Protein 3GP3 (pdb70)

InterPro domains:
  IPR001345 Phosphoglycerate/bisphosphoglycerate mutase, active site [PS00175] (6-15)
  IPR005952 Phosphoglycerate mutase 1 [MF_01039] (1-228)
  IPR005952 Phosphoglycerate mutase 1 [PTHR11931] (3-246)
  IPR005952 Phosphoglycerate mutase 1 [TIGR01258] (3-246)
  IPR013078 Histidine phosphatase superfamily, clade-1 [PF00300] (4-126)
  IPR013078 Histidine phosphatase superfamily, clade-1 [PF00300] (142-217)
  IPR013078 Histidine phosphatase superfamily, clade-1 [SM00855] (3-189)
  IPR013078 Histidine phosphatase superfamily, clade-1 [cd07067] (3-228)
  IPR029033 Histidine phosphatase superfamily [G3DSA:3.40.50.1240] (2-248)
  IPR029033 Histidine phosphatase superfamily [SSF53254] (1-244)

Structure (mmCIF, N/CA/C/O backbone):
data_3GP3
#
_entry.id   3GP3
#
_cell.length_a   49.263
_cell.length_b   72.045
_cell.length_c   78.036
_cell.angle_alpha   107.960
_cell.angle_beta   93.000
_cell.angle_gamma   104.200
#
_symmetry.space_group_name_H-M   'P 1'
#
loop_
_entity.id
_entity.type
_entity.pdbx_description
1 polymer '2,3-bisphosphoglycerate-dependent phosphoglycerate mutase'
2 non-polymer 'TETRAETHYLENE GLYCOL'
3 non-polymer 'PHOSPHITE ION'
4 non-polymer PHOSPHOSERINE
5 water water
#
loop_
_atom_site.group_PDB
_atom_site.id
_atom_site.type_symbol
_atom_site.label_atom_id
_atom_site.label_alt_id
_atom_site.label_comp_id
_atom_site.label_asym_id
_atom_site.label_entity_id
_atom_site.label_seq_id
_atom_site.pdbx_PDB_ins_code
_atom_site.Cartn_x
_atom_site.Cartn_y
_atom_site.Cartn_z
_atom_site.occupancy
_atom_site.B_iso_or_equiv
_atom_site.auth_seq_id
_atom_site.auth_comp_id
_atom_site.auth_asym_id
_atom_site.auth_atom_id
_atom_site.pdbx_PDB_model_num
ATOM 1 N N . MET A 1 9 ? 21.523 -4.177 -12.605 1.00 30.62 1 MET A N 1
ATOM 2 C CA . MET A 1 9 ? 20.686 -4.491 -11.420 1.00 29.70 1 MET A CA 1
ATOM 3 C C . MET A 1 9 ? 20.086 -3.255 -10.689 1.00 26.59 1 MET A C 1
ATOM 4 O O . MET A 1 9 ? 20.720 -2.244 -10.485 1.00 26.00 1 MET A O 1
ATOM 9 N N . TYR A 1 10 ? 18.844 -3.386 -10.277 1.00 22.54 2 TYR A N 1
ATOM 10 C CA . TYR A 1 10 ? 18.140 -2.266 -9.621 1.00 19.94 2 TYR A CA 1
ATOM 11 C C . TYR A 1 10 ? 17.708 -2.643 -8.222 1.00 19.67 2 TYR A C 1
ATOM 12 O O . TYR A 1 10 ? 17.618 -3.844 -7.903 1.00 22.07 2 TYR A O 1
ATOM 21 N N . LYS A 1 11 ? 17.485 -1.640 -7.334 1.00 18.04 3 LYS A N 1
ATOM 22 C CA . LYS A 1 11 ? 16.845 -1.890 -6.024 1.00 16.17 3 LYS A CA 1
ATOM 23 C C . LYS A 1 11 ? 15.578 -1.063 -5.914 1.00 15.69 3 LYS A C 1
ATOM 24 O O . LYS A 1 11 ? 15.599 0.082 -6.314 1.00 17.62 3 LYS A O 1
ATOM 30 N N . LEU A 1 12 ? 14.540 -1.637 -5.343 1.00 12.09 4 LEU A N 1
ATOM 31 C CA . LEU A 1 12 ? 13.236 -0.977 -5.161 1.00 10.98 4 LEU A CA 1
ATOM 32 C C . LEU A 1 12 ? 12.908 -1.191 -3.714 1.00 11.95 4 LEU A C 1
ATOM 33 O O . LEU A 1 12 ? 13.047 -2.337 -3.220 1.00 13.11 4 LEU A O 1
ATOM 38 N N . VAL A 1 13 ? 12.493 -0.167 -2.953 1.00 10.63 5 VAL A N 1
ATOM 39 C CA . VAL A 1 13 ? 12.145 -0.324 -1.536 1.00 10.19 5 VAL A CA 1
ATOM 40 C C . VAL A 1 13 ? 10.616 -0.084 -1.362 1.00 10.62 5 VAL A C 1
ATOM 41 O O . VAL A 1 13 ? 10.097 0.839 -1.968 1.00 10.23 5 VAL A O 1
ATOM 45 N N . LEU A 1 14 ? 9.987 -0.977 -0.652 1.00 8.87 6 LEU A N 1
ATOM 46 C CA . LEU A 1 14 ? 8.556 -0.920 -0.369 1.00 9.77 6 LEU A CA 1
ATOM 47 C C . LEU A 1 14 ? 8.426 -0.756 1.110 1.00 9.84 6 LEU A C 1
ATOM 48 O O . LEU A 1 14 ? 9.169 -1.322 1.967 1.00 11.28 6 LEU A O 1
ATOM 53 N N . ILE A 1 15 ? 7.393 -0.050 1.531 1.00 7.81 7 ILE A N 1
ATOM 54 C CA . ILE A 1 15 ? 7.108 0.102 2.970 1.00 8.39 7 ILE A CA 1
ATOM 55 C C . ILE A 1 15 ? 5.572 0.275 3.218 1.00 8.28 7 ILE A C 1
ATOM 56 O O . ILE A 1 15 ? 4.919 1.084 2.533 1.00 10.05 7 ILE A O 1
ATOM 61 N N . ARG A 1 16 ? 4.996 -0.507 4.106 1.00 9.48 8 ARG A N 1
ATOM 62 C CA . ARG A 1 16 ? 3.618 -0.303 4.589 1.00 9.98 8 ARG A CA 1
ATOM 63 C C . ARG A 1 16 ? 3.563 0.785 5.646 1.00 9.99 8 ARG A C 1
ATOM 64 O O . ARG A 1 16 ? 4.470 0.950 6.489 1.00 10.98 8 ARG A O 1
ATOM 72 N N . HIS A 1 17 ? 2.500 1.560 5.592 1.00 10.63 9 HIS A N 1
ATOM 73 C CA . HIS A 1 17 ? 2.287 2.641 6.595 1.00 10.05 9 HIS A CA 1
ATOM 74 C C . HIS A 1 17 ? 2.437 2.129 8.040 1.00 9.62 9 HIS A C 1
ATOM 75 O O . HIS A 1 17 ? 2.193 0.950 8.321 1.00 10.39 9 HIS A O 1
ATOM 82 N N . GLY A 1 18 ? 2.878 3.026 8.898 1.00 10.87 10 GLY A N 1
ATOM 83 C CA . GLY A 1 18 ? 2.869 2.699 10.344 1.00 9.86 10 GLY A CA 1
ATOM 84 C C . GLY A 1 18 ? 1.487 2.474 10.888 1.00 11.60 10 GLY A C 1
ATOM 85 O O . GLY A 1 18 ? 0.484 2.782 10.247 1.00 10.45 10 GLY A O 1
ATOM 86 N N . GLU A 1 19 ? 1.434 1.915 12.103 1.00 11.74 11 GLU A N 1
ATOM 87 C CA . GLU A 1 19 ? 0.168 1.645 12.767 1.00 12.51 11 GLU A CA 1
ATOM 88 C C . GLU A 1 19 ? -0.794 2.826 12.662 1.00 11.13 11 GLU A C 1
ATOM 89 O O . GLU A 1 19 ? -0.473 3.928 13.089 1.00 10.29 11 GLU A O 1
ATOM 95 N N . SER A 1 20 ? -1.997 2.569 12.115 1.00 10.57 12 SER A N 1
ATOM 96 C CA . SER A 1 20 ? -3.051 3.547 12.074 1.00 11.70 12 SER A CA 1
ATOM 97 C C . SER A 1 20 ? -4.015 3.438 13.278 1.00 12.26 12 SER A C 1
ATOM 98 O O . SER A 1 20 ? -4.007 2.441 14.011 1.00 11.65 12 SER A O 1
ATOM 101 N N . THR A 1 21 ? -4.839 4.424 13.463 1.00 11.74 13 THR A N 1
ATOM 102 C CA . THR A 1 21 ? -5.860 4.389 14.573 1.00 14.68 13 THR A CA 1
ATOM 103 C C . THR A 1 21 ? -6.725 3.158 14.421 1.00 15.03 13 THR A C 1
ATOM 104 O O . THR A 1 21 ? -7.025 2.493 15.420 1.00 16.67 13 THR A O 1
ATOM 108 N N . TRP A 1 22 ? -7.180 2.858 13.198 1.00 12.15 14 TRP A N 1
ATOM 109 C CA . TRP A 1 22 ? -8.034 1.690 13.027 1.00 13.48 14 TRP A CA 1
ATOM 110 C C . TRP A 1 22 ? -7.305 0.351 13.069 1.00 13.15 14 TRP A C 1
ATOM 111 O O . TRP A 1 22 ? -7.925 -0.699 13.361 1.00 14.66 14 TRP A O 1
ATOM 122 N N . ASN A 1 23 ? -5.978 0.302 12.801 1.00 14.11 15 ASN A N 1
ATOM 123 C CA . ASN A 1 23 ? -5.210 -0.876 13.016 1.00 13.67 15 ASN A CA 1
ATOM 124 C C . ASN A 1 23 ? -5.268 -1.187 14.539 1.00 15.35 15 ASN A C 1
ATOM 125 O O . ASN A 1 23 ? -5.573 -2.321 14.937 1.00 16.20 15 ASN A O 1
ATOM 130 N N . LYS A 1 24 ? -5.014 -0.174 15.327 1.00 16.05 16 LYS A N 1
ATOM 131 C CA . LYS A 1 24 ? -5.056 -0.265 16.806 1.00 17.49 16 LYS A CA 1
ATOM 132 C C . LYS A 1 24 ? -6.435 -0.716 17.299 1.00 17.80 16 LYS A C 1
ATOM 133 O O . LYS A 1 24 ? -6.535 -1.563 18.215 1.00 18.14 16 LYS A O 1
ATOM 139 N N . GLU A 1 25 ? -7.481 -0.119 16.752 1.00 16.95 17 GLU A N 1
ATOM 140 C CA . GLU A 1 25 ? -8.873 -0.469 17.097 1.00 17.67 17 GLU A CA 1
ATOM 141 C C . GLU A 1 25 ? -9.421 -1.737 16.421 1.00 17.93 17 GLU A C 1
ATOM 142 O O . GLU A 1 25 ? -10.608 -2.046 16.638 1.00 18.56 17 GLU A O 1
ATOM 148 N N . ASN A 1 26 ? -8.612 -2.451 15.626 1.00 16.33 18 ASN A N 1
ATOM 149 C CA . ASN A 1 26 ? -9.021 -3.656 14.926 1.00 16.38 18 ASN A CA 1
ATOM 150 C C . ASN A 1 26 ? -10.235 -3.519 13.999 1.00 17.00 18 ASN A C 1
ATOM 151 O O . ASN A 1 26 ? -11.142 -4.346 13.997 1.00 16.80 18 ASN A O 1
ATOM 156 N N . ARG A 1 27 ? -10.227 -2.434 13.204 1.00 14.68 19 ARG A N 1
ATOM 157 C CA . ARG A 1 27 ? -11.321 -2.144 12.269 1.00 15.20 19 ARG A CA 1
ATOM 158 C C . ARG A 1 27 ? -10.872 -2.242 10.826 1.00 14.05 19 ARG A C 1
ATOM 159 O O . ARG A 1 27 ? -9.751 -1.837 10.495 1.00 16.95 19 ARG A O 1
ATOM 167 N N . PHE A 1 28 ? -11.723 -2.741 9.974 1.00 12.30 20 PHE A N 1
ATOM 168 C CA . PHE A 1 28 ? -11.458 -2.735 8.565 1.00 12.32 20 PHE A CA 1
ATOM 169 C C . PHE A 1 28 ? -11.411 -1.282 8.092 1.00 11.91 20 PHE A C 1
ATOM 170 O O . PHE A 1 28 ? -12.305 -0.472 8.405 1.00 14.77 20 PHE A O 1
ATOM 178 N N . THR A 1 29 ? -10.380 -0.936 7.323 1.00 10.40 21 THR A N 1
ATOM 179 C CA . THR A 1 29 ? -10.160 0.436 6.925 1.00 9.64 21 THR A CA 1
ATOM 180 C C . THR A 1 29 ? -10.473 0.759 5.472 1.00 9.85 21 THR A C 1
ATOM 181 O O . THR A 1 29 ? -11.292 1.680 5.174 1.00 11.12 21 THR A O 1
ATOM 185 N N . GLY A 1 30 ? -9.800 0.099 4.554 1.00 10.69 22 GLY A N 1
ATOM 186 C CA . GLY A 1 30 ? -10.006 0.360 3.148 1.00 10.90 22 GLY A CA 1
ATOM 187 C C . GLY A 1 30 ? -9.656 1.834 2.871 1.00 11.30 22 GLY A C 1
ATOM 188 O O . GLY A 1 30 ? -8.592 2.326 3.231 1.00 10.80 22 GLY A O 1
ATOM 189 N N . TRP A 1 31 ? -10.507 2.494 2.147 1.00 9.74 23 TRP A N 1
ATOM 190 C CA . TRP A 1 31 ? -10.277 3.874 1.708 1.00 8.98 23 TRP A CA 1
ATOM 191 C C . TRP A 1 31 ? -10.622 4.933 2.701 1.00 11.13 23 TRP A C 1
ATOM 192 O O . TRP A 1 31 ? -10.440 6.141 2.438 1.00 12.01 23 TRP A O 1
ATOM 203 N N . VAL A 1 32 ? -11.061 4.572 3.908 1.00 8.63 24 VAL A N 1
ATOM 204 C CA . VAL A 1 32 ? -11.296 5.551 4.934 1.00 8.67 24 VAL A CA 1
ATOM 205 C C . VAL A 1 32 ? -9.966 6.200 5.329 1.00 8.84 24 VAL A C 1
ATOM 206 O O . VAL A 1 32 ? -8.980 5.498 5.575 1.00 10.24 24 VAL A O 1
ATOM 210 N N . ASP A 1 33 ? -9.938 7.541 5.340 1.00 9.13 25 ASP A N 1
ATOM 211 C CA . ASP A 1 33 ? -8.670 8.272 5.469 1.00 9.60 25 ASP A CA 1
ATOM 212 C C . ASP A 1 33 ? -8.220 8.504 6.941 1.00 11.40 25 ASP A C 1
ATOM 213 O O . ASP A 1 33 ? -8.035 9.637 7.342 1.00 12.81 25 ASP A O 1
ATOM 218 N N . VAL A 1 34 ? -7.965 7.431 7.674 1.00 9.89 26 VAL A N 1
ATOM 219 C CA . VAL A 1 34 ? -7.570 7.501 9.065 1.00 10.22 26 VAL A CA 1
ATOM 220 C C . VAL A 1 34 ? -6.078 7.834 9.199 1.00 10.68 26 VAL A C 1
ATOM 221 O O . VAL A 1 34 ? -5.291 7.509 8.311 1.00 12.44 26 VAL A O 1
ATOM 225 N N . ASP A 1 35 ? -5.666 8.332 10.357 1.00 10.91 27 ASP A N 1
ATOM 226 C CA . ASP A 1 35 ? -4.299 8.753 10.512 1.00 10.95 27 ASP A CA 1
ATOM 227 C C . ASP A 1 35 ? -3.473 7.734 11.399 1.00 12.02 27 ASP A C 1
ATOM 228 O O . ASP A 1 35 ? -3.956 6.705 11.908 1.00 10.60 27 ASP A O 1
ATOM 233 N N . LEU A 1 36 ? -2.179 8.027 11.495 1.00 11.29 28 LEU A N 1
ATOM 234 C CA . LEU A 1 36 ? -1.244 7.215 12.308 1.00 11.58 28 LEU A CA 1
ATOM 235 C C . LEU A 1 36 ? -1.499 7.462 13.816 1.00 12.20 28 LEU A C 1
ATOM 236 O O . LEU A 1 36 ? -1.915 8.561 14.214 1.00 14.04 28 LEU A O 1
ATOM 241 N N . THR A 1 37 ? -1.261 6.404 14.590 1.00 10.53 29 THR A N 1
ATOM 242 C CA . THR A 1 37 ? -1.146 6.523 16.029 1.00 13.39 29 THR A CA 1
ATOM 243 C C . THR A 1 37 ? 0.223 7.080 16.405 1.00 15.38 29 THR A C 1
ATOM 244 O O . THR A 1 37 ? 1.140 7.145 15.558 1.00 14.09 29 THR A O 1
ATOM 248 N N . GLU A 1 38 ? 0.415 7.401 17.693 1.00 15.64 30 GLU A N 1
ATOM 249 C CA . GLU A 1 38 ? 1.796 7.687 18.163 1.00 16.88 30 GLU A CA 1
ATOM 250 C C . GLU A 1 38 ? 2.769 6.592 17.817 1.00 15.48 30 GLU A C 1
ATOM 251 O O . GLU A 1 38 ? 3.871 6.888 17.338 1.00 15.88 30 GLU A O 1
ATOM 257 N N A GLN A 1 39 ? 2.411 5.328 18.069 0.50 14.05 31 GLN A N 1
ATOM 258 N N B GLN A 1 39 ? 2.427 5.325 18.033 0.50 14.17 31 GLN A N 1
ATOM 259 C CA A GLN A 1 39 ? 3.206 4.176 17.683 0.50 14.75 31 GLN A CA 1
ATOM 260 C CA B GLN A 1 39 ? 3.276 4.206 17.662 0.50 15.17 31 GLN A CA 1
ATOM 261 C C A GLN A 1 39 ? 3.539 4.236 16.194 0.50 14.02 31 GLN A C 1
ATOM 262 C C B GLN A 1 39 ? 3.531 4.074 16.150 0.50 14.36 31 GLN A C 1
ATOM 263 O O A GLN A 1 39 ? 4.673 4.177 15.844 0.50 12.22 31 GLN A O 1
ATOM 264 O O B GLN A 1 39 ? 4.587 3.648 15.724 0.50 13.40 31 GLN A O 1
ATOM 275 N N . GLY A 1 40 ? 2.532 4.408 15.329 1.00 14.39 32 GLY A N 1
ATOM 276 C CA . GLY A 1 40 ? 2.789 4.483 13.908 1.00 13.47 32 GLY A CA 1
ATOM 277 C C . GLY A 1 40 ? 3.747 5.569 13.457 1.00 12.76 32 GLY A C 1
ATOM 278 O O . GLY A 1 40 ? 4.523 5.333 12.520 1.00 11.47 32 GLY A O 1
ATOM 279 N N . ASN A 1 41 ? 3.683 6.715 14.089 1.00 12.34 33 ASN A N 1
ATOM 280 C CA . ASN A 1 41 ? 4.636 7.787 13.820 1.00 13.59 33 ASN A CA 1
ATOM 281 C C . ASN A 1 41 ? 6.043 7.296 14.214 1.00 12.84 33 ASN A C 1
ATOM 282 O O . ASN A 1 41 ? 7.005 7.509 13.509 1.00 11.86 33 ASN A O 1
ATOM 287 N N . ARG A 1 42 ? 6.152 6.699 15.392 1.00 13.22 34 ARG A N 1
ATOM 288 C CA . ARG A 1 42 ? 7.437 6.085 15.823 1.00 15.27 34 ARG A CA 1
ATOM 289 C C . ARG A 1 42 ? 7.982 5.054 14.887 1.00 14.19 34 ARG A C 1
ATOM 290 O O . ARG A 1 42 ? 9.196 5.077 14.544 1.00 15.15 34 ARG A O 1
ATOM 298 N N . GLU A 1 43 ? 7.152 4.133 14.404 1.00 12.59 35 GLU A N 1
ATOM 299 C CA . GLU A 1 43 ? 7.544 3.150 13.477 1.00 14.03 35 GLU A CA 1
ATOM 300 C C . GLU A 1 43 ? 8.099 3.798 12.193 1.00 11.61 35 GLU A C 1
ATOM 301 O O . GLU A 1 43 ? 9.081 3.327 11.580 1.00 13.03 35 GLU A O 1
ATOM 307 N N . ALA A 1 44 ? 7.368 4.767 11.683 1.00 12.68 36 ALA A N 1
ATOM 308 C CA . ALA A 1 44 ? 7.816 5.463 10.458 1.00 11.08 36 ALA A CA 1
ATOM 309 C C . ALA A 1 44 ? 9.171 6.154 10.610 1.00 11.33 36 ALA A C 1
ATOM 310 O O . ALA A 1 44 ? 10.012 6.063 9.747 1.00 11.40 36 ALA A O 1
ATOM 312 N N . ARG A 1 45 ? 9.373 6.869 11.735 1.00 12.07 37 ARG A N 1
ATOM 313 C CA . ARG A 1 45 ? 10.682 7.475 12.019 1.00 14.29 37 ARG A CA 1
ATOM 314 C C . ARG A 1 45 ? 11.777 6.415 12.143 1.00 13.69 37 ARG A C 1
ATOM 315 O O . ARG A 1 45 ? 12.846 6.569 11.532 1.00 13.42 37 ARG A O 1
ATOM 323 N N . GLN A 1 46 ? 11.478 5.301 12.801 1.00 13.54 38 GLN A N 1
ATOM 324 C CA . GLN A 1 46 ? 12.492 4.233 12.949 1.00 16.25 38 GLN A CA 1
ATOM 325 C C . GLN A 1 46 ? 12.874 3.641 11.586 1.00 15.02 38 GLN A C 1
ATOM 326 O O . GLN A 1 46 ? 14.057 3.397 11.233 1.00 15.16 38 GLN A O 1
ATOM 332 N N . ALA A 1 47 ? 11.887 3.508 10.708 1.00 12.85 39 ALA A N 1
ATOM 333 C CA . ALA A 1 47 ? 12.130 2.982 9.347 1.00 12.29 39 ALA A CA 1
ATOM 334 C C . ALA A 1 47 ? 13.023 3.933 8.578 1.00 11.78 39 ALA A C 1
ATOM 335 O O . ALA A 1 47 ? 13.959 3.527 7.859 1.00 11.78 39 ALA A O 1
ATOM 337 N N . GLY A 1 48 ? 12.706 5.221 8.648 1.00 11.90 40 GLY A N 1
ATOM 338 C CA . GLY A 1 48 ? 13.593 6.234 8.010 1.00 13.08 40 GLY A CA 1
ATOM 339 C C . GLY A 1 48 ? 15.045 6.213 8.551 1.00 12.97 40 GLY A C 1
ATOM 340 O O . GLY A 1 48 ? 16.017 6.280 7.760 1.00 12.80 40 GLY A O 1
ATOM 341 N N . GLN A 1 49 ? 15.149 6.050 9.868 1.00 13.27 41 GLN A N 1
ATOM 342 C CA . GLN A 1 49 ? 16.494 5.939 10.497 1.00 16.34 41 GLN A CA 1
ATOM 343 C C . GLN A 1 49 ? 17.209 4.687 10.064 1.00 13.85 41 GLN A C 1
ATOM 344 O O . GLN A 1 49 ? 18.473 4.716 9.775 1.00 16.34 41 GLN A O 1
ATOM 350 N N A LEU A 1 50 ? 16.495 3.605 9.950 0.50 14.53 42 LEU A N 1
ATOM 351 N N B LEU A 1 50 ? 16.511 3.553 9.958 0.50 14.21 42 LEU A N 1
ATOM 352 C CA A LEU A 1 50 ? 17.064 2.346 9.470 0.50 14.00 42 LEU A CA 1
ATOM 353 C CA B LEU A 1 50 ? 17.149 2.303 9.399 0.50 13.47 42 LEU A CA 1
ATOM 354 C C A LEU A 1 50 ? 17.583 2.379 7.979 0.50 15.23 42 LEU A C 1
ATOM 355 C C B LEU A 1 50 ? 17.717 2.572 8.020 0.50 14.65 42 LEU A C 1
ATOM 356 O O A LEU A 1 50 ? 18.641 1.773 7.601 0.50 15.60 42 LEU A O 1
ATOM 357 O O B LEU A 1 50 ? 18.900 2.262 7.747 0.50 13.99 42 LEU A O 1
ATOM 366 N N . LEU A 1 51 ? 16.886 3.138 7.118 1.00 12.95 43 LEU A N 1
ATOM 367 C CA . LEU A 1 51 ? 17.277 3.304 5.732 1.00 12.37 43 LEU A CA 1
ATOM 368 C C . LEU A 1 51 ? 18.487 4.255 5.681 1.00 12.55 43 LEU A C 1
ATOM 369 O O . LEU A 1 51 ? 19.416 3.998 4.899 1.00 13.76 43 LEU A O 1
ATOM 374 N N . LYS A 1 52 ? 18.445 5.330 6.443 1.00 14.86 44 LYS A N 1
ATOM 375 C CA . LYS A 1 52 ? 19.544 6.316 6.541 1.00 16.74 44 LYS A CA 1
ATOM 376 C C . LYS A 1 52 ? 20.846 5.608 6.988 1.00 16.88 44 LYS A C 1
ATOM 377 O O . LYS A 1 52 ? 21.856 5.774 6.306 1.00 16.74 44 LYS A O 1
ATOM 383 N N . GLU A 1 53 ? 20.769 4.832 8.051 1.00 17.46 45 GLU A N 1
ATOM 384 C CA . GLU A 1 53 ? 21.982 4.186 8.591 1.00 20.00 45 GLU A CA 1
ATOM 385 C C . GLU A 1 53 ? 22.509 3.109 7.653 1.00 19.74 45 GLU A C 1
ATOM 386 O O . GLU A 1 53 ? 23.724 2.866 7.643 1.00 20.76 45 GLU A O 1
ATOM 392 N N . ALA A 1 54 ? 21.672 2.481 6.843 1.00 18.42 46 ALA A N 1
ATOM 393 C CA . ALA A 1 54 ? 22.094 1.432 5.903 1.00 18.92 46 ALA A CA 1
ATOM 394 C C . ALA A 1 54 ? 22.645 2.031 4.576 1.00 17.04 46 ALA A C 1
ATOM 395 O O . ALA A 1 54 ? 23.015 1.341 3.616 1.00 19.77 46 ALA A O 1
ATOM 397 N N . GLY A 1 55 ? 22.549 3.340 4.477 1.00 15.61 47 GLY A N 1
ATOM 398 C CA . GLY A 1 55 ? 23.020 4.114 3.305 1.00 14.70 47 GLY A CA 1
ATOM 399 C C . GLY A 1 55 ? 22.170 4.241 2.057 1.00 13.98 47 GLY A C 1
ATOM 400 O O . GLY A 1 55 ? 22.613 4.715 1.023 1.00 14.06 47 GLY A O 1
ATOM 401 N N . TYR A 1 56 ? 20.894 3.895 2.194 1.00 12.87 48 TYR A N 1
ATOM 402 C CA . TYR A 1 56 ? 19.968 4.028 1.096 1.00 12.69 48 TYR A CA 1
ATOM 403 C C . TYR A 1 56 ? 19.655 5.484 0.832 1.00 12.21 48 TYR A C 1
ATOM 404 O O . TYR A 1 56 ? 19.722 6.266 1.713 1.00 13.93 48 TYR A O 1
ATOM 413 N N . THR A 1 57 ? 19.444 5.779 -0.433 1.00 12.29 49 THR A N 1
ATOM 414 C CA . THR A 1 57 ? 18.899 7.065 -0.769 1.00 12.28 49 THR A CA 1
ATOM 415 C C . THR A 1 57 ? 17.802 6.872 -1.788 1.00 11.30 49 THR A C 1
ATOM 416 O O . THR A 1 57 ? 17.713 5.857 -2.439 1.00 11.72 49 THR A O 1
ATOM 420 N N . PHE A 1 58 ? 17.000 7.925 -2.012 1.00 10.16 50 PHE A N 1
ATOM 421 C CA . PHE A 1 58 ? 16.003 7.901 -3.072 1.00 10.78 50 PHE A CA 1
ATOM 422 C C . PHE A 1 58 ? 15.965 9.214 -3.852 1.00 11.41 50 PHE A C 1
ATOM 423 O O . PHE A 1 58 ? 16.237 10.327 -3.317 1.00 11.32 50 PHE A O 1
ATOM 431 N N . ASP A 1 59 ? 15.524 9.019 -5.093 1.00 12.34 51 ASP A N 1
ATOM 432 C CA . ASP A 1 59 ? 15.393 10.067 -6.068 1.00 11.23 51 ASP A CA 1
ATOM 433 C C . ASP A 1 59 ? 13.881 10.448 -6.279 1.00 10.73 51 ASP A C 1
ATOM 434 O O . ASP A 1 59 ? 13.617 11.553 -6.714 1.00 12.08 51 ASP A O 1
ATOM 439 N N . ILE A 1 60 ? 12.951 9.534 -5.990 1.00 9.69 52 ILE A N 1
ATOM 440 C CA . ILE A 1 60 ? 11.557 9.721 -6.129 1.00 8.95 52 ILE A CA 1
ATOM 441 C C . ILE A 1 60 ? 10.845 8.758 -5.229 1.00 11.62 52 ILE A C 1
ATOM 442 O O . ILE A 1 60 ? 11.293 7.668 -4.940 1.00 12.00 52 ILE A O 1
ATOM 447 N N . ALA A 1 61 ? 9.622 9.109 -4.849 1.00 8.79 53 ALA A N 1
ATOM 448 C CA . ALA A 1 61 ? 8.803 8.175 -4.110 1.00 9.45 53 ALA A CA 1
ATOM 449 C C . ALA A 1 61 ? 7.369 8.189 -4.654 1.00 8.99 53 ALA A C 1
ATOM 450 O O . ALA A 1 61 ? 6.938 9.213 -5.166 1.00 8.81 53 ALA A O 1
ATOM 452 N N . TYR A 1 62 ? 6.693 7.065 -4.479 1.00 7.61 54 TYR A N 1
ATOM 453 C CA . TYR A 1 62 ? 5.296 6.847 -4.761 1.00 5.78 54 TYR A CA 1
ATOM 454 C C . TYR A 1 62 ? 4.521 6.590 -3.508 1.00 8.64 54 TYR A C 1
ATOM 455 O O . TYR A 1 62 ? 4.939 5.760 -2.701 1.00 9.71 54 TYR A O 1
ATOM 464 N N . THR A 1 63 ? 3.320 7.155 -3.396 1.00 5.97 55 THR A N 1
ATOM 465 C CA . THR A 1 63 ? 2.438 6.840 -2.251 1.00 6.89 55 THR A CA 1
ATOM 466 C C . THR A 1 63 ? 0.981 6.921 -2.750 1.00 9.08 55 THR A C 1
ATOM 467 O O . THR A 1 63 ? 0.738 7.164 -3.969 1.00 8.73 55 THR A O 1
ATOM 471 N N . SER A 1 64 ? 0.084 6.651 -1.817 1.00 7.64 56 SER A N 1
ATOM 472 C CA . SER A 1 64 ? -1.339 6.761 -2.065 1.00 7.96 56 SER A CA 1
ATOM 473 C C . SER A 1 64 ? -1.838 8.169 -1.840 1.00 8.41 56 SER A C 1
ATOM 474 O O . SER A 1 64 ? -1.054 9.137 -1.638 1.00 8.15 56 SER A O 1
ATOM 477 N N . VAL A 1 65 ? -3.164 8.310 -1.843 1.00 7.16 57 VAL A N 1
ATOM 478 C CA . VAL A 1 65 ? -3.773 9.626 -1.484 1.00 7.70 57 VAL A CA 1
ATOM 479 C C . VAL A 1 65 ? -4.274 9.590 -0.036 1.00 7.58 57 VAL A C 1
ATOM 480 O O . VAL A 1 65 ? -4.958 10.501 0.451 1.00 7.96 57 VAL A O 1
ATOM 484 N N . LEU A 1 66 ? -3.907 8.562 0.673 1.00 7.66 58 LEU A N 1
ATOM 485 C CA . LEU A 1 66 ? -4.395 8.307 2.056 1.00 7.96 58 LEU A CA 1
ATOM 486 C C . LEU A 1 66 ? -3.317 8.741 3.075 1.00 11.10 58 LEU A C 1
ATOM 487 O O . LEU A 1 66 ? -2.127 8.336 2.954 1.00 9.20 58 LEU A O 1
ATOM 492 N N . LYS A 1 67 ? -3.694 9.595 3.997 1.00 8.49 59 LYS A N 1
ATOM 493 C CA . LYS A 1 67 ? -2.774 10.261 4.912 1.00 9.89 59 LYS A CA 1
ATOM 494 C C . LYS A 1 67 ? -1.902 9.302 5.755 1.00 9.51 59 LYS A C 1
ATOM 495 O O . LYS A 1 67 ? -0.760 9.641 6.106 1.00 8.20 59 LYS A O 1
ATOM 501 N N . ARG A 1 68 ? -2.388 8.119 6.096 1.00 8.95 60 ARG A N 1
ATOM 502 C CA . ARG A 1 68 ? -1.567 7.234 6.892 1.00 9.88 60 ARG A CA 1
ATOM 503 C C . ARG A 1 68 ? -0.291 6.845 6.117 1.00 9.21 60 ARG A C 1
ATOM 504 O O . ARG A 1 68 ? 0.774 6.690 6.726 1.00 8.82 60 ARG A O 1
ATOM 512 N N . ALA A 1 69 ? -0.416 6.644 4.804 1.00 7.14 61 ALA A N 1
ATOM 513 C CA . ALA A 1 69 ? 0.765 6.323 4.035 1.00 6.90 61 ALA A CA 1
ATOM 514 C C . ALA A 1 69 ? 1.614 7.533 3.744 1.00 8.14 61 ALA A C 1
ATOM 515 O O . ALA A 1 69 ? 2.868 7.483 3.767 1.00 8.04 61 ALA A O 1
ATOM 517 N N . ILE A 1 70 ? 0.982 8.625 3.374 1.00 7.06 62 ILE A N 1
ATOM 518 C CA . ILE A 1 70 ? 1.709 9.879 3.137 1.00 8.40 62 ILE A CA 1
ATOM 519 C C . ILE A 1 70 ? 2.478 10.310 4.384 1.00 8.72 62 ILE A C 1
ATOM 520 O O . ILE A 1 70 ? 3.643 10.708 4.242 1.00 9.73 62 ILE A O 1
ATOM 525 N N . ARG A 1 71 ? 1.893 10.326 5.574 1.00 8.28 63 ARG A N 1
ATOM 526 C CA . ARG A 1 71 ? 2.621 10.718 6.767 1.00 7.77 63 ARG A CA 1
ATOM 527 C C . ARG A 1 71 ? 3.785 9.758 7.042 1.00 9.03 63 ARG A C 1
ATOM 528 O O . ARG A 1 71 ? 4.795 10.192 7.592 1.00 9.06 63 ARG A O 1
ATOM 536 N N . THR A 1 72 ? 3.596 8.466 6.809 1.00 8.25 64 THR A N 1
ATOM 537 C CA . THR A 1 72 ? 4.685 7.506 6.886 1.00 7.91 64 THR A CA 1
ATOM 538 C C . THR A 1 72 ? 5.833 7.953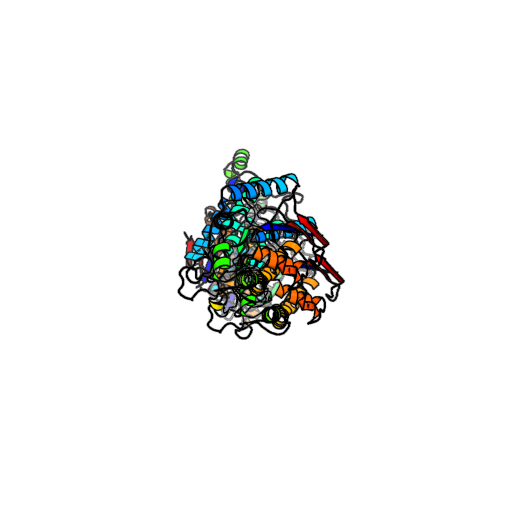 5.997 1.00 7.44 64 THR A C 1
ATOM 539 O O . THR A 1 72 ? 7.021 8.041 6.473 1.00 8.31 64 THR A O 1
ATOM 543 N N . LEU A 1 73 ? 5.517 8.325 4.778 1.00 7.77 65 LEU A N 1
ATOM 544 C CA . LEU A 1 73 ? 6.527 8.804 3.796 1.00 8.57 65 LEU A CA 1
ATOM 545 C C . LEU A 1 73 ? 7.171 10.065 4.347 1.00 9.30 65 LEU A C 1
ATOM 546 O O . LEU A 1 73 ? 8.409 10.165 4.345 1.00 8.80 65 LEU A O 1
ATOM 551 N N . TRP A 1 74 ? 6.406 11.011 4.861 1.00 8.20 66 TRP A N 1
ATOM 552 C CA . TRP A 1 74 ? 6.967 12.227 5.405 1.00 8.36 66 TRP A CA 1
ATOM 553 C C . TRP A 1 74 ? 8.017 11.891 6.462 1.00 7.80 66 TRP A C 1
ATOM 554 O O . TRP A 1 74 ? 9.099 12.479 6.478 1.00 9.42 66 TRP A O 1
ATOM 565 N N . HIS A 1 75 ? 7.709 11.019 7.387 1.00 9.86 67 HIS A N 1
ATOM 566 C CA . HIS A 1 75 ? 8.686 10.708 8.463 1.00 9.70 67 HIS A CA 1
ATOM 567 C C . HIS A 1 75 ? 9.932 10.097 7.897 1.00 9.48 67 HIS A C 1
ATOM 568 O O . HIS A 1 75 ? 11.090 10.429 8.300 1.00 10.59 67 HIS A O 1
ATOM 575 N N . VAL A 1 76 ? 9.815 9.230 6.941 1.00 9.14 68 VAL A N 1
ATOM 576 C CA . VAL A 1 76 ? 10.971 8.663 6.277 1.00 8.86 68 VAL A CA 1
ATOM 577 C C . VAL A 1 76 ? 11.767 9.756 5.643 1.00 9.01 68 VAL A C 1
ATOM 578 O O . VAL A 1 76 ? 13.018 9.789 5.789 1.00 11.48 68 VAL A O 1
ATOM 582 N N . GLN A 1 77 ? 11.155 10.610 4.855 1.00 8.21 69 GLN A N 1
ATOM 583 C CA . GLN A 1 77 ? 11.841 11.744 4.199 1.00 9.99 69 GLN A CA 1
ATOM 584 C C . GLN A 1 77 ? 12.561 12.591 5.214 1.00 9.84 69 GLN A C 1
ATOM 585 O O . GLN A 1 77 ? 13.737 13.000 4.986 1.00 11.20 69 GLN A O 1
ATOM 591 N N . ASP A 1 78 ? 11.876 12.953 6.279 1.00 10.46 70 ASP A N 1
ATOM 592 C CA . ASP A 1 78 ? 12.483 13.834 7.299 1.00 9.57 70 ASP A CA 1
ATOM 593 C C . ASP A 1 78 ? 13.729 13.142 7.889 1.00 12.00 70 ASP A C 1
ATOM 594 O O . ASP A 1 78 ? 14.763 13.754 7.966 1.00 13.85 70 ASP A O 1
ATOM 599 N N . GLN A 1 79 ? 13.621 11.901 8.309 1.00 11.87 71 GLN A N 1
ATOM 600 C CA . GLN A 1 79 ? 14.793 11.194 8.895 1.00 12.13 71 GLN A CA 1
ATOM 601 C C . GLN A 1 79 ? 15.963 11.030 7.945 1.00 13.10 71 GLN A C 1
ATOM 602 O O . GLN A 1 79 ? 17.181 11.123 8.359 1.00 14.38 71 GLN A O 1
ATOM 608 N N . MET A 1 80 ? 15.693 10.858 6.660 1.00 10.84 72 MET A N 1
ATOM 609 C CA . MET A 1 80 ? 16.702 10.708 5.599 1.00 10.56 72 MET A CA 1
ATOM 610 C C . MET A 1 80 ? 17.249 12.005 4.979 1.00 10.31 72 MET A C 1
ATOM 611 O O . MET A 1 80 ? 18.134 11.940 4.121 1.00 13.71 72 MET A O 1
ATOM 616 N N . ASP A 1 81 ? 16.649 13.141 5.371 1.00 10.64 73 ASP A N 1
ATOM 617 C CA . ASP A 1 81 ? 16.932 14.419 4.784 1.00 10.53 73 ASP A CA 1
ATOM 618 C C . ASP A 1 81 ? 16.700 14.388 3.301 1.00 10.14 73 ASP A C 1
ATOM 619 O O . ASP A 1 81 ? 17.488 14.795 2.417 1.00 11.54 73 ASP A O 1
ATOM 624 N N . LEU A 1 82 ? 15.483 13.920 2.942 1.00 10.26 74 LEU A N 1
ATOM 625 C CA . LEU A 1 82 ? 15.019 13.745 1.543 1.00 10.00 74 LEU A CA 1
ATOM 626 C C . LEU A 1 82 ? 13.669 14.436 1.334 1.00 9.71 74 LEU A C 1
ATOM 627 O O . LEU A 1 82 ? 12.857 13.981 0.516 1.00 10.32 74 LEU A O 1
ATOM 632 N N . MET A 1 83 ? 13.484 15.540 2.001 1.00 7.13 75 MET A N 1
ATOM 633 C CA . MET A 1 83 ? 12.167 16.279 1.993 1.00 7.38 75 MET A CA 1
ATOM 634 C C . MET A 1 83 ? 11.843 16.918 0.633 1.00 9.11 75 MET A C 1
ATOM 635 O O . MET A 1 83 ? 10.681 17.260 0.346 1.00 8.98 75 MET A O 1
ATOM 640 N N . TYR A 1 84 ? 12.867 17.069 -0.177 1.00 7.94 76 TYR A N 1
ATOM 641 C CA . TYR A 1 84 ? 12.791 17.725 -1.495 1.00 8.37 76 TYR A CA 1
ATOM 642 C C . TYR A 1 84 ? 12.524 16.844 -2.727 1.00 10.54 76 TYR A C 1
ATOM 643 O O . TYR A 1 84 ? 12.447 17.403 -3.780 1.00 10.25 76 TYR A O 1
ATOM 652 N N . VAL A 1 85 ? 12.544 15.498 -2.611 1.00 9.71 77 VAL A N 1
ATOM 653 C CA . VAL A 1 85 ? 12.397 14.669 -3.787 1.00 11.69 77 VAL A CA 1
ATOM 654 C C . VAL A 1 85 ? 10.966 14.697 -4.273 1.00 9.78 77 VAL A C 1
ATOM 655 O O . VAL A 1 85 ? 10.002 14.939 -3.526 1.00 10.73 77 VAL A O 1
ATOM 659 N N . PRO A 1 86 ? 10.810 14.512 -5.554 1.00 9.39 78 PRO A N 1
ATOM 660 C CA . PRO A 1 86 ? 9.459 14.381 -6.071 1.00 9.41 78 PRO A CA 1
ATOM 661 C C . PRO A 1 86 ? 8.680 13.215 -5.501 1.00 9.11 78 PRO A C 1
ATOM 662 O O . PRO A 1 86 ? 9.242 12.164 -5.282 1.00 8.87 78 PRO A O 1
ATOM 666 N N . VAL A 1 87 ? 7.401 13.450 -5.251 1.00 8.84 79 VAL A N 1
ATOM 667 C CA . VAL A 1 87 ? 6.519 12.404 -4.762 1.00 9.26 79 VAL A CA 1
ATOM 668 C C . VAL A 1 87 ? 5.268 12.364 -5.658 1.00 10.17 79 VAL A C 1
ATOM 669 O O . VAL A 1 87 ? 4.615 13.403 -5.851 1.00 12.00 79 VAL A O 1
ATOM 673 N N . VAL A 1 88 ? 4.950 11.177 -6.120 1.00 8.83 80 VAL A N 1
ATOM 674 C CA . VAL A 1 88 ? 3.756 10.938 -6.938 1.00 9.73 80 VAL A CA 1
ATOM 675 C C . VAL A 1 88 ? 2.711 10.289 -5.989 1.00 10.29 80 VAL A C 1
ATOM 676 O O . VAL A 1 88 ? 2.956 9.232 -5.457 1.00 10.35 80 VAL A O 1
ATOM 680 N N . HIS A 1 89 ? 1.594 10.976 -5.740 1.00 9.74 81 HIS A N 1
ATOM 681 C CA . HIS A 1 89 ? 0.476 10.509 -4.936 1.00 10.72 81 HIS A CA 1
ATOM 682 C C . HIS A 1 89 ? -0.556 9.958 -5.892 1.00 11.94 81 HIS A C 1
ATOM 683 O O . HIS A 1 89 ? -0.983 10.642 -6.839 1.00 15.49 81 HIS A O 1
ATOM 690 N N . SER A 1 90 ? -0.856 8.692 -5.789 1.00 8.19 82 SER A N 1
ATOM 691 C CA . SER A 1 90 ? -1.745 8.039 -6.745 1.00 8.65 82 SER A CA 1
ATOM 692 C C . SER A 1 90 ? -2.819 7.208 -6.041 1.00 9.47 82 SER A C 1
ATOM 693 O O . SER A 1 90 ? -2.520 6.411 -5.131 1.00 9.59 82 SER A O 1
ATOM 696 N N . TRP A 1 91 ? -4.073 7.466 -6.393 1.00 9.21 83 TRP A N 1
ATOM 697 C CA . TRP A 1 91 ? -5.135 6.613 -5.975 1.00 10.75 83 TRP A CA 1
ATOM 698 C C . TRP A 1 91 ? -4.962 5.168 -6.267 1.00 8.33 83 TRP A C 1
ATOM 699 O O . TRP A 1 91 ? -5.520 4.302 -5.571 1.00 10.07 83 TRP A O 1
ATOM 710 N N . ARG A 1 92 ? -4.166 4.848 -7.274 1.00 8.17 84 ARG A N 1
ATOM 711 C CA . ARG A 1 92 ? -3.886 3.478 -7.619 1.00 9.31 84 ARG A CA 1
ATOM 712 C C . ARG A 1 92 ? -3.158 2.660 -6.530 1.00 9.78 84 ARG A C 1
ATOM 713 O O . ARG A 1 92 ? -3.178 1.474 -6.555 1.00 10.90 84 ARG A O 1
ATOM 721 N N . LEU A 1 93 ? -2.467 3.373 -5.625 1.00 7.99 85 LEU A N 1
ATOM 722 C CA . LEU A 1 93 ? -1.814 2.728 -4.550 1.00 9.21 85 LEU A CA 1
ATOM 723 C C . LEU A 1 93 ? -2.654 2.632 -3.286 1.00 9.76 85 LEU A C 1
ATOM 724 O O . LEU A 1 93 ? -2.197 2.165 -2.234 1.00 8.79 85 LEU A O 1
ATOM 729 N N . ASN A 1 94 ? -3.881 3.183 -3.279 1.00 9.32 86 ASN A N 1
ATOM 730 C CA . ASN A 1 94 ? -4.729 3.076 -2.099 1.00 6.73 86 ASN A CA 1
ATOM 731 C C . ASN A 1 94 ? -4.874 1.585 -1.626 1.00 8.83 86 ASN A C 1
ATOM 732 O O . ASN A 1 94 ? -4.834 0.643 -2.479 1.00 9.13 86 ASN A O 1
ATOM 737 N N . GLU A 1 95 ? -5.150 1.463 -0.302 1.00 7.15 87 GLU A N 1
ATOM 738 C CA . GLU A 1 95 ? -5.537 0.173 0.248 1.00 9.22 87 GLU A CA 1
ATOM 739 C C . GLU A 1 95 ? -6.721 -0.447 -0.502 1.00 10.18 87 GLU A C 1
ATOM 740 O O . GLU A 1 95 ? -7.533 0.238 -1.130 1.00 9.57 87 GLU A O 1
ATOM 746 N N . ARG A 1 96 ? -6.775 -1.761 -0.550 1.00 10.31 88 ARG A N 1
ATOM 747 C CA . ARG A 1 96 ? -7.969 -2.449 -1.103 1.00 10.52 88 ARG A CA 1
ATOM 748 C C . ARG A 1 96 ? -9.247 -1.878 -0.465 1.00 10.72 88 ARG A C 1
ATOM 749 O O . ARG A 1 96 ? -9.326 -1.699 0.751 1.00 11.79 88 ARG A O 1
ATOM 757 N N . HIS A 1 97 ? -10.250 -1.566 -1.284 1.00 11.46 89 HIS A N 1
ATOM 758 C CA . HIS A 1 97 ? -11.534 -1.045 -0.818 1.00 12.36 89 HIS A CA 1
ATOM 759 C C . HIS A 1 97 ? -12.346 -2.094 -0.057 1.00 11.77 89 HIS A C 1
ATOM 760 O O . HIS A 1 97 ? -12.592 -3.124 -0.627 1.00 12.76 89 HIS A O 1
ATOM 767 N N . TYR A 1 98 ? -12.741 -1.854 1.184 1.00 11.67 90 TYR A N 1
ATOM 768 C CA . TYR A 1 98 ? -13.421 -2.827 2.050 1.00 11.23 90 TYR A CA 1
ATOM 769 C C . TYR A 1 98 ? -14.959 -2.721 1.987 1.00 11.80 90 TYR A C 1
ATOM 770 O O . TYR A 1 98 ? -15.609 -3.394 2.721 1.00 10.57 90 TYR A O 1
ATOM 779 N N . GLY A 1 99 ? -15.517 -1.886 1.120 1.00 11.97 91 GLY A N 1
ATOM 780 C CA . GLY A 1 99 ? -16.972 -1.837 0.918 1.00 12.59 91 GLY A CA 1
ATOM 781 C C . GLY A 1 99 ? -17.648 -1.535 2.227 1.00 13.13 91 GLY A C 1
ATOM 782 O O . GLY A 1 99 ? -17.222 -0.709 2.977 1.00 11.27 91 GLY A O 1
ATOM 783 N N . ALA A 1 100 ? -18.805 -2.207 2.450 1.00 13.93 92 ALA A N 1
ATOM 784 C CA . ALA A 1 100 ? -19.601 -1.930 3.599 1.00 13.70 92 ALA A CA 1
ATOM 785 C C . ALA A 1 100 ? -19.010 -2.488 4.890 1.00 13.74 92 ALA A C 1
ATOM 786 O O . ALA A 1 100 ? -19.488 -2.178 5.998 1.00 14.42 92 ALA A O 1
ATOM 788 N N . LEU A 1 101 ? -17.876 -3.163 4.765 1.00 12.18 93 LEU A N 1
ATOM 789 C CA . LEU A 1 101 ? -17.142 -3.513 5.983 1.00 12.89 93 LEU A CA 1
ATOM 790 C C . LEU A 1 101 ? -16.318 -2.361 6.564 1.00 11.78 93 LEU A C 1
ATOM 791 O O . LEU A 1 101 ? -15.874 -2.411 7.737 1.00 12.98 93 LEU A O 1
ATOM 796 N N . SER A 1 102 ? -16.073 -1.337 5.775 1.00 11.88 94 SER A N 1
ATOM 797 C CA . SER A 1 102 ? -15.203 -0.272 6.225 1.00 11.75 94 SER A CA 1
ATOM 798 C C . SER A 1 102 ? -15.710 0.361 7.469 1.00 12.81 94 SER A C 1
ATOM 799 O O . SER A 1 102 ? -16.905 0.791 7.529 1.00 14.14 94 SER A O 1
ATOM 802 N N . GLY A 1 103 ? -14.834 0.373 8.489 1.00 12.88 95 GLY A N 1
ATOM 803 C CA . GLY A 1 103 ? -15.193 0.888 9.771 1.00 13.87 95 GLY A CA 1
ATOM 804 C C . GLY A 1 103 ? -15.662 -0.102 10.829 1.00 14.75 95 GLY A C 1
ATOM 805 O O . GLY A 1 103 ? -15.738 0.239 12.012 1.00 16.52 95 GLY A O 1
ATOM 806 N N . LEU A 1 104 ? -16.003 -1.290 10.396 1.00 12.93 96 LEU A N 1
ATOM 807 C CA . LEU A 1 104 ? -16.505 -2.298 11.369 1.00 13.39 96 LEU A CA 1
ATOM 808 C C . LEU A 1 104 ? -15.325 -2.919 12.096 1.00 13.85 96 LEU A C 1
ATOM 809 O O . LEU A 1 104 ? -14.250 -3.096 11.540 1.00 13.51 96 LEU A O 1
ATOM 814 N N . ASN A 1 105 ? -15.532 -3.288 13.381 1.00 16.56 97 ASN A N 1
ATOM 815 C CA . ASN A 1 105 ? -14.531 -4.052 14.114 1.00 16.52 97 ASN A CA 1
ATOM 816 C C . ASN A 1 105 ? -14.480 -5.492 13.620 1.00 15.90 97 ASN A C 1
ATOM 817 O O . ASN A 1 105 ? -15.523 -6.117 13.397 1.00 14.51 97 ASN A O 1
ATOM 822 N N . LYS A 1 106 ? -13.276 -6.010 13.389 1.00 15.25 98 LYS A N 1
ATOM 823 C CA . LYS A 1 106 ? -13.097 -7.310 12.752 1.00 15.88 98 LYS A CA 1
ATOM 824 C C . LYS A 1 106 ? -13.554 -8.468 13.657 1.00 15.56 98 LYS A C 1
ATOM 825 O O . LYS A 1 106 ? -14.173 -9.427 13.191 1.00 16.83 98 LYS A O 1
ATOM 831 N N . ALA A 1 107 ? -13.294 -8.329 14.938 1.00 17.07 99 ALA A N 1
ATOM 832 C CA . ALA A 1 107 ? -13.770 -9.349 15.915 1.00 18.28 99 ALA A CA 1
ATOM 833 C C . ALA A 1 107 ? -15.322 -9.333 16.046 1.00 17.35 99 ALA A C 1
ATOM 834 O O . ALA A 1 107 ? -15.954 -10.438 16.090 1.00 18.41 99 ALA A O 1
ATOM 836 N N . GLU A 1 108 ? -15.948 -8.158 16.157 1.00 16.09 100 GLU A N 1
ATOM 837 C CA . GLU A 1 108 ? -17.407 -8.072 16.115 1.00 16.82 100 GLU A CA 1
ATOM 838 C C . GLU A 1 108 ? -18.019 -8.719 14.838 1.00 15.92 100 GLU A C 1
ATOM 839 O O . GLU A 1 108 ? -19.060 -9.405 14.857 1.00 16.89 100 GLU A O 1
ATOM 845 N N . THR A 1 109 ? -17.358 -8.522 13.693 1.00 13.26 101 THR A N 1
ATOM 846 C CA . THR A 1 109 ? -17.837 -9.020 12.454 1.00 12.58 101 THR A CA 1
ATOM 847 C C . THR A 1 109 ? -17.775 -10.524 12.432 1.00 14.79 101 THR A C 1
ATOM 848 O O . THR A 1 109 ? -18.696 -11.196 11.944 1.00 15.34 101 THR A O 1
ATOM 852 N N . ALA A 1 110 ? -16.648 -11.061 12.877 1.00 17.03 102 ALA A N 1
ATOM 853 C CA . ALA A 1 110 ? -16.491 -12.494 12.915 1.00 18.00 102 ALA A CA 1
ATOM 854 C C . ALA A 1 110 ? -17.502 -13.126 13.905 1.00 18.52 102 ALA A C 1
ATOM 855 O O . ALA A 1 110 ? -18.035 -14.166 13.621 1.00 19.77 102 ALA A O 1
ATOM 857 N N . ALA A 1 111 ? -17.785 -12.509 15.021 1.00 20.37 103 ALA A N 1
ATOM 858 C CA . ALA A 1 111 ? -18.772 -13.038 15.944 1.00 21.74 103 ALA A CA 1
ATOM 859 C C . ALA A 1 111 ? -20.126 -13.097 15.252 1.00 22.72 103 ALA A C 1
ATOM 860 O O . ALA A 1 111 ? -20.868 -14.084 15.319 1.00 24.43 103 ALA A O 1
ATOM 862 N N . LYS A 1 112 ? -20.467 -12.060 14.505 1.00 22.09 104 LYS A N 1
ATOM 863 C CA . LYS A 1 112 ? -21.820 -11.987 13.927 1.00 23.51 104 LYS A CA 1
ATOM 864 C C . LYS A 1 112 ? -21.973 -12.882 12.740 1.00 23.85 104 LYS A C 1
ATOM 865 O O . LYS A 1 112 ? -22.973 -13.620 12.654 1.00 25.88 104 LYS A O 1
ATOM 871 N N . TYR A 1 113 ? -20.956 -12.924 11.863 1.00 23.38 105 TYR A N 1
ATOM 872 C CA . TYR A 1 113 ? -21.070 -13.656 10.581 1.00 24.02 105 TYR A CA 1
ATOM 873 C C . TYR A 1 113 ? -20.292 -14.928 10.459 1.00 24.84 105 TYR A C 1
ATOM 874 O O . TYR A 1 113 ? -20.432 -15.643 9.447 1.00 26.75 105 TYR A O 1
ATOM 883 N N . GLY A 1 114 ? -19.447 -15.176 11.442 1.00 24.13 106 GLY A N 1
ATOM 884 C CA . GLY A 1 114 ? -18.603 -16.355 11.516 1.00 24.91 106 GLY A CA 1
ATOM 885 C C . GLY A 1 114 ? -17.212 -16.078 11.035 1.00 23.95 106 GLY A C 1
ATOM 886 O O . GLY A 1 114 ? -16.990 -15.214 10.164 1.00 21.67 106 GLY A O 1
ATOM 887 N N . ASP A 1 115 ? -16.267 -16.783 11.640 1.00 24.18 107 ASP A N 1
ATOM 888 C CA . ASP A 1 115 ? -14.874 -16.708 11.289 1.00 24.13 107 ASP A CA 1
ATOM 889 C C . ASP A 1 115 ? -14.591 -17.012 9.819 1.00 22.68 107 ASP A C 1
ATOM 890 O O . ASP A 1 115 ? -13.816 -16.298 9.204 1.00 19.97 107 ASP A O 1
ATOM 895 N N . GLU A 1 116 ? -15.222 -18.050 9.246 1.00 22.42 108 GLU A N 1
ATOM 896 C CA . GLU A 1 116 ? -14.923 -18.425 7.878 1.00 22.40 108 GLU A CA 1
ATOM 897 C C . GLU A 1 116 ? -15.380 -17.306 6.923 1.00 20.60 108 GLU A C 1
ATOM 898 O O . GLU A 1 116 ? -14.672 -16.954 5.966 1.00 19.24 108 GLU A O 1
ATOM 904 N N . GLN A 1 117 ? -16.594 -16.803 7.163 1.00 20.27 109 GLN A N 1
ATOM 905 C CA . GLN A 1 117 ? -17.123 -15.737 6.274 1.00 18.75 109 GLN A CA 1
ATOM 906 C C . GLN A 1 117 ? -16.178 -14.543 6.245 1.00 18.88 109 GLN A C 1
ATOM 907 O O . GLN A 1 117 ? -15.808 -14.014 5.180 1.00 17.30 109 GLN A O 1
ATOM 913 N N . VAL A 1 118 ? -15.695 -14.170 7.416 1.00 19.36 110 VAL A N 1
ATOM 914 C CA . VAL A 1 118 ? -14.722 -13.041 7.495 1.00 18.53 110 VAL A CA 1
ATOM 915 C C . VAL A 1 118 ? -13.422 -13.337 6.800 1.00 19.38 110 VAL A C 1
ATOM 916 O O . VAL A 1 118 ? -12.914 -12.512 6.083 1.00 18.39 110 VAL A O 1
ATOM 920 N N . LEU A 1 119 ? -12.924 -14.569 6.936 1.00 19.08 111 LEU A N 1
ATOM 921 C CA . LEU A 1 119 ? -11.650 -14.952 6.271 1.00 21.97 111 LEU A CA 1
ATOM 922 C C . LEU A 1 119 ? -11.812 -14.935 4.744 1.00 19.15 111 LEU A C 1
ATOM 923 O O . LEU A 1 119 ? -10.878 -14.568 4.046 1.00 19.35 111 LEU A O 1
ATOM 928 N N . VAL A 1 120 ? -13.008 -15.251 4.227 1.00 20.70 112 VAL A N 1
ATOM 929 C CA . VAL A 1 120 ? -13.367 -15.197 2.768 1.00 20.48 112 VAL A CA 1
ATOM 930 C C . VAL A 1 120 ? -13.378 -13.733 2.364 1.00 20.53 112 VAL A C 1
ATOM 931 O O . VAL A 1 120 ? -12.740 -13.352 1.387 1.00 22.02 112 VAL A O 1
ATOM 935 N N . TRP A 1 121 ? -14.047 -12.901 3.153 1.00 19.30 113 TRP A N 1
ATOM 936 C CA . TRP A 1 121 ? -14.025 -11.459 2.792 1.00 19.15 113 TRP A CA 1
ATOM 937 C C . TRP A 1 121 ? -12.649 -10.806 2.827 1.00 19.73 113 TRP A C 1
ATOM 938 O O . TRP A 1 121 ? -12.331 -9.919 1.974 1.00 21.80 113 TRP A O 1
ATOM 949 N N . ARG A 1 122 ? -11.815 -11.204 3.785 1.00 18.68 114 ARG A N 1
ATOM 950 C CA . ARG A 1 122 ? -10.500 -10.666 3.952 1.00 18.35 114 ARG A CA 1
ATOM 951 C C . ARG A 1 122 ? -9.502 -11.193 2.907 1.00 21.15 114 ARG A C 1
ATOM 952 O O . ARG A 1 122 ? -8.703 -10.428 2.443 1.00 20.92 114 ARG A O 1
ATOM 960 N N . ARG A 1 123 ? -9.593 -12.481 2.505 1.00 21.93 115 ARG A N 1
ATOM 961 C CA . ARG A 1 123 ? -8.440 -13.150 1.791 1.00 23.33 115 ARG A CA 1
ATOM 962 C C . ARG A 1 123 ? -8.791 -14.049 0.588 1.00 26.34 115 ARG A C 1
ATOM 963 O O . ARG A 1 123 ? -7.877 -14.644 -0.063 1.00 28.15 115 ARG A O 1
ATOM 971 N N . SER A 1 124 ? -10.084 -14.231 0.297 1.00 28.65 116 SER A N 1
ATOM 972 C CA . SER A 1 124 ? -10.489 -14.813 -0.977 1.00 29.48 116 SER A CA 1
ATOM 973 C C . SER A 1 124 ? -9.915 -13.951 -2.134 1.00 29.49 116 SER A C 1
ATOM 974 O O . SER A 1 124 ? -10.348 -12.798 -2.335 1.00 30.37 116 SER A O 1
ATOM 977 N N . TYR A 1 125 ? -8.966 -14.481 -2.909 1.00 28.47 117 TYR A N 1
ATOM 978 C CA . TYR A 1 125 ? -8.415 -13.672 -4.018 1.00 29.12 117 TYR A CA 1
ATOM 979 C C . TYR A 1 125 ? -9.506 -12.995 -4.858 1.00 27.89 117 TYR A C 1
ATOM 980 O O . TYR A 1 125 ? -9.317 -11.815 -5.303 1.00 25.89 117 TYR A O 1
ATOM 989 N N . ASP A 1 126 ? -10.649 -13.707 -4.974 1.00 28.42 118 ASP A N 1
ATOM 990 C CA . ASP A 1 126 ? -11.679 -13.510 -5.977 1.00 27.57 118 ASP A CA 1
ATOM 991 C C . ASP A 1 126 ? -13.050 -13.081 -5.443 1.00 28.80 118 ASP A C 1
ATOM 992 O O . ASP A 1 126 ? -13.952 -12.759 -6.236 1.00 30.45 118 ASP A O 1
ATOM 994 N N . THR A 1 127 ? -13.286 -13.117 -4.136 1.00 28.82 119 THR A N 1
ATOM 995 C CA . THR A 1 127 ? -14.645 -12.771 -3.690 1.00 28.55 119 THR A CA 1
ATOM 996 C C . THR A 1 127 ? -14.629 -11.482 -2.836 1.00 26.20 119 THR A C 1
ATOM 997 O O . THR A 1 127 ? -13.795 -11.353 -1.922 1.00 27.15 119 THR A O 1
ATOM 1001 N N . PRO A 1 128 ? -15.460 -10.493 -3.228 1.00 23.83 120 PRO A N 1
ATOM 1002 C CA . PRO A 1 128 ? -15.266 -9.208 -2.527 1.00 22.73 120 PRO A CA 1
ATOM 1003 C C . PRO A 1 128 ? -16.184 -9.047 -1.286 1.00 21.06 120 PRO A C 1
ATOM 1004 O O . PRO A 1 128 ? -17.162 -9.769 -1.096 1.00 20.17 120 PRO A O 1
ATOM 1008 N N . PRO A 1 129 ? -15.838 -8.070 -0.412 1.00 17.14 121 PRO A N 1
ATOM 1009 C CA . PRO A 1 129 ? -16.732 -7.766 0.686 1.00 17.62 121 PRO A CA 1
ATOM 1010 C C . PRO A 1 129 ? -18.033 -7.189 0.148 1.00 15.63 121 PRO A C 1
ATOM 1011 O O . PRO A 1 129 ? -18.091 -6.785 -1.019 1.00 16.47 121 PRO A O 1
ATOM 1015 N N . PRO A 1 130 ? -19.073 -7.188 0.985 1.00 15.59 122 PRO A N 1
ATOM 1016 C CA . PRO A 1 130 ? -20.320 -6.582 0.542 1.00 15.87 122 PRO A CA 1
ATOM 1017 C C . PRO A 1 130 ? -20.096 -5.126 0.216 1.00 16.33 122 PRO A C 1
ATOM 1018 O O . PRO A 1 130 ? -19.267 -4.495 0.858 1.00 13.74 122 PRO A O 1
ATOM 1022 N N . ALA A 1 131 ? -20.722 -4.661 -0.857 1.00 15.31 123 ALA A N 1
ATOM 1023 C CA . ALA A 1 131 ? -20.492 -3.308 -1.407 1.00 13.94 123 ALA A CA 1
ATOM 1024 C C . ALA A 1 131 ? -21.200 -2.232 -0.627 1.00 14.22 123 ALA A C 1
ATOM 1025 O O . ALA A 1 131 ? -22.268 -2.436 -0.079 1.00 16.60 123 ALA A O 1
ATOM 1027 N N . LEU A 1 132 ? -20.604 -1.056 -0.616 1.00 12.65 124 LEU A N 1
ATOM 1028 C CA . LEU A 1 132 ? -21.305 0.203 -0.253 1.00 13.11 124 LEU A CA 1
ATOM 1029 C C . LEU A 1 132 ? -22.470 0.435 -1.225 1.00 13.38 124 LEU A C 1
ATOM 1030 O O . LEU A 1 132 ? -22.327 0.192 -2.455 1.00 14.73 124 LEU A O 1
ATOM 1035 N N . GLU A 1 133 ? -23.561 0.954 -0.678 1.00 15.63 125 GLU A N 1
ATOM 1036 C CA . GLU A 1 133 ? -24.577 1.595 -1.540 1.00 15.62 125 GLU A CA 1
ATOM 1037 C C . GLU A 1 133 ? -23.977 2.815 -2.159 1.00 15.93 125 GLU A C 1
ATOM 1038 O O . GLU A 1 133 ? -23.160 3.482 -1.555 1.00 15.05 125 GLU A O 1
ATOM 1044 N N . PRO A 1 134 ? -24.448 3.239 -3.336 1.00 16.54 126 PRO A N 1
ATOM 1045 C CA . PRO A 1 134 ? -23.805 4.348 -3.988 1.00 18.46 126 PRO A CA 1
ATOM 1046 C C . PRO A 1 134 ? -24.064 5.639 -3.241 1.00 20.22 126 PRO A C 1
ATOM 1047 O O . PRO A 1 134 ? -23.288 6.560 -3.406 1.00 23.52 126 PRO A O 1
ATOM 1051 N N . GLY A 1 135 ? -25.103 5.673 -2.405 1.00 21.48 127 GLY A N 1
ATOM 1052 C CA . GLY A 1 135 ? -25.450 6.861 -1.576 1.00 21.08 127 GLY A CA 1
ATOM 1053 C C . GLY A 1 135 ? -24.717 6.995 -0.244 1.00 21.25 127 GLY A C 1
ATOM 1054 O O . GLY A 1 135 ? -24.984 7.901 0.577 1.00 20.09 127 GLY A O 1
ATOM 1055 N N . ASP A 1 136 ? -23.838 6.039 0.078 1.00 15.87 128 ASP A N 1
ATOM 1056 C CA . ASP A 1 136 ? -23.281 5.998 1.408 1.00 16.49 128 ASP A CA 1
ATOM 1057 C C . ASP A 1 136 ? -22.266 7.183 1.590 1.00 17.18 128 ASP A C 1
ATOM 1058 O O . ASP A 1 136 ? -21.585 7.511 0.591 1.00 17.69 128 ASP A O 1
ATOM 1063 N N . GLU A 1 137 ? -22.171 7.736 2.818 1.00 18.66 129 GLU A N 1
ATOM 1064 C CA . GLU A 1 137 ? -21.167 8.770 3.185 1.00 20.38 129 GLU A CA 1
ATOM 1065 C C . GLU A 1 137 ? -19.731 8.278 2.898 1.00 20.16 129 GLU A C 1
ATOM 1066 O O . GLU A 1 137 ? -18.812 9.101 2.717 1.00 21.54 129 GLU A O 1
ATOM 1068 N N . ARG A 1 138 ? -19.524 6.960 2.972 1.00 18.62 130 ARG A N 1
ATOM 1069 C CA . ARG A 1 138 ? -18.207 6.362 2.732 1.00 16.25 130 ARG A CA 1
ATOM 1070 C C . ARG A 1 138 ? -17.866 6.338 1.216 1.00 17.69 130 ARG A C 1
ATOM 1071 O O . ARG A 1 138 ? -16.736 6.002 0.878 1.00 16.51 130 ARG A O 1
ATOM 1079 N N . ALA A 1 139 ? -18.818 6.510 0.273 1.00 15.67 131 ALA A N 1
ATOM 1080 C CA . ALA A 1 139 ? -18.546 6.372 -1.146 1.00 16.26 131 ALA A CA 1
ATOM 1081 C C . ALA A 1 139 ? -17.618 7.473 -1.667 1.00 16.63 131 ALA A C 1
ATOM 1082 O O . ALA A 1 139 ? -17.509 8.484 -0.994 1.00 18.21 131 ALA A O 1
ATOM 1084 N N . PRO A 1 140 ? -16.868 7.201 -2.745 1.00 17.72 132 PRO A N 1
ATOM 1085 C CA . PRO A 1 140 ? -15.736 8.086 -3.101 1.00 17.55 132 PRO A CA 1
ATOM 1086 C C . PRO A 1 140 ? -16.127 9.206 -4.030 1.00 18.17 132 PRO A C 1
ATOM 1087 O O . PRO A 1 140 ? -15.293 9.975 -4.474 1.00 17.41 132 PRO A O 1
ATOM 1091 N N . TYR A 1 141 ? -17.406 9.326 -4.393 1.00 19.59 133 TYR A N 1
ATOM 1092 C CA . TYR A 1 141 ? -17.716 10.093 -5.598 1.00 20.35 133 TYR A CA 1
ATOM 1093 C C . TYR A 1 141 ? -17.541 11.611 -5.479 1.00 21.14 133 TYR A C 1
ATOM 1094 O O . TYR A 1 141 ? -17.230 12.217 -6.488 1.00 22.37 133 TYR A O 1
ATOM 1103 N N . ALA A 1 142 ? -17.741 12.148 -4.289 1.00 20.31 134 ALA A N 1
ATOM 1104 C CA . ALA A 1 142 ? -17.687 13.584 -3.993 1.00 23.57 134 ALA A CA 1
ATOM 1105 C C . ALA A 1 142 ? -16.360 14.022 -3.386 1.00 22.87 134 ALA A C 1
ATOM 1106 O O . ALA A 1 142 ? -16.226 15.176 -2.990 1.00 24.72 134 ALA A O 1
ATOM 1108 N N . ASP A 1 143 ? -15.437 13.082 -3.246 1.00 20.65 135 ASP A N 1
ATOM 1109 C CA . ASP A 1 143 ? -14.116 13.366 -2.636 1.00 19.64 135 ASP A CA 1
ATOM 1110 C C . ASP A 1 143 ? -13.175 13.957 -3.704 1.00 17.88 135 ASP A C 1
ATOM 1111 O O . ASP A 1 143 ? -12.928 13.350 -4.744 1.00 18.60 135 ASP A O 1
ATOM 1116 N N . PRO A 1 144 ? -12.602 15.174 -3.411 1.00 19.28 136 PRO A N 1
ATOM 1117 C CA . PRO A 1 144 ? -11.656 15.821 -4.260 1.00 19.17 136 PRO A CA 1
ATOM 1118 C C . PRO A 1 144 ? -10.443 14.998 -4.657 1.00 17.13 136 PRO A C 1
ATOM 1119 O O . PRO A 1 144 ? -9.906 15.176 -5.743 1.00 17.25 136 PRO A O 1
ATOM 1123 N N . ARG A 1 145 ? -10.065 14.003 -3.822 1.00 15.59 137 ARG A N 1
ATOM 1124 C CA . ARG A 1 145 ? -9.010 13.115 -4.290 1.00 14.50 137 ARG A CA 1
ATOM 1125 C C . ARG A 1 145 ? -9.210 12.381 -5.643 1.00 13.75 137 ARG A C 1
ATOM 1126 O O . ARG A 1 145 ? -8.308 11.968 -6.367 1.00 15.49 137 ARG A O 1
ATOM 1134 N N . TYR A 1 146 ? -10.492 12.139 -5.934 1.00 14.12 138 TYR A N 1
ATOM 1135 C CA . TYR A 1 146 ? -10.932 11.317 -6.986 1.00 14.63 138 TYR A CA 1
ATOM 1136 C C . TYR A 1 146 ? -11.681 12.079 -8.013 1.00 17.28 138 TYR A C 1
ATOM 1137 O O . TYR A 1 146 ? -12.196 11.451 -8.935 1.00 16.79 138 TYR A O 1
ATOM 1146 N N . ALA A 1 147 ? -11.609 13.388 -7.959 1.00 20.08 139 ALA A N 1
ATOM 1147 C CA . ALA A 1 147 ? -12.335 14.193 -8.936 1.00 22.46 139 ALA A CA 1
ATOM 1148 C C . ALA A 1 147 ? -11.925 13.993 -10.426 1.00 22.80 139 ALA A C 1
ATOM 1149 O O . ALA A 1 147 ? -12.771 14.154 -11.330 1.00 24.33 139 ALA A O 1
ATOM 1151 N N . LYS A 1 148 ? -10.731 13.522 -10.748 1.00 24.16 140 LYS A N 1
ATOM 1152 C CA . LYS A 1 148 ? -10.363 13.263 -12.145 1.00 26.46 140 LYS A CA 1
ATOM 1153 C C . LYS A 1 148 ? -10.405 11.808 -12.506 1.00 25.82 140 LYS A C 1
ATOM 1154 O O . LYS A 1 148 ? -9.968 11.411 -13.604 1.00 27.71 140 LYS A O 1
ATOM 1156 N N . VAL A 1 149 ? -10.938 10.977 -11.597 1.00 22.79 141 VAL A N 1
ATOM 1157 C CA . VAL A 1 149 ? -11.026 9.562 -11.879 1.00 23.60 141 VAL A CA 1
ATOM 1158 C C . VAL A 1 149 ? -12.366 9.261 -12.534 1.00 24.30 141 VAL A C 1
ATOM 1159 O O . VAL A 1 149 ? -13.371 9.682 -11.932 1.00 22.11 141 VAL A O 1
ATOM 1163 N N . PRO A 1 150 ? -12.376 8.551 -13.715 1.00 27.51 142 PRO A N 1
ATOM 1164 C CA . PRO A 1 150 ? -13.633 8.072 -14.326 1.00 27.89 142 PRO A CA 1
ATOM 1165 C C . PRO A 1 150 ? -14.568 7.502 -13.238 1.00 29.43 142 PRO A C 1
ATOM 1166 O O . PRO A 1 150 ? -14.115 6.704 -12.425 1.00 27.57 142 PRO A O 1
ATOM 1170 N N . ARG A 1 151 ? -15.825 7.939 -13.180 1.00 29.55 143 ARG A N 1
ATOM 1171 C CA . ARG A 1 151 ? -16.771 7.406 -12.178 1.00 30.65 143 ARG A CA 1
ATOM 1172 C C . ARG A 1 151 ? -16.813 5.887 -12.157 1.00 28.79 143 ARG A C 1
ATOM 1173 O O . ARG A 1 151 ? -16.857 5.286 -11.092 1.00 26.48 143 ARG A O 1
ATOM 1181 N N . GLU A 1 152 ? -16.788 5.285 -13.334 1.00 28.09 144 GLU A N 1
ATOM 1182 C CA . GLU A 1 152 ? -16.823 3.839 -13.479 1.00 28.40 144 GLU A CA 1
ATOM 1183 C C . GLU A 1 152 ? -15.595 3.092 -12.988 1.00 28.39 144 GLU A C 1
ATOM 1184 O O . GLU A 1 152 ? -15.649 1.837 -12.859 1.00 29.23 144 GLU A O 1
ATOM 1190 N N . GLN A 1 153 ? -14.494 3.818 -12.734 1.00 25.72 145 GLN A N 1
ATOM 1191 C CA . GLN A 1 153 ? -13.276 3.165 -12.239 1.00 25.69 145 GLN A CA 1
ATOM 1192 C C . GLN A 1 153 ? -13.240 3.215 -10.725 1.00 22.47 145 GLN A C 1
ATOM 1193 O O . GLN A 1 153 ? -12.383 2.597 -10.057 1.00 23.22 145 GLN A O 1
ATOM 1199 N N . LEU A 1 154 ? -14.167 3.938 -10.136 1.00 21.14 146 LEU A N 1
ATOM 1200 C CA . LEU A 1 154 ? -14.109 4.074 -8.690 1.00 17.40 146 LEU A CA 1
ATOM 1201 C C . LEU A 1 154 ? -14.818 2.915 -8.006 1.00 17.23 146 LEU A C 1
ATOM 1202 O O . LEU A 1 154 ? -16.012 2.658 -8.312 1.00 18.55 146 LEU A O 1
ATOM 1207 N N . PRO A 1 155 ? -14.106 2.298 -7.038 1.00 13.55 147 PRO A N 1
ATOM 1208 C CA . PRO A 1 155 ? -14.806 1.086 -6.451 1.00 14.35 147 PRO A CA 1
ATOM 1209 C C . PRO A 1 155 ? -15.795 1.384 -5.296 1.00 13.76 147 PRO A C 1
ATOM 1210 O O . PRO A 1 155 ? -15.667 2.381 -4.539 1.00 15.76 147 PRO A O 1
ATOM 1214 N N A LEU A 1 156 ? -16.766 0.492 -5.161 0.50 12.79 148 LEU A N 1
ATOM 1215 N N B LEU A 1 156 ? -16.839 0.549 -5.116 0.50 13.57 148 LEU A N 1
ATOM 1216 C CA A LEU A 1 156 ? -17.673 0.470 -4.042 0.50 10.98 148 LEU A CA 1
ATOM 1217 C CA B LEU A 1 156 ? -17.634 0.511 -3.850 0.50 12.63 148 LEU A CA 1
ATOM 1218 C C A LEU A 1 156 ? -17.337 -0.733 -3.125 0.50 11.93 148 LEU A C 1
ATOM 1219 C C B LEU A 1 156 ? -17.341 -0.791 -3.079 0.50 12.76 148 LEU A C 1
ATOM 1220 O O A LEU A 1 156 ? -17.832 -0.818 -1.995 0.50 11.29 148 LEU A O 1
ATOM 1221 O O B LEU A 1 156 ? -17.882 -1.024 -2.007 0.50 11.78 148 LEU A O 1
ATOM 1230 N N . THR A 1 157 ? -16.474 -1.631 -3.640 1.00 12.32 149 THR A N 1
ATOM 1231 C CA . THR A 1 157 ? -15.890 -2.773 -2.937 1.00 12.76 149 THR A CA 1
ATOM 1232 C C . THR A 1 157 ? -14.769 -3.281 -3.853 1.00 11.63 149 THR A C 1
ATOM 1233 O O . THR A 1 157 ? -14.780 -3.009 -5.061 1.00 12.54 149 THR A O 1
ATOM 1237 N N . GLU A 1 158 ? -13.821 -3.992 -3.259 1.00 11.98 150 GLU A N 1
ATOM 1238 C CA . GLU A 1 158 ? -12.753 -4.685 -4.023 1.00 11.70 150 GLU A CA 1
ATOM 1239 C C . GLU A 1 158 ? -12.328 -6.001 -3.380 1.00 13.39 150 GLU A C 1
ATOM 1240 O O . GLU A 1 158 ? -12.254 -6.129 -2.138 1.00 14.73 150 GLU A O 1
ATOM 1246 N N . CYS A 1 159 ? -12.033 -6.950 -4.236 1.00 17.03 151 CYS A N 1
ATOM 1247 C CA . CYS A 1 159 ? -11.186 -8.097 -3.841 1.00 19.13 151 CYS A CA 1
ATOM 1248 C C . CYS A 1 159 ? -9.756 -7.820 -4.308 1.00 18.22 151 CYS A C 1
ATOM 1249 O O . CYS A 1 159 ? -9.538 -6.816 -4.972 1.00 18.91 151 CYS A O 1
ATOM 1252 N N . LEU A 1 160 ? -8.801 -8.656 -3.901 1.00 17.11 152 LEU A N 1
ATOM 1253 C CA . LEU A 1 160 ? -7.397 -8.426 -4.201 1.00 17.23 152 LEU A CA 1
ATOM 1254 C C . LEU A 1 160 ? -7.251 -8.380 -5.760 1.00 13.74 152 LEU A C 1
ATOM 1255 O O . LEU A 1 160 ? -6.726 -7.413 -6.334 1.00 15.39 152 LEU A O 1
ATOM 1260 N N . LYS A 1 161 ? -7.937 -9.290 -6.476 1.00 16.65 153 LYS A N 1
ATOM 1261 C CA . LYS A 1 161 ? -7.915 -9.254 -7.946 1.00 17.32 153 LYS A CA 1
ATOM 1262 C C . LYS A 1 161 ? -8.142 -7.859 -8.544 1.00 16.49 153 LYS A C 1
ATOM 1263 O O . LYS A 1 161 ? -7.432 -7.404 -9.446 1.00 15.87 153 LYS A O 1
ATOM 1269 N N . ASP A 1 162 ? -9.206 -7.184 -8.098 1.00 15.10 154 ASP A N 1
ATOM 1270 C CA . ASP A 1 162 ? -9.486 -5.817 -8.496 1.00 15.56 154 ASP A CA 1
ATOM 1271 C C . ASP A 1 162 ? -8.312 -4.934 -8.048 1.00 14.90 154 ASP A C 1
ATOM 1272 O O . ASP A 1 162 ? -7.927 -4.065 -8.776 1.00 15.74 154 ASP A O 1
ATOM 1277 N N . THR A 1 163 ? -7.716 -5.165 -6.868 1.00 15.65 155 THR A N 1
ATOM 1278 C CA . THR A 1 163 ? -6.662 -4.215 -6.391 1.00 13.35 155 THR A CA 1
ATOM 1279 C C . THR A 1 163 ? -5.415 -4.312 -7.333 1.00 15.01 155 THR A C 1
ATOM 1280 O O . THR A 1 163 ? -4.883 -3.297 -7.809 1.00 12.36 155 THR A O 1
ATOM 1284 N N . VAL A 1 164 ? -5.084 -5.562 -7.687 1.00 12.59 156 VAL A N 1
ATOM 1285 C CA . VAL A 1 164 ? -3.982 -5.892 -8.588 1.00 13.60 156 VAL A CA 1
ATOM 1286 C C . VAL A 1 164 ? -4.257 -5.151 -9.930 1.00 13.76 156 VAL A C 1
ATOM 1287 O O . VAL A 1 164 ? -3.382 -4.408 -10.499 1.00 14.22 156 VAL A O 1
ATOM 1291 N N . ALA A 1 165 ? -5.472 -5.296 -10.493 1.00 13.23 157 ALA A N 1
ATOM 1292 C CA . ALA A 1 165 ? -5.818 -4.607 -11.729 1.00 14.05 157 ALA A CA 1
ATOM 1293 C C . ALA A 1 165 ? -5.653 -3.047 -11.667 1.00 13.20 157 ALA A C 1
ATOM 1294 O O . ALA A 1 165 ? -5.344 -2.359 -12.667 1.00 15.63 157 ALA A O 1
ATOM 1296 N N . ARG A 1 166 ? -5.962 -2.434 -10.515 1.00 12.98 158 ARG A N 1
ATOM 1297 C CA . ARG A 1 166 ? -5.881 -1.003 -10.281 1.00 12.18 158 ARG A CA 1
ATOM 1298 C C . ARG A 1 166 ? -4.438 -0.526 -10.062 1.00 9.80 158 ARG A C 1
ATOM 1299 O O . ARG A 1 166 ? -4.136 0.619 -10.457 1.00 10.82 158 ARG A O 1
ATOM 1307 N N . VAL A 1 167 ? -3.602 -1.370 -9.440 1.00 11.53 159 VAL A N 1
ATOM 1308 C CA . VAL A 1 167 ? -2.174 -1.017 -9.116 1.00 14.24 159 VAL A CA 1
ATOM 1309 C C . VAL A 1 167 ? -1.341 -1.075 -10.400 1.00 15.49 159 VAL A C 1
ATOM 1310 O O . VAL A 1 167 ? -0.513 -0.237 -10.656 1.00 14.62 159 VAL A O 1
ATOM 1314 N N . LEU A 1 168 ? -1.606 -2.059 -11.257 1.00 15.07 160 LEU A N 1
ATOM 1315 C CA . LEU A 1 168 ? -0.693 -2.337 -12.422 1.00 16.15 160 LEU A CA 1
ATOM 1316 C C . LEU A 1 168 ? -0.441 -1.181 -13.377 1.00 16.13 160 LEU A C 1
ATOM 1317 O O . LEU A 1 168 ? 0.717 -0.995 -13.780 1.00 15.76 160 LEU A O 1
ATOM 1322 N N . PRO A 1 169 ? -1.438 -0.383 -13.754 1.00 15.32 161 PRO A N 1
ATOM 1323 C CA . PRO A 1 169 ? -1.168 0.697 -14.652 1.00 16.08 161 PRO A CA 1
ATOM 1324 C C . PRO A 1 169 ? -0.105 1.675 -14.114 1.00 15.48 161 PRO A C 1
ATOM 1325 O O . PRO A 1 169 ? 0.626 2.318 -14.858 1.00 14.96 161 PRO A O 1
ATOM 1329 N N . LEU A 1 170 ? -0.110 1.883 -12.793 1.00 13.04 162 LEU A N 1
ATOM 1330 C CA . LEU A 1 170 ? 0.855 2.813 -12.225 1.00 12.38 162 LEU A CA 1
ATOM 1331 C C . LEU A 1 170 ? 2.262 2.183 -12.308 1.00 11.97 162 LEU A C 1
ATOM 1332 O O . LEU A 1 170 ? 3.232 2.887 -12.625 1.00 12.10 162 LEU A O 1
ATOM 1337 N N . TRP A 1 171 ? 2.377 0.884 -12.059 1.00 12.24 163 TRP A N 1
ATOM 1338 C CA . TRP A 1 171 ? 3.630 0.205 -12.268 1.00 11.34 163 TRP A CA 1
ATOM 1339 C C . TRP A 1 171 ? 4.106 0.341 -13.735 1.00 12.63 163 TRP A C 1
ATOM 1340 O O . TRP A 1 171 ? 5.223 0.746 -13.987 1.00 13.40 163 TRP A O 1
ATOM 1351 N N . ASN A 1 172 ? 3.264 -0.080 -14.649 1.00 13.03 164 ASN A N 1
ATOM 1352 C CA . ASN A 1 172 ? 3.696 -0.082 -16.063 1.00 14.60 164 ASN A CA 1
ATOM 1353 C C . ASN A 1 172 ? 3.930 1.297 -16.621 1.00 14.19 164 ASN A C 1
ATOM 1354 O O . ASN A 1 172 ? 4.868 1.483 -17.416 1.00 15.51 164 ASN A O 1
ATOM 1359 N N . GLU A 1 173 ? 3.136 2.309 -16.255 1.00 14.10 165 GLU A N 1
ATOM 1360 C CA . GLU A 1 173 ? 3.222 3.652 -16.831 1.00 12.89 165 GLU A CA 1
ATOM 1361 C C . GLU A 1 173 ? 4.193 4.590 -16.181 1.00 15.05 165 GLU A C 1
ATOM 1362 O O . GLU A 1 173 ? 4.647 5.541 -16.788 1.00 15.36 165 GLU A O 1
ATOM 1368 N N A SER A 1 174 ? 4.553 4.325 -14.929 0.50 12.77 166 SER A N 1
ATOM 1369 N N B SER A 1 174 ? 4.419 4.402 -14.880 0.50 13.57 166 SER A N 1
ATOM 1370 C CA A SER A 1 174 ? 5.325 5.335 -14.165 0.50 12.74 166 SER A CA 1
ATOM 1371 C CA B SER A 1 174 ? 5.176 5.394 -14.080 0.50 13.90 166 SER A CA 1
ATOM 1372 C C A SER A 1 174 ? 6.425 4.717 -13.347 0.50 12.87 166 SER A C 1
ATOM 1373 C C B SER A 1 174 ? 6.359 4.745 -13.344 0.50 13.46 166 SER A C 1
ATOM 1374 O O A SER A 1 174 ? 7.579 5.144 -13.452 0.50 12.99 166 SER A O 1
ATOM 1375 O O B SER A 1 174 ? 7.511 5.159 -13.541 0.50 14.09 166 SER A O 1
ATOM 1380 N N . ILE A 1 175 ? 6.126 3.703 -12.539 1.00 12.50 167 ILE A N 1
ATOM 1381 C CA . ILE A 1 175 ? 7.165 3.241 -11.602 1.00 11.65 167 ILE A CA 1
ATOM 1382 C C . ILE A 1 175 ? 8.235 2.424 -12.333 1.00 12.94 167 ILE A C 1
ATOM 1383 O O . ILE A 1 175 ? 9.434 2.721 -12.191 1.00 12.40 167 ILE A O 1
ATOM 1388 N N . ALA A 1 176 ? 7.847 1.500 -13.176 1.00 12.97 168 ALA A N 1
ATOM 1389 C CA . ALA A 1 176 ? 8.829 0.764 -13.920 1.00 15.61 168 ALA A CA 1
ATOM 1390 C C . ALA A 1 176 ? 9.672 1.608 -14.872 1.00 15.81 168 ALA A C 1
ATOM 1391 O O . ALA A 1 176 ? 10.896 1.437 -14.871 1.00 15.10 168 ALA A O 1
ATOM 1393 N N . PRO A 1 177 ? 9.090 2.557 -15.599 1.00 15.10 169 PRO A N 1
ATOM 1394 C CA . PRO A 1 177 ? 9.986 3.458 -16.350 1.00 15.46 169 PRO A CA 1
ATOM 1395 C C . PRO A 1 177 ? 10.958 4.245 -15.456 1.00 17.44 169 PRO A C 1
ATOM 1396 O O . PRO A 1 177 ? 12.148 4.471 -15.902 1.00 15.99 169 PRO A O 1
ATOM 1400 N N . ALA A 1 178 ? 10.550 4.659 -14.239 1.00 14.35 170 ALA A N 1
ATOM 1401 C CA . ALA A 1 178 ? 11.494 5.331 -13.354 1.00 14.75 170 ALA A CA 1
ATOM 1402 C C . ALA A 1 178 ? 12.648 4.420 -12.983 1.00 15.64 170 ALA A C 1
ATOM 1403 O O . ALA A 1 178 ? 13.821 4.860 -12.959 1.00 15.58 170 ALA A O 1
ATOM 1405 N N . VAL A 1 179 ? 12.345 3.173 -12.689 1.00 13.70 171 VAL A N 1
ATOM 1406 C CA . VAL A 1 179 ? 13.344 2.240 -12.211 1.00 14.59 171 VAL A CA 1
ATOM 1407 C C . VAL A 1 179 ? 14.323 2.039 -13.382 1.00 15.53 171 VAL A C 1
ATOM 1408 O O . VAL A 1 179 ? 15.568 2.137 -13.173 1.00 17.17 171 VAL A O 1
ATOM 1412 N N . LYS A 1 180 ? 13.811 1.864 -14.567 1.00 18.36 172 LYS A N 1
ATOM 1413 C CA . LYS A 1 180 ? 14.694 1.758 -15.765 1.00 20.89 172 LYS A CA 1
ATOM 1414 C C . LYS A 1 180 ? 15.474 3.017 -16.128 1.00 22.13 172 LYS A C 1
ATOM 1415 O O . LYS A 1 180 ? 16.534 2.899 -16.760 1.00 23.68 172 LYS A O 1
ATOM 1421 N N . ALA A 1 181 ? 15.011 4.188 -15.737 1.00 21.91 173 ALA A N 1
ATOM 1422 C CA . ALA A 1 181 ? 15.704 5.463 -16.000 1.00 21.76 173 ALA A CA 1
ATOM 1423 C C . ALA A 1 181 ? 16.875 5.641 -14.992 1.00 22.58 173 ALA A C 1
ATOM 1424 O O . ALA A 1 181 ? 17.575 6.638 -15.070 1.00 25.16 173 ALA A O 1
ATOM 1426 N N . GLY A 1 182 ? 16.983 4.726 -14.023 1.00 21.43 174 GLY A N 1
ATOM 1427 C CA . GLY A 1 182 ? 18.052 4.711 -13.008 1.00 21.68 174 GLY A CA 1
ATOM 1428 C C . GLY A 1 182 ? 17.692 5.436 -11.731 1.00 20.04 174 GLY A C 1
ATOM 1429 O O . GLY A 1 182 ? 18.587 5.681 -10.900 1.00 20.31 174 GLY A O 1
ATOM 1430 N N . LYS A 1 183 ? 16.397 5.764 -11.554 1.00 16.38 175 LYS A N 1
ATOM 1431 C CA . LYS A 1 183 ? 15.929 6.424 -10.358 1.00 15.28 175 LYS A CA 1
ATOM 1432 C C . LYS A 1 183 ? 15.815 5.443 -9.216 1.00 14.46 175 LYS A C 1
ATOM 1433 O O . LYS A 1 183 ? 15.387 4.278 -9.428 1.00 14.35 175 LYS A O 1
ATOM 1439 N N . GLN A 1 184 ? 16.215 5.857 -8.026 1.00 12.15 176 GLN A N 1
ATOM 1440 C CA . GLN A 1 184 ? 16.135 5.016 -6.790 1.00 12.17 176 GLN A CA 1
ATOM 1441 C C . GLN A 1 184 ? 14.768 5.342 -6.189 1.00 10.41 176 GLN A C 1
ATOM 1442 O O . GLN A 1 184 ? 14.529 6.475 -5.733 1.00 11.41 176 GLN A O 1
ATOM 1448 N N . VAL A 1 185 ? 13.880 4.367 -6.243 1.00 10.32 177 VAL A N 1
ATOM 1449 C CA . VAL A 1 185 ? 12.425 4.509 -5.952 1.00 9.76 177 VAL A CA 1
ATOM 1450 C C . VAL A 1 185 ? 12.093 3.944 -4.555 1.00 9.44 177 VAL A C 1
ATOM 1451 O O . VAL A 1 185 ? 12.506 2.822 -4.150 1.00 9.72 177 VAL A O 1
ATOM 1455 N N . LEU A 1 186 ? 11.264 4.664 -3.850 1.00 10.51 178 LEU A N 1
ATOM 1456 C CA . LEU A 1 186 ? 10.618 4.176 -2.614 1.00 9.17 178 LEU A CA 1
ATOM 1457 C C . LEU A 1 186 ? 9.078 4.187 -2.863 1.00 9.61 178 LEU A C 1
ATOM 1458 O O . LEU A 1 186 ? 8.573 5.168 -3.449 1.00 9.65 178 LEU A O 1
ATOM 1463 N N . ILE A 1 187 ? 8.376 3.131 -2.503 1.00 8.35 179 ILE A N 1
ATOM 1464 C CA . ILE A 1 187 ? 6.895 3.035 -2.566 1.00 7.63 179 ILE A CA 1
ATOM 1465 C C . ILE A 1 187 ? 6.383 2.910 -1.101 1.00 7.17 179 ILE A C 1
ATOM 1466 O O . ILE A 1 187 ? 6.767 1.960 -0.384 1.00 9.96 179 ILE A O 1
ATOM 1471 N N . ALA A 1 188 ? 5.597 3.896 -0.639 1.00 8.66 180 ALA A N 1
ATOM 1472 C CA . ALA A 1 188 ? 5.073 3.866 0.685 1.00 9.34 180 ALA A CA 1
ATOM 1473 C C . ALA A 1 188 ? 3.560 3.699 0.544 1.00 10.52 180 ALA A C 1
ATOM 1474 O O . ALA A 1 188 ? 2.890 4.544 -0.016 1.00 10.82 180 ALA A O 1
ATOM 1476 N N . ALA A 1 189 ? 3.035 2.554 0.958 1.00 9.49 181 ALA A N 1
ATOM 1477 C CA . ALA A 1 189 ? 1.630 2.230 0.634 1.00 9.20 181 ALA A CA 1
ATOM 1478 C C . ALA A 1 189 ? 1.001 1.405 1.778 1.00 9.28 181 ALA A C 1
ATOM 1479 O O . ALA A 1 189 ? 1.121 1.770 2.960 1.00 11.46 181 ALA A O 1
ATOM 1481 N N . HIS A 1 190 ? 0.192 0.416 1.413 1.00 7.41 182 HIS A N 1
ATOM 1482 C CA . HIS A 1 190 ? -0.753 -0.260 2.253 1.00 8.21 182 HIS A CA 1
ATOM 1483 C C . HIS A 1 190 ? -0.612 -1.755 2.171 1.00 9.01 182 HIS A C 1
ATOM 1484 O O . HIS A 1 190 ? 0.047 -2.280 1.207 1.00 10.27 182 HIS A O 1
ATOM 1491 N N . GLY A 1 191 ? -1.136 -2.452 3.208 1.00 11.06 183 GLY A N 1
ATOM 1492 C CA . GLY A 1 191 ? -1.000 -3.890 3.257 1.00 12.25 183 GLY A CA 1
ATOM 1493 C C . GLY A 1 191 ? -1.426 -4.613 1.985 1.00 12.35 183 GLY A C 1
ATOM 1494 O O . GLY A 1 191 ? -0.639 -5.387 1.390 1.00 13.90 183 GLY A O 1
ATOM 1495 N N . ASN A 1 192 ? -2.646 -4.345 1.512 1.00 13.57 184 ASN A N 1
ATOM 1496 C CA . ASN A 1 192 ? -3.167 -5.106 0.415 1.00 15.14 184 ASN A CA 1
ATOM 1497 C C . ASN A 1 192 ? -2.693 -4.551 -0.948 1.00 14.79 184 ASN A C 1
ATOM 1498 O O . ASN A 1 192 ? -2.517 -5.284 -1.919 1.00 14.34 184 ASN A O 1
ATOM 1503 N N . SER A 1 193 ? -2.421 -3.245 -1.075 1.00 13.84 185 SER A N 1
ATOM 1504 C CA . SER A 1 193 ? -1.920 -2.761 -2.323 1.00 14.69 185 SER A CA 1
ATOM 1505 C C . SER A 1 193 ? -0.467 -3.250 -2.519 1.00 12.99 185 SER A C 1
ATOM 1506 O O . SER A 1 193 ? -0.078 -3.544 -3.596 1.00 11.75 185 SER A O 1
ATOM 1509 N N . LEU A 1 194 ? 0.316 -3.350 -1.449 1.00 12.14 186 LEU A N 1
ATOM 1510 C CA . LEU A 1 194 ? 1.686 -3.962 -1.555 1.00 11.02 186 LEU A CA 1
ATOM 1511 C C . LEU A 1 194 ? 1.583 -5.500 -1.772 1.00 11.65 186 LEU A C 1
ATOM 1512 O O . LEU A 1 194 ? 2.373 -6.035 -2.567 1.00 12.87 186 LEU A O 1
ATOM 1517 N N . ARG A 1 195 ? 0.592 -6.165 -1.199 1.00 10.78 187 ARG A N 1
ATOM 1518 C CA . ARG A 1 195 ? 0.407 -7.617 -1.509 1.00 11.67 187 ARG A CA 1
ATOM 1519 C C . ARG A 1 195 ? 0.175 -7.768 -3.020 1.00 13.83 187 ARG A C 1
ATOM 1520 O O . ARG A 1 195 ? 0.678 -8.703 -3.650 1.00 14.32 187 ARG A O 1
ATOM 1528 N N . ALA A 1 196 ? -0.593 -6.860 -3.611 1.00 14.27 188 ALA A N 1
ATOM 1529 C CA . ALA A 1 196 ? -0.995 -6.966 -4.961 1.00 14.39 188 ALA A CA 1
ATOM 1530 C C . ALA A 1 196 ? 0.166 -6.707 -5.798 1.00 16.00 188 ALA A C 1
ATOM 1531 O O . ALA A 1 196 ? 0.420 -7.382 -6.784 1.00 15.42 188 ALA A O 1
ATOM 1533 N N . LEU A 1 197 ? 0.917 -5.648 -5.503 1.00 15.32 189 LEU A N 1
ATOM 1534 C CA . LEU A 1 197 ? 2.112 -5.415 -6.267 1.00 15.33 189 LEU A CA 1
ATOM 1535 C C . LEU A 1 197 ? 3.143 -6.509 -6.219 1.00 15.34 189 LEU A C 1
ATOM 1536 O O . LEU A 1 197 ? 3.638 -6.915 -7.259 1.00 18.65 189 LEU A O 1
ATOM 1541 N N . ILE A 1 198 ? 3.429 -7.056 -5.032 1.00 15.46 190 ILE A N 1
ATOM 1542 C CA . ILE A 1 198 ? 4.303 -8.253 -4.792 1.00 15.31 190 ILE A CA 1
ATOM 1543 C C . ILE A 1 198 ? 3.818 -9.511 -5.610 1.00 15.70 190 ILE A C 1
ATOM 1544 O O . ILE A 1 198 ? 4.684 -10.252 -6.182 1.00 16.89 190 ILE A O 1
ATOM 1549 N N . LYS A 1 199 ? 2.518 -9.656 -5.687 1.00 15.85 191 LYS A N 1
ATOM 1550 C CA . LYS A 1 199 ? 1.906 -10.816 -6.322 1.00 17.47 191 LYS A CA 1
ATOM 1551 C C . LYS A 1 199 ? 2.338 -10.758 -7.790 1.00 19.52 191 LYS A C 1
ATOM 1552 O O . LYS A 1 199 ? 2.715 -11.774 -8.423 1.00 19.23 191 LYS A O 1
ATOM 1558 N N . TYR A 1 200 ? 2.324 -9.542 -8.322 1.00 19.53 192 TYR A N 1
ATOM 1559 C CA . TYR A 1 200 ? 2.660 -9.323 -9.721 1.00 22.11 192 TYR A CA 1
ATOM 1560 C C . TYR A 1 200 ? 4.161 -9.470 -9.901 1.00 23.54 192 TYR A C 1
ATOM 1561 O O . TYR A 1 200 ? 4.600 -10.205 -10.806 1.00 24.41 192 TYR A O 1
ATOM 1570 N N . LEU A 1 201 ? 4.962 -8.801 -9.054 1.00 24.68 193 LEU A N 1
ATOM 1571 C CA . LEU A 1 201 ? 6.427 -8.794 -9.209 1.00 25.62 193 LEU A CA 1
ATOM 1572 C C . LEU A 1 201 ? 7.065 -10.168 -9.109 1.00 26.21 193 LEU A C 1
ATOM 1573 O O . LEU A 1 201 ? 7.970 -10.510 -9.896 1.00 25.82 193 LEU A O 1
ATOM 1578 N N . ASP A 1 202 ? 6.674 -10.901 -8.067 1.00 25.63 194 ASP A N 1
ATOM 1579 C CA . ASP A 1 202 ? 7.171 -12.223 -7.789 1.00 26.04 194 ASP A CA 1
ATOM 1580 C C . ASP A 1 202 ? 6.396 -13.322 -8.572 1.00 25.86 194 ASP A C 1
ATOM 1581 O O . ASP A 1 202 ? 6.699 -14.483 -8.453 1.00 27.47 194 ASP A O 1
ATOM 1586 N N . GLY A 1 203 ? 5.408 -12.976 -9.371 1.00 25.08 195 GLY A N 1
ATOM 1587 C CA . GLY A 1 203 ? 4.588 -14.000 -10.088 1.00 25.94 195 GLY A CA 1
ATOM 1588 C C . GLY A 1 203 ? 3.969 -15.056 -9.183 1.00 25.92 195 GLY A C 1
ATOM 1589 O O . GLY A 1 203 ? 3.939 -16.272 -9.544 1.00 27.03 195 GLY A O 1
ATOM 1590 N N . ILE A 1 204 ? 3.376 -14.602 -8.080 1.00 23.52 196 ILE A N 1
ATOM 1591 C CA . ILE A 1 204 ? 2.751 -15.459 -7.075 1.00 22.52 196 ILE A CA 1
ATOM 1592 C C . ILE A 1 204 ? 1.325 -15.886 -7.523 1.00 23.05 196 ILE A C 1
ATOM 1593 O O . ILE A 1 204 ? 0.559 -15.069 -8.053 1.00 21.12 196 ILE A O 1
ATOM 1598 N N . SER A 1 205 ? 1.007 -17.167 -7.351 1.00 21.89 197 SER A N 1
ATOM 1599 C CA . SER A 1 205 ? -0.283 -17.752 -7.666 1.00 21.91 197 SER A CA 1
ATOM 1600 C C . SER A 1 205 ? -1.404 -17.103 -6.833 1.00 22.21 197 SER A C 1
ATOM 1601 O O . SER A 1 205 ? -1.185 -16.636 -5.661 1.00 20.66 197 SER A O 1
ATOM 1604 N N . ASP A 1 206 ? -2.593 -17.257 -7.353 1.00 23.24 198 ASP A N 1
ATOM 1605 C CA . ASP A 1 206 ? -3.781 -16.827 -6.630 1.00 25.07 198 ASP A CA 1
ATOM 1606 C C . ASP A 1 206 ? -3.892 -17.509 -5.269 1.00 25.58 198 ASP A C 1
ATOM 1607 O O . ASP A 1 206 ? -4.304 -16.897 -4.271 1.00 26.70 198 ASP A O 1
ATOM 1612 N N . ALA A 1 207 ? -3.552 -18.801 -5.188 1.00 25.41 199 ALA A N 1
ATOM 1613 C CA . ALA A 1 207 ? -3.584 -19.525 -3.934 1.00 25.51 199 ALA A CA 1
ATOM 1614 C C . ALA A 1 207 ? -2.541 -19.109 -2.929 1.00 24.89 199 ALA A C 1
ATOM 1615 O O . ALA A 1 207 ? -2.799 -18.954 -1.726 1.00 25.83 199 ALA A O 1
ATOM 1617 N N . ASP A 1 208 ? -1.326 -19.018 -3.422 1.00 25.57 200 ASP A N 1
ATOM 1618 C CA . ASP A 1 208 ? -0.172 -18.736 -2.589 1.00 26.88 200 ASP A CA 1
ATOM 1619 C C . ASP A 1 208 ? -0.145 -17.313 -1.996 1.00 25.43 200 ASP A C 1
ATOM 1620 O O . ASP A 1 208 ? 0.465 -17.083 -0.959 1.00 27.16 200 ASP A O 1
ATOM 1625 N N . ILE A 1 209 ? -0.841 -16.382 -2.624 1.00 23.79 201 ILE A N 1
ATOM 1626 C CA . ILE A 1 209 ? -0.789 -15.003 -2.102 1.00 21.53 201 ILE A CA 1
ATOM 1627 C C . ILE A 1 209 ? -1.625 -14.880 -0.790 1.00 21.91 201 ILE A C 1
ATOM 1628 O O . ILE A 1 209 ? -1.458 -13.937 -0.023 1.00 19.75 201 ILE A O 1
ATOM 1633 N N . VAL A 1 210 ? -2.527 -15.833 -0.534 1.00 22.62 202 VAL A N 1
ATOM 1634 C CA . VAL A 1 210 ? -3.491 -15.708 0.590 1.00 22.14 202 VAL A CA 1
ATOM 1635 C C . VAL A 1 210 ? -2.826 -15.610 1.958 1.00 22.01 202 VAL A C 1
ATOM 1636 O O . VAL A 1 210 ? -3.346 -14.957 2.819 1.00 21.73 202 VAL A O 1
ATOM 1640 N N . GLY A 1 211 ? -1.636 -16.181 2.126 1.00 19.54 203 GLY A N 1
ATOM 1641 C CA . GLY A 1 211 ? -0.989 -16.200 3.422 1.00 20.96 203 GLY A CA 1
ATOM 1642 C C . GLY A 1 211 ? 0.115 -15.171 3.602 1.00 19.91 203 GLY A C 1
ATOM 1643 O O . GLY A 1 211 ? 0.779 -15.162 4.647 1.00 23.93 203 GLY A O 1
ATOM 1644 N N . LEU A 1 212 ? 0.296 -14.258 2.619 1.00 20.10 204 LEU A N 1
ATOM 1645 C CA . LEU A 1 212 ? 1.319 -13.214 2.726 1.00 18.67 204 LEU A CA 1
ATOM 1646 C C . LEU A 1 212 ? 0.810 -12.030 3.540 1.00 18.96 204 LEU A C 1
ATOM 1647 O O . LEU A 1 212 ? -0.277 -11.512 3.225 1.00 19.21 204 LEU A O 1
ATOM 1652 N N . ASN A 1 213 ? 1.485 -11.697 4.646 1.00 18.91 205 ASN A N 1
ATOM 1653 C CA . ASN A 1 213 ? 1.128 -10.539 5.486 1.00 20.05 205 ASN A CA 1
ATOM 1654 C C . ASN A 1 213 ? 2.362 -9.628 5.502 1.00 19.33 205 ASN A C 1
ATOM 1655 O O . ASN A 1 213 ? 3.535 -10.113 5.574 1.00 20.03 205 ASN A O 1
ATOM 1660 N N A ILE A 1 214 ? 2.085 -8.328 5.563 0.50 18.20 206 ILE A N 1
ATOM 1661 N N B ILE A 1 214 ? 2.164 -8.325 5.288 0.50 18.40 206 ILE A N 1
ATOM 1662 C CA A ILE A 1 214 ? 3.093 -7.289 5.480 0.50 16.96 206 ILE A CA 1
ATOM 1663 C CA B ILE A 1 214 ? 3.253 -7.342 5.411 0.50 17.50 206 ILE A CA 1
ATOM 1664 C C A ILE A 1 214 ? 3.047 -6.484 6.772 0.50 16.27 206 ILE A C 1
ATOM 1665 C C B ILE A 1 214 ? 3.100 -6.530 6.695 0.50 16.60 206 ILE A C 1
ATOM 1666 O O A ILE A 1 214 ? 2.026 -5.889 7.112 0.50 17.30 206 ILE A O 1
ATOM 1667 O O B ILE A 1 214 ? 2.063 -5.925 6.919 0.50 17.72 206 ILE A O 1
ATOM 1676 N N . PRO A 1 215 ? 4.137 -6.487 7.530 1.00 17.01 207 PRO A N 1
ATOM 1677 C CA . PRO A 1 215 ? 4.029 -5.710 8.756 1.00 17.00 207 PRO A CA 1
ATOM 1678 C C . PRO A 1 215 ? 4.062 -4.173 8.557 1.00 16.23 207 PRO A C 1
ATOM 1679 O O . PRO A 1 215 ? 4.599 -3.707 7.547 1.00 16.84 207 PRO A O 1
ATOM 1683 N N . ASN A 1 216 ? 3.499 -3.442 9.501 1.00 15.44 208 ASN A N 1
ATOM 1684 C CA . ASN A 1 216 ? 3.562 -1.966 9.486 1.00 15.67 208 ASN A CA 1
ATOM 1685 C C . ASN A 1 216 ? 4.996 -1.485 9.621 1.00 16.93 208 ASN A C 1
ATOM 1686 O O . ASN A 1 216 ? 5.795 -1.994 10.445 1.00 16.91 208 ASN A O 1
ATOM 1691 N N . GLY A 1 217 ? 5.358 -0.533 8.770 1.00 14.10 209 GLY A N 1
ATOM 1692 C CA . GLY A 1 217 ? 6.605 0.225 8.927 1.00 15.97 209 GLY A CA 1
ATOM 1693 C C . GLY A 1 217 ? 7.973 -0.459 8.835 1.00 16.53 209 GLY A C 1
ATOM 1694 O O . GLY A 1 217 ? 8.915 0.007 9.434 1.00 18.46 209 GLY A O 1
ATOM 1695 N N . VAL A 1 218 ? 8.077 -1.553 8.112 1.00 14.31 210 VAL A N 1
ATOM 1696 C CA . VAL A 1 218 ? 9.296 -2.254 7.928 1.00 13.33 210 VAL A CA 1
ATOM 1697 C C . VAL A 1 218 ? 9.712 -2.193 6.422 1.00 14.87 210 VAL A C 1
ATOM 1698 O O . VAL A 1 218 ? 9.006 -2.675 5.565 1.00 15.00 210 VAL A O 1
ATOM 1702 N N . PRO A 1 219 ? 10.916 -1.638 6.093 1.00 11.93 211 PRO A N 1
ATOM 1703 C CA . PRO A 1 219 ? 11.336 -1.564 4.679 1.00 13.34 211 PRO A CA 1
ATOM 1704 C C . PRO A 1 219 ? 11.532 -2.942 4.112 1.00 13.51 211 PRO A C 1
ATOM 1705 O O . PRO A 1 219 ? 12.121 -3.814 4.809 1.00 15.06 211 PRO A O 1
ATOM 1709 N N . LEU A 1 220 ? 11.024 -3.173 2.921 1.00 11.71 212 LEU A N 1
ATOM 1710 C CA . LEU A 1 220 ? 11.129 -4.419 2.185 1.00 12.88 212 LEU A CA 1
ATOM 1711 C C . LEU A 1 220 ? 11.870 -4.114 0.889 1.00 14.08 212 LEU A C 1
ATOM 1712 O O . LEU A 1 220 ? 11.388 -3.356 0.013 1.00 14.13 212 LEU A O 1
ATOM 1717 N N . VAL A 1 221 ? 13.088 -4.686 0.744 1.00 11.66 213 VAL A N 1
ATOM 1718 C CA . VAL A 1 221 ? 13.953 -4.356 -0.329 1.00 12.96 213 VAL A CA 1
ATOM 1719 C C . VAL A 1 221 ? 13.859 -5.456 -1.420 1.00 12.13 213 VAL A C 1
ATOM 1720 O O . VAL A 1 221 ? 13.921 -6.650 -1.086 1.00 15.07 213 VAL A O 1
ATOM 1724 N N . TYR A 1 222 ? 13.615 -5.092 -2.639 1.00 13.12 214 TYR A N 1
ATOM 1725 C CA . TYR A 1 222 ? 13.670 -5.937 -3.836 1.00 15.14 214 TYR A CA 1
ATOM 1726 C C . TYR A 1 222 ? 14.874 -5.595 -4.635 1.00 17.40 214 TYR A C 1
ATOM 1727 O O . TYR A 1 222 ? 15.118 -4.432 -4.976 1.00 18.73 214 TYR A O 1
ATOM 1736 N N . GLU A 1 223 ? 15.652 -6.624 -5.003 1.00 18.00 215 GLU A N 1
ATOM 1737 C CA . GLU A 1 223 ? 16.725 -6.505 -6.039 1.00 16.87 215 GLU A CA 1
ATOM 1738 C C . GLU A 1 223 ? 16.177 -7.111 -7.291 1.00 19.32 215 GLU A C 1
ATOM 1739 O O . GLU A 1 223 ? 15.632 -8.252 -7.224 1.00 17.86 215 GLU A O 1
ATOM 1745 N N . LEU A 1 224 ? 16.249 -6.358 -8.404 1.00 19.57 216 LEU A N 1
ATOM 1746 C CA . LEU A 1 224 ? 15.597 -6.615 -9.665 1.00 21.36 216 LEU A CA 1
ATOM 1747 C C . LEU A 1 224 ? 16.667 -6.650 -10.764 1.00 24.29 216 LEU A C 1
ATOM 1748 O O . LEU A 1 224 ? 17.634 -5.868 -10.731 1.00 23.94 216 LEU A O 1
ATOM 1753 N N . ASP A 1 225 ? 16.487 -7.578 -11.707 1.00 25.70 217 ASP A N 1
ATOM 1754 C CA . ASP A 1 225 ? 17.448 -7.738 -12.753 1.00 27.18 217 ASP A CA 1
ATOM 1755 C C . ASP A 1 225 ? 17.095 -6.788 -13.887 1.00 28.60 217 ASP A C 1
ATOM 1756 O O . ASP A 1 225 ? 16.126 -6.013 -13.772 1.00 26.99 217 ASP A O 1
ATOM 1761 N N . GLU A 1 226 ? 17.872 -6.832 -14.983 1.00 29.37 218 GLU A N 1
ATOM 1762 C CA . GLU A 1 226 ? 17.651 -5.969 -16.136 1.00 29.88 218 GLU A CA 1
ATOM 1763 C C . GLU A 1 226 ? 16.225 -5.923 -16.701 1.00 30.15 218 GLU A C 1
ATOM 1764 O O . GLU A 1 226 ? 15.823 -4.921 -17.236 1.00 31.50 218 GLU A O 1
ATOM 1766 N N . SER A 1 227 ? 15.459 -7.003 -16.605 1.00 30.46 219 SER A N 1
ATOM 1767 C CA . SER A 1 227 ? 14.076 -7.001 -17.124 1.00 30.79 219 SER A CA 1
ATOM 1768 C C . SER A 1 227 ? 13.071 -6.729 -15.989 1.00 29.44 219 SER A C 1
ATOM 1769 O O . SER A 1 227 ? 11.871 -6.933 -16.168 1.00 29.26 219 SER A O 1
ATOM 1772 N N . LEU A 1 228 ? 13.593 -6.284 -14.835 1.00 28.02 220 LEU A N 1
ATOM 1773 C CA . LEU A 1 228 ? 12.795 -5.976 -13.631 1.00 27.11 220 LEU A CA 1
ATOM 1774 C C . LEU A 1 228 ? 12.217 -7.195 -12.956 1.00 27.28 220 LEU A C 1
ATOM 1775 O O . LEU A 1 228 ? 11.255 -7.037 -12.191 1.00 28.47 220 LEU A O 1
ATOM 1780 N N . THR A 1 229 ? 12.831 -8.374 -13.164 1.00 25.44 221 THR A N 1
ATOM 1781 C CA . THR A 1 229 ? 12.429 -9.612 -12.478 1.00 25.55 221 THR A CA 1
ATOM 1782 C C . THR A 1 229 ? 13.175 -9.750 -11.177 1.00 24.46 221 THR A C 1
ATOM 1783 O O . THR A 1 229 ? 14.393 -9.575 -11.160 1.00 23.87 221 THR A O 1
ATOM 1787 N N . PRO A 1 230 ? 12.483 -10.050 -10.070 1.00 23.73 222 PRO A N 1
ATOM 1788 C CA . PRO A 1 230 ? 13.148 -10.179 -8.772 1.00 24.55 222 PRO A CA 1
ATOM 1789 C C . PRO A 1 230 ? 14.271 -11.267 -8.706 1.00 25.36 222 PRO A C 1
ATOM 1790 O O . PRO A 1 230 ? 14.077 -12.350 -9.260 1.00 26.60 222 PRO A O 1
ATOM 1794 N N . ILE A 1 231 ? 15.412 -10.893 -8.131 1.00 23.70 223 ILE A N 1
ATOM 1795 C CA . ILE A 1 231 ? 16.578 -11.754 -7.868 1.00 23.96 223 ILE A CA 1
ATOM 1796 C C . ILE A 1 231 ? 16.449 -12.230 -6.426 1.00 25.06 223 ILE A C 1
ATOM 1797 O O . ILE A 1 231 ? 16.586 -13.421 -6.148 1.00 24.10 223 ILE A O 1
ATOM 1802 N N . ARG A 1 232 ? 16.118 -11.324 -5.481 1.00 22.13 224 ARG A N 1
ATOM 1803 C CA . ARG A 1 232 ? 15.925 -11.666 -4.092 1.00 22.31 224 ARG A CA 1
ATOM 1804 C C . ARG A 1 232 ? 15.216 -10.510 -3.393 1.00 20.34 224 ARG A C 1
ATOM 1805 O O . ARG A 1 232 ? 15.177 -9.386 -3.938 1.00 19.44 224 ARG A O 1
ATOM 1813 N N . HIS A 1 233 ? 14.772 -10.742 -2.191 1.00 20.12 225 HIS A N 1
ATOM 1814 C CA . HIS A 1 233 ? 14.129 -9.656 -1.405 1.00 18.65 225 HIS A CA 1
ATOM 1815 C C . HIS A 1 233 ? 14.378 -9.921 0.036 1.00 17.93 225 HIS A C 1
ATOM 1816 O O . HIS A 1 233 ? 14.622 -11.088 0.422 1.00 20.26 225 HIS A O 1
ATOM 1823 N N . TYR A 1 234 ? 14.302 -8.896 0.868 1.00 16.37 226 TYR A N 1
ATOM 1824 C CA . TYR A 1 234 ? 14.559 -8.989 2.290 1.00 17.06 226 TYR A CA 1
ATOM 1825 C C . TYR A 1 234 ? 14.027 -7.781 3.072 1.00 17.89 226 TYR A C 1
ATOM 1826 O O . TYR A 1 234 ? 14.023 -6.649 2.511 1.00 17.85 226 TYR A O 1
ATOM 1835 N N . TYR A 1 235 ? 13.532 -7.987 4.292 1.00 18.30 227 TYR A N 1
ATOM 1836 C CA . TYR A 1 235 ? 13.241 -6.885 5.197 1.00 17.93 227 TYR A CA 1
ATOM 1837 C C . TYR A 1 235 ? 14.534 -6.305 5.720 1.00 19.83 227 TYR A C 1
ATOM 1838 O O . TYR A 1 235 ? 15.482 -7.039 5.966 1.00 21.41 227 TYR A O 1
ATOM 1847 N N . LEU A 1 236 ? 14.555 -5.003 5.991 1.00 19.92 228 LEU A N 1
ATOM 1848 C CA . LEU A 1 236 ? 15.647 -4.399 6.766 1.00 22.53 228 LEU A CA 1
ATOM 1849 C C . LEU A 1 236 ? 15.287 -4.375 8.239 1.00 25.00 228 LEU A C 1
ATOM 1850 O O . LEU A 1 236 ? 14.145 -4.104 8.614 1.00 26.19 228 LEU A O 1
ATOM 1855 N N . GLY A 1 237 ? 16.283 -4.536 9.105 1.00 28.38 229 GLY A N 1
ATOM 1856 C CA . GLY A 1 237 ? 16.048 -4.378 10.537 1.00 29.67 229 GLY A CA 1
ATOM 1857 C C . GLY A 1 237 ? 16.530 -5.617 11.263 1.00 30.60 229 GLY A C 1
ATOM 1858 O O . GLY A 1 237 ? 17.308 -6.375 10.674 1.00 32.75 229 GLY A O 1
ATOM 1859 N N . MET B 1 9 ? 35.182 17.812 24.227 1.00 30.51 1 MET B N 1
ATOM 1860 C CA . MET B 1 9 ? 34.454 17.462 25.461 1.00 29.73 1 MET B CA 1
ATOM 1861 C C . MET B 1 9 ? 33.851 18.733 26.092 1.00 26.58 1 MET B C 1
ATOM 1862 O O . MET B 1 9 ? 34.487 19.795 26.203 1.00 25.86 1 MET B O 1
ATOM 1867 N N . TYR B 1 10 ? 32.607 18.580 26.506 1.00 21.82 2 TYR B N 1
ATOM 1868 C CA . TYR B 1 10 ? 31.883 19.674 27.155 1.00 19.94 2 TYR B CA 1
ATOM 1869 C C . TYR B 1 10 ? 31.446 19.299 28.579 1.00 19.69 2 TYR B C 1
ATOM 1870 O O . TYR B 1 10 ? 31.333 18.114 28.933 1.00 21.19 2 TYR B O 1
ATOM 1879 N N . LYS B 1 11 ? 31.225 20.311 29.450 1.00 18.42 3 LYS B N 1
ATOM 1880 C CA . LYS B 1 11 ? 30.647 20.061 30.798 1.00 17.49 3 LYS B CA 1
ATOM 1881 C C . LYS B 1 11 ? 29.365 20.857 30.852 1.00 16.54 3 LYS B C 1
ATOM 1882 O O . LYS B 1 11 ? 29.343 21.883 30.213 1.00 17.92 3 LYS B O 1
ATOM 1888 N N . LEU B 1 12 ? 28.332 20.282 31.442 1.00 13.55 4 LEU B N 1
ATOM 1889 C CA . LEU B 1 12 ? 27.012 20.981 31.662 1.00 13.40 4 LEU B CA 1
ATOM 1890 C C . LEU B 1 12 ? 26.682 20.760 33.106 1.00 13.94 4 LEU B C 1
ATOM 1891 O O . LEU B 1 12 ? 26.854 19.651 33.614 1.00 14.55 4 LEU B O 1
ATOM 1896 N N . VAL B 1 13 ? 26.269 21.783 33.844 1.00 9.99 5 VAL B N 1
ATOM 1897 C CA . VAL B 1 13 ? 25.931 21.668 35.262 1.00 9.85 5 VAL B CA 1
ATOM 1898 C C . VAL B 1 13 ? 24.389 21.862 35.374 1.00 10.24 5 VAL B C 1
ATOM 1899 O O . VAL B 1 13 ? 23.850 22.872 34.829 1.00 10.64 5 VAL B O 1
ATOM 1903 N N . LEU B 1 14 ? 23.757 20.981 36.091 1.00 9.24 6 LEU B N 1
ATOM 1904 C CA . LEU B 1 14 ? 22.308 21.109 36.445 1.00 10.91 6 LEU B CA 1
ATOM 1905 C C . LEU B 1 14 ? 22.139 21.229 37.916 1.00 10.35 6 LEU B C 1
ATOM 1906 O O . LEU B 1 14 ? 22.904 20.677 38.692 1.00 10.82 6 LEU B O 1
ATOM 1911 N N A ILE B 1 15 ? 21.119 21.976 38.376 0.50 8.32 7 ILE B N 1
ATOM 1912 N N B ILE B 1 15 ? 21.153 21.997 38.367 0.50 9.39 7 ILE B N 1
ATOM 1913 C CA A ILE B 1 15 ? 20.816 22.119 39.819 0.50 7.55 7 ILE B CA 1
ATOM 1914 C CA B ILE B 1 15 ? 20.845 22.006 39.777 0.50 9.41 7 ILE B CA 1
ATOM 1915 C C A ILE B 1 15 ? 19.313 22.324 40.074 0.50 9.12 7 ILE B C 1
ATOM 1916 C C B ILE B 1 15 ? 19.343 22.172 39.928 0.50 9.96 7 ILE B C 1
ATOM 1917 O O A ILE B 1 15 ? 18.645 23.210 39.491 0.50 7.66 7 ILE B O 1
ATOM 1918 O O B ILE B 1 15 ? 18.738 22.911 39.097 0.50 9.29 7 ILE B O 1
ATOM 1927 N N . ARG B 1 16 ? 18.753 21.511 40.959 1.00 9.60 8 ARG B N 1
ATOM 1928 C CA . ARG B 1 16 ? 17.352 21.684 41.346 1.00 9.60 8 ARG B CA 1
ATOM 1929 C C . ARG B 1 16 ? 17.306 22.796 42.386 1.00 10.14 8 ARG B C 1
ATOM 1930 O O . ARG B 1 16 ? 18.224 22.951 43.209 1.00 10.25 8 ARG B O 1
ATOM 1938 N N . HIS B 1 17 ? 16.220 23.565 42.399 1.00 10.55 9 HIS B N 1
ATOM 1939 C CA . HIS B 1 17 ? 16.067 24.616 43.329 1.00 9.91 9 HIS B CA 1
ATOM 1940 C C . HIS B 1 17 ? 16.233 24.105 44.786 1.00 8.84 9 HIS B C 1
ATOM 1941 O O . HIS B 1 17 ? 15.955 22.934 45.048 1.00 9.66 9 HIS B O 1
ATOM 1948 N N . GLY B 1 18 ? 16.615 25.016 45.672 1.00 11.69 10 GLY B N 1
ATOM 1949 C CA . GLY B 1 18 ? 16.605 24.749 47.123 1.00 10.76 10 GLY B CA 1
ATOM 1950 C C . GLY B 1 18 ? 15.228 24.495 47.660 1.00 11.39 10 GLY B C 1
ATOM 1951 O O . GLY B 1 18 ? 14.237 24.757 47.008 1.00 12.06 10 GLY B O 1
ATOM 1952 N N . GLU B 1 19 ? 15.173 23.947 48.880 1.00 11.94 11 GLU B N 1
ATOM 1953 C CA . GLU B 1 19 ? 13.916 23.660 49.540 1.00 11.76 11 GLU B CA 1
ATOM 1954 C C . GLU B 1 19 ? 12.960 24.809 49.450 1.00 11.92 11 GLU B C 1
ATOM 1955 O O . GLU B 1 19 ? 13.287 25.943 49.777 1.00 11.05 11 GLU B O 1
ATOM 1961 N N . SER B 1 20 ? 11.753 24.538 48.925 1.00 11.38 12 SER B N 1
ATOM 1962 C CA . SER B 1 20 ? 10.715 25.543 48.881 1.00 12.31 12 SER B CA 1
ATOM 1963 C C . SER B 1 20 ? 9.720 25.417 50.045 1.00 12.09 12 SER B C 1
ATOM 1964 O O . SER B 1 20 ? 9.745 24.399 50.765 1.00 11.62 12 SER B O 1
ATOM 1967 N N . THR B 1 21 ? 8.897 26.415 50.260 1.00 11.77 13 THR B N 1
ATOM 1968 C CA . THR B 1 21 ? 7.905 26.388 51.377 1.00 13.48 13 THR B CA 1
ATOM 1969 C C . THR B 1 21 ? 7.031 25.159 51.198 1.00 14.49 13 THR B C 1
ATOM 1970 O O . THR B 1 21 ? 6.764 24.456 52.181 1.00 16.79 13 THR B O 1
ATOM 1974 N N . TRP B 1 22 ? 6.594 24.838 49.956 1.00 12.49 14 TRP B N 1
ATOM 1975 C CA . TRP B 1 22 ? 5.735 23.686 49.753 1.00 12.93 14 TRP B CA 1
ATOM 1976 C C . TRP B 1 22 ? 6.455 22.348 49.767 1.00 12.02 14 TRP B C 1
ATOM 1977 O O . TRP B 1 22 ? 5.856 21.302 50.064 1.00 14.19 14 TRP B O 1
ATOM 1988 N N . ASN B 1 23 ? 7.776 22.321 49.539 1.00 13.63 15 ASN B N 1
ATOM 1989 C CA . ASN B 1 23 ? 8.531 21.142 49.734 1.00 13.41 15 ASN B CA 1
ATOM 1990 C C . ASN B 1 23 ? 8.476 20.853 51.280 1.00 15.03 15 ASN B C 1
ATOM 1991 O O . ASN B 1 23 ? 8.181 19.707 51.675 1.00 16.65 15 ASN B O 1
ATOM 1996 N N . LYS B 1 24 ? 8.698 21.870 52.105 1.00 16.50 16 LYS B N 1
ATOM 1997 C CA . LYS B 1 24 ? 8.706 21.698 53.560 1.00 17.68 16 LYS B CA 1
ATOM 1998 C C . LYS B 1 24 ? 7.315 21.280 54.079 1.00 18.19 16 LYS B C 1
ATOM 1999 O O . LYS B 1 24 ? 7.216 20.437 54.998 1.00 18.00 16 LYS B O 1
ATOM 2005 N N . GLU B 1 25 ? 6.267 21.774 53.436 1.00 17.42 17 GLU B N 1
ATOM 2006 C CA . GLU B 1 25 ? 4.869 21.467 53.824 1.00 18.53 17 GLU B CA 1
ATOM 2007 C C . GLU B 1 25 ? 4.318 20.225 53.163 1.00 18.68 17 GLU B C 1
ATOM 2008 O O . GLU B 1 25 ? 3.142 19.927 53.348 1.00 19.71 17 GLU B O 1
ATOM 2014 N N . ASN B 1 26 ? 5.135 19.527 52.390 1.00 16.67 18 ASN B N 1
ATOM 2015 C CA . ASN B 1 26 ? 4.754 18.311 51.701 1.00 16.71 18 ASN B CA 1
ATOM 2016 C C . ASN B 1 26 ? 3.521 18.474 50.759 1.00 17.99 18 ASN B C 1
ATOM 2017 O O . ASN B 1 26 ? 2.627 17.596 50.701 1.00 18.12 18 ASN B O 1
ATOM 2022 N N . ARG B 1 27 ? 3.533 19.572 49.975 1.00 15.50 19 ARG B N 1
ATOM 2023 C CA . ARG B 1 27 ? 2.436 19.897 49.031 1.00 15.60 19 ARG B CA 1
ATOM 2024 C C . ARG B 1 27 ? 2.899 19.740 47.595 1.00 15.13 19 ARG B C 1
ATOM 2025 O O . ARG B 1 27 ? 4.022 20.109 47.259 1.00 16.83 19 ARG B O 1
ATOM 2033 N N . PHE B 1 28 ? 2.053 19.189 46.752 1.00 12.01 20 PHE B N 1
ATOM 2034 C CA . PHE B 1 28 ? 2.286 19.255 45.292 1.00 13.58 20 PHE B CA 1
ATOM 2035 C C . PHE B 1 28 ? 2.313 20.728 44.835 1.00 12.34 20 PHE B C 1
ATOM 2036 O O . PHE B 1 28 ? 1.430 21.509 45.141 1.00 14.41 20 PHE B O 1
ATOM 2044 N N . THR B 1 29 ? 3.346 21.101 44.082 1.00 11.03 21 THR B N 1
ATOM 2045 C CA . THR B 1 29 ? 3.534 22.520 43.707 1.00 9.81 21 THR B CA 1
ATOM 2046 C C . THR B 1 29 ? 3.222 22.780 42.235 1.00 9.48 21 THR B C 1
ATOM 2047 O O . THR B 1 29 ? 2.416 23.711 41.933 1.00 11.70 21 THR B O 1
ATOM 2051 N N . GLY B 1 30 ? 3.940 22.105 41.343 1.00 9.62 22 GLY B N 1
ATOM 2052 C CA . GLY B 1 30 ? 3.804 22.360 39.890 1.00 9.80 22 GLY B CA 1
ATOM 2053 C C . GLY B 1 30 ? 4.141 23.799 39.564 1.00 11.01 22 GLY B C 1
ATOM 2054 O O . GLY B 1 30 ? 5.191 24.305 39.932 1.00 11.10 22 GLY B O 1
ATOM 2055 N N . TRP B 1 31 ? 3.260 24.476 38.869 1.00 9.37 23 TRP B N 1
ATOM 2056 C CA . TRP B 1 31 ? 3.501 25.874 38.441 1.00 8.54 23 TRP B CA 1
ATOM 2057 C C . TRP B 1 31 ? 3.156 26.920 39.440 1.00 9.39 23 TRP B C 1
ATOM 2058 O O . TRP B 1 31 ? 3.358 28.102 39.206 1.00 11.38 23 TRP B O 1
ATOM 2069 N N . VAL B 1 32 ? 2.732 26.552 40.665 1.00 8.34 24 VAL B N 1
ATOM 2070 C CA . VAL B 1 32 ? 2.432 27.538 41.682 1.00 9.76 24 VAL B CA 1
ATOM 2071 C C . VAL B 1 32 ? 3.768 28.166 42.147 1.00 10.13 24 VAL B C 1
ATOM 2072 O O . VAL B 1 32 ? 4.758 27.500 42.354 1.00 10.12 24 VAL B O 1
ATOM 2076 N N . ASP B 1 33 ? 3.827 29.482 42.142 1.00 10.34 25 ASP B N 1
ATOM 2077 C CA . ASP B 1 33 ? 5.106 30.228 42.262 1.00 10.58 25 ASP B CA 1
ATOM 2078 C C . ASP B 1 33 ? 5.541 30.474 43.706 1.00 10.91 25 ASP B C 1
ATOM 2079 O O . ASP B 1 33 ? 5.679 31.618 44.155 1.00 12.63 25 ASP B O 1
ATOM 2084 N N . VAL B 1 34 ? 5.821 29.399 44.400 1.00 10.43 26 VAL B N 1
ATOM 2085 C CA . VAL B 1 34 ? 6.222 29.453 45.799 1.00 11.05 26 VAL B CA 1
ATOM 2086 C C . VAL B 1 34 ? 7.700 29.783 45.952 1.00 11.32 26 VAL B C 1
ATOM 2087 O O . VAL B 1 34 ? 8.488 29.549 45.043 1.00 11.51 26 VAL B O 1
ATOM 2091 N N . ASP B 1 35 ? 8.097 30.284 47.089 1.00 11.97 27 ASP B N 1
ATOM 2092 C CA . ASP B 1 35 ? 9.458 30.715 47.261 1.00 12.57 27 ASP B CA 1
ATOM 2093 C C . ASP B 1 35 ? 10.264 29.718 48.089 1.00 12.48 27 ASP B C 1
ATOM 2094 O O . ASP B 1 35 ? 9.766 28.689 48.583 1.00 12.65 27 ASP B O 1
ATOM 2099 N N . LEU B 1 36 ? 11.541 30.042 48.249 1.00 12.14 28 LEU B N 1
ATOM 2100 C CA . LEU B 1 36 ? 12.446 29.253 49.045 1.00 10.92 28 LEU B CA 1
ATOM 2101 C C . LEU B 1 36 ? 12.207 29.440 50.558 1.00 11.02 28 LEU B C 1
ATOM 2102 O O . LEU B 1 36 ? 11.862 30.567 50.969 1.00 12.47 28 LEU B O 1
ATOM 2107 N N . THR B 1 37 ? 12.473 28.387 51.317 1.00 11.51 29 THR B N 1
ATOM 2108 C CA . THR B 1 37 ? 12.610 28.499 52.757 1.00 12.95 29 THR B CA 1
ATOM 2109 C C . THR B 1 37 ? 13.992 29.050 53.122 1.00 14.98 29 THR B C 1
ATOM 2110 O O . THR B 1 37 ? 14.889 29.152 52.296 1.00 13.95 29 THR B O 1
ATOM 2114 N N . GLU B 1 38 ? 14.205 29.332 54.413 1.00 16.02 30 GLU B N 1
ATOM 2115 C CA . GLU B 1 38 ? 15.561 29.663 54.887 1.00 18.34 30 GLU B CA 1
ATOM 2116 C C . GLU B 1 38 ? 16.545 28.569 54.571 1.00 16.51 30 GLU B C 1
ATOM 2117 O O . GLU B 1 38 ? 17.655 28.847 54.089 1.00 15.04 30 GLU B O 1
ATOM 2123 N N . GLN B 1 39 ? 16.194 27.311 54.808 1.00 15.99 31 GLN B N 1
ATOM 2124 C CA . GLN B 1 39 ? 16.999 26.192 54.434 1.00 16.28 31 GLN B CA 1
ATOM 2125 C C . GLN B 1 39 ? 17.286 26.182 52.915 1.00 14.97 31 GLN B C 1
ATOM 2126 O O . GLN B 1 39 ? 18.378 25.938 52.491 1.00 14.10 31 GLN B O 1
ATOM 2132 N N . GLY B 1 40 ? 16.276 26.407 52.096 1.00 13.16 32 GLY B N 1
ATOM 2133 C CA . GLY B 1 40 ? 16.555 26.457 50.641 1.00 11.94 32 GLY B CA 1
ATOM 2134 C C . GLY B 1 40 ? 17.507 27.569 50.201 1.00 12.68 32 GLY B C 1
ATOM 2135 O O . GLY B 1 40 ? 18.296 27.339 49.275 1.00 11.74 32 GLY B O 1
ATOM 2136 N N . ASN B 1 41 ? 17.421 28.717 50.831 1.00 11.94 33 ASN B N 1
ATOM 2137 C CA . ASN B 1 41 ? 18.387 29.796 50.575 1.00 13.39 33 ASN B CA 1
ATOM 2138 C C . ASN B 1 41 ? 19.804 29.315 50.959 1.00 12.90 33 ASN B C 1
ATOM 2139 O O . ASN B 1 41 ? 20.760 29.516 50.239 1.00 12.19 33 ASN B O 1
ATOM 2144 N N . ARG B 1 42 ? 19.897 28.642 52.103 1.00 13.83 34 ARG B N 1
ATOM 2145 C CA . ARG B 1 42 ? 21.158 28.094 52.596 1.00 14.86 34 ARG B CA 1
ATOM 2146 C C . ARG B 1 42 ? 21.717 27.059 51.661 1.00 12.85 34 ARG B C 1
ATOM 2147 O O . ARG B 1 42 ? 22.931 27.098 51.348 1.00 14.87 34 ARG B O 1
ATOM 2155 N N . GLU B 1 43 ? 20.892 26.144 51.183 1.00 12.95 35 GLU B N 1
ATOM 2156 C CA . GLU B 1 43 ? 21.268 25.148 50.236 1.00 14.26 35 GLU B CA 1
ATOM 2157 C C . GLU B 1 43 ? 21.811 25.768 48.934 1.00 12.39 35 GLU B C 1
ATOM 2158 O O . GLU B 1 43 ? 22.826 25.316 48.384 1.00 12.99 35 GLU B O 1
ATOM 2164 N N . ALA B 1 44 ? 21.095 26.784 48.406 1.00 12.36 36 ALA B N 1
ATOM 2165 C CA . ALA B 1 44 ? 21.533 27.471 47.191 1.00 12.16 36 ALA B CA 1
ATOM 2166 C C . ALA B 1 44 ? 22.912 28.144 47.354 1.00 11.93 36 ALA B C 1
ATOM 2167 O O . ALA B 1 44 ? 23.788 27.987 46.514 1.00 11.57 36 ALA B O 1
ATOM 2169 N N . ARG B 1 45 ? 23.117 28.834 48.487 1.00 11.74 37 ARG B N 1
ATOM 2170 C CA . ARG B 1 45 ? 24.410 29.471 48.745 1.00 13.26 37 ARG B CA 1
ATOM 2171 C C . ARG B 1 45 ? 25.523 28.439 48.919 1.00 12.67 37 ARG B C 1
ATOM 2172 O O . ARG B 1 45 ? 26.611 28.618 48.334 1.00 13.34 37 ARG B O 1
ATOM 2180 N N . GLN B 1 46 ? 25.228 27.347 49.618 1.00 14.16 38 GLN B N 1
ATOM 2181 C CA . GLN B 1 46 ? 26.188 26.236 49.673 1.00 16.17 38 GLN B CA 1
ATOM 2182 C C . GLN B 1 46 ? 26.566 25.615 48.337 1.00 16.11 38 GLN B C 1
ATOM 2183 O O . GLN B 1 46 ? 27.747 25.400 48.050 1.00 13.70 38 GLN B O 1
ATOM 2189 N N . ALA B 1 47 ? 25.611 25.456 47.414 1.00 11.80 39 ALA B N 1
ATOM 2190 C CA . ALA B 1 47 ? 25.882 24.945 46.051 1.00 12.17 39 ALA B CA 1
ATOM 2191 C C . ALA B 1 47 ? 26.805 25.893 45.301 1.00 10.29 39 ALA B C 1
ATOM 2192 O O . ALA B 1 47 ? 27.741 25.492 44.604 1.00 10.74 39 ALA B O 1
ATOM 2194 N N . GLY B 1 48 ? 26.524 27.173 45.397 1.00 11.13 40 GLY B N 1
ATOM 2195 C CA . GLY B 1 48 ? 27.385 28.187 44.742 1.00 11.25 40 GLY B CA 1
ATOM 2196 C C . GLY B 1 48 ? 28.814 28.184 45.319 1.00 11.66 40 GLY B C 1
ATOM 2197 O O . GLY B 1 48 ? 29.766 28.313 44.592 1.00 12.35 40 GLY B O 1
ATOM 2198 N N . GLN B 1 49 ? 28.914 28.059 46.625 1.00 13.13 41 GLN B N 1
ATOM 2199 C CA . GLN B 1 49 ? 30.285 27.927 47.210 1.00 16.36 41 GLN B CA 1
ATOM 2200 C C . GLN B 1 49 ? 31.050 26.678 46.811 1.00 16.25 41 GLN B C 1
ATOM 2201 O O . GLN B 1 49 ? 32.277 26.758 46.523 1.00 17.74 41 GLN B O 1
ATOM 2207 N N . LEU B 1 50 ? 30.385 25.541 46.744 1.00 13.94 42 LEU B N 1
ATOM 2208 C CA . LEU B 1 50 ? 30.893 24.303 46.203 1.00 15.72 42 LEU B CA 1
ATOM 2209 C C . LEU B 1 50 ? 31.436 24.486 44.761 1.00 15.97 42 LEU B C 1
ATOM 2210 O O . LEU B 1 50 ? 32.569 24.039 44.385 1.00 17.19 42 LEU B O 1
ATOM 2215 N N . LEU B 1 51 ? 30.673 25.114 43.873 1.00 12.95 43 LEU B N 1
ATOM 2216 C CA . LEU B 1 51 ? 31.048 25.278 42.494 1.00 12.37 43 LEU B CA 1
ATOM 2217 C C . LEU B 1 51 ? 32.259 26.224 42.438 1.00 13.79 43 LEU B C 1
ATOM 2218 O O . LEU B 1 51 ? 33.171 25.957 41.685 1.00 13.97 43 LEU B O 1
ATOM 2223 N N . LYS B 1 52 ? 32.216 27.297 43.186 1.00 14.11 44 LYS B N 1
ATOM 2224 C CA . LYS B 1 52 ? 33.323 28.270 43.238 1.00 15.93 44 LYS B CA 1
ATOM 2225 C C . LYS B 1 52 ? 34.622 27.576 43.680 1.00 17.41 44 LYS B C 1
ATOM 2226 O O . LYS B 1 52 ? 35.648 27.690 42.979 1.00 17.53 44 LYS B O 1
ATOM 2232 N N . GLU B 1 53 ? 34.537 26.844 44.770 1.00 18.03 45 GLU B N 1
ATOM 2233 C CA . GLU B 1 53 ? 35.764 26.209 45.325 1.00 20.45 45 GLU B CA 1
ATOM 2234 C C . GLU B 1 53 ? 36.296 25.125 44.406 1.00 21.28 45 GLU B C 1
ATOM 2235 O O . GLU B 1 53 ? 37.513 24.837 44.436 1.00 21.72 45 GLU B O 1
ATOM 2241 N N . ALA B 1 54 ? 35.441 24.488 43.607 1.00 18.30 46 ALA B N 1
ATOM 2242 C CA . ALA B 1 54 ? 35.814 23.444 42.647 1.00 19.06 46 ALA B CA 1
ATOM 2243 C C . ALA B 1 54 ? 36.394 24.055 41.336 1.00 16.73 46 ALA B C 1
ATOM 2244 O O . ALA B 1 54 ? 36.841 23.370 40.384 1.00 17.83 46 ALA B O 1
ATOM 2246 N N . GLY B 1 55 ? 36.297 25.362 41.265 1.00 14.81 47 GLY B N 1
ATOM 2247 C CA . GLY B 1 55 ? 36.783 26.151 40.120 1.00 13.78 47 GLY B CA 1
ATOM 2248 C C . GLY B 1 55 ? 35.939 26.303 38.891 1.00 13.46 47 GLY B C 1
ATOM 2249 O O . GLY B 1 55 ? 36.368 26.714 37.807 1.00 15.22 47 GLY B O 1
ATOM 2250 N N . TYR B 1 56 ? 34.654 25.984 39.051 1.00 13.26 48 TYR B N 1
ATOM 2251 C CA . TYR B 1 56 ? 33.745 26.055 37.928 1.00 13.20 48 TYR B CA 1
ATOM 2252 C C . TYR B 1 56 ? 33.456 27.526 37.625 1.00 11.61 48 TYR B C 1
ATOM 2253 O O . TYR B 1 56 ? 33.468 28.362 38.516 1.00 15.60 48 TYR B O 1
ATOM 2262 N N . THR B 1 57 ? 33.183 27.810 36.357 1.00 13.21 49 THR B N 1
ATOM 2263 C CA . THR B 1 57 ? 32.627 29.091 35.990 1.00 13.49 49 THR B CA 1
ATOM 2264 C C . THR B 1 57 ? 31.529 28.842 34.936 1.00 10.94 49 THR B C 1
ATOM 2265 O O . THR B 1 57 ? 31.467 27.803 34.348 1.00 12.33 49 THR B O 1
ATOM 2269 N N . PHE B 1 58 ? 30.714 29.881 34.682 1.00 10.49 50 PHE B N 1
ATOM 2270 C CA . PHE B 1 58 ? 29.737 29.822 33.640 1.00 9.80 50 PHE B CA 1
ATOM 2271 C C . PHE B 1 58 ? 29.673 31.099 32.817 1.00 9.84 50 PHE B C 1
ATOM 2272 O O . PHE B 1 58 ? 30.019 32.151 33.292 1.00 11.19 50 PHE B O 1
ATOM 2280 N N . ASP B 1 59 ? 29.269 30.943 31.566 1.00 9.01 51 ASP B N 1
ATOM 2281 C CA . ASP B 1 59 ? 29.053 32.069 30.655 1.00 9.63 51 ASP B CA 1
ATOM 2282 C C . ASP B 1 59 ? 27.599 32.467 30.477 1.00 11.74 51 ASP B C 1
ATOM 2283 O O . ASP B 1 59 ? 27.345 33.538 30.045 1.00 11.86 51 ASP B O 1
ATOM 2288 N N . ILE B 1 60 ? 26.707 31.522 30.701 1.00 10.12 52 ILE B N 1
ATOM 2289 C CA . ILE B 1 60 ? 25.230 31.642 30.464 1.00 8.55 52 ILE B CA 1
ATOM 2290 C C . ILE B 1 60 ? 24.540 30.764 31.481 1.00 9.48 52 ILE B C 1
ATOM 2291 O O . ILE B 1 60 ? 25.050 29.692 31.817 1.00 11.03 52 ILE B O 1
ATOM 2296 N N . ALA B 1 61 ? 23.350 31.174 31.956 1.00 7.43 53 ALA B N 1
ATOM 2297 C CA . ALA B 1 61 ? 22.509 30.265 32.739 1.00 9.13 53 ALA B CA 1
ATOM 2298 C C . ALA B 1 61 ? 21.095 30.234 32.157 1.00 9.39 53 ALA B C 1
ATOM 2299 O O . ALA B 1 61 ? 20.648 31.217 31.534 1.00 8.86 53 ALA B O 1
ATOM 2301 N N . TYR B 1 62 ? 20.464 29.109 32.321 1.00 6.85 54 TYR B N 1
ATOM 2302 C CA . TYR B 1 62 ? 19.060 28.922 31.937 1.00 8.76 54 TYR B CA 1
ATOM 2303 C C . TYR B 1 62 ? 18.307 28.604 33.243 1.00 8.06 54 TYR B C 1
ATOM 2304 O O . TYR B 1 62 ? 18.738 27.787 34.065 1.00 9.69 54 TYR B O 1
ATOM 2313 N N . THR B 1 63 ? 17.086 29.092 33.358 1.00 8.41 55 THR B N 1
ATOM 2314 C CA . THR B 1 63 ? 16.202 28.804 34.451 1.00 8.31 55 THR B CA 1
ATOM 2315 C C . THR B 1 63 ? 14.751 28.913 33.994 1.00 8.16 55 THR B C 1
ATOM 2316 O O . THR B 1 63 ? 14.479 29.194 32.834 1.00 8.89 55 THR B O 1
ATOM 2320 N N . SER B 1 64 ? 13.870 28.597 34.896 1.00 8.14 56 SER B N 1
ATOM 2321 C CA . SER B 1 64 ? 12.425 28.687 34.626 1.00 6.54 56 SER B CA 1
ATOM 2322 C C . SER B 1 64 ? 11.947 30.083 34.796 1.00 7.43 56 SER B C 1
ATOM 2323 O O . SER B 1 64 ? 12.744 31.010 34.978 1.00 8.88 56 SER B O 1
ATOM 2326 N N . VAL B 1 65 ? 10.607 30.287 34.818 1.00 7.73 57 VAL B N 1
ATOM 2327 C CA . VAL B 1 65 ? 10.073 31.551 35.280 1.00 9.23 57 VAL B CA 1
ATOM 2328 C C . VAL B 1 65 ? 9.513 31.547 36.742 1.00 8.67 57 VAL B C 1
ATOM 2329 O O . VAL B 1 65 ? 8.784 32.493 37.152 1.00 8.23 57 VAL B O 1
ATOM 2333 N N . LEU B 1 66 ? 9.879 30.507 37.498 1.00 7.57 58 LEU B N 1
ATOM 2334 C CA . LEU B 1 66 ? 9.373 30.261 38.842 1.00 8.62 58 LEU B CA 1
ATOM 2335 C C . LEU B 1 66 ? 10.426 30.739 39.863 1.00 8.35 58 LEU B C 1
ATOM 2336 O O . LEU B 1 66 ? 11.621 30.384 39.685 1.00 8.69 58 LEU B O 1
ATOM 2341 N N . LYS B 1 67 ? 10.049 31.581 40.812 1.00 8.27 59 LYS B N 1
ATOM 2342 C CA . LYS B 1 67 ? 10.993 32.203 41.641 1.00 10.41 59 LYS B CA 1
ATOM 2343 C C . LYS B 1 67 ? 11.834 31.309 42.488 1.00 8.43 59 LYS B C 1
ATOM 2344 O O . LYS B 1 67 ? 12.938 31.732 42.885 1.00 8.56 59 LYS B O 1
ATOM 2350 N N . ARG B 1 68 ? 11.363 30.128 42.870 1.00 8.34 60 ARG B N 1
ATOM 2351 C CA . ARG B 1 68 ? 12.211 29.257 43.657 1.00 8.96 60 ARG B CA 1
ATOM 2352 C C . ARG B 1 68 ? 13.462 28.855 42.872 1.00 9.44 60 ARG B C 1
ATOM 2353 O O . ARG B 1 68 ? 14.534 28.673 43.499 1.00 9.97 60 ARG B O 1
ATOM 2361 N N . ALA B 1 69 ? 13.338 28.643 41.557 1.00 8.18 61 ALA B N 1
ATOM 2362 C CA . ALA B 1 69 ? 14.491 28.273 40.717 1.00 6.42 61 ALA B CA 1
ATOM 2363 C C . ALA B 1 69 ? 15.318 29.529 40.496 1.00 7.57 61 ALA B C 1
ATOM 2364 O O . ALA B 1 69 ? 16.581 29.511 40.582 1.00 7.36 61 ALA B O 1
ATOM 2366 N N . ILE B 1 70 ? 14.676 30.703 40.247 1.00 6.84 62 ILE B N 1
ATOM 2367 C CA . ILE B 1 70 ? 15.458 31.886 39.893 1.00 6.94 62 ILE B CA 1
ATOM 2368 C C . ILE B 1 70 ? 16.250 32.321 41.106 1.00 7.50 62 ILE B C 1
ATOM 2369 O O . ILE B 1 70 ? 17.406 32.682 40.968 1.00 7.85 62 ILE B O 1
ATOM 2374 N N . ARG B 1 71 ? 15.681 32.252 42.295 1.00 8.23 63 ARG B N 1
ATOM 2375 C CA . ARG B 1 71 ? 16.371 32.696 43.525 1.00 8.66 63 ARG B CA 1
ATOM 2376 C C . ARG B 1 71 ? 17.513 31.737 43.793 1.00 7.83 63 ARG B C 1
ATOM 2377 O O . ARG B 1 71 ? 18.538 32.179 44.267 1.00 7.53 63 ARG B O 1
ATOM 2385 N N . THR B 1 72 ? 17.354 30.441 43.545 1.00 7.82 64 THR B N 1
ATOM 2386 C CA . THR B 1 72 ? 18.449 29.517 43.619 1.00 7.27 64 THR B CA 1
ATOM 2387 C C . THR B 1 72 ? 19.583 29.972 42.770 1.00 7.96 64 THR B C 1
ATOM 2388 O O . THR B 1 72 ? 20.773 30.049 43.221 1.00 8.77 64 THR B O 1
ATOM 2392 N N . LEU B 1 73 ? 19.296 30.209 41.500 1.00 5.74 65 LEU B N 1
ATOM 2393 C CA . LEU B 1 73 ? 20.304 30.787 40.648 1.00 6.80 65 LEU B CA 1
ATOM 2394 C C . LEU B 1 73 ? 20.950 32.073 41.146 1.00 7.55 65 LEU B C 1
ATOM 2395 O O . LEU B 1 73 ? 22.153 32.214 41.070 1.00 6.87 65 LEU B O 1
ATOM 2400 N N . TRP B 1 74 ? 20.187 33.023 41.639 1.00 6.94 66 TRP B N 1
ATOM 2401 C CA . TRP B 1 74 ? 20.770 34.260 42.179 1.00 7.65 66 TRP B CA 1
ATOM 2402 C C . TRP B 1 74 ? 21.749 33.970 43.268 1.00 9.57 66 TRP B C 1
ATOM 2403 O O . TRP B 1 74 ? 22.836 34.542 43.261 1.00 10.16 66 TRP B O 1
ATOM 2414 N N . HIS B 1 75 ? 21.457 33.050 44.192 1.00 9.68 67 HIS B N 1
ATOM 2415 C CA . HIS B 1 75 ? 22.475 32.701 45.236 1.00 9.34 67 HIS B CA 1
ATOM 2416 C C . HIS B 1 75 ? 23.696 32.086 44.651 1.00 9.75 67 HIS B C 1
ATOM 2417 O O . HIS B 1 75 ? 24.843 32.423 45.099 1.00 11.08 67 HIS B O 1
ATOM 2424 N N . VAL B 1 76 ? 23.578 31.215 43.673 1.00 8.25 68 VAL B N 1
ATOM 2425 C CA . VAL B 1 76 ? 24.725 30.601 43.017 1.00 8.68 68 VAL B CA 1
ATOM 2426 C C . VAL B 1 76 ? 25.537 31.714 42.387 1.00 9.93 68 VAL B C 1
ATOM 2427 O O . VAL B 1 76 ? 26.791 31.791 42.504 1.00 11.29 68 VAL B O 1
ATOM 2431 N N . GLN B 1 77 ? 24.893 32.603 41.638 1.00 6.94 69 GLN B N 1
ATOM 2432 C CA . GLN B 1 77 ? 25.603 33.725 41.000 1.00 7.86 69 GLN B CA 1
ATOM 2433 C C . GLN B 1 77 ? 26.326 34.624 41.947 1.00 9.12 69 GLN B C 1
ATOM 2434 O O . GLN B 1 77 ? 27.422 35.099 41.645 1.00 9.33 69 GLN B O 1
ATOM 2440 N N . ASP B 1 78 ? 25.687 34.915 43.054 1.00 9.78 70 ASP B N 1
ATOM 2441 C CA . ASP B 1 78 ? 26.233 35.829 44.119 1.00 9.94 70 ASP B CA 1
ATOM 2442 C C . ASP B 1 78 ? 27.471 35.160 44.697 1.00 11.19 70 ASP B C 1
ATOM 2443 O O . ASP B 1 78 ? 28.531 35.775 44.724 1.00 12.87 70 ASP B O 1
ATOM 2448 N N . GLN B 1 79 ? 27.381 33.887 45.029 1.00 11.10 71 GLN B N 1
ATOM 2449 C CA . GLN B 1 79 ? 28.558 33.212 45.629 1.00 12.12 71 GLN B CA 1
ATOM 2450 C C . GLN B 1 79 ? 29.703 33.092 44.674 1.00 12.91 71 GLN B C 1
ATOM 2451 O O . GLN B 1 79 ? 30.923 33.129 45.095 1.00 15.08 71 GLN B O 1
ATOM 2457 N N . MET B 1 80 ? 29.417 32.925 43.400 1.00 11.50 72 MET B N 1
ATOM 2458 C CA . MET B 1 80 ? 30.417 32.718 42.352 1.00 10.71 72 MET B CA 1
ATOM 2459 C C . MET B 1 80 ? 30.985 33.988 41.757 1.00 10.52 72 MET B C 1
ATOM 2460 O O . MET B 1 80 ? 31.913 33.912 40.932 1.00 11.33 72 MET B O 1
ATOM 2465 N N . ASP B 1 81 ? 30.406 35.138 42.112 1.00 11.36 73 ASP B N 1
ATOM 2466 C CA . ASP B 1 81 ? 30.700 36.402 41.449 1.00 11.62 73 ASP B CA 1
ATOM 2467 C C . ASP B 1 81 ? 30.474 36.339 39.974 1.00 11.59 73 ASP B C 1
ATOM 2468 O O . ASP B 1 81 ? 31.233 36.805 39.170 1.00 10.45 73 ASP B O 1
ATOM 2473 N N . LEU B 1 82 ? 29.240 35.903 39.598 1.00 9.34 74 LEU B N 1
ATOM 2474 C CA . LEU B 1 82 ? 28.795 35.754 38.255 1.00 9.37 74 LEU B CA 1
ATOM 2475 C C . LEU B 1 82 ? 27.420 36.444 38.096 1.00 9.34 74 LEU B C 1
ATOM 2476 O O . LEU B 1 82 ? 26.577 36.028 37.288 1.00 8.67 74 LEU B O 1
ATOM 2481 N N . MET B 1 83 ? 27.221 37.562 38.740 1.00 8.89 75 MET B N 1
ATOM 2482 C CA . MET B 1 83 ? 25.910 38.189 38.684 1.00 9.78 75 MET B CA 1
ATOM 2483 C C . MET B 1 83 ? 25.608 38.880 37.397 1.00 10.90 75 MET B C 1
ATOM 2484 O O . MET B 1 83 ? 24.434 39.211 37.092 1.00 10.41 75 MET B O 1
ATOM 2489 N N . TYR B 1 84 ? 26.598 39.000 36.558 1.00 9.87 76 TYR B N 1
ATOM 2490 C CA . TYR B 1 84 ? 26.564 39.730 35.304 1.00 9.54 76 TYR B CA 1
ATOM 2491 C C . TYR B 1 84 ? 26.297 38.844 34.049 1.00 9.15 76 TYR B C 1
ATOM 2492 O O . TYR B 1 84 ? 26.229 39.365 32.972 1.00 10.46 76 TYR B O 1
ATOM 2501 N N . VAL B 1 85 ? 26.280 37.538 34.211 1.00 9.55 77 VAL B N 1
ATOM 2502 C CA . VAL B 1 85 ? 26.113 36.671 33.081 1.00 10.04 77 VAL B CA 1
ATOM 2503 C C . VAL B 1 85 ? 24.684 36.683 32.483 1.00 9.45 77 VAL B C 1
ATOM 2504 O O . VAL B 1 85 ? 23.749 36.940 33.230 1.00 11.75 77 VAL B O 1
ATOM 2508 N N . PRO B 1 86 ? 24.590 36.427 31.174 1.00 8.86 78 PRO B N 1
ATOM 2509 C CA . PRO B 1 86 ? 23.218 36.343 30.668 1.00 8.37 78 PRO B CA 1
ATOM 2510 C C . PRO B 1 86 ? 22.449 35.181 31.247 1.00 9.73 78 PRO B C 1
ATOM 2511 O O . PRO B 1 86 ? 23.011 34.120 31.483 1.00 10.00 78 PRO B O 1
ATOM 2515 N N . VAL B 1 87 ? 21.166 35.391 31.478 1.00 9.52 79 VAL B N 1
ATOM 2516 C CA . VAL B 1 87 ? 20.283 34.375 31.994 1.00 10.50 79 VAL B CA 1
ATOM 2517 C C . VAL B 1 87 ? 19.048 34.335 31.111 1.00 10.77 79 VAL B C 1
ATOM 2518 O O . VAL B 1 87 ? 18.441 35.378 30.849 1.00 14.59 79 VAL B O 1
ATOM 2522 N N . VAL B 1 88 ? 18.698 33.168 30.704 1.00 8.53 80 VAL B N 1
ATOM 2523 C CA . VAL B 1 88 ? 17.515 32.907 29.878 1.00 8.53 80 VAL B CA 1
ATOM 2524 C C . VAL B 1 88 ? 16.492 32.286 30.796 1.00 9.37 80 VAL B C 1
ATOM 2525 O O . VAL B 1 88 ? 16.686 31.212 31.360 1.00 8.89 80 VAL B O 1
ATOM 2529 N N . HIS B 1 89 ? 15.363 32.987 31.022 1.00 8.86 81 HIS B N 1
ATOM 2530 C CA . HIS B 1 89 ? 14.278 32.510 31.846 1.00 10.76 81 HIS B CA 1
ATOM 2531 C C . HIS B 1 89 ? 13.204 31.943 30.917 1.00 11.95 81 HIS B C 1
ATOM 2532 O O . HIS B 1 89 ? 12.663 32.702 30.060 1.00 16.51 81 HIS B O 1
ATOM 2539 N N . SER B 1 90 ? 12.876 30.689 31.011 1.00 8.70 82 SER B N 1
ATOM 2540 C CA . SER B 1 90 ? 11.984 30.031 30.031 1.00 8.33 82 SER B CA 1
ATOM 2541 C C . SER B 1 90 ? 10.905 29.249 30.805 1.00 9.52 82 SER B C 1
ATOM 2542 O O . SER B 1 90 ? 11.215 28.359 31.576 1.00 10.20 82 SER B O 1
ATOM 2545 N N . TRP B 1 91 ? 9.653 29.494 30.479 1.00 9.82 83 TRP B N 1
ATOM 2546 C CA . TRP B 1 91 ? 8.585 28.601 30.894 1.00 9.99 83 TRP B CA 1
ATOM 2547 C C . TRP B 1 91 ? 8.751 27.151 30.548 1.00 8.99 83 TRP B C 1
ATOM 2548 O O . TRP B 1 91 ? 8.189 26.277 31.229 1.00 10.31 83 TRP B O 1
ATOM 2559 N N . ARG B 1 92 ? 9.560 26.868 29.523 1.00 8.63 84 ARG B N 1
ATOM 2560 C CA . ARG B 1 92 ? 9.897 25.478 29.129 1.00 8.13 84 ARG B CA 1
ATOM 2561 C C . ARG B 1 92 ? 10.640 24.677 30.224 1.00 7.97 84 ARG B C 1
ATOM 2562 O O . ARG B 1 92 ? 10.583 23.430 30.251 1.00 8.69 84 ARG B O 1
ATOM 2570 N N . LEU B 1 93 ? 11.269 25.426 31.154 1.00 8.25 85 LEU B N 1
ATOM 2571 C CA . LEU B 1 93 ? 11.972 24.736 32.258 1.00 7.17 85 LEU B CA 1
ATOM 2572 C C . LEU B 1 93 ? 11.163 24.656 33.505 1.00 8.23 85 LEU B C 1
ATOM 2573 O O . LEU B 1 93 ? 11.577 24.177 34.547 1.00 8.43 85 LEU B O 1
ATOM 2578 N N . ASN B 1 94 ? 9.899 25.165 33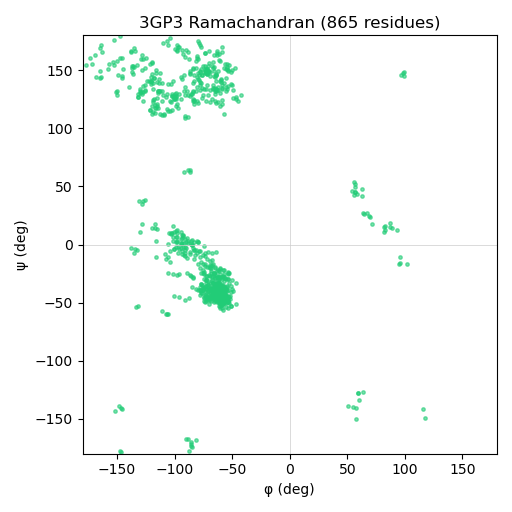.486 1.00 7.39 86 ASN B N 1
ATOM 2579 C CA . ASN B 1 94 ? 9.014 25.028 34.657 1.00 6.75 86 ASN B CA 1
ATOM 2580 C C . ASN B 1 94 ? 8.837 23.569 35.036 1.00 7.48 86 ASN B C 1
ATOM 2581 O O . ASN B 1 94 ? 8.845 22.638 34.207 1.00 9.11 86 ASN B O 1
ATOM 2586 N N . GLU B 1 95 ? 8.585 23.394 36.317 1.00 8.77 87 GLU B N 1
ATOM 2587 C CA . GLU B 1 95 ? 8.258 22.132 36.884 1.00 9.90 87 GLU B CA 1
ATOM 2588 C C . GLU B 1 95 ? 7.056 21.550 36.171 1.00 10.37 87 GLU B C 1
ATOM 2589 O O . GLU B 1 95 ? 6.247 22.271 35.619 1.00 10.16 87 GLU B O 1
ATOM 2595 N N . ARG B 1 96 ? 6.933 20.241 36.200 1.00 9.52 88 ARG B N 1
ATOM 2596 C CA . ARG B 1 96 ? 5.772 19.565 35.648 1.00 10.61 88 ARG B CA 1
ATOM 2597 C C . ARG B 1 96 ? 4.494 20.149 36.311 1.00 9.98 88 ARG B C 1
ATOM 2598 O O . ARG B 1 96 ? 4.439 20.369 37.556 1.00 10.76 88 ARG B O 1
ATOM 2606 N N . HIS B 1 97 ? 3.495 20.415 35.488 1.00 10.97 89 HIS B N 1
ATOM 2607 C CA . HIS B 1 97 ? 2.220 20.964 35.948 1.00 11.55 89 HIS B CA 1
ATOM 2608 C C . HIS B 1 97 ? 1.403 19.892 36.710 1.00 11.75 89 HIS B C 1
ATOM 2609 O O . HIS B 1 97 ? 1.193 18.837 36.187 1.00 14.20 89 HIS B O 1
ATOM 2616 N N . TYR B 1 98 ? 1.013 20.163 37.946 1.00 10.71 90 TYR B N 1
ATOM 2617 C CA . TYR B 1 98 ? 0.351 19.159 38.790 1.00 11.42 90 TYR B CA 1
ATOM 2618 C C . TYR B 1 98 ? -1.207 19.255 38.711 1.00 11.99 90 TYR B C 1
ATOM 2619 O O . TYR B 1 98 ? -1.887 18.616 39.507 1.00 13.00 90 TYR B O 1
ATOM 2628 N N . GLY B 1 99 ? -1.747 20.014 37.790 1.00 12.92 91 GLY B N 1
ATOM 2629 C CA . GLY B 1 99 ? -3.212 20.153 37.713 1.00 12.34 91 GLY B CA 1
ATOM 2630 C C . GLY B 1 99 ? -3.886 20.502 39.013 1.00 11.83 91 GLY B C 1
ATOM 2631 O O . GLY B 1 99 ? -3.456 21.334 39.803 1.00 11.13 91 GLY B O 1
ATOM 2632 N N . ALA B 1 100 ? -5.043 19.825 39.212 1.00 12.79 92 ALA B N 1
ATOM 2633 C CA . ALA B 1 100 ? -5.866 20.079 40.386 1.00 12.72 92 ALA B CA 1
ATOM 2634 C C . ALA B 1 100 ? -5.262 19.558 41.698 1.00 11.41 92 ALA B C 1
ATOM 2635 O O . ALA B 1 100 ? -5.763 19.867 42.787 1.00 14.05 92 ALA B O 1
ATOM 2637 N N . LEU B 1 101 ? -4.128 18.822 41.624 1.00 13.43 93 LEU B N 1
ATOM 2638 C CA . LEU B 1 101 ? -3.393 18.431 42.826 1.00 12.37 93 LEU B CA 1
ATOM 2639 C C . LEU B 1 101 ? -2.552 19.590 43.408 1.00 13.38 93 LEU B C 1
ATOM 2640 O O . LEU B 1 101 ? -2.061 19.519 44.540 1.00 14.08 93 LEU B O 1
ATOM 2645 N N . SER B 1 102 ? -2.363 20.645 42.613 1.00 13.88 94 SER B N 1
ATOM 2646 C CA . SER B 1 102 ? -1.453 21.724 42.956 1.00 13.18 94 SER B CA 1
ATOM 2647 C C . SER B 1 102 ? -1.952 22.388 44.248 1.00 12.87 94 SER B C 1
ATOM 2648 O O . SER B 1 102 ? -3.147 22.805 44.361 1.00 13.79 94 SER B O 1
ATOM 2651 N N . GLY B 1 103 ? -1.084 22.420 45.276 1.00 13.01 95 GLY B N 1
ATOM 2652 C CA . GLY B 1 103 ? -1.462 22.917 46.572 1.00 13.37 95 GLY B CA 1
ATOM 2653 C C . GLY B 1 103 ? -1.920 21.895 47.605 1.00 13.48 95 GLY B C 1
ATOM 2654 O O . GLY B 1 103 ? -2.031 22.259 48.773 1.00 15.07 95 GLY B O 1
ATOM 2655 N N . LEU B 1 104 ? -2.262 20.702 47.164 1.00 12.53 96 LEU B N 1
ATOM 2656 C CA . LEU B 1 104 ? -2.785 19.685 48.119 1.00 13.48 96 LEU B CA 1
ATOM 2657 C C . LEU B 1 104 ? -1.616 19.074 48.866 1.00 14.61 96 LEU B C 1
ATOM 2658 O O . LEU B 1 104 ? -0.529 18.917 48.331 1.00 13.12 96 LEU B O 1
ATOM 2663 N N . ASN B 1 105 ? -1.827 18.719 50.137 1.00 16.12 97 ASN B N 1
ATOM 2664 C CA . ASN B 1 105 ? -0.793 17.956 50.860 1.00 16.10 97 ASN B CA 1
ATOM 2665 C C . ASN B 1 105 ? -0.741 16.517 50.406 1.00 15.59 97 ASN B C 1
ATOM 2666 O O . ASN B 1 105 ? -1.783 15.914 50.193 1.00 15.20 97 ASN B O 1
ATOM 2671 N N . LYS B 1 106 ? 0.456 15.981 50.147 1.00 15.23 98 LYS B N 1
ATOM 2672 C CA . LYS B 1 106 ? 0.598 14.705 49.514 1.00 15.71 98 LYS B CA 1
ATOM 2673 C C . LYS B 1 106 ? 0.195 13.518 50.421 1.00 15.00 98 LYS B C 1
ATOM 2674 O O . LYS B 1 106 ? -0.387 12.562 49.936 1.00 17.51 98 LYS B O 1
ATOM 2680 N N . ALA B 1 107 ? 0.555 13.590 51.678 1.00 17.44 99 ALA B N 1
ATOM 2681 C CA . ALA B 1 107 ? 0.060 12.587 52.638 1.00 17.82 99 ALA B CA 1
ATOM 2682 C C . ALA B 1 107 ? -1.518 12.620 52.746 1.00 17.27 99 ALA B C 1
ATOM 2683 O O . ALA B 1 107 ? -2.143 11.521 52.812 1.00 17.61 99 ALA B O 1
ATOM 2685 N N . GLU B 1 108 ? -2.160 13.791 52.901 1.00 15.70 100 GLU B N 1
ATOM 2686 C CA . GLU B 1 108 ? -3.622 13.895 52.874 1.00 17.40 100 GLU B CA 1
ATOM 2687 C C . GLU B 1 108 ? -4.254 13.292 51.606 1.00 17.30 100 GLU B C 1
ATOM 2688 O O . GLU B 1 108 ? -5.293 12.619 51.625 1.00 19.05 100 GLU B O 1
ATOM 2694 N N . THR B 1 109 ? -3.624 13.503 50.450 1.00 14.81 101 THR B N 1
ATOM 2695 C CA . THR B 1 109 ? -4.119 12.985 49.208 1.00 13.05 101 THR B CA 1
ATOM 2696 C C . THR B 1 109 ? -4.037 11.487 49.163 1.00 14.44 101 THR B C 1
ATOM 2697 O O . THR B 1 109 ? -4.955 10.818 48.693 1.00 15.52 101 THR B O 1
ATOM 2701 N N . ALA B 1 110 ? -2.922 10.958 49.613 1.00 15.73 102 ALA B N 1
ATOM 2702 C CA . ALA B 1 110 ? -2.760 9.482 49.653 1.00 16.98 102 ALA B CA 1
ATOM 2703 C C . ALA B 1 110 ? -3.749 8.804 50.600 1.00 19.14 102 ALA B C 1
ATOM 2704 O O . ALA B 1 110 ? -4.242 7.748 50.311 1.00 20.36 102 ALA B O 1
ATOM 2706 N N . ALA B 1 111 ? -4.000 9.398 51.734 1.00 20.40 103 ALA B N 1
ATOM 2707 C CA . ALA B 1 111 ? -5.062 8.927 52.701 1.00 21.91 103 ALA B CA 1
ATOM 2708 C C . ALA B 1 111 ? -6.431 8.920 52.025 1.00 23.14 103 ALA B C 1
ATOM 2709 O O . ALA B 1 111 ? -7.176 7.932 52.068 1.00 24.02 103 ALA B O 1
ATOM 2711 N N . LYS B 1 112 ? -6.760 9.984 51.302 1.00 21.97 104 LYS B N 1
ATOM 2712 C CA . LYS B 1 112 ? -8.105 10.057 50.684 1.00 23.77 104 LYS B CA 1
ATOM 2713 C C . LYS B 1 112 ? -8.253 9.144 49.496 1.00 24.69 104 LYS B C 1
ATOM 2714 O O . LYS B 1 112 ? -9.296 8.430 49.353 1.00 26.76 104 LYS B O 1
ATOM 2720 N N . TYR B 1 113 ? -7.231 9.109 48.624 1.00 23.19 105 TYR B N 1
ATOM 2721 C CA . TYR B 1 113 ? -7.348 8.440 47.332 1.00 24.25 105 TYR B CA 1
ATOM 2722 C C . TYR B 1 113 ? -6.601 7.143 47.226 1.00 24.32 105 TYR B C 1
ATOM 2723 O O . TYR B 1 113 ? -6.768 6.412 46.229 1.00 26.38 105 TYR B O 1
ATOM 2732 N N . GLY B 1 114 ? -5.741 6.907 48.204 1.00 24.27 106 GLY B N 1
ATOM 2733 C CA . GLY B 1 114 ? -4.922 5.711 48.276 1.00 24.98 106 GLY B CA 1
ATOM 2734 C C . GLY B 1 114 ? -3.516 5.949 47.774 1.00 24.00 106 GLY B C 1
ATOM 2735 O O . GLY B 1 114 ? -3.261 6.816 46.877 1.00 21.16 106 GLY B O 1
ATOM 2736 N N . ASP B 1 115 ? -2.584 5.263 48.424 1.00 24.40 107 ASP B N 1
ATOM 2737 C CA . ASP B 1 115 ? -1.174 5.302 48.048 1.00 25.76 107 ASP B CA 1
ATOM 2738 C C . ASP B 1 115 ? -0.875 4.971 46.597 1.00 24.59 107 ASP B C 1
ATOM 2739 O O . ASP B 1 115 ? -0.097 5.679 45.974 1.00 22.67 107 ASP B O 1
ATOM 2744 N N . GLU B 1 116 ? -1.502 3.919 46.054 1.00 24.14 108 GLU B N 1
ATOM 2745 C CA . GLU B 1 116 ? -1.263 3.548 44.683 1.00 24.60 108 GLU B CA 1
ATOM 2746 C C . GLU B 1 116 ? -1.690 4.624 43.691 1.00 22.43 108 GLU B C 1
ATOM 2747 O O . GLU B 1 116 ? -0.997 4.827 42.683 1.00 24.58 108 GLU B O 1
ATOM 2753 N N . GLN B 1 117 ? -2.853 5.213 43.930 1.00 21.20 109 GLN B N 1
ATOM 2754 C CA . GLN B 1 117 ? -3.392 6.268 43.045 1.00 18.74 109 GLN B CA 1
ATOM 2755 C C . GLN B 1 117 ? -2.458 7.480 43.043 1.00 19.22 109 GLN B C 1
ATOM 2756 O O . GLN B 1 117 ? -2.143 8.048 42.003 1.00 18.16 109 GLN B O 1
ATOM 2762 N N . VAL B 1 118 ? -1.977 7.825 44.222 1.00 18.19 110 VAL B N 1
ATOM 2763 C CA . VAL B 1 118 ? -1.006 8.944 44.314 1.00 18.41 110 VAL B CA 1
ATOM 2764 C C . VAL B 1 118 ? 0.267 8.680 43.579 1.00 19.21 110 VAL B C 1
ATOM 2765 O O . VAL B 1 118 ? 0.751 9.563 42.873 1.00 18.50 110 VAL B O 1
ATOM 2769 N N . LEU B 1 119 ? 0.762 7.432 43.652 1.00 19.70 111 LEU B N 1
ATOM 2770 C CA . LEU B 1 119 ? 2.046 7.088 43.085 1.00 20.29 111 LEU B CA 1
ATOM 2771 C C . LEU B 1 119 ? 1.835 7.126 41.582 1.00 16.49 111 LEU B C 1
ATOM 2772 O O . LEU B 1 119 ? 2.689 7.600 40.887 1.00 16.19 111 LEU B O 1
ATOM 2777 N N . VAL B 1 120 ? 0.680 6.707 41.051 1.00 18.19 112 VAL B N 1
ATOM 2778 C CA . VAL B 1 120 ? 0.406 6.804 39.583 1.00 18.88 112 VAL B CA 1
ATOM 2779 C C . VAL B 1 120 ? 0.388 8.283 39.140 1.00 19.87 112 VAL B C 1
ATOM 2780 O O . VAL B 1 120 ? 1.032 8.679 38.134 1.00 21.89 112 VAL B O 1
ATOM 2784 N N . TRP B 1 121 ? -0.277 9.139 39.939 1.00 19.75 113 TRP B N 1
ATOM 2785 C CA . TRP B 1 121 ? -0.314 10.562 39.571 1.00 19.41 113 TRP B CA 1
ATOM 2786 C C . TRP B 1 121 ? 1.062 11.195 39.625 1.00 20.07 113 TRP B C 1
ATOM 2787 O O . TRP B 1 121 ? 1.349 12.089 38.812 1.00 20.11 113 TRP B O 1
ATOM 2798 N N . ARG B 1 122 ? 1.926 10.769 40.560 1.00 18.76 114 ARG B N 1
ATOM 2799 C CA . ARG B 1 122 ? 3.208 11.344 40.706 1.00 19.26 114 ARG B CA 1
ATOM 2800 C C . ARG B 1 122 ? 4.183 10.845 39.638 1.00 23.21 114 ARG B C 1
ATOM 2801 O O . ARG B 1 122 ? 5.033 11.592 39.161 1.00 23.30 114 ARG B O 1
ATOM 2809 N N . ARG B 1 123 ? 4.097 9.559 39.309 1.00 23.94 115 ARG B N 1
ATOM 2810 C CA . ARG B 1 123 ? 5.211 8.878 38.608 1.00 25.62 115 ARG B CA 1
ATOM 2811 C C . ARG B 1 123 ? 4.869 8.032 37.404 1.00 27.36 115 ARG B C 1
ATOM 2812 O O . ARG B 1 123 ? 5.799 7.513 36.770 1.00 30.04 115 ARG B O 1
ATOM 2820 N N . SER B 1 124 ? 3.594 7.847 37.062 1.00 30.41 116 SER B N 1
ATOM 2821 C CA . SER B 1 124 ? 3.289 7.157 35.813 1.00 31.20 116 SER B CA 1
ATOM 2822 C C . SER B 1 124 ? 3.805 8.048 34.661 1.00 31.53 116 SER B C 1
ATOM 2823 O O . SER B 1 124 ? 3.440 9.256 34.541 1.00 31.28 116 SER B O 1
ATOM 2826 N N . TYR B 1 125 ? 4.667 7.482 33.824 1.00 29.95 117 TYR B N 1
ATOM 2827 C CA . TYR B 1 125 ? 5.297 8.284 32.776 1.00 29.65 117 TYR B CA 1
ATOM 2828 C C . TYR B 1 125 ? 4.220 8.992 31.961 1.00 28.60 117 TYR B C 1
ATOM 2829 O O . TYR B 1 125 ? 4.385 10.184 31.608 1.00 28.06 117 TYR B O 1
ATOM 2838 N N . ASP B 1 126 ? 3.118 8.261 31.728 1.00 28.53 118 ASP B N 1
ATOM 2839 C CA . ASP B 1 126 ? 2.104 8.574 30.736 1.00 29.38 118 ASP B CA 1
ATOM 2840 C C . ASP B 1 126 ? 0.709 8.885 31.261 1.00 29.92 118 ASP B C 1
ATOM 2841 O O . ASP B 1 126 ? -0.191 9.020 30.439 1.00 30.87 118 ASP B O 1
ATOM 2843 N N . THR B 1 127 ? 0.480 8.922 32.577 1.00 29.01 119 THR B N 1
ATOM 2844 C CA . THR B 1 127 ? -0.894 9.240 33.077 1.00 27.98 119 THR B CA 1
ATOM 2845 C C . THR B 1 127 ? -0.855 10.533 33.926 1.00 24.80 119 THR B C 1
ATOM 2846 O O . THR B 1 127 ? -0.040 10.653 34.853 1.00 25.24 119 THR B O 1
ATOM 2850 N N . PRO B 1 128 ? -1.676 11.521 33.545 1.00 21.58 120 PRO B N 1
ATOM 2851 C CA . PRO B 1 128 ? -1.506 12.832 34.228 1.00 19.29 120 PRO B CA 1
ATOM 2852 C C . PRO B 1 128 ? -2.394 12.955 35.469 1.00 18.71 120 PRO B C 1
ATOM 2853 O O . PRO B 1 128 ? -3.380 12.239 35.666 1.00 18.82 120 PRO B O 1
ATOM 2857 N N . PRO B 1 129 ? -2.050 13.885 36.338 1.00 15.39 121 PRO B N 1
ATOM 2858 C CA . PRO B 1 129 ? -2.981 14.227 37.435 1.00 15.53 121 PRO B CA 1
ATOM 2859 C C . PRO B 1 129 ? -4.286 14.751 36.880 1.00 15.57 121 PRO B C 1
ATOM 2860 O O . PRO B 1 129 ? -4.331 15.243 35.739 1.00 14.98 121 PRO B O 1
ATOM 2864 N N . PRO B 1 130 ? -5.346 14.795 37.713 1.00 16.52 122 PRO B N 1
ATOM 2865 C CA . PRO B 1 130 ? -6.595 15.449 37.305 1.00 16.49 122 PRO B CA 1
ATOM 2866 C C . PRO B 1 130 ? -6.327 16.896 36.915 1.00 16.36 122 PRO B C 1
ATOM 2867 O O . PRO B 1 130 ? -5.551 17.545 37.549 1.00 15.47 122 PRO B O 1
ATOM 2871 N N . ALA B 1 131 ? -6.952 17.348 35.854 1.00 16.81 123 ALA B N 1
ATOM 2872 C CA . ALA B 1 131 ? -6.721 18.693 35.291 1.00 15.51 123 ALA B CA 1
ATOM 2873 C C . ALA B 1 131 ? -7.412 19.762 36.119 1.00 15.72 123 ALA B C 1
ATOM 2874 O O . ALA B 1 131 ? -8.512 19.526 36.671 1.00 15.68 123 ALA B O 1
ATOM 2876 N N . LEU B 1 132 ? -6.790 20.949 36.203 1.00 14.12 124 LEU B N 1
ATOM 2877 C CA . LEU B 1 132 ? -7.528 22.182 36.545 1.00 14.07 124 LEU B CA 1
ATOM 2878 C C . LEU B 1 132 ? -8.722 22.428 35.600 1.00 14.71 124 LEU B C 1
ATOM 2879 O O . LEU B 1 132 ? -8.580 22.227 34.399 1.00 14.75 124 LEU B O 1
ATOM 2884 N N . GLU B 1 133 ? -9.822 22.963 36.171 1.00 14.25 125 GLU B N 1
ATOM 2885 C CA . GLU B 1 133 ? -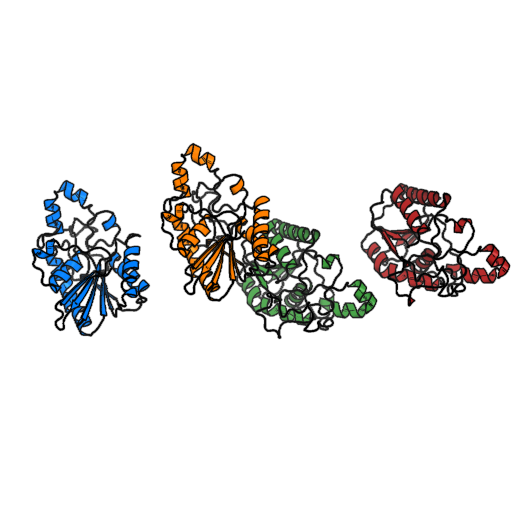10.827 23.614 35.292 1.00 17.31 125 GLU B CA 1
ATOM 2886 C C . GLU B 1 133 ? -10.254 24.876 34.659 1.00 18.56 125 GLU B C 1
ATOM 2887 O O . GLU B 1 133 ? -9.422 25.575 35.268 1.00 18.72 125 GLU B O 1
ATOM 2893 N N . PRO B 1 134 ? -10.735 25.258 33.480 1.00 19.15 126 PRO B N 1
ATOM 2894 C CA . PRO B 1 134 ? -10.097 26.365 32.783 1.00 21.02 126 PRO B CA 1
ATOM 2895 C C . PRO B 1 134 ? -10.327 27.700 33.489 1.00 22.72 126 PRO B C 1
ATOM 2896 O O . PRO B 1 134 ? -9.488 28.574 33.354 1.00 24.95 126 PRO B O 1
ATOM 2900 N N . GLY B 1 135 ? -11.336 27.800 34.339 1.00 21.90 127 GLY B N 1
ATOM 2901 C CA . GLY B 1 135 ? -11.588 29.002 35.117 1.00 22.38 127 GLY B CA 1
ATOM 2902 C C . GLY B 1 135 ? -10.948 29.023 36.495 1.00 22.24 127 GLY B C 1
ATOM 2903 O O . GLY B 1 135 ? -11.251 29.899 37.333 1.00 23.68 127 GLY B O 1
ATOM 2904 N N . ASP B 1 136 ? -10.080 28.040 36.804 1.00 16.52 128 ASP B N 1
ATOM 2905 C CA . ASP B 1 136 ? -9.532 27.976 38.164 1.00 16.61 128 ASP B CA 1
ATOM 2906 C C . ASP B 1 136 ? -8.493 29.170 38.302 1.00 17.86 128 ASP B C 1
ATOM 2907 O O . ASP B 1 136 ? -7.812 29.465 37.305 1.00 16.94 128 ASP B O 1
ATOM 2912 N N . GLU B 1 137 ? -8.389 29.726 39.513 1.00 16.91 129 GLU B N 1
ATOM 2913 C CA . GLU B 1 137 ? -7.388 30.738 39.907 1.00 19.61 129 GLU B CA 1
ATOM 2914 C C . GLU B 1 137 ? -5.964 30.271 39.597 1.00 20.42 129 GLU B C 1
ATOM 2915 O O . GLU B 1 137 ? -5.061 31.124 39.384 1.00 22.68 129 GLU B O 1
ATOM 2917 N N . ARG B 1 138 ? -5.769 28.948 39.646 1.00 19.91 130 ARG B N 1
ATOM 2918 C CA . ARG B 1 138 ? -4.441 28.334 39.536 1.00 18.13 130 ARG B CA 1
ATOM 2919 C C . ARG B 1 138 ? -4.115 28.220 38.016 1.00 19.95 130 ARG B C 1
ATOM 2920 O O . ARG B 1 138 ? -2.960 27.962 37.661 1.00 17.24 130 ARG B O 1
ATOM 2928 N N . ALA B 1 139 ? -5.085 28.415 37.104 1.00 17.29 131 ALA B N 1
ATOM 2929 C CA . ALA B 1 139 ? -4.812 28.318 35.646 1.00 17.74 131 ALA B CA 1
ATOM 2930 C C . ALA B 1 139 ? -3.851 29.458 35.107 1.00 17.53 131 ALA B C 1
ATOM 2931 O O . ALA B 1 139 ? -3.778 30.518 35.725 1.00 18.65 131 ALA B O 1
ATOM 2933 N N . PRO B 1 140 ? -3.171 29.211 33.977 1.00 17.17 132 PRO B N 1
ATOM 2934 C CA . PRO B 1 140 ? -2.091 30.125 33.691 1.00 18.25 132 PRO B CA 1
ATOM 2935 C C . PRO B 1 140 ? -2.419 31.221 32.702 1.00 18.23 132 PRO B C 1
ATOM 2936 O O . PRO B 1 140 ? -1.542 31.956 32.257 1.00 16.44 132 PRO B O 1
ATOM 2940 N N . TYR B 1 141 ? -3.700 31.334 32.292 1.00 18.97 133 TYR B N 1
ATOM 2941 C CA . TYR B 1 141 ? -3.964 32.115 31.106 1.00 20.77 133 TYR B CA 1
ATOM 2942 C C . TYR B 1 141 ? -3.832 33.616 31.259 1.00 21.52 133 TYR B C 1
ATOM 2943 O O . TYR B 1 141 ? -3.593 34.290 30.294 1.00 24.54 133 TYR B O 1
ATOM 2952 N N . ALA B 1 142 ? -4.029 34.109 32.450 1.00 21.06 134 ALA B N 1
ATOM 2953 C CA . ALA B 1 142 ? -3.947 35.542 32.749 1.00 22.99 134 ALA B CA 1
ATOM 2954 C C . ALA B 1 142 ? -2.584 35.988 33.337 1.00 22.98 134 ALA B C 1
ATOM 2955 O O . ALA B 1 142 ? -2.373 37.154 33.570 1.00 21.67 134 ALA B O 1
ATOM 2957 N N . ASP B 1 143 ? -1.652 35.052 33.548 1.00 20.88 135 ASP B N 1
ATOM 2958 C CA . ASP B 1 143 ? -0.366 35.400 34.188 1.00 20.60 135 ASP B CA 1
ATOM 2959 C C . ASP B 1 143 ? 0.562 35.996 33.132 1.00 18.28 135 ASP B C 1
ATOM 2960 O O . ASP B 1 143 ? 0.769 35.458 32.058 1.00 16.67 135 ASP B O 1
ATOM 2965 N N . PRO B 1 144 ? 1.194 37.134 33.464 1.00 19.97 136 PRO B N 1
ATOM 2966 C CA . PRO B 1 144 ? 2.042 37.816 32.527 1.00 18.84 136 PRO B CA 1
ATOM 2967 C C . PRO B 1 144 ? 3.264 37.027 32.136 1.00 17.41 136 PRO B C 1
ATOM 2968 O O . PRO B 1 144 ? 3.800 37.262 31.063 1.00 17.59 136 PRO B O 1
ATOM 2972 N N . ARG B 1 145 ? 3.643 36.028 32.986 1.00 15.94 137 ARG B N 1
ATOM 2973 C CA . ARG B 1 145 ? 4.684 35.102 32.568 1.00 14.93 137 ARG B CA 1
ATOM 2974 C C . ARG B 1 145 ? 4.481 34.427 31.249 1.00 14.00 137 ARG B C 1
ATOM 2975 O O . ARG B 1 145 ? 5.426 34.067 30.552 1.00 14.84 137 ARG B O 1
ATOM 2983 N N . TYR B 1 146 ? 3.198 34.168 30.923 1.00 14.23 138 TYR B N 1
ATOM 2984 C CA . TYR B 1 146 ? 2.837 33.323 29.803 1.00 15.13 138 TYR B CA 1
ATOM 2985 C C . TYR B 1 146 ? 2.055 34.120 28.752 1.00 17.79 138 TYR B C 1
ATOM 2986 O O . TYR B 1 146 ? 1.478 33.522 27.868 1.00 18.09 138 TYR B O 1
ATOM 2995 N N . ALA B 1 147 ? 2.080 35.450 28.866 1.00 19.70 139 ALA B N 1
ATOM 2996 C CA . ALA B 1 147 ? 1.331 36.325 27.908 1.00 22.66 139 ALA B CA 1
ATOM 2997 C C . ALA B 1 147 ? 1.703 36.119 26.425 1.00 25.27 139 ALA B C 1
ATOM 2998 O O . ALA B 1 147 ? 0.834 36.309 25.528 1.00 27.64 139 ALA B O 1
ATOM 3000 N N . LYS B 1 148 ? 2.903 35.639 26.106 1.00 25.47 140 LYS B N 1
ATOM 3001 C CA . LYS B 1 148 ? 3.290 35.355 24.726 1.00 27.17 140 LYS B CA 1
ATOM 3002 C C . LYS B 1 148 ? 3.321 33.870 24.323 1.00 26.99 140 LYS B C 1
ATOM 3003 O O . LYS B 1 148 ? 3.842 33.485 23.225 1.00 28.39 140 LYS B O 1
ATOM 3005 N N . VAL B 1 149 ? 2.801 32.995 25.207 1.00 24.95 141 VAL B N 1
ATOM 3006 C CA . VAL B 1 149 ? 2.716 31.574 24.900 1.00 24.62 141 VAL B CA 1
ATOM 3007 C C . VAL B 1 149 ? 1.366 31.303 24.284 1.00 24.85 141 VAL B C 1
ATOM 3008 O O . VAL B 1 149 ? 0.363 31.817 24.825 1.00 23.95 141 VAL B O 1
ATOM 3012 N N . PRO B 1 150 ? 1.338 30.559 23.141 1.00 27.68 142 PRO B N 1
ATOM 3013 C CA . PRO B 1 150 ? 0.078 30.164 22.541 1.00 28.03 142 PRO B CA 1
ATOM 3014 C C . PRO B 1 150 ? -0.793 29.460 23.537 1.00 29.15 142 PRO B C 1
ATOM 3015 O O . PRO B 1 150 ? -0.319 28.452 24.150 1.00 26.88 142 PRO B O 1
ATOM 3019 N N A ARG B 1 151 ? -2.035 29.937 23.693 0.50 28.50 143 ARG B N 1
ATOM 3020 N N B ARG B 1 151 ? -2.043 29.942 23.682 0.50 28.99 143 ARG B N 1
ATOM 3021 C CA A ARG B 1 151 ? -2.942 29.436 24.726 0.50 28.76 143 ARG B CA 1
ATOM 3022 C CA B ARG B 1 151 ? -3.017 29.426 24.664 0.50 29.63 143 ARG B CA 1
ATOM 3023 C C A ARG B 1 151 ? -3.038 27.898 24.699 0.50 28.83 143 ARG B C 1
ATOM 3024 C C B ARG B 1 151 ? -3.024 27.898 24.693 0.50 29.32 143 ARG B C 1
ATOM 3025 O O A ARG B 1 151 ? -3.207 27.285 25.761 0.50 27.82 143 ARG B O 1
ATOM 3026 O O B ARG B 1 151 ? -3.134 27.298 25.770 0.50 28.24 143 ARG B O 1
ATOM 3041 N N . GLU B 1 152 ? -2.912 27.292 23.508 1.00 28.52 144 GLU B N 1
ATOM 3042 C CA . GLU B 1 152 ? -3.047 25.860 23.351 1.00 28.39 144 GLU B CA 1
ATOM 3043 C C . GLU B 1 152 ? -1.847 25.063 23.782 1.00 27.95 144 GLU B C 1
ATOM 3044 O O . GLU B 1 152 ? -1.977 23.837 23.913 1.00 29.94 144 GLU B O 1
ATOM 3050 N N . GLN B 1 153 ? -0.709 25.732 24.002 1.00 25.43 145 GLN B N 1
ATOM 3051 C CA . GLN B 1 153 ? 0.475 25.060 24.506 1.00 24.72 145 GLN B CA 1
ATOM 3052 C C . GLN B 1 153 ? 0.509 25.175 26.037 1.00 22.41 145 GLN B C 1
ATOM 3053 O O . GLN B 1 153 ? 1.413 24.651 26.651 1.00 24.02 145 GLN B O 1
ATOM 3059 N N . LEU B 1 154 ? -0.409 25.909 26.654 1.00 20.50 146 LEU B N 1
ATOM 3060 C CA . LEU B 1 154 ? -0.403 26.040 28.104 1.00 17.41 146 LEU B CA 1
ATOM 3061 C C . LEU B 1 154 ? -1.180 24.887 28.760 1.00 18.57 146 LEU B C 1
ATOM 3062 O O . LEU B 1 154 ? -2.368 24.673 28.483 1.00 17.27 146 LEU B O 1
ATOM 3067 N N . PRO B 1 155 ? -0.536 24.212 29.717 1.00 16.42 147 PRO B N 1
ATOM 3068 C CA . PRO B 1 155 ? -1.198 23.047 30.337 1.00 16.78 147 PRO B CA 1
ATOM 3069 C C . PRO B 1 155 ? -2.092 23.369 31.498 1.00 14.93 147 PRO B C 1
ATOM 3070 O O . PRO B 1 155 ? -1.888 24.326 32.193 1.00 15.48 147 PRO B O 1
ATOM 3074 N N . LEU B 1 156 ? -3.175 22.581 31.655 1.00 14.15 148 LEU B N 1
ATOM 3075 C CA . LEU B 1 156 ? -3.993 22.491 32.847 1.00 12.82 148 LEU B CA 1
ATOM 3076 C C . LEU B 1 156 ? -3.654 21.235 33.694 1.00 12.19 148 LEU B C 1
ATOM 3077 O O . LEU B 1 156 ? -4.151 21.061 34.779 1.00 10.72 148 LEU B O 1
ATOM 3082 N N . THR B 1 157 ? -2.743 20.385 33.195 1.00 11.98 149 THR B N 1
ATOM 3083 C CA . THR B 1 157 ? -2.102 19.248 33.886 1.00 12.45 149 THR B CA 1
ATOM 3084 C C . THR B 1 157 ? -1.033 18.692 32.960 1.00 12.69 149 THR B C 1
ATOM 3085 O O . THR B 1 157 ? -1.057 18.990 31.781 1.00 13.39 149 THR B O 1
ATOM 3089 N N . GLU B 1 158 ? -0.063 17.940 33.504 1.00 13.26 150 GLU B N 1
ATOM 3090 C CA . GLU B 1 158 ? 0.997 17.275 32.721 1.00 14.11 150 GLU B CA 1
ATOM 3091 C C . GLU B 1 158 ? 1.388 15.951 33.331 1.00 16.17 150 GLU B C 1
ATOM 3092 O O . GLU B 1 158 ? 1.493 15.845 34.530 1.00 13.88 150 GLU B O 1
ATOM 3098 N N . CYS B 1 159 ? 1.715 14.986 32.470 1.00 17.43 151 CYS B N 1
ATOM 3099 C CA . CYS B 1 159 ? 2.542 13.848 32.871 1.00 17.82 151 CYS B CA 1
ATOM 3100 C C . CYS B 1 159 ? 3.996 14.139 32.466 1.00 16.95 151 CYS B C 1
ATOM 3101 O O . CYS B 1 159 ? 4.268 15.144 31.787 1.00 17.07 151 CYS B O 1
ATOM 3104 N N . LEU B 1 160 ? 4.959 13.326 32.905 1.00 16.51 152 LEU B N 1
ATOM 3105 C CA . LEU B 1 160 ? 6.395 13.566 32.558 1.00 14.40 152 LEU B CA 1
ATOM 3106 C C . LEU B 1 160 ? 6.710 13.608 30.987 1.00 13.42 152 LEU B C 1
ATOM 3107 O O . LEU B 1 160 ? 7.849 14.010 30.480 1.00 4.64 152 LEU B O 1
ATOM 3112 N N . LYS B 1 161 ? 5.790 12.843 30.308 1.00 15.87 153 LYS B N 1
ATOM 3113 C CA . LYS B 1 161 ? 5.854 12.736 28.864 1.00 16.09 153 LYS B CA 1
ATOM 3114 C C . LYS B 1 161 ? 5.592 14.059 28.213 1.00 16.94 153 LYS B C 1
ATOM 3115 O O . LYS B 1 161 ? 6.347 14.508 27.313 1.00 17.05 153 LYS B O 1
ATOM 3121 N N . ASP B 1 162 ? 4.589 14.793 28.717 1.00 14.69 154 ASP B N 1
ATOM 3122 C CA . ASP B 1 162 ? 4.301 16.152 28.304 1.00 15.03 154 ASP B CA 1
ATOM 3123 C C . ASP B 1 162 ? 5.440 17.066 28.733 1.00 12.65 154 ASP B C 1
ATOM 3124 O O . ASP B 1 162 ? 5.750 17.983 27.979 1.00 12.84 154 ASP B O 1
ATOM 3129 N N . THR B 1 163 ? 5.990 16.880 29.944 1.00 11.45 155 THR B N 1
ATOM 3130 C CA . THR B 1 163 ? 7.133 17.707 30.400 1.00 11.45 155 THR B CA 1
ATOM 3131 C C . THR B 1 163 ? 8.366 17.536 29.473 1.00 12.71 155 THR B C 1
ATOM 3132 O O . THR B 1 163 ? 9.018 18.498 29.042 1.00 12.75 155 THR B O 1
ATOM 3136 N N . VAL B 1 164 ? 8.635 16.302 29.087 1.00 11.66 156 VAL B N 1
ATOM 3137 C CA . VAL B 1 164 ? 9.736 16.087 28.195 1.00 11.97 156 VAL B CA 1
ATOM 3138 C C . VAL B 1 164 ? 9.501 16.850 26.851 1.00 13.21 156 VAL B C 1
ATOM 3139 O O . VAL B 1 164 ? 10.404 17.564 26.282 1.00 12.69 156 VAL B O 1
ATOM 3143 N N . ALA B 1 165 ? 8.271 16.757 26.284 1.00 13.59 157 ALA B N 1
ATOM 3144 C CA . ALA B 1 165 ? 7.955 17.400 25.009 1.00 14.43 157 ALA B CA 1
ATOM 3145 C C . ALA B 1 165 ? 8.087 18.953 25.049 1.00 14.32 157 ALA B C 1
ATOM 3146 O O . ALA B 1 165 ? 8.398 19.649 24.060 1.00 16.56 157 ALA B O 1
ATOM 3148 N N . ARG B 1 166 ? 7.823 19.520 26.245 1.00 12.38 158 ARG B N 1
ATOM 3149 C CA . ARG B 1 166 ? 7.845 20.925 26.525 1.00 13.38 158 ARG B CA 1
ATOM 3150 C C . ARG B 1 166 ? 9.304 21.451 26.699 1.00 11.70 158 ARG B C 1
ATOM 3151 O O . ARG B 1 166 ? 9.616 22.573 26.275 1.00 11.66 158 ARG B O 1
ATOM 3159 N N . VAL B 1 167 ? 10.152 20.643 27.303 1.00 11.68 159 VAL B N 1
ATOM 3160 C CA . VAL B 1 167 ? 11.576 21.026 27.608 1.00 13.26 159 VAL B CA 1
ATOM 3161 C C . VAL B 1 167 ? 12.399 20.937 26.327 1.00 15.16 159 VAL B C 1
ATOM 3162 O O . VAL B 1 167 ? 13.270 21.763 26.037 1.00 14.02 159 VAL B O 1
ATOM 3166 N N . LEU B 1 168 ? 12.137 19.915 25.529 1.00 15.05 160 LEU B N 1
ATOM 3167 C CA . LEU B 1 168 ? 13.005 19.619 24.369 1.00 17.17 160 LEU B CA 1
ATOM 3168 C C . LEU B 1 168 ? 13.304 20.771 23.393 1.00 15.99 160 LEU B C 1
ATOM 3169 O O . LEU B 1 168 ? 14.484 20.947 23.020 1.00 15.03 160 LEU B O 1
ATOM 3174 N N . PRO B 1 169 ? 12.330 21.579 22.991 1.00 15.16 161 PRO B N 1
ATOM 3175 C CA . PRO B 1 169 ? 12.555 22.729 22.124 1.00 16.59 161 PRO B CA 1
ATOM 3176 C C . PRO B 1 169 ? 13.618 23.699 22.662 1.00 16.82 161 PRO B C 1
ATOM 3177 O O . PRO B 1 169 ? 14.379 24.258 21.873 1.00 16.48 161 PRO B O 1
ATOM 3181 N N . LEU B 1 170 ? 13.664 23.879 23.984 1.00 13.52 162 LEU B N 1
ATOM 3182 C CA . LEU B 1 170 ? 14.585 24.853 24.557 1.00 11.38 162 LEU B CA 1
ATOM 3183 C C . LEU B 1 170 ? 15.987 24.217 24.448 1.00 12.29 162 LEU B C 1
ATOM 3184 O O . LEU B 1 170 ? 16.962 24.895 24.147 1.00 11.60 162 LEU B O 1
ATOM 3189 N N . TRP B 1 171 ? 16.092 22.929 24.692 1.00 11.93 163 TRP B N 1
ATOM 3190 C CA . TRP B 1 171 ? 17.373 22.215 24.506 1.00 12.13 163 TRP B CA 1
ATOM 3191 C C . TRP B 1 171 ? 17.839 22.313 23.042 1.00 12.96 163 TRP B C 1
ATOM 3192 O O . TRP B 1 171 ? 18.954 22.765 22.770 1.00 12.93 163 TRP B O 1
ATOM 3203 N N . ASN B 1 172 ? 16.985 21.916 22.117 1.00 13.36 164 ASN B N 1
ATOM 3204 C CA . ASN B 1 172 ? 17.416 21.916 20.716 1.00 14.99 164 ASN B CA 1
ATOM 3205 C C . ASN B 1 172 ? 17.678 23.284 20.135 1.00 14.76 164 ASN B C 1
ATOM 3206 O O . ASN B 1 172 ? 18.645 23.441 19.332 1.00 15.19 164 ASN B O 1
ATOM 3211 N N . GLU B 1 173 ? 16.888 24.300 20.481 1.00 13.90 165 GLU B N 1
ATOM 3212 C CA . GLU B 1 173 ? 16.958 25.655 19.915 1.00 13.97 165 GLU B CA 1
ATOM 3213 C C . GLU B 1 173 ? 17.908 26.615 20.572 1.00 15.02 165 GLU B C 1
ATOM 3214 O O . GLU B 1 173 ? 18.370 27.508 19.944 1.00 16.61 165 GLU B O 1
ATOM 3220 N N A SER B 1 174 ? 18.078 26.494 21.892 0.50 13.33 166 SER B N 1
ATOM 3221 N N B SER B 1 174 ? 18.317 26.328 21.797 0.50 13.48 166 SER B N 1
ATOM 3222 C CA A SER B 1 174 ? 18.872 27.415 22.688 0.50 12.40 166 SER B CA 1
ATOM 3223 C CA B SER B 1 174 ? 19.130 27.261 22.525 0.50 12.68 166 SER B CA 1
ATOM 3224 C C A SER B 1 174 ? 20.088 26.827 23.435 0.50 12.27 166 SER B C 1
ATOM 3225 C C B SER B 1 174 ? 20.256 26.583 23.278 0.50 11.98 166 SER B C 1
ATOM 3226 O O A SER B 1 174 ? 21.182 27.452 23.382 0.50 11.59 166 SER B O 1
ATOM 3227 O O B SER B 1 174 ? 21.431 26.802 23.060 0.50 9.80 166 SER B O 1
ATOM 3232 N N . ILE B 1 175 ? 19.919 25.707 24.179 1.00 12.32 167 ILE B N 1
ATOM 3233 C CA . ILE B 1 175 ? 20.957 25.241 25.134 1.00 11.15 167 ILE B CA 1
ATOM 3234 C C . ILE B 1 175 ? 22.018 24.430 24.413 1.00 12.71 167 ILE B C 1
ATOM 3235 O O . ILE B 1 175 ? 23.234 24.692 24.571 1.00 12.23 167 ILE B O 1
ATOM 3240 N N . ALA B 1 176 ? 21.604 23.528 23.555 1.00 12.11 168 ALA B N 1
ATOM 3241 C CA . ALA B 1 176 ? 22.550 22.716 22.805 1.00 14.43 168 ALA B CA 1
ATOM 3242 C C . ALA B 1 176 ? 23.414 23.604 21.879 1.00 15.10 168 ALA B C 1
ATOM 3243 O O . ALA B 1 176 ? 24.653 23.449 21.881 1.00 13.86 168 ALA B O 1
ATOM 3245 N N . PRO B 1 177 ? 22.844 24.568 21.177 1.00 16.07 169 PRO B N 1
ATOM 3246 C CA . PRO B 1 177 ? 23.679 25.489 20.388 1.00 16.84 169 PRO B CA 1
ATOM 3247 C C . PRO B 1 177 ? 24.679 26.263 21.262 1.00 17.60 169 PRO B C 1
ATOM 3248 O O . PRO B 1 177 ? 25.849 26.432 20.814 1.00 17.25 169 PRO B O 1
ATOM 3252 N N . ALA B 1 178 ? 24.316 26.668 22.492 1.00 14.09 170 ALA B N 1
ATOM 3253 C CA . ALA B 1 178 ? 25.250 27.352 23.383 1.00 15.38 170 ALA B CA 1
ATOM 3254 C C . ALA B 1 178 ? 26.373 26.440 23.785 1.00 14.84 170 ALA B C 1
ATOM 3255 O O . ALA B 1 178 ? 27.547 26.854 23.806 1.00 15.18 170 ALA B O 1
ATOM 3257 N N . VAL B 1 179 ? 26.061 25.199 24.115 1.00 13.94 171 VAL B N 1
ATOM 3258 C CA . VAL B 1 179 ? 27.072 24.255 24.549 1.00 14.73 171 VAL B CA 1
ATOM 3259 C C . VAL B 1 179 ? 28.077 24.063 23.401 1.00 16.26 171 VAL B C 1
ATOM 3260 O O . VAL B 1 179 ? 29.329 24.171 23.599 1.00 18.08 171 VAL B O 1
ATOM 3264 N N . LYS B 1 180 ? 27.570 23.865 22.214 1.00 18.55 172 LYS B N 1
ATOM 3265 C CA . LYS B 1 180 ? 28.490 23.685 21.008 1.00 20.41 172 LYS B CA 1
ATOM 3266 C C . LYS B 1 180 ? 29.253 24.970 20.619 1.00 22.67 172 LYS B C 1
ATOM 3267 O O . LYS B 1 180 ? 30.314 24.886 19.942 1.00 24.12 172 LYS B O 1
ATOM 3273 N N . ALA B 1 181 ? 28.795 26.126 21.035 1.00 21.92 173 ALA B N 1
ATOM 3274 C CA . ALA B 1 181 ? 29.455 27.403 20.753 1.00 21.38 173 ALA B CA 1
ATOM 3275 C C . ALA B 1 181 ? 30.594 27.589 21.750 1.00 22.78 173 ALA B C 1
ATOM 3276 O O . ALA B 1 181 ? 31.318 28.570 21.625 1.00 25.42 173 ALA B O 1
ATOM 3278 N N . GLY B 1 182 ? 30.730 26.667 22.706 1.00 21.44 174 GLY B N 1
ATOM 3279 C CA . GLY B 1 182 ? 31.755 26.746 23.769 1.00 21.57 174 GLY B CA 1
ATOM 3280 C C . GLY B 1 182 ? 31.391 27.524 25.037 1.00 20.44 174 GLY B C 1
ATOM 3281 O O . GLY B 1 182 ? 32.248 27.893 25.812 1.00 20.47 174 GLY B O 1
ATOM 3282 N N . LYS B 1 183 ? 30.103 27.811 25.225 1.00 16.88 175 LYS B N 1
ATOM 3283 C CA . LYS B 1 183 ? 29.668 28.433 26.409 1.00 15.49 175 LYS B CA 1
ATOM 3284 C C . LYS B 1 183 ? 29.586 27.382 27.531 1.00 14.52 175 LYS B C 1
ATOM 3285 O O . LYS B 1 183 ? 29.185 26.222 27.325 1.00 13.66 175 LYS B O 1
ATOM 3291 N N . GLN B 1 184 ? 29.968 27.809 28.716 1.00 11.80 176 GLN B N 1
ATOM 3292 C CA . GLN B 1 184 ? 29.881 27.009 29.933 1.00 11.07 176 GLN B CA 1
ATOM 3293 C C . GLN B 1 184 ? 28.507 27.313 30.540 1.00 10.35 176 GLN B C 1
ATOM 3294 O O . GLN B 1 184 ? 28.297 28.457 31.046 1.00 12.46 176 GLN B O 1
ATOM 3300 N N . VAL B 1 185 ? 27.627 26.328 30.452 1.00 8.65 177 VAL B N 1
ATOM 3301 C CA . VAL B 1 185 ? 26.234 26.497 30.807 1.00 9.71 177 VAL B CA 1
ATOM 3302 C C . VAL B 1 185 ? 25.889 25.913 32.204 1.00 9.42 177 VAL B C 1
ATOM 3303 O O . VAL B 1 185 ? 26.322 24.764 32.550 1.00 9.96 177 VAL B O 1
ATOM 3307 N N . LEU B 1 186 ? 25.048 26.639 32.914 1.00 9.75 178 LEU B N 1
ATOM 3308 C CA . LEU B 1 186 ? 24.358 26.198 34.030 1.00 7.72 178 LEU B CA 1
ATOM 3309 C C . LEU B 1 186 ? 22.830 26.179 33.785 1.00 7.42 178 LEU B C 1
ATOM 3310 O O . LEU B 1 186 ? 22.329 27.139 33.276 1.00 10.13 178 LEU B O 1
ATOM 3315 N N . ILE B 1 187 ? 22.135 25.139 34.285 1.00 7.88 179 ILE B N 1
ATOM 3316 C CA . ILE B 1 187 ? 20.662 25.022 34.250 1.00 8.52 179 ILE B CA 1
ATOM 3317 C C . ILE B 1 187 ? 20.151 24.884 35.690 1.00 9.34 179 ILE B C 1
ATOM 3318 O O . ILE B 1 187 ? 20.533 23.960 36.374 1.00 9.24 179 ILE B O 1
ATOM 3323 N N . ALA B 1 188 ? 19.367 25.879 36.148 1.00 9.33 180 ALA B N 1
ATOM 3324 C CA . ALA B 1 188 ? 18.771 25.867 37.457 1.00 8.69 180 ALA B CA 1
ATOM 3325 C C . ALA B 1 188 ? 17.279 25.695 37.305 1.00 8.49 180 ALA B C 1
ATOM 3326 O O . ALA B 1 188 ? 16.612 26.550 36.717 1.00 10.16 180 ALA B O 1
ATOM 3328 N N . ALA B 1 189 ? 16.752 24.577 37.706 1.00 8.44 181 ALA B N 1
ATOM 3329 C CA . ALA B 1 189 ? 15.375 24.257 37.433 1.00 7.02 181 ALA B CA 1
ATOM 3330 C C . ALA B 1 189 ? 14.730 23.402 38.534 1.00 8.18 181 ALA B C 1
ATOM 3331 O O . ALA B 1 189 ? 14.852 23.809 39.738 1.00 10.91 181 ALA B O 1
ATOM 3333 N N . HIS B 1 190 ? 13.925 22.417 38.162 1.00 8.39 182 HIS B N 1
ATOM 3334 C CA . HIS B 1 190 ? 13.002 21.695 39.008 1.00 9.95 182 HIS B CA 1
ATOM 3335 C C . HIS B 1 190 ? 13.210 20.194 38.893 1.00 10.08 182 HIS B C 1
ATOM 3336 O O . HIS B 1 190 ? 13.724 19.665 37.911 1.00 10.41 182 HIS B O 1
ATOM 3343 N N . GLY B 1 191 ? 12.723 19.523 39.931 1.00 10.77 183 GLY B N 1
ATOM 3344 C CA . GLY B 1 191 ? 12.837 18.015 40.018 1.00 10.63 183 GLY B CA 1
ATOM 3345 C C . GLY B 1 191 ? 12.345 17.350 38.758 1.00 10.98 183 GLY B C 1
ATOM 3346 O O . GLY B 1 191 ? 13.106 16.596 38.162 1.00 13.07 183 GLY B O 1
ATOM 3347 N N . ASN B 1 192 ? 11.116 17.650 38.280 1.00 11.43 184 ASN B N 1
ATOM 3348 C CA . ASN B 1 192 ? 10.596 16.881 37.169 1.00 12.70 184 ASN B CA 1
ATOM 3349 C C . ASN B 1 192 ? 11.032 17.433 35.814 1.00 13.38 184 ASN B C 1
ATOM 3350 O O . ASN B 1 192 ? 11.189 16.710 34.906 1.00 14.74 184 ASN B O 1
ATOM 3355 N N . SER B 1 193 ? 11.338 18.745 35.658 1.00 11.31 185 SER B N 1
ATOM 3356 C CA . SER B 1 193 ? 11.866 19.198 34.406 1.00 11.90 185 SER B CA 1
ATOM 3357 C C . SER B 1 193 ? 13.331 18.772 34.212 1.00 11.24 185 SER B C 1
ATOM 3358 O O . SER B 1 193 ? 13.734 18.465 33.103 1.00 13.79 185 SER B O 1
ATOM 3361 N N . LEU B 1 194 ? 14.111 18.620 35.299 1.00 11.78 186 LEU B N 1
ATOM 3362 C CA . LEU B 1 194 ? 15.426 18.021 35.157 1.00 11.78 186 LEU B CA 1
ATOM 3363 C C . LEU B 1 194 ? 15.320 16.470 34.912 1.00 10.75 186 LEU B C 1
ATOM 3364 O O . LEU B 1 194 ? 16.148 15.944 34.164 1.00 14.11 186 LEU B O 1
ATOM 3369 N N . ARG B 1 195 ? 14.367 15.783 35.530 1.00 11.96 187 ARG B N 1
ATOM 3370 C CA . ARG B 1 195 ? 14.157 14.350 35.248 1.00 12.85 187 ARG B CA 1
ATOM 3371 C C . ARG B 1 195 ? 13.820 14.245 33.788 1.00 14.20 187 ARG B C 1
ATOM 3372 O O . ARG B 1 195 ? 14.334 13.347 33.081 1.00 14.44 187 ARG B O 1
ATOM 3380 N N . ALA B 1 196 ? 13.029 15.176 33.296 1.00 12.00 188 ALA B N 1
ATOM 3381 C CA . ALA B 1 196 ? 12.666 15.221 31.848 1.00 14.17 188 ALA B CA 1
ATOM 3382 C C . ALA B 1 196 ? 13.850 15.400 30.912 1.00 16.03 188 ALA B C 1
ATOM 3383 O O . ALA B 1 196 ? 14.122 14.614 30.018 1.00 17.05 188 ALA B O 1
ATOM 3385 N N . LEU B 1 197 ? 14.675 16.381 31.180 1.00 16.54 189 LEU B N 1
ATOM 3386 C CA . LEU B 1 197 ? 15.871 16.611 30.426 1.00 15.54 189 LEU B CA 1
ATOM 3387 C C . LEU B 1 197 ? 16.886 15.488 30.515 1.00 15.31 189 LEU B C 1
ATOM 3388 O O . LEU B 1 197 ? 17.464 15.070 29.512 1.00 17.76 189 LEU B O 1
ATOM 3393 N N . ILE B 1 198 ? 17.124 14.934 31.713 1.00 13.42 190 ILE B N 1
ATOM 3394 C CA . ILE B 1 198 ? 18.041 13.782 31.921 1.00 14.95 190 ILE B CA 1
ATOM 3395 C C . ILE B 1 198 ? 17.545 12.517 31.176 1.00 16.24 190 ILE B C 1
ATOM 3396 O O . ILE B 1 198 ? 18.385 11.748 30.569 1.00 17.25 190 ILE B O 1
ATOM 3401 N N . LYS B 1 199 ? 16.225 12.371 31.131 1.00 14.83 191 LYS B N 1
ATOM 3402 C CA . LYS B 1 199 ? 15.651 11.215 30.407 1.00 17.76 191 LYS B CA 1
ATOM 3403 C C . LYS B 1 199 ? 16.097 11.285 28.963 1.00 19.32 191 LYS B C 1
ATOM 3404 O O . LYS B 1 199 ? 16.467 10.253 28.356 1.00 20.38 191 LYS B O 1
ATOM 3410 N N . TYR B 1 200 ? 16.050 12.481 28.399 1.00 18.92 192 TYR B N 1
ATOM 3411 C CA . TYR B 1 200 ? 16.400 12.698 27.002 1.00 21.39 192 TYR B CA 1
ATOM 3412 C C . TYR B 1 200 ? 17.921 12.568 26.871 1.00 22.48 192 TYR B C 1
ATOM 3413 O O . TYR B 1 200 ? 18.397 11.830 26.010 1.00 23.35 192 TYR B O 1
ATOM 3422 N N . LEU B 1 201 ? 18.709 13.229 27.741 1.00 24.22 193 LEU B N 1
ATOM 3423 C CA . LEU B 1 201 ? 20.196 13.255 27.578 1.00 26.09 193 LEU B CA 1
ATOM 3424 C C . LEU B 1 201 ? 20.808 11.869 27.719 1.00 26.77 193 LEU B C 1
ATOM 3425 O O . LEU B 1 201 ? 21.689 11.493 26.925 1.00 27.37 193 LEU B O 1
ATOM 3430 N N . ASP B 1 202 ? 20.352 11.097 28.710 1.00 26.74 194 ASP B N 1
ATOM 3431 C CA . ASP B 1 202 ? 20.856 9.727 28.918 1.00 26.41 194 ASP B CA 1
ATOM 3432 C C . ASP B 1 202 ? 20.104 8.636 28.126 1.00 26.47 194 ASP B C 1
ATOM 3433 O O . ASP B 1 202 ? 20.439 7.435 28.232 1.00 27.66 194 ASP B O 1
ATOM 3438 N N . GLY B 1 203 ? 19.113 8.991 27.323 1.00 26.10 195 GLY B N 1
ATOM 3439 C CA . GLY B 1 203 ? 18.332 7.937 26.604 1.00 26.57 195 GLY B CA 1
ATOM 3440 C C . GLY B 1 203 ? 17.722 6.901 27.537 1.00 26.77 195 GLY B C 1
ATOM 3441 O O . GLY B 1 203 ? 17.729 5.664 27.240 1.00 27.48 195 GLY B O 1
ATOM 3442 N N . ILE B 1 204 ? 17.172 7.390 28.658 1.00 24.71 196 ILE B N 1
ATOM 3443 C CA . ILE B 1 204 ? 16.570 6.551 29.687 1.00 24.46 196 ILE B CA 1
ATOM 3444 C C . ILE B 1 204 ? 15.170 6.093 29.261 1.00 24.06 196 ILE B C 1
ATOM 3445 O O . ILE B 1 204 ? 14.362 6.882 28.801 1.00 22.43 196 ILE B O 1
ATOM 3450 N N . SER B 1 205 ? 14.838 4.831 29.495 1.00 23.41 197 SER B N 1
ATOM 3451 C CA . SER B 1 205 ? 13.535 4.356 29.059 1.00 23.56 197 SER B CA 1
ATOM 3452 C C . SER B 1 205 ? 12.411 4.870 29.905 1.00 24.42 197 SER B C 1
ATOM 3453 O O . SER B 1 205 ? 12.638 5.352 31.023 1.00 23.66 197 SER B O 1
ATOM 3456 N N . ASP B 1 206 ? 11.190 4.745 29.398 1.00 23.82 198 ASP B N 1
ATOM 3457 C CA . ASP B 1 206 ? 10.012 5.186 30.181 1.00 25.60 198 ASP B CA 1
ATOM 3458 C C . ASP B 1 206 ? 9.905 4.511 31.532 1.00 25.16 198 ASP B C 1
ATOM 3459 O O . ASP B 1 206 ? 9.433 5.116 32.497 1.00 26.75 198 ASP B O 1
ATOM 3464 N N . ALA B 1 207 ? 10.215 3.214 31.610 1.00 25.26 199 ALA B N 1
ATOM 3465 C CA . ALA B 1 207 ? 10.196 2.500 32.888 1.00 25.58 199 ALA B CA 1
ATOM 3466 C C . ALA B 1 207 ? 11.343 2.844 33.835 1.00 24.75 199 ALA B C 1
ATOM 3467 O O . ALA B 1 207 ? 11.149 2.956 35.055 1.00 26.39 199 ALA B O 1
ATOM 3469 N N . ASP B 1 208 ? 12.511 3.095 33.288 1.00 24.74 200 ASP B N 1
ATOM 3470 C CA . ASP B 1 208 ? 13.658 3.322 34.087 1.00 25.67 200 ASP B CA 1
ATOM 3471 C C . ASP B 1 208 ? 13.623 4.713 34.743 1.00 24.10 200 ASP B C 1
ATOM 3472 O O . ASP B 1 208 ? 14.177 4.892 35.834 1.00 26.47 200 ASP B O 1
ATOM 3477 N N . ILE B 1 209 ? 12.908 5.660 34.131 1.00 22.21 201 ILE B N 1
ATOM 3478 C CA . ILE B 1 209 ? 12.937 7.023 34.653 1.00 20.12 201 ILE B CA 1
ATOM 3479 C C . ILE B 1 209 ? 12.149 7.104 35.969 1.00 20.09 201 ILE B C 1
ATOM 3480 O O . ILE B 1 209 ? 12.328 8.039 36.721 1.00 18.81 201 ILE B O 1
ATOM 3485 N N . VAL B 1 210 ? 11.274 6.143 36.245 1.00 19.96 202 VAL B N 1
ATOM 3486 C CA . VAL B 1 210 ? 10.304 6.288 37.276 1.00 20.90 202 VAL B CA 1
ATOM 3487 C C . VAL B 1 210 ? 10.905 6.376 38.669 1.00 22.01 202 VAL B C 1
ATOM 3488 O O . VAL B 1 210 ? 10.336 7.044 39.602 1.00 23.40 202 VAL B O 1
ATOM 3492 N N . GLY B 1 211 ? 12.078 5.819 38.839 1.00 22.16 203 GLY B N 1
ATOM 3493 C CA . GLY B 1 211 ? 12.781 5.785 40.158 1.00 22.93 203 GLY B CA 1
ATOM 3494 C C . GLY B 1 211 ? 13.854 6.862 40.378 1.00 23.10 203 GLY B C 1
ATOM 3495 O O . GLY B 1 211 ? 14.535 6.897 41.431 1.00 23.96 203 GLY B O 1
ATOM 3496 N N . LEU B 1 212 ? 13.998 7.758 39.387 1.00 22.18 204 LEU B N 1
ATOM 3497 C CA . LEU B 1 212 ? 15.049 8.801 39.474 1.00 20.41 204 LEU B CA 1
ATOM 3498 C C . LEU B 1 212 ? 14.523 9.983 40.309 1.00 20.21 204 LEU B C 1
ATOM 3499 O O . LEU B 1 212 ? 13.438 10.522 40.008 1.00 18.65 204 LEU B O 1
ATOM 3504 N N . ASN B 1 213 ? 15.247 10.366 41.358 1.00 19.22 205 ASN B N 1
ATOM 3505 C CA . ASN B 1 213 ? 14.859 11.465 42.221 1.00 20.56 205 ASN B CA 1
ATOM 3506 C C . ASN B 1 213 ? 16.076 12.386 42.279 1.00 19.63 205 ASN B C 1
ATOM 3507 O O . ASN B 1 213 ? 17.204 11.939 42.466 1.00 18.83 205 ASN B O 1
ATOM 3512 N N . ILE B 1 214 ? 15.850 13.707 42.170 1.00 19.20 206 ILE B N 1
ATOM 3513 C CA . ILE B 1 214 ? 16.931 14.692 42.216 1.00 17.65 206 ILE B CA 1
ATOM 3514 C C . ILE B 1 214 ? 16.813 15.492 43.495 1.00 15.82 206 ILE B C 1
ATOM 3515 O O . ILE B 1 214 ? 15.779 16.055 43.810 1.00 16.36 206 ILE B O 1
ATOM 3520 N N . PRO B 1 215 ? 17.868 15.506 44.313 1.00 17.49 207 PRO B N 1
ATOM 3521 C CA . PRO B 1 215 ? 17.890 16.311 45.527 1.00 17.83 207 PRO B CA 1
ATOM 3522 C C . PRO B 1 215 ? 17.865 17.842 45.285 1.00 15.80 207 PRO B C 1
ATOM 3523 O O . PRO B 1 215 ? 18.368 18.309 44.268 1.00 17.22 207 PRO B O 1
ATOM 3527 N N . ASN B 1 216 ? 17.274 18.566 46.205 1.00 14.55 208 ASN B N 1
ATOM 3528 C CA . ASN B 1 216 ? 17.334 20.026 46.175 1.00 15.03 208 ASN B CA 1
ATOM 3529 C C . ASN B 1 216 ? 18.769 20.535 46.332 1.00 16.39 208 ASN B C 1
ATOM 3530 O O . ASN B 1 216 ? 19.465 20.207 47.265 1.00 14.20 208 ASN B O 1
ATOM 3535 N N . GLY B 1 217 ? 19.162 21.450 45.496 1.00 14.24 209 GLY B N 1
ATOM 3536 C CA . GLY B 1 217 ? 20.385 22.224 45.704 1.00 16.14 209 GLY B CA 1
ATOM 3537 C C . GLY B 1 217 ? 21.726 21.525 45.599 1.00 15.48 209 GLY B C 1
ATOM 3538 O O . GLY B 1 217 ? 22.689 21.991 46.213 1.00 17.97 209 GLY B O 1
ATOM 3539 N N . VAL B 1 218 ? 21.824 20.417 44.874 1.00 14.04 210 VAL B N 1
ATOM 3540 C CA . VAL B 1 218 ? 23.069 19.719 44.732 1.00 13.04 210 VAL B CA 1
ATOM 3541 C C . VAL B 1 218 ? 23.497 19.786 43.261 1.00 14.99 210 VAL B C 1
ATOM 3542 O O . VAL B 1 218 ? 22.785 19.295 42.367 1.00 16.04 210 VAL B O 1
ATOM 3546 N N . PRO B 1 219 ? 24.660 20.386 42.960 1.00 13.47 211 PRO B N 1
ATOM 3547 C CA . PRO B 1 219 ? 25.082 20.411 41.548 1.00 13.67 211 PRO B CA 1
ATOM 3548 C C . PRO B 1 219 ? 25.318 19.042 40.916 1.00 14.03 211 PRO B C 1
ATOM 3549 O O . PRO B 1 219 ? 25.924 18.128 41.528 1.00 14.45 211 PRO B O 1
ATOM 3553 N N . LEU B 1 220 ? 24.779 18.840 39.744 1.00 11.69 212 LEU B N 1
ATOM 3554 C CA . LEU B 1 220 ? 24.888 17.616 38.970 1.00 12.77 212 LEU B CA 1
ATOM 3555 C C . LEU B 1 220 ? 25.615 17.918 37.696 1.00 14.24 212 LEU B C 1
ATOM 3556 O O . LEU B 1 220 ? 25.136 18.655 36.779 1.00 12.44 212 LEU B O 1
ATOM 3561 N N . VAL B 1 221 ? 26.819 17.356 37.582 1.00 13.11 213 VAL B N 1
ATOM 3562 C CA . VAL B 1 221 ? 27.700 17.663 36.466 1.00 15.08 213 VAL B CA 1
ATOM 3563 C C . VAL B 1 221 ? 27.583 16.568 35.410 1.00 17.27 213 VAL B C 1
ATOM 3564 O O . VAL B 1 221 ? 27.778 15.355 35.743 1.00 19.36 213 VAL B O 1
ATOM 3568 N N . TYR B 1 222 ? 27.272 16.915 34.163 1.00 15.81 214 TYR B N 1
ATOM 3569 C CA . TYR B 1 222 ? 27.374 16.018 32.945 1.00 16.73 214 TYR B CA 1
ATOM 3570 C C . TYR B 1 222 ? 28.611 16.330 32.102 1.00 18.64 214 TYR B C 1
ATOM 3571 O O . TYR B 1 222 ? 28.845 17.501 31.739 1.00 18.83 214 TYR B O 1
ATOM 3580 N N . GLU B 1 223 ? 29.421 15.311 31.789 1.00 17.98 215 GLU B N 1
ATOM 3581 C CA . GLU B 1 223 ? 30.495 15.486 30.816 1.00 18.39 215 GLU B CA 1
ATOM 3582 C C . GLU B 1 223 ? 29.912 14.906 29.511 1.00 18.47 215 GLU B C 1
ATOM 3583 O O . GLU B 1 223 ? 29.370 13.767 29.548 1.00 19.40 215 GLU B O 1
ATOM 3589 N N . LEU B 1 224 ? 29.963 15.684 28.441 1.00 16.51 216 LEU B N 1
ATOM 3590 C CA . LEU B 1 224 ? 29.384 15.380 27.148 1.00 18.18 216 LEU B CA 1
ATOM 3591 C C . 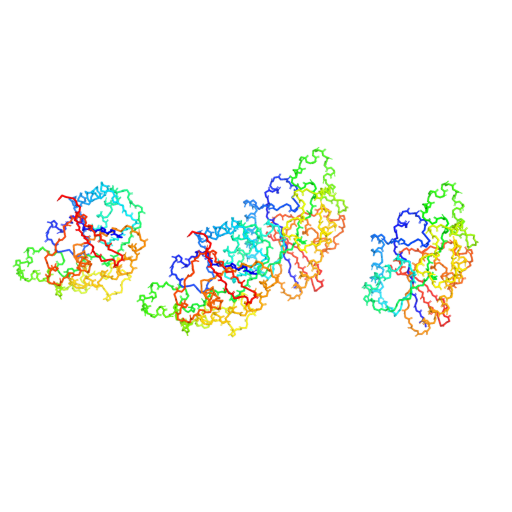LEU B 1 224 ? 30.475 15.300 26.077 1.00 22.67 216 LEU B C 1
ATOM 3592 O O . LEU B 1 224 ? 31.432 16.092 26.074 1.00 24.40 216 LEU B O 1
ATOM 3597 N N . ASP B 1 225 ? 30.301 14.372 25.133 1.00 23.57 217 ASP B N 1
ATOM 3598 C CA . ASP B 1 225 ? 31.228 14.276 24.017 1.00 26.23 217 ASP B CA 1
ATOM 3599 C C . ASP B 1 225 ? 30.853 15.232 22.875 1.00 27.01 217 ASP B C 1
ATOM 3600 O O . ASP B 1 225 ? 29.904 16.042 22.978 1.00 26.35 217 ASP B O 1
ATOM 3605 N N . GLU B 1 226 ? 31.562 15.131 21.738 1.00 28.70 218 GLU B N 1
ATOM 3606 C CA . GLU B 1 226 ? 31.343 16.021 20.602 1.00 29.53 218 GLU B CA 1
ATOM 3607 C C . GLU B 1 226 ? 29.922 16.116 20.028 1.00 29.03 218 GLU B C 1
ATOM 3608 O O . GLU B 1 226 ? 29.537 17.147 19.512 1.00 30.33 218 GLU B O 1
ATOM 3610 N N A SER B 1 227 ? 29.184 15.012 20.136 0.50 28.76 219 SER B N 1
ATOM 3611 N N B SER B 1 227 ? 29.131 15.053 20.106 0.50 28.69 219 SER B N 1
ATOM 3612 C CA A SER B 1 227 ? 27.803 14.892 19.666 0.50 27.95 219 SER B CA 1
ATOM 3613 C CA B SER B 1 227 ? 27.745 15.106 19.609 0.50 27.97 219 SER B CA 1
ATOM 3614 C C A SER B 1 227 ? 26.814 15.111 20.818 0.50 27.32 219 SER B C 1
ATOM 3615 C C B SER B 1 227 ? 26.746 15.368 20.738 0.50 27.26 219 SER B C 1
ATOM 3616 O O A SER B 1 227 ? 25.667 14.648 20.743 0.50 27.44 219 SER B O 1
ATOM 3617 O O B SER B 1 227 ? 25.526 15.276 20.543 0.50 27.39 219 SER B O 1
ATOM 3622 N N . LEU B 1 228 ? 27.290 15.757 21.890 1.00 26.77 220 LEU B N 1
ATOM 3623 C CA . LEU B 1 228 ? 26.532 15.965 23.140 1.00 25.73 220 LEU B CA 1
ATOM 3624 C C . LEU B 1 228 ? 26.010 14.681 23.826 1.00 25.65 220 LEU B C 1
ATOM 3625 O O . LEU B 1 228 ? 25.138 14.726 24.636 1.00 24.77 220 LEU B O 1
ATOM 3630 N N . THR B 1 229 ? 26.636 13.549 23.606 1.00 25.12 221 THR B N 1
ATOM 3631 C CA . THR B 1 229 ? 26.170 12.317 24.231 1.00 25.32 221 THR B CA 1
ATOM 3632 C C . THR B 1 229 ? 26.933 12.232 25.527 1.00 23.91 221 THR B C 1
ATOM 3633 O O . THR B 1 229 ? 28.093 12.520 25.504 1.00 24.93 221 THR B O 1
ATOM 3637 N N . PRO B 1 230 ? 26.270 11.887 26.664 1.00 23.66 222 PRO B N 1
ATOM 3638 C CA . PRO B 1 230 ? 26.948 11.832 27.985 1.00 23.74 222 PRO B CA 1
ATOM 3639 C C . PRO B 1 230 ? 28.030 10.788 28.051 1.00 24.71 222 PRO B C 1
ATOM 3640 O O . PRO B 1 230 ? 27.794 9.648 27.596 1.00 25.81 222 PRO B O 1
ATOM 3644 N N . ILE B 1 231 ? 29.194 11.174 28.548 1.00 24.88 223 ILE B N 1
ATOM 3645 C CA . ILE B 1 231 ? 30.286 10.267 28.919 1.00 23.44 223 ILE B CA 1
ATOM 3646 C C . ILE B 1 231 ? 30.141 9.762 30.359 1.00 23.86 223 ILE B C 1
ATOM 3647 O O . ILE B 1 231 ? 30.317 8.552 30.687 1.00 23.23 223 ILE B O 1
ATOM 3652 N N . ARG B 1 232 ? 29.850 10.669 31.278 1.00 21.93 224 ARG B N 1
ATOM 3653 C CA . ARG B 1 232 ? 29.628 10.314 32.647 1.00 22.05 224 ARG B CA 1
ATOM 3654 C C . ARG B 1 232 ? 28.936 11.501 33.349 1.00 19.91 224 ARG B C 1
ATOM 3655 O O . ARG B 1 232 ? 28.873 12.615 32.773 1.00 18.83 224 ARG B O 1
ATOM 3663 N N . HIS B 1 233 ? 28.505 11.283 34.565 1.00 19.31 225 HIS B N 1
ATOM 3664 C CA . HIS B 1 233 ? 27.884 12.326 35.341 1.00 18.85 225 HIS B CA 1
ATOM 3665 C C . HIS B 1 233 ? 28.092 12.040 36.784 1.00 19.42 225 HIS B C 1
ATOM 3666 O O . HIS B 1 233 ? 28.321 10.874 37.186 1.00 20.97 225 HIS B O 1
ATOM 3673 N N . TYR B 1 234 ? 28.030 13.058 37.623 1.00 17.41 226 TYR B N 1
ATOM 3674 C CA . TYR B 1 234 ? 28.316 12.931 39.066 1.00 17.54 226 TYR B CA 1
ATOM 3675 C C . TYR B 1 234 ? 27.822 14.147 39.836 1.00 17.58 226 TYR B C 1
ATOM 3676 O O . TYR B 1 234 ? 27.818 15.243 39.231 1.00 17.67 226 TYR B O 1
ATOM 3685 N N . TYR B 1 235 ? 27.317 13.970 41.057 1.00 17.30 227 TYR B N 1
ATOM 3686 C CA . TYR B 1 235 ? 27.028 15.069 41.930 1.00 18.13 227 TYR B CA 1
ATOM 3687 C C . TYR B 1 235 ? 28.324 15.686 42.453 1.00 19.37 227 TYR B C 1
ATOM 3688 O O . TYR B 1 235 ? 29.314 14.981 42.664 1.00 21.52 227 TYR B O 1
ATOM 3697 N N . LEU B 1 236 ? 28.301 16.991 42.763 1.00 19.95 228 LEU B N 1
ATOM 3698 C CA . LEU B 1 236 ? 29.326 17.647 43.583 1.00 23.58 228 LEU B CA 1
ATOM 3699 C C . LEU B 1 236 ? 28.984 17.709 45.073 1.00 25.78 228 LEU B C 1
ATOM 3700 O O . LEU B 1 236 ? 27.848 17.992 45.470 1.00 24.45 228 LEU B O 1
ATOM 3705 N N . GLY B 1 237 ? 30.011 17.529 45.915 1.00 28.19 229 GLY B N 1
ATOM 3706 C CA . GLY B 1 237 ? 29.844 17.551 47.380 1.00 30.42 229 GLY B CA 1
ATOM 3707 C C . GLY B 1 237 ? 30.486 16.312 48.019 1.00 30.47 229 GLY B C 1
ATOM 3708 O O . GLY B 1 237 ? 31.024 15.447 47.281 1.00 33.07 229 GLY B O 1
ATOM 3709 N N . MET C 1 9 ? 2.615 57.470 23.341 1.00 29.53 1 MET C N 1
ATOM 3710 C CA . MET C 1 9 ? 3.508 57.974 24.393 1.00 27.92 1 MET C CA 1
ATOM 3711 C C . MET C 1 9 ? 4.182 56.680 24.996 1.00 23.67 1 MET C C 1
ATOM 3712 O O . MET C 1 9 ? 3.668 55.509 24.897 1.00 24.74 1 MET C O 1
ATOM 3717 N N . TYR C 1 10 ? 5.390 56.889 25.483 1.00 19.09 2 TYR C N 1
ATOM 3718 C CA . TYR C 1 10 ? 6.179 55.810 26.122 1.00 16.33 2 TYR C CA 1
ATOM 3719 C C . TYR C 1 10 ? 6.608 56.240 27.483 1.00 16.45 2 TYR C C 1
ATOM 3720 O O . TYR C 1 10 ? 6.721 57.434 27.729 1.00 18.21 2 TYR C O 1
ATOM 3729 N N . LYS C 1 11 ? 6.816 55.295 28.442 1.00 13.59 3 LYS C N 1
ATOM 3730 C CA . LYS C 1 11 ? 7.460 55.598 29.706 1.00 12.92 3 LYS C CA 1
ATOM 3731 C C . LYS C 1 11 ? 8.732 54.725 29.845 1.00 12.35 3 LYS C C 1
ATOM 3732 O O . LYS C 1 11 ? 8.733 53.516 29.534 1.00 15.92 3 LYS C O 1
ATOM 3738 N N . LEU C 1 12 ? 9.754 55.386 30.325 1.00 11.11 4 LEU C N 1
ATOM 3739 C CA . LEU C 1 12 ? 11.046 54.781 30.615 1.00 10.89 4 LEU C CA 1
ATOM 3740 C C . LEU C 1 12 ? 11.400 55.079 32.049 1.00 11.32 4 LEU C C 1
ATOM 3741 O O . LEU C 1 12 ? 11.319 56.230 32.468 1.00 13.89 4 LEU C O 1
ATOM 3746 N N . VAL C 1 13 ? 11.856 54.077 32.833 1.00 8.22 5 VAL C N 1
ATOM 3747 C CA . VAL C 1 13 ? 12.180 54.271 34.266 1.00 8.23 5 VAL C CA 1
ATOM 3748 C C . VAL C 1 13 ? 13.700 54.063 34.406 1.00 10.13 5 VAL C C 1
ATOM 3749 O O . VAL C 1 13 ? 14.214 53.038 33.920 1.00 9.33 5 VAL C O 1
ATOM 3753 N N . LEU C 1 14 ? 14.311 55.025 35.078 1.00 9.47 6 LEU C N 1
ATOM 3754 C CA . LEU C 1 14 ? 15.736 54.970 35.425 1.00 10.72 6 LEU C CA 1
ATOM 3755 C C . LEU C 1 14 ? 15.905 54.844 36.908 1.00 11.56 6 LEU C C 1
ATOM 3756 O O . LEU C 1 14 ? 15.165 55.448 37.695 1.00 10.46 6 LEU C O 1
ATOM 3761 N N . ILE C 1 15 ? 16.949 54.158 37.386 1.00 9.50 7 ILE C N 1
ATOM 3762 C CA . ILE C 1 15 ? 17.244 54.133 38.812 1.00 10.45 7 ILE C CA 1
ATOM 3763 C C . ILE C 1 15 ? 18.772 53.967 39.023 1.00 10.27 7 ILE C C 1
ATOM 3764 O O . ILE C 1 15 ? 19.393 53.151 38.328 1.00 10.39 7 ILE C O 1
ATOM 3769 N N . ARG C 1 16 ? 19.349 54.810 39.902 1.00 10.20 8 ARG C N 1
ATOM 3770 C CA . ARG C 1 16 ? 20.746 54.669 40.338 1.00 10.48 8 ARG C CA 1
ATOM 3771 C C . ARG C 1 16 ? 20.797 53.595 41.424 1.00 9.20 8 ARG C C 1
ATOM 3772 O O . ARG C 1 16 ? 19.869 53.506 42.269 1.00 10.69 8 ARG C O 1
ATOM 3780 N N . HIS C 1 17 ? 21.867 52.796 41.469 1.00 10.27 9 HIS C N 1
ATOM 3781 C CA . HIS C 1 17 ? 22.045 51.744 42.478 1.00 10.76 9 HIS C CA 1
ATOM 3782 C C . HIS C 1 17 ? 21.905 52.332 43.908 1.00 10.03 9 HIS C C 1
ATOM 3783 O O . HIS C 1 17 ? 22.154 53.570 44.146 1.00 11.64 9 HIS C O 1
ATOM 3790 N N . GLY C 1 18 ? 21.448 51.493 44.800 1.00 10.56 10 GLY C N 1
ATOM 3791 C CA . GLY C 1 18 ? 21.464 51.871 46.229 1.00 11.30 10 GLY C CA 1
ATOM 3792 C C . GLY C 1 18 ? 22.876 52.202 46.759 1.00 13.00 10 GLY C C 1
ATOM 3793 O O . GLY C 1 18 ? 23.893 51.869 46.137 1.00 12.19 10 GLY C O 1
ATOM 3794 N N . GLU C 1 19 ? 22.887 52.750 47.976 1.00 12.77 11 GLU C N 1
ATOM 3795 C CA . GLU C 1 19 ? 24.171 53.075 48.646 1.00 13.18 11 GLU C CA 1
ATOM 3796 C C . GLU C 1 19 ? 25.132 51.875 48.604 1.00 11.52 11 GLU C C 1
ATOM 3797 O O . GLU C 1 19 ? 24.797 50.813 49.062 1.00 11.43 11 GLU C O 1
ATOM 3803 N N . SER C 1 20 ? 26.352 52.118 48.095 1.00 10.65 12 SER C N 1
ATOM 3804 C CA . SER C 1 20 ? 27.418 51.143 48.049 1.00 10.49 12 SER C CA 1
ATOM 3805 C C . SER C 1 20 ? 28.377 51.355 49.243 1.00 11.13 12 SER C C 1
ATOM 3806 O O . SER C 1 20 ? 28.360 52.419 49.876 1.00 13.26 12 SER C O 1
ATOM 3809 N N . THR C 1 21 ? 29.208 50.358 49.454 1.00 12.23 13 THR C N 1
ATOM 3810 C CA . THR C 1 21 ? 30.225 50.460 50.582 1.00 14.28 13 THR C CA 1
ATOM 3811 C C . THR C 1 21 ? 31.095 51.709 50.347 1.00 16.00 13 THR C C 1
ATOM 3812 O O . THR C 1 21 ? 31.389 52.473 51.281 1.00 17.19 13 THR C O 1
ATOM 3816 N N . TRP C 1 22 ? 31.513 51.944 49.121 1.00 13.58 14 TRP C N 1
ATOM 3817 C CA . TRP C 1 22 ? 32.338 53.134 48.811 1.00 14.28 14 TRP C CA 1
ATOM 3818 C C . TRP C 1 22 ? 31.628 54.397 48.763 1.00 14.60 14 TRP C C 1
ATOM 3819 O O . TRP C 1 22 ? 32.222 55.450 49.012 1.00 15.57 14 TRP C O 1
ATOM 3830 N N . ASN C 1 23 ? 30.307 54.427 48.507 1.00 15.00 15 ASN C N 1
ATOM 3831 C CA . ASN C 1 23 ? 29.536 55.679 48.713 1.00 15.46 15 ASN C CA 1
ATOM 3832 C C . ASN C 1 23 ? 29.627 56.063 50.203 1.00 18.08 15 ASN C C 1
ATOM 3833 O O . ASN C 1 23 ? 29.877 57.248 50.543 1.00 19.94 15 ASN C O 1
ATOM 3838 N N . LYS C 1 24 ? 29.414 55.084 51.068 1.00 17.31 16 LYS C N 1
ATOM 3839 C CA . LYS C 1 24 ? 29.461 55.273 52.516 1.00 19.81 16 LYS C CA 1
ATOM 3840 C C . LYS C 1 24 ? 30.864 55.769 52.916 1.00 19.99 16 LYS C C 1
ATOM 3841 O O . LYS C 1 24 ? 30.981 56.645 53.797 1.00 21.47 16 LYS C O 1
ATOM 3847 N N . GLU C 1 25 ? 31.897 55.154 52.347 1.00 18.33 17 GLU C N 1
ATOM 3848 C CA . GLU C 1 25 ? 33.331 55.501 52.684 1.00 18.86 17 GLU C CA 1
ATOM 3849 C C . GLU C 1 25 ? 33.805 56.765 51.918 1.00 19.54 17 GLU C C 1
ATOM 3850 O O . GLU C 1 25 ? 34.944 57.165 52.099 1.00 22.24 17 GLU C O 1
ATOM 3856 N N . ASN C 1 26 ? 32.958 57.421 51.140 1.00 18.81 18 ASN C N 1
ATOM 3857 C CA . ASN C 1 26 ? 33.297 58.602 50.311 1.00 18.83 18 ASN C CA 1
ATOM 3858 C C . ASN C 1 26 ? 34.538 58.399 49.445 1.00 18.58 18 ASN C C 1
ATOM 3859 O O . ASN C 1 26 ? 35.454 59.267 49.423 1.00 20.27 18 ASN C O 1
ATOM 3864 N N A ARG C 1 27 ? 34.643 57.204 48.814 0.50 17.26 19 ARG C N 1
ATOM 3865 N N B ARG C 1 27 ? 34.529 57.335 48.665 0.50 17.11 19 ARG C N 1
ATOM 3866 C CA A ARG C 1 27 ? 35.745 56.774 47.901 0.50 16.01 19 ARG C CA 1
ATOM 3867 C CA B ARG C 1 27 ? 35.619 57.034 47.804 0.50 16.22 19 ARG C CA 1
ATOM 3868 C C A ARG C 1 27 ? 35.269 56.706 46.426 0.50 16.00 19 ARG C C 1
ATOM 3869 C C B ARG C 1 27 ? 35.113 57.028 46.391 0.50 15.83 19 ARG C C 1
ATOM 3870 O O A ARG C 1 27 ? 34.249 56.048 46.124 0.50 12.84 19 ARG C O 1
ATOM 3871 O O B ARG C 1 27 ? 33.936 56.764 46.100 0.50 14.85 19 ARG C O 1
ATOM 3886 N N . PHE C 1 28 ? 36.050 57.291 45.510 1.00 15.01 20 PHE C N 1
ATOM 3887 C CA . PHE C 1 28 ? 35.790 57.236 44.100 1.00 15.23 20 PHE C CA 1
ATOM 3888 C C . PHE C 1 28 ? 35.749 55.772 43.727 1.00 13.69 20 PHE C C 1
ATOM 3889 O O . PHE C 1 28 ? 36.618 55.016 44.134 1.00 13.95 20 PHE C O 1
ATOM 3897 N N . THR C 1 29 ? 34.740 55.359 42.953 1.00 11.82 21 THR C N 1
ATOM 3898 C CA . THR C 1 29 ? 34.542 53.944 42.691 1.00 11.31 21 THR C CA 1
ATOM 3899 C C . THR C 1 29 ? 34.837 53.575 41.234 1.00 11.58 21 THR C C 1
ATOM 3900 O O . THR C 1 29 ? 35.592 52.651 40.996 1.00 11.65 21 THR C O 1
ATOM 3904 N N . GLY C 1 30 ? 34.166 54.189 40.304 1.00 12.30 22 GLY C N 1
ATOM 3905 C CA . GLY C 1 30 ? 34.322 53.861 38.895 1.00 12.68 22 GLY C CA 1
ATOM 3906 C C . GLY C 1 30 ? 33.975 52.375 38.631 1.00 12.43 22 GLY C C 1
ATOM 3907 O O . GLY C 1 30 ? 32.910 51.884 39.036 1.00 11.59 22 GLY C O 1
ATOM 3908 N N . TRP C 1 31 ? 34.866 51.645 37.978 1.00 11.00 23 TRP C N 1
ATOM 3909 C CA . TRP C 1 31 ? 34.606 50.259 37.674 1.00 9.36 23 TRP C CA 1
ATOM 3910 C C . TRP C 1 31 ? 34.952 49.232 38.754 1.00 9.46 23 TRP C C 1
ATOM 3911 O O . TRP C 1 31 ? 34.803 48.051 38.516 1.00 12.10 23 TRP C O 1
ATOM 3922 N N . VAL C 1 32 ? 35.397 49.685 39.906 1.00 10.39 24 VAL C N 1
ATOM 3923 C CA . VAL C 1 32 ? 35.659 48.752 40.954 1.00 10.33 24 VAL C CA 1
ATOM 3924 C C . VAL C 1 32 ? 34.310 48.156 41.384 1.00 9.65 24 VAL C C 1
ATOM 3925 O O . VAL C 1 32 ? 33.314 48.882 41.585 1.00 10.54 24 VAL C O 1
ATOM 3929 N N . ASP C 1 33 ? 34.299 46.845 41.548 1.00 10.84 25 ASP C N 1
ATOM 3930 C CA . ASP C 1 33 ? 32.973 46.106 41.698 1.00 10.64 25 ASP C CA 1
ATOM 3931 C C . ASP C 1 33 ? 32.546 45.961 43.155 1.00 10.67 25 ASP C C 1
ATOM 3932 O O . ASP C 1 33 ? 32.374 44.844 43.644 1.00 13.78 25 ASP C O 1
ATOM 3937 N N . VAL C 1 34 ? 32.306 47.071 43.871 1.00 10.28 26 VAL C N 1
ATOM 3938 C CA . VAL C 1 34 ? 31.916 47.052 45.263 1.00 9.78 26 VAL C CA 1
ATOM 3939 C C . VAL C 1 34 ? 30.395 46.765 45.445 1.00 9.60 26 VAL C C 1
ATOM 3940 O O . VAL C 1 34 ? 29.634 46.977 44.467 1.00 11.68 26 VAL C O 1
ATOM 3944 N N . ASP C 1 35 ? 29.972 46.341 46.617 1.00 11.68 27 ASP C N 1
ATOM 3945 C CA . ASP C 1 35 ? 28.616 45.841 46.784 1.00 11.73 27 ASP C CA 1
ATOM 3946 C C . ASP C 1 35 ? 27.826 46.854 47.510 1.00 11.32 27 ASP C C 1
ATOM 3947 O O . ASP C 1 35 ? 28.333 47.951 47.965 1.00 11.27 27 ASP C O 1
ATOM 3952 N N . LEU C 1 36 ? 26.528 46.624 47.601 1.00 11.60 28 LEU C N 1
ATOM 3953 C CA . LEU C 1 36 ? 25.653 47.462 48.399 1.00 10.19 28 LEU C CA 1
ATOM 3954 C C . LEU C 1 36 ? 25.883 47.280 49.913 1.00 11.06 28 LEU C C 1
ATOM 3955 O O . LEU C 1 36 ? 26.263 46.228 50.369 1.00 11.88 28 LEU C O 1
ATOM 3960 N N . THR C 1 37 ? 25.645 48.364 50.636 1.00 11.28 29 THR C N 1
ATOM 3961 C CA . THR C 1 37 ? 25.442 48.314 52.094 1.00 12.48 29 THR C CA 1
ATOM 3962 C C . THR C 1 37 ? 24.049 47.824 52.450 1.00 12.97 29 THR C C 1
ATOM 3963 O O . THR C 1 37 ? 23.164 47.723 51.597 1.00 12.41 29 THR C O 1
ATOM 3967 N N . GLU C 1 38 ? 23.798 47.530 53.719 1.00 12.44 30 GLU C N 1
ATOM 3968 C CA . GLU C 1 38 ? 22.470 47.219 54.157 1.00 14.74 30 GLU C CA 1
ATOM 3969 C C . GLU C 1 38 ? 21.527 48.366 53.858 1.00 13.80 30 GLU C C 1
ATOM 3970 O O . GLU C 1 38 ? 20.391 48.116 53.407 1.00 13.16 30 GLU C O 1
ATOM 3976 N N . GLN C 1 39 ? 21.889 49.618 54.053 1.00 12.42 31 GLN C N 1
ATOM 3977 C CA . GLN C 1 39 ? 21.135 50.794 53.660 1.00 12.93 31 GLN C CA 1
ATOM 3978 C C . GLN C 1 39 ? 20.832 50.730 52.158 1.00 12.46 31 GLN C C 1
ATOM 3979 O O . GLN C 1 39 ? 19.710 50.983 51.750 1.00 14.09 31 GLN C O 1
ATOM 3985 N N . GLY C 1 40 ? 21.800 50.462 51.342 1.00 11.37 32 GLY C N 1
ATOM 3986 C CA . GLY C 1 40 ? 21.478 50.400 49.904 1.00 8.89 32 GLY C CA 1
ATOM 3987 C C . GLY C 1 40 ? 20.562 49.262 49.545 1.00 10.24 32 GLY C C 1
ATOM 3988 O O . GLY C 1 40 ? 19.774 49.424 48.572 1.00 11.25 32 GLY C O 1
ATOM 3989 N N . ASN C 1 41 ? 20.675 48.145 50.177 1.00 9.55 33 ASN C N 1
ATOM 3990 C CA . ASN C 1 41 ? 19.687 47.039 49.975 1.00 11.06 33 ASN C CA 1
ATOM 3991 C C . ASN C 1 41 ? 18.273 47.519 50.306 1.00 11.93 33 ASN C C 1
ATOM 3992 O O . ASN C 1 41 ? 17.306 47.260 49.550 1.00 12.03 33 ASN C O 1
ATOM 3997 N N . ARG C 1 42 ? 18.135 48.191 51.424 1.00 11.92 34 ARG C N 1
ATOM 3998 C CA . ARG C 1 42 ? 16.850 48.754 51.846 1.00 13.06 34 ARG C CA 1
ATOM 3999 C C . ARG C 1 42 ? 16.285 49.805 50.861 1.00 13.18 34 ARG C C 1
ATOM 4000 O O . ARG C 1 42 ? 15.076 49.721 50.516 1.00 14.55 34 ARG C O 1
ATOM 4008 N N . GLU C 1 43 ? 17.154 50.687 50.329 1.00 11.99 35 GLU C N 1
ATOM 4009 C CA . GLU C 1 43 ? 16.791 51.680 49.399 1.00 12.58 35 GLU C CA 1
ATOM 4010 C C . GLU C 1 43 ? 16.209 50.969 48.163 1.00 10.69 35 GLU C C 1
ATOM 4011 O O . GLU C 1 43 ? 15.226 51.433 47.565 1.00 12.23 35 GLU C O 1
ATOM 4017 N N . ALA C 1 44 ? 16.898 49.956 47.690 1.00 9.79 36 ALA C N 1
ATOM 4018 C CA . ALA C 1 44 ? 16.483 49.184 46.468 1.00 9.50 36 ALA C CA 1
ATOM 4019 C C . ALA C 1 44 ? 15.121 48.539 46.676 1.00 10.88 36 ALA C C 1
ATOM 4020 O O . ALA C 1 44 ? 14.237 48.701 45.815 1.00 11.32 36 ALA C O 1
ATOM 4022 N N . ARG C 1 45 ? 14.914 47.887 47.819 1.00 11.45 37 ARG C N 1
ATOM 4023 C CA . ARG C 1 45 ? 13.648 47.272 48.132 1.00 12.17 37 ARG C CA 1
ATOM 4024 C C . ARG C 1 45 ? 12.556 48.365 48.185 1.00 12.33 37 ARG C C 1
ATOM 4025 O O . ARG C 1 45 ? 11.443 48.172 47.651 1.00 11.56 37 ARG C O 1
ATOM 4033 N N . GLN C 1 46 ? 12.854 49.502 48.830 1.00 12.80 38 GLN C N 1
ATOM 4034 C CA . GLN C 1 46 ? 11.840 50.621 48.872 1.00 12.60 38 GLN C CA 1
ATOM 4035 C C . GLN C 1 46 ? 11.478 51.083 47.480 1.00 13.37 38 GLN C C 1
ATOM 4036 O O . GLN C 1 46 ? 10.288 51.331 47.194 1.00 14.29 38 GLN C O 1
ATOM 4038 N N . ALA C 1 47 ? 12.441 51.201 46.567 1.00 12.76 39 ALA C N 1
ATOM 4039 C CA . ALA C 1 47 ? 12.171 51.659 45.228 1.00 11.69 39 ALA C CA 1
ATOM 4040 C C . ALA C 1 47 ? 11.248 50.636 44.562 1.00 11.71 39 ALA C C 1
ATOM 4041 O O . ALA C 1 47 ? 10.295 50.996 43.829 1.00 10.95 39 ALA C O 1
ATOM 4043 N N . GLY C 1 48 ? 11.485 49.357 44.759 1.00 10.95 40 GLY C N 1
ATOM 4044 C CA . GLY C 1 48 ? 10.633 48.308 44.138 1.00 10.94 40 GLY C CA 1
ATOM 4045 C C . GLY C 1 48 ? 9.188 48.387 44.664 1.00 11.24 40 GLY C C 1
ATOM 4046 O O . GLY C 1 48 ? 8.205 48.240 43.933 1.00 11.62 40 GLY C O 1
ATOM 4047 N N . GLN C 1 49 ? 9.062 48.651 45.940 1.00 11.70 41 GLN C N 1
ATOM 4048 C CA . GLN C 1 49 ? 7.742 48.795 46.561 1.00 14.10 41 GLN C CA 1
ATOM 4049 C C . GLN C 1 49 ? 7.044 50.027 46.074 1.00 14.29 41 GLN C C 1
ATOM 4050 O O . GLN C 1 49 ? 5.794 49.936 45.790 1.00 15.77 41 GLN C O 1
ATOM 4056 N N . LEU C 1 50 ? 7.721 51.152 45.918 1.00 13.89 42 LEU C N 1
ATOM 4057 C CA . LEU C 1 50 ? 7.163 52.378 45.316 1.00 13.84 42 LEU C CA 1
ATOM 4058 C C . LEU C 1 50 ? 6.631 52.106 43.909 1.00 13.46 42 LEU C C 1
ATOM 4059 O O . LEU C 1 50 ? 5.529 52.489 43.536 1.00 14.45 42 LEU C O 1
ATOM 4064 N N . LEU C 1 51 ? 7.375 51.400 43.107 1.00 10.72 43 LEU C N 1
ATOM 4065 C CA . LEU C 1 51 ? 6.997 51.125 41.729 1.00 12.58 43 LEU C CA 1
ATOM 4066 C C . LEU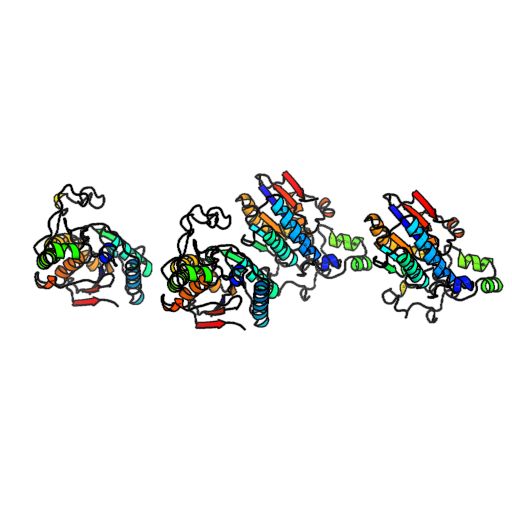 C 1 51 ? 5.786 50.194 41.736 1.00 12.23 43 LEU C C 1
ATOM 4067 O O . LEU C 1 51 ? 4.851 50.415 40.942 1.00 12.97 43 LEU C O 1
ATOM 4072 N N . LYS C 1 52 ? 5.799 49.177 42.581 1.00 13.00 44 LYS C N 1
ATOM 4073 C CA . LYS C 1 52 ? 4.688 48.202 42.631 1.00 16.23 44 LYS C CA 1
ATOM 4074 C C . LYS C 1 52 ? 3.395 48.929 43.056 1.00 16.91 44 LYS C C 1
ATOM 4075 O O . LYS C 1 52 ? 2.329 48.764 42.413 1.00 17.11 44 LYS C O 1
ATOM 4081 N N . GLU C 1 53 ? 3.507 49.761 44.053 1.00 17.09 45 GLU C N 1
ATOM 4082 C CA . GLU C 1 53 ? 2.293 50.542 44.574 1.00 19.86 45 GLU C CA 1
ATOM 4083 C C . GLU C 1 53 ? 1.725 51.467 43.508 1.00 19.78 45 GLU C C 1
ATOM 4084 O O . GLU C 1 53 ? 0.491 51.654 43.405 1.00 21.20 45 GLU C O 1
ATOM 4090 N N . ALA C 1 54 ? 2.586 52.015 42.671 1.00 16.71 46 ALA C N 1
ATOM 4091 C CA . ALA C 1 54 ? 2.168 53.008 41.658 1.00 16.61 46 ALA C CA 1
ATOM 4092 C C . ALA C 1 54 ? 1.627 52.280 40.392 1.00 14.69 46 ALA C C 1
ATOM 4093 O O . ALA C 1 54 ? 1.224 52.905 39.425 1.00 17.24 46 ALA C O 1
ATOM 4095 N N . GLY C 1 55 ? 1.688 50.951 40.392 1.00 12.85 47 GLY C N 1
ATOM 4096 C CA . GLY C 1 55 ? 1.216 50.119 39.266 1.00 12.86 47 GLY C CA 1
ATOM 4097 C C . GLY C 1 55 ? 2.096 49.880 38.072 1.00 12.76 47 GLY C C 1
ATOM 4098 O O . GLY C 1 55 ? 1.718 49.408 36.997 1.00 14.56 47 GLY C O 1
ATOM 4099 N N . TYR C 1 56 ? 3.389 50.235 38.215 1.00 13.35 48 TYR C N 1
ATOM 4100 C CA . TYR C 1 56 ? 4.313 50.118 37.125 1.00 12.66 48 TYR C CA 1
ATOM 4101 C C . TYR C 1 56 ? 4.679 48.650 36.962 1.00 13.72 48 TYR C C 1
ATOM 4102 O O . TYR C 1 56 ? 4.670 47.880 37.936 1.00 14.25 48 TYR C O 1
ATOM 4111 N N . THR C 1 57 ? 4.903 48.251 35.731 1.00 13.10 49 THR C N 1
ATOM 4112 C CA . THR C 1 57 ? 5.447 46.905 35.469 1.00 13.60 49 THR C CA 1
ATOM 4113 C C . THR C 1 57 ? 6.497 47.078 34.382 1.00 11.56 49 THR C C 1
ATOM 4114 O O . THR C 1 57 ? 6.639 48.118 33.736 1.00 12.62 49 THR C O 1
ATOM 4118 N N . PHE C 1 58 ? 7.334 46.045 34.185 1.00 11.03 50 PHE C N 1
ATOM 4119 C CA . PHE C 1 58 ? 8.335 46.073 33.160 1.00 9.76 50 PHE C CA 1
ATOM 4120 C C . PHE C 1 58 ? 8.391 44.767 32.431 1.00 11.76 50 PHE C C 1
ATOM 4121 O O . PHE C 1 58 ? 8.104 43.712 33.059 1.00 12.06 50 PHE C O 1
ATOM 4129 N N . ASP C 1 59 ? 8.744 44.849 31.155 1.00 10.67 51 ASP C N 1
ATOM 4130 C CA . ASP C 1 59 ? 8.948 43.709 30.237 1.00 10.36 51 ASP C CA 1
ATOM 4131 C C . ASP C 1 59 ? 10.425 43.285 30.117 1.00 11.80 51 ASP C C 1
ATOM 4132 O O . ASP C 1 59 ? 10.718 42.133 29.782 1.00 13.38 51 ASP C O 1
ATOM 4137 N N . ILE C 1 60 ? 11.324 44.217 30.376 1.00 10.26 52 ILE C N 1
ATOM 4138 C CA . ILE C 1 60 ? 12.751 44.025 30.174 1.00 10.83 52 ILE C CA 1
ATOM 4139 C C . ILE C 1 60 ? 13.457 45.013 31.059 1.00 10.47 52 ILE C C 1
ATOM 4140 O O . ILE C 1 60 ? 12.956 46.112 31.326 1.00 10.14 52 ILE C O 1
ATOM 4145 N N . ALA C 1 61 ? 14.656 44.653 31.494 1.00 8.12 53 ALA C N 1
ATOM 4146 C CA . ALA C 1 61 ? 15.494 45.627 32.225 1.00 8.61 53 ALA C CA 1
ATOM 4147 C C . ALA C 1 61 ? 16.913 45.571 31.617 1.00 7.73 53 ALA C C 1
ATOM 4148 O O . ALA C 1 61 ? 17.387 44.514 31.149 1.00 8.80 53 ALA C O 1
ATOM 4150 N N . TYR C 1 62 ? 17.586 46.707 31.778 1.00 7.98 54 TYR C N 1
ATOM 4151 C CA . TYR C 1 62 ? 18.993 46.867 31.396 1.00 8.04 54 TYR C CA 1
ATOM 4152 C C . TYR C 1 62 ? 19.758 47.277 32.641 1.00 8.71 54 TYR C C 1
ATOM 4153 O O . TYR C 1 62 ? 19.323 48.086 33.418 1.00 10.04 54 TYR C O 1
ATOM 4162 N N . THR C 1 63 ? 20.951 46.730 32.786 1.00 6.95 55 THR C N 1
ATOM 4163 C CA . THR C 1 63 ? 21.885 47.107 33.879 1.00 7.14 55 THR C CA 1
ATOM 4164 C C . THR C 1 63 ? 23.322 47.006 33.354 1.00 5.57 55 THR C C 1
ATOM 4165 O O . THR C 1 63 ? 23.598 46.601 32.187 1.00 8.22 55 THR C O 1
ATOM 4169 N N . SER C 1 64 ? 24.216 47.299 34.299 1.00 8.42 56 SER C N 1
ATOM 4170 C CA . SER C 1 64 ? 25.666 47.188 34.040 1.00 6.91 56 SER C CA 1
ATOM 4171 C C . SER C 1 64 ? 26.170 45.797 34.334 1.00 9.62 56 SER C C 1
ATOM 4172 O O . SER C 1 64 ? 25.383 44.858 34.616 1.00 9.17 56 SER C O 1
ATOM 4175 N N . VAL C 1 65 ? 27.489 45.639 34.382 1.00 7.10 57 VAL C N 1
ATOM 4176 C CA . VAL C 1 65 ? 28.075 44.339 34.798 1.00 8.56 57 VAL C CA 1
ATOM 4177 C C . VAL C 1 65 ? 28.549 44.447 36.247 1.00 8.63 57 VAL C C 1
ATOM 4178 O O . VAL C 1 65 ? 29.247 43.595 36.771 1.00 8.86 57 VAL C O 1
ATOM 4182 N N . LEU C 1 66 ? 28.191 45.534 36.897 1.00 7.54 58 LEU C N 1
ATOM 4183 C CA . LEU C 1 66 ? 28.700 45.876 38.250 1.00 7.77 58 LEU C CA 1
ATOM 4184 C C . LEU C 1 66 ? 27.666 45.498 39.330 1.00 9.60 58 LEU C C 1
ATOM 4185 O O . LEU C 1 66 ? 26.490 45.887 39.220 1.00 8.07 58 LEU C O 1
ATOM 4190 N N . LYS C 1 67 ? 28.053 44.711 40.351 1.00 8.67 59 LYS C N 1
ATOM 4191 C CA . LYS C 1 67 ? 27.081 44.085 41.204 1.00 9.73 59 LYS C CA 1
ATOM 4192 C C . LYS C 1 67 ? 26.222 45.058 42.017 1.00 8.60 59 LYS C C 1
ATOM 4193 O O . LYS C 1 67 ? 25.070 44.779 42.415 1.00 9.15 59 LYS C O 1
ATOM 4199 N N . ARG C 1 68 ? 26.700 46.262 42.312 1.00 8.10 60 ARG C N 1
ATOM 4200 C CA . ARG C 1 68 ? 25.891 47.196 43.036 1.00 7.43 60 ARG C CA 1
ATOM 4201 C C . ARG C 1 68 ? 24.611 47.565 42.302 1.00 9.23 60 ARG C C 1
ATOM 4202 O O . ARG C 1 68 ? 23.567 47.776 42.900 1.00 8.75 60 ARG C O 1
ATOM 4210 N N . ALA C 1 69 ? 24.746 47.716 40.988 1.00 7.82 61 ALA C N 1
ATOM 4211 C CA . ALA C 1 69 ? 23.558 48.029 40.060 1.00 7.12 61 ALA C CA 1
ATOM 4212 C C . ALA C 1 69 ? 22.744 46.730 39.912 1.00 7.18 61 ALA C C 1
ATOM 4213 O O . ALA C 1 69 ? 21.492 46.766 40.026 1.00 8.26 61 ALA C O 1
ATOM 4215 N N . ILE C 1 70 ? 23.375 45.591 39.694 1.00 7.53 62 ILE C N 1
ATOM 4216 C CA . ILE C 1 70 ? 22.625 44.374 39.474 1.00 6.59 62 ILE C CA 1
ATOM 4217 C C . ILE C 1 70 ? 21.815 44.028 40.689 1.00 8.43 62 ILE C C 1
ATOM 4218 O O . ILE C 1 70 ? 20.633 43.623 40.626 1.00 6.89 62 ILE C O 1
ATOM 4223 N N . ARG C 1 71 ? 22.435 44.089 41.878 1.00 8.00 63 ARG C N 1
ATOM 4224 C CA . ARG C 1 71 ? 21.715 43.763 43.119 1.00 8.04 63 ARG C CA 1
ATOM 4225 C C . ARG C 1 71 ? 20.601 44.732 43.375 1.00 7.70 63 ARG C C 1
ATOM 4226 O O . ARG C 1 71 ? 19.579 44.321 43.938 1.00 9.00 63 ARG C O 1
ATOM 4234 N N . THR C 1 72 ? 20.753 46.000 43.006 1.00 8.34 64 THR C N 1
ATOM 4235 C CA . THR C 1 72 ? 19.640 46.938 43.117 1.00 7.15 64 THR C CA 1
ATOM 4236 C C . THR C 1 72 ? 18.457 46.435 42.225 1.00 7.84 64 THR C C 1
ATOM 4237 O O . THR C 1 72 ? 17.293 46.403 42.743 1.00 9.48 64 THR C O 1
ATOM 4241 N N . LEU C 1 73 ? 18.777 46.031 41.027 1.00 7.61 65 LEU C N 1
ATOM 4242 C CA . LEU C 1 73 ? 17.760 45.515 40.118 1.00 7.23 65 LEU C CA 1
ATOM 4243 C C . LEU C 1 73 ? 17.086 44.304 40.744 1.00 7.65 65 LEU C C 1
ATOM 4244 O O . LEU C 1 73 ? 15.865 44.195 40.742 1.00 6.51 65 LEU C O 1
ATOM 4249 N N . TRP C 1 74 ? 17.882 43.351 41.268 1.00 6.64 66 TRP C N 1
ATOM 4250 C CA . TRP C 1 74 ? 17.352 42.145 41.848 1.00 7.84 66 TRP C CA 1
ATOM 4251 C C . TRP C 1 74 ? 16.313 42.486 42.967 1.00 8.91 66 TRP C C 1
ATOM 4252 O O . TRP C 1 74 ? 15.200 41.913 43.008 1.00 9.12 66 TRP C O 1
ATOM 4263 N N . HIS C 1 75 ? 16.620 43.440 43.830 1.00 8.77 67 HIS C N 1
ATOM 4264 C CA . HIS C 1 75 ? 15.692 43.840 44.867 1.00 10.71 67 HIS C CA 1
ATOM 4265 C C . HIS C 1 75 ? 14.411 44.424 44.272 1.00 9.13 67 HIS C C 1
ATOM 4266 O O . HIS C 1 75 ? 13.300 44.120 44.730 1.00 10.86 67 HIS C O 1
ATOM 4273 N N . VAL C 1 76 ? 14.542 45.199 43.237 1.00 8.61 68 VAL C N 1
ATOM 4274 C CA . VAL C 1 76 ? 13.392 45.841 42.619 1.00 9.22 68 VAL C CA 1
ATOM 4275 C C . VAL C 1 76 ? 12.562 44.660 42.043 1.00 10.47 68 VAL C C 1
ATOM 4276 O O . VAL C 1 76 ? 11.333 44.621 42.242 1.00 10.91 68 VAL C O 1
ATOM 4280 N N . GLN C 1 77 ? 13.153 43.725 41.306 1.00 9.21 69 GLN C N 1
ATOM 4281 C CA . GLN C 1 77 ? 12.477 42.575 40.722 1.00 10.10 69 GLN C CA 1
ATOM 4282 C C . GLN C 1 77 ? 11.743 41.739 41.740 1.00 11.11 69 GLN C C 1
ATOM 4283 O O . GLN C 1 77 ? 10.616 41.276 41.545 1.00 11.15 69 GLN C O 1
ATOM 4289 N N . ASP C 1 78 ? 12.398 41.483 42.823 1.00 10.86 70 ASP C N 1
ATOM 4290 C CA . ASP C 1 78 ? 11.842 40.684 43.938 1.00 10.52 70 ASP C CA 1
ATOM 4291 C C . ASP C 1 78 ? 10.591 41.355 44.485 1.00 12.32 70 ASP C C 1
ATOM 4292 O O . ASP C 1 78 ? 9.551 40.688 44.607 1.00 13.72 70 ASP C O 1
ATOM 4297 N N . GLN C 1 79 ? 10.691 42.617 44.840 1.00 10.99 71 GLN C N 1
ATOM 4298 C CA . GLN C 1 79 ? 9.538 43.334 45.409 1.00 13.57 71 GLN C CA 1
ATOM 4299 C C . GLN C 1 79 ? 8.405 43.483 44.425 1.00 12.85 71 GLN C C 1
ATOM 4300 O O . GLN C 1 79 ? 7.241 43.540 44.870 1.00 15.57 71 GLN C O 1
ATOM 4306 N N . MET C 1 80 ? 8.652 43.549 43.104 1.00 11.77 72 MET C N 1
ATOM 4307 C CA . MET C 1 80 ? 7.603 43.744 42.122 1.00 10.59 72 MET C CA 1
ATOM 4308 C C . MET C 1 80 ? 7.044 42.399 41.611 1.00 11.11 72 MET C C 1
ATOM 4309 O O . MET C 1 80 ? 6.188 42.417 40.729 1.00 13.31 72 MET C O 1
ATOM 4314 N N . ASP C 1 81 ? 7.668 41.295 42.005 1.00 10.82 73 ASP C N 1
ATOM 4315 C CA . ASP C 1 81 ? 7.342 39.939 41.477 1.00 10.93 73 ASP C CA 1
ATOM 4316 C C . ASP C 1 81 ? 7.624 39.897 39.968 1.00 11.15 73 ASP C C 1
ATOM 4317 O O . ASP C 1 81 ? 6.816 39.406 39.116 1.00 12.90 73 ASP C O 1
ATOM 4322 N N . LEU C 1 82 ? 8.827 40.398 39.576 1.00 9.33 74 LEU C N 1
ATOM 4323 C CA . LEU C 1 82 ? 9.249 40.396 38.262 1.00 8.56 74 LEU C CA 1
ATOM 4324 C C . LEU C 1 82 ? 10.598 39.731 38.046 1.00 8.76 74 LEU C C 1
ATOM 4325 O O . LEU C 1 82 ? 11.402 40.147 37.221 1.00 8.02 74 LEU C O 1
ATOM 4330 N N . MET C 1 83 ? 10.801 38.648 38.782 1.00 8.29 75 MET C N 1
ATOM 4331 C CA . MET C 1 83 ? 12.158 37.955 38.775 1.00 8.30 75 MET C CA 1
ATOM 4332 C C . MET C 1 83 ? 12.415 37.249 37.502 1.00 8.96 75 MET C C 1
ATOM 4333 O O . MET C 1 83 ? 13.571 36.929 37.213 1.00 9.58 75 MET C O 1
ATOM 4338 N N . TYR C 1 84 ? 11.390 37.077 36.644 1.00 9.71 76 TYR C N 1
ATOM 4339 C CA . TYR C 1 84 ? 11.510 36.264 35.468 1.00 8.39 76 TYR C CA 1
ATOM 4340 C C . TYR C 1 84 ? 11.744 37.058 34.128 1.00 8.71 76 TYR C C 1
ATOM 4341 O O . TYR C 1 84 ? 11.802 36.489 33.026 1.00 10.06 76 TYR C O 1
ATOM 4350 N N . VAL C 1 85 ? 11.724 38.377 34.204 1.00 8.19 77 VAL C N 1
ATOM 4351 C CA . VAL C 1 85 ? 11.832 39.175 32.963 1.00 10.47 77 VAL C CA 1
ATOM 4352 C C . VAL C 1 85 ? 13.237 39.120 32.358 1.00 9.75 77 VAL C C 1
ATOM 4353 O O . VAL C 1 85 ? 14.249 38.953 33.155 1.00 11.15 77 VAL C O 1
ATOM 4357 N N . PRO C 1 86 ? 13.365 39.215 31.074 1.00 7.07 78 PRO C N 1
ATOM 4358 C CA . PRO C 1 86 ? 14.771 39.271 30.629 1.00 10.66 78 PRO C CA 1
ATOM 4359 C C . PRO C 1 86 ? 15.559 40.521 31.105 1.00 10.10 78 PRO C C 1
ATOM 4360 O O . PRO C 1 86 ? 15.043 41.617 31.224 1.00 7.84 78 PRO C O 1
ATOM 4364 N N . VAL C 1 87 ? 16.879 40.294 31.365 1.00 8.63 79 VAL C N 1
ATOM 4365 C CA . VAL C 1 87 ? 17.771 41.333 31.824 1.00 9.09 79 VAL C CA 1
ATOM 4366 C C . VAL C 1 87 ? 19.011 41.365 30.915 1.00 10.54 79 VAL C C 1
ATOM 4367 O O . VAL C 1 87 ? 19.573 40.333 30.657 1.00 12.49 79 VAL C O 1
ATOM 4371 N N . VAL C 1 88 ? 19.310 42.512 30.315 1.00 8.66 80 VAL C N 1
ATOM 4372 C CA . VAL C 1 88 ? 20.533 42.699 29.529 1.00 8.79 80 VAL C CA 1
ATOM 4373 C C . VAL C 1 88 ? 21.535 43.385 30.465 1.00 8.67 80 VAL C C 1
ATOM 4374 O O . VAL C 1 88 ? 21.285 44.495 30.997 1.00 9.97 80 VAL C O 1
ATOM 4378 N N . HIS C 1 89 ? 22.688 42.749 30.693 1.00 9.54 81 HIS C N 1
ATOM 4379 C CA . HIS C 1 89 ? 23.796 43.292 31.540 1.00 10.82 81 HIS C CA 1
ATOM 4380 C C . HIS C 1 89 ? 24.889 43.774 30.538 1.00 11.92 81 HIS C C 1
ATOM 4381 O O . HIS C 1 89 ? 25.375 43.031 29.551 1.00 17.11 81 HIS C O 1
ATOM 4388 N N . SER C 1 90 ? 25.120 45.042 30.509 1.00 9.09 82 SER C N 1
ATOM 4389 C CA . SER C 1 90 ? 26.045 45.602 29.548 1.00 9.42 82 SER C CA 1
ATOM 4390 C C . SER C 1 90 ? 27.093 46.476 30.255 1.00 9.80 82 SER C C 1
ATOM 4391 O O . SER C 1 90 ? 26.831 47.409 31.027 1.00 9.76 82 SER C O 1
ATOM 4394 N N . TRP C 1 91 ? 28.332 46.183 29.863 1.00 10.40 83 TRP C N 1
ATOM 4395 C CA . TRP C 1 91 ? 29.464 47.025 30.264 1.00 10.67 83 TRP C CA 1
ATOM 4396 C C . TRP C 1 91 ? 29.318 48.489 29.853 1.00 9.15 83 TRP C C 1
ATOM 4397 O O . TRP C 1 91 ? 29.833 49.388 30.502 1.00 9.73 83 TRP C O 1
ATOM 4408 N N . ARG C 1 92 ? 28.462 48.730 28.813 1.00 8.36 84 ARG C N 1
ATOM 4409 C CA . ARG C 1 92 ? 28.222 50.092 28.381 1.00 9.18 84 ARG C CA 1
ATOM 4410 C C . ARG C 1 92 ? 27.463 50.898 29.357 1.00 8.71 84 ARG C C 1
ATOM 4411 O O . ARG C 1 92 ? 27.404 52.117 29.157 1.00 10.17 84 ARG C O 1
ATOM 4419 N N . LEU C 1 93 ? 26.817 50.293 30.393 1.00 9.18 85 LEU C N 1
ATOM 4420 C CA . LEU C 1 93 ? 26.096 51.065 31.369 1.00 9.37 85 LEU C CA 1
ATOM 4421 C C . LEU C 1 93 ? 26.886 51.223 32.662 1.00 7.00 85 LEU C C 1
ATOM 4422 O O . LEU C 1 93 ? 26.428 51.729 33.685 1.00 8.92 85 LEU C O 1
ATOM 4427 N N . ASN C 1 94 ? 28.115 50.691 32.637 1.00 7.67 86 ASN C N 1
ATOM 4428 C CA . ASN C 1 94 ? 29.018 50.881 33.811 1.00 7.17 86 ASN C CA 1
ATOM 4429 C C . ASN C 1 94 ? 29.175 52.334 34.136 1.00 9.95 86 ASN C C 1
ATOM 4430 O O . ASN C 1 94 ? 29.130 53.223 33.244 1.00 9.70 86 ASN C O 1
ATOM 4435 N N . GLU C 1 95 ? 29.412 52.594 35.432 1.00 10.16 87 GLU C N 1
ATOM 4436 C CA . GLU C 1 95 ? 29.858 53.894 35.926 1.00 9.30 87 GLU C CA 1
ATOM 4437 C C . GLU C 1 95 ? 31.085 54.419 35.151 1.00 10.38 87 GLU C C 1
ATOM 4438 O O . GLU C 1 95 ? 31.865 53.634 34.537 1.00 11.45 87 GLU C O 1
ATOM 4444 N N . ARG C 1 96 ? 31.183 55.718 35.028 1.00 10.68 88 ARG C N 1
ATOM 4445 C CA . ARG C 1 96 ? 32.381 56.339 34.465 1.00 10.27 88 ARG C CA 1
ATOM 4446 C C . ARG C 1 96 ? 33.586 55.792 35.195 1.00 9.82 88 ARG C C 1
ATOM 4447 O O . ARG C 1 96 ? 33.668 55.804 36.441 1.00 9.72 88 ARG C O 1
ATOM 4455 N N . HIS C 1 97 ? 34.590 55.513 34.391 1.00 12.06 89 HIS C N 1
ATOM 4456 C CA . HIS C 1 97 ? 35.847 54.976 34.914 1.00 11.85 89 HIS C CA 1
ATOM 4457 C C . HIS C 1 97 ? 36.631 56.124 35.595 1.00 12.35 89 HIS C C 1
ATOM 4458 O O . HIS C 1 97 ? 36.886 57.111 34.971 1.00 13.64 89 HIS C O 1
ATOM 4465 N N . TYR C 1 98 ? 37.071 55.950 36.809 1.00 11.95 90 TYR C N 1
ATOM 4466 C CA . TYR C 1 98 ? 37.723 57.005 37.582 1.00 11.70 90 TYR C CA 1
ATOM 4467 C C . TYR C 1 98 ? 39.261 56.894 37.516 1.00 12.51 90 TYR C C 1
ATOM 4468 O O . TYR C 1 98 ? 39.945 57.571 38.299 1.00 13.13 90 TYR C O 1
ATOM 4477 N N . GLY C 1 99 ? 39.763 55.995 36.704 1.00 10.82 91 GLY C N 1
ATOM 4478 C CA . GLY C 1 99 ? 41.264 55.858 36.487 1.00 12.59 91 GLY C CA 1
ATOM 4479 C C . GLY C 1 99 ? 41.926 55.675 37.841 1.00 10.42 91 GLY C C 1
ATOM 4480 O O . GLY C 1 99 ? 41.543 54.848 38.676 1.00 12.65 91 GLY C O 1
ATOM 4481 N N . ALA C 1 100 ? 43.074 56.324 37.989 1.00 12.22 92 ALA C N 1
ATOM 4482 C CA . ALA C 1 100 ? 43.856 56.207 39.198 1.00 14.02 92 ALA C CA 1
ATOM 4483 C C . ALA C 1 100 ? 43.271 56.811 40.481 1.00 14.80 92 ALA C C 1
ATOM 4484 O O . ALA C 1 100 ? 43.767 56.515 41.547 1.00 16.83 92 ALA C O 1
ATOM 4486 N N . LEU C 1 101 ? 42.157 57.532 40.395 1.00 13.87 93 LEU C N 1
ATOM 4487 C CA . LEU C 1 101 ? 41.416 57.934 41.554 1.00 15.36 93 LEU C CA 1
ATOM 4488 C C . LEU C 1 101 ? 40.642 56.818 42.227 1.00 14.75 93 LEU C C 1
ATOM 4489 O O . LEU C 1 101 ? 40.157 56.967 43.370 1.00 15.69 93 LEU C O 1
ATOM 4494 N N . SER C 1 102 ? 40.453 55.729 41.509 1.00 13.18 94 SER C N 1
ATOM 4495 C CA . SER C 1 102 ? 39.547 54.640 41.975 1.00 15.17 94 SER C CA 1
ATOM 4496 C C . SER C 1 102 ? 40.021 54.130 43.266 1.00 14.87 94 SER C C 1
ATOM 4497 O O . SER C 1 102 ? 41.205 53.849 43.452 1.00 17.43 94 SER C O 1
ATOM 4500 N N . GLY C 1 103 ? 39.201 54.199 44.276 1.00 16.50 95 GLY C N 1
ATOM 4501 C CA . GLY C 1 103 ? 39.581 53.751 45.565 1.00 16.34 95 GLY C CA 1
ATOM 4502 C C . GLY C 1 103 ? 40.099 54.791 46.545 1.00 16.84 95 GLY C C 1
ATOM 4503 O O . GLY C 1 103 ? 40.141 54.516 47.730 1.00 16.79 95 GLY C O 1
ATOM 4504 N N . LEU C 1 104 ? 40.355 55.996 46.055 1.00 18.06 96 LEU C N 1
ATOM 4505 C CA . LEU C 1 104 ? 40.832 57.075 46.950 1.00 17.01 96 LEU C CA 1
ATOM 4506 C C . LEU C 1 104 ? 39.648 57.743 47.621 1.00 18.42 96 LEU C C 1
ATOM 4507 O O . LEU C 1 104 ? 38.572 57.864 47.081 1.00 16.72 96 LEU C O 1
ATOM 4512 N N . ASN C 1 105 ? 39.864 58.275 48.816 1.00 19.64 97 ASN C N 1
ATOM 4513 C CA . ASN C 1 105 ? 38.850 59.064 49.518 1.00 19.12 97 ASN C CA 1
ATOM 4514 C C . ASN C 1 105 ? 38.762 60.454 48.909 1.00 20.11 97 ASN C C 1
ATOM 4515 O O . ASN C 1 105 ? 39.809 61.111 48.661 1.00 19.97 97 ASN C O 1
ATOM 4520 N N . LYS C 1 106 ? 37.564 60.934 48.668 1.00 19.05 98 LYS C N 1
ATOM 4521 C CA . LYS C 1 106 ? 37.384 62.167 47.897 1.00 20.82 98 LYS C CA 1
ATOM 4522 C C . LYS C 1 106 ? 37.860 63.419 48.699 1.00 21.66 98 LYS C C 1
ATOM 4523 O O . LYS C 1 106 ? 38.433 64.336 48.122 1.00 22.89 98 LYS C O 1
ATOM 4529 N N . ALA C 1 107 ? 37.598 63.419 49.989 1.00 22.89 99 ALA C N 1
ATOM 4530 C CA . ALA C 1 107 ? 38.022 64.565 50.846 1.00 24.27 99 ALA C CA 1
ATOM 4531 C C . ALA C 1 107 ? 39.545 64.573 51.011 1.00 25.78 99 ALA C C 1
ATOM 4532 O O . ALA C 1 107 ? 40.145 65.680 50.927 1.00 26.63 99 ALA C O 1
ATOM 4534 N N . GLU C 1 108 ? 40.168 63.407 51.226 1.00 24.18 100 GLU C N 1
ATOM 4535 C CA . GLU C 1 108 ? 41.659 63.318 51.310 1.00 25.32 100 GLU C CA 1
ATOM 4536 C C . GLU C 1 108 ? 42.332 63.706 49.995 1.00 25.30 100 GLU C C 1
ATOM 4537 O O . GLU C 1 108 ? 43.361 64.367 50.008 1.00 26.35 100 GLU C O 1
ATOM 4543 N N . THR C 1 109 ? 41.714 63.352 48.869 1.00 22.41 101 THR C N 1
ATOM 4544 C CA . THR C 1 109 ? 42.139 63.809 47.562 1.00 21.71 101 THR C CA 1
ATOM 4545 C C . THR C 1 109 ? 42.058 65.330 47.387 1.00 22.45 101 THR C C 1
ATOM 4546 O O . THR C 1 109 ? 43.031 65.927 46.878 1.00 23.05 101 THR C O 1
ATOM 4550 N N . ALA C 1 110 ? 40.947 65.964 47.781 1.00 23.62 102 ALA C N 1
ATOM 4551 C CA . ALA C 1 110 ? 40.789 67.414 47.648 1.00 25.34 102 ALA C CA 1
ATOM 4552 C C . ALA C 1 110 ? 41.874 68.099 48.545 1.00 27.85 102 ALA C C 1
ATOM 4553 O O . ALA C 1 110 ? 42.468 69.120 48.138 1.00 28.88 102 ALA C O 1
ATOM 4555 N N . ALA C 1 111 ? 42.083 67.542 49.737 1.00 29.37 103 ALA C N 1
ATOM 4556 C CA . ALA C 1 111 ? 43.074 68.040 50.712 1.00 31.21 103 ALA C CA 1
ATOM 4557 C C . ALA C 1 111 ? 44.452 68.053 50.069 1.00 32.17 103 ALA C C 1
ATOM 4558 O O . ALA C 1 111 ? 45.173 69.040 50.160 1.00 32.16 103 ALA C O 1
ATOM 4560 N N . LYS C 1 112 ? 44.824 66.933 49.458 1.00 31.83 104 LYS C N 1
ATOM 4561 C CA . LYS C 1 112 ? 46.116 66.820 48.764 1.00 32.34 104 LYS C CA 1
ATOM 4562 C C . LYS C 1 112 ? 46.283 67.645 47.467 1.00 31.71 104 LYS C C 1
ATOM 4563 O O . LYS C 1 112 ? 47.344 68.278 47.266 1.00 32.32 104 LYS C O 1
ATOM 4569 N N . TYR C 1 113 ? 45.285 67.623 46.562 1.00 30.98 105 TYR C N 1
ATOM 4570 C CA . TYR C 1 113 ? 45.434 68.193 45.217 1.00 29.72 105 TYR C CA 1
ATOM 4571 C C . TYR C 1 113 ? 44.691 69.518 45.035 1.00 29.23 105 TYR C C 1
ATOM 4572 O O . TYR C 1 113 ? 44.916 70.212 44.034 1.00 31.39 105 TYR C O 1
ATOM 4581 N N . GLY C 1 114 ? 43.844 69.897 45.994 1.00 28.27 106 GLY C N 1
ATOM 4582 C CA . GLY C 1 114 ? 43.054 71.138 45.877 1.00 29.13 106 GLY C CA 1
ATOM 4583 C C . GLY C 1 114 ? 41.641 70.919 45.348 1.00 29.21 106 GLY C C 1
ATOM 4584 O O . GLY C 1 114 ? 41.381 70.004 44.532 1.00 26.37 106 GLY C O 1
ATOM 4585 N N . ASP C 1 115 ? 40.707 71.728 45.842 1.00 28.42 107 ASP C N 1
ATOM 4586 C CA . ASP C 1 115 ? 39.302 71.524 45.579 1.00 30.13 107 ASP C CA 1
ATOM 4587 C C . ASP C 1 115 ? 38.966 71.692 44.091 1.00 30.31 107 ASP C C 1
ATOM 4588 O O . ASP C 1 115 ? 38.123 70.972 43.545 1.00 28.27 107 ASP C O 1
ATOM 4593 N N . GLU C 1 116 ? 39.595 72.693 43.484 1.00 32.20 108 GLU C N 1
ATOM 4594 C CA . GLU C 1 116 ? 39.356 73.041 42.098 1.00 33.19 108 GLU C CA 1
ATOM 4595 C C . GLU C 1 116 ? 39.675 71.822 41.236 1.00 31.82 108 GLU C C 1
ATOM 4596 O O . GLU C 1 116 ? 38.855 71.418 40.409 1.00 31.95 108 GLU C O 1
ATOM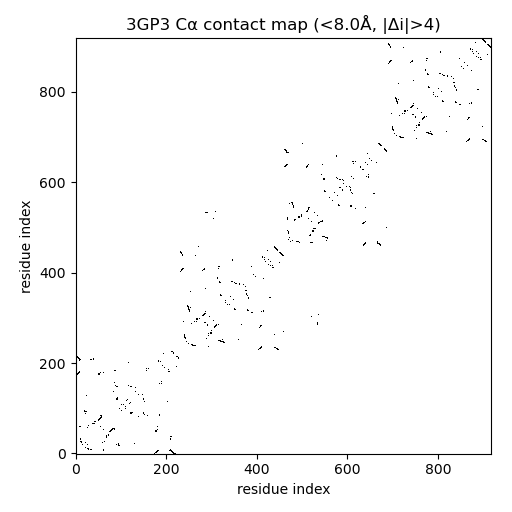 4602 N N . GLN C 1 117 ? 40.891 71.343 41.435 1.00 31.93 109 GLN C N 1
ATOM 4603 C CA . GLN C 1 117 ? 41.460 70.171 40.714 1.00 32.53 109 GLN C CA 1
ATOM 4604 C C . GLN C 1 117 ? 40.520 68.977 40.817 1.00 30.47 109 GLN C C 1
ATOM 4605 O O . GLN C 1 117 ? 40.212 68.371 39.800 1.00 28.76 109 GLN C O 1
ATOM 4611 N N . VAL C 1 118 ? 40.083 68.639 42.023 1.00 27.79 110 VAL C N 1
ATOM 4612 C CA . VAL C 1 118 ? 39.134 67.556 42.203 1.00 26.81 110 VAL C CA 1
ATOM 4613 C C . VAL C 1 118 ? 37.832 67.824 41.501 1.00 27.36 110 VAL C C 1
ATOM 4614 O O . VAL C 1 118 ? 37.223 66.911 40.937 1.00 25.29 110 VAL C O 1
ATOM 4618 N N . LEU C 1 119 ? 37.368 69.074 41.505 1.00 27.35 111 LEU C N 1
ATOM 4619 C CA . LEU C 1 119 ? 36.072 69.314 40.904 1.00 28.81 111 LEU C CA 1
ATOM 4620 C C . LEU C 1 119 ? 36.190 69.202 39.389 1.00 27.75 111 LEU C C 1
ATOM 4621 O O . LEU C 1 119 ? 35.234 68.812 38.752 1.00 27.50 111 LEU C O 1
ATOM 4626 N N . VAL C 1 120 ? 37.331 69.578 38.823 1.00 28.05 112 VAL C N 1
ATOM 4627 C CA . VAL C 1 120 ? 37.573 69.372 37.397 1.00 28.56 112 VAL C CA 1
ATOM 4628 C C . VAL C 1 120 ? 37.519 67.859 37.119 1.00 27.53 112 VAL C C 1
ATOM 4629 O O . VAL C 1 120 ? 36.793 67.448 36.233 1.00 24.67 112 VAL C O 1
ATOM 4633 N N . TRP C 1 121 ? 38.234 67.055 37.916 1.00 27.78 113 TRP C N 1
ATOM 4634 C CA . TRP C 1 121 ? 38.216 65.558 37.703 1.00 26.01 113 TRP C CA 1
ATOM 4635 C C . TRP C 1 121 ? 36.804 64.948 37.874 1.00 27.44 113 TRP C C 1
ATOM 4636 O O . TRP C 1 121 ? 36.462 63.942 37.226 1.00 28.40 113 TRP C O 1
ATOM 4647 N N . ARG C 1 122 ? 35.964 65.547 38.713 1.00 25.17 114 ARG C N 1
ATOM 4648 C CA . ARG C 1 122 ? 34.663 65.004 38.998 1.00 25.67 114 ARG C CA 1
ATOM 4649 C C . ARG C 1 122 ? 33.625 65.430 37.951 1.00 27.56 114 ARG C C 1
ATOM 4650 O O . ARG C 1 122 ? 32.773 64.634 37.571 1.00 26.26 114 ARG C O 1
ATOM 4658 N N . ARG C 1 123 ? 33.755 66.672 37.474 1.00 28.35 115 ARG C N 1
ATOM 4659 C CA . ARG C 1 123 ? 32.687 67.310 36.739 1.00 28.68 115 ARG C CA 1
ATOM 4660 C C . ARG C 1 123 ? 33.057 68.057 35.468 1.00 28.85 115 ARG C C 1
ATOM 4661 O O . ARG C 1 123 ? 32.122 68.392 34.745 1.00 32.68 115 ARG C O 1
ATOM 4669 N N . SER C 1 124 ? 34.326 68.256 35.106 1.00 28.31 116 SER C N 1
ATOM 4670 C CA . SER C 1 124 ? 34.622 68.766 33.768 1.00 28.78 116 SER C CA 1
ATOM 4671 C C . SER C 1 124 ? 34.185 67.754 32.697 1.00 29.28 116 SER C C 1
ATOM 4672 O O . SER C 1 124 ? 34.653 66.615 32.673 1.00 30.33 116 SER C O 1
ATOM 4675 N N . TYR C 1 125 ? 33.303 68.175 31.794 1.00 28.12 117 TYR C N 1
ATOM 4676 C CA . TYR C 1 125 ? 32.767 67.311 30.758 1.00 25.71 117 TYR C CA 1
ATOM 4677 C C . TYR C 1 125 ? 33.798 66.545 30.013 1.00 25.20 117 TYR C C 1
ATOM 4678 O O . TYR C 1 125 ? 33.587 65.364 29.643 1.00 23.72 117 TYR C O 1
ATOM 4687 N N . ASP C 1 126 ? 34.910 67.188 29.720 1.00 27.40 118 ASP C N 1
ATOM 4688 C CA . ASP C 1 126 ? 35.838 66.698 28.746 1.00 27.43 118 ASP C CA 1
ATOM 4689 C C . ASP C 1 126 ? 37.290 66.609 29.253 1.00 27.60 118 ASP C C 1
ATOM 4690 O O . ASP C 1 126 ? 38.200 66.472 28.458 1.00 29.47 118 ASP C O 1
ATOM 4695 N N . THR C 1 127 ? 37.488 66.637 30.567 1.00 26.27 119 THR C N 1
ATOM 4696 C CA . THR C 1 127 ? 38.850 66.340 31.102 1.00 26.47 119 THR C CA 1
ATOM 4697 C C . THR C 1 127 ? 38.797 65.115 32.009 1.00 22.83 119 THR C C 1
ATOM 4698 O O . THR C 1 127 ? 38.056 65.115 32.999 1.00 25.05 119 THR C O 1
ATOM 4702 N N . PRO C 1 128 ? 39.603 64.077 31.666 1.00 21.95 120 PRO C N 1
ATOM 4703 C CA . PRO C 1 128 ? 39.523 62.848 32.487 1.00 21.06 120 PRO C CA 1
ATOM 4704 C C . PRO C 1 128 ? 40.446 62.874 33.691 1.00 20.58 120 PRO C C 1
ATOM 4705 O O . PRO C 1 128 ? 41.338 63.719 33.757 1.00 21.37 120 PRO C O 1
ATOM 4709 N N . PRO C 1 129 ? 40.158 62.046 34.703 1.00 17.92 121 PRO C N 1
ATOM 4710 C CA . PRO C 1 129 ? 41.023 61.776 35.847 1.00 18.08 121 PRO C CA 1
ATOM 4711 C C . PRO C 1 129 ? 42.314 61.175 35.314 1.00 17.87 121 PRO C C 1
ATOM 4712 O O . PRO C 1 129 ? 42.361 60.678 34.190 1.00 17.57 121 PRO C O 1
ATOM 4716 N N . PRO C 1 130 ? 43.387 61.270 36.109 1.00 19.80 122 PRO C N 1
ATOM 4717 C CA . PRO C 1 130 ? 44.646 60.570 35.799 1.00 19.29 122 PRO C CA 1
ATOM 4718 C C . PRO C 1 130 ? 44.356 59.083 35.582 1.00 17.86 122 PRO C C 1
ATOM 4719 O O . PRO C 1 130 ? 43.548 58.484 36.310 1.00 16.16 122 PRO C O 1
ATOM 4723 N N . ALA C 1 131 ? 44.978 58.574 34.549 1.00 16.96 123 ALA C N 1
ATOM 4724 C CA . ALA C 1 131 ? 44.773 57.193 34.121 1.00 15.22 123 ALA C CA 1
ATOM 4725 C C . ALA C 1 131 ? 45.483 56.136 34.955 1.00 15.89 123 ALA C C 1
ATOM 4726 O O . ALA C 1 131 ? 46.593 56.378 35.534 1.00 15.73 123 ALA C O 1
ATOM 4728 N N . LEU C 1 132 ? 44.878 54.948 35.004 1.00 12.74 124 LEU C N 1
ATOM 4729 C CA . LEU C 1 132 ? 45.581 53.796 35.474 1.00 14.94 124 LEU C CA 1
ATOM 4730 C C . LEU C 1 132 ? 46.755 53.497 34.490 1.00 15.12 124 LEU C C 1
ATOM 4731 O O . LEU C 1 132 ? 46.635 53.597 33.259 1.00 16.58 124 LEU C O 1
ATOM 4736 N N . GLU C 1 133 ? 47.861 53.004 35.085 1.00 16.24 125 GLU C N 1
ATOM 4737 C CA . GLU C 1 133 ? 48.869 52.309 34.321 1.00 15.15 125 GLU C CA 1
ATOM 4738 C C . GLU C 1 133 ? 48.327 50.978 33.735 1.00 17.10 125 GLU C C 1
ATOM 4739 O O . GLU C 1 133 ? 47.481 50.304 34.390 1.00 16.30 125 GLU C O 1
ATOM 4745 N N . PRO C 1 134 ? 48.770 50.605 32.534 1.00 18.30 126 PRO C N 1
ATOM 4746 C CA . PRO C 1 134 ? 48.075 49.442 31.967 1.00 18.43 126 PRO C CA 1
ATOM 4747 C C . PRO C 1 134 ? 48.377 48.189 32.789 1.00 21.55 126 PRO C C 1
ATOM 4748 O O . PRO C 1 134 ? 47.595 47.228 32.702 1.00 23.75 126 PRO C O 1
ATOM 4752 N N . GLY C 1 135 ? 49.425 48.195 33.625 1.00 21.61 127 GLY C N 1
ATOM 4753 C CA . GLY C 1 135 ? 49.664 47.028 34.554 1.00 21.68 127 GLY C CA 1
ATOM 4754 C C . GLY C 1 135 ? 49.011 47.034 35.933 1.00 21.46 127 GLY C C 1
ATOM 4755 O O . GLY C 1 135 ? 49.327 46.221 36.859 1.00 20.50 127 GLY C O 1
ATOM 4756 N N . ASP C 1 136 ? 48.179 48.020 36.184 1.00 17.71 128 ASP C N 1
ATOM 4757 C CA . ASP C 1 136 ? 47.591 48.138 37.506 1.00 18.03 128 ASP C CA 1
ATOM 4758 C C . ASP C 1 136 ? 46.580 46.920 37.675 1.00 19.74 128 ASP C C 1
ATOM 4759 O O . ASP C 1 136 ? 45.954 46.491 36.642 1.00 18.21 128 ASP C O 1
ATOM 4764 N N . GLU C 1 137 ? 46.441 46.456 38.914 1.00 19.89 129 GLU C N 1
ATOM 4765 C CA . GLU C 1 137 ? 45.488 45.375 39.250 1.00 23.34 129 GLU C CA 1
ATOM 4766 C C . GLU C 1 137 ? 44.056 45.880 38.960 1.00 22.07 129 GLU C C 1
ATOM 4767 O O . GLU C 1 137 ? 43.180 45.074 38.764 1.00 25.13 129 GLU C O 1
ATOM 4769 N N . ARG C 1 138 ? 43.832 47.180 39.037 1.00 20.83 130 ARG C N 1
ATOM 4770 C CA . ARG C 1 138 ? 42.544 47.766 38.785 1.00 20.57 130 ARG C CA 1
ATOM 4771 C C . ARG C 1 138 ? 42.232 47.750 37.245 1.00 19.71 130 ARG C C 1
ATOM 4772 O O . ARG C 1 138 ? 41.097 48.050 36.878 1.00 20.64 130 ARG C O 1
ATOM 4780 N N . ALA C 1 139 ? 43.168 47.433 36.349 1.00 17.38 131 ALA C N 1
ATOM 4781 C CA . ALA C 1 139 ? 42.939 47.594 34.915 1.00 18.07 131 ALA C CA 1
ATOM 4782 C C . ALA C 1 139 ? 41.969 46.480 34.412 1.00 16.87 131 ALA C C 1
ATOM 4783 O O . ALA C 1 139 ? 41.860 45.418 35.061 1.00 18.96 131 ALA C O 1
ATOM 4785 N N . PRO C 1 140 ? 41.216 46.714 33.337 1.00 16.11 132 PRO C N 1
ATOM 4786 C CA . PRO C 1 140 ? 40.128 45.768 33.057 1.00 17.01 132 PRO C CA 1
ATOM 4787 C C . PRO C 1 140 ? 40.473 44.589 32.132 1.00 17.81 132 PRO C C 1
ATOM 4788 O O . PRO C 1 140 ? 39.626 43.709 31.865 1.00 17.56 132 PRO C O 1
ATOM 4792 N N . TYR C 1 141 ? 41.727 44.487 31.672 1.00 16.56 133 TYR C N 1
ATOM 4793 C CA . TYR C 1 141 ? 42.013 43.577 30.560 1.00 18.79 133 TYR C CA 1
ATOM 4794 C C . TYR C 1 141 ? 41.862 42.078 30.847 1.00 19.44 133 TYR C C 1
ATOM 4795 O O . TYR C 1 141 ? 41.603 41.361 29.916 1.00 22.71 133 TYR C O 1
ATOM 4804 N N . ALA C 1 142 ? 42.041 41.635 32.079 1.00 19.72 134 ALA C N 1
ATOM 4805 C CA . ALA C 1 142 ? 42.002 40.172 32.426 1.00 21.78 134 ALA C CA 1
ATOM 4806 C C . ALA C 1 142 ? 40.622 39.780 33.001 1.00 22.10 134 ALA C C 1
ATOM 4807 O O . ALA C 1 142 ? 40.400 38.615 33.333 1.00 22.30 134 ALA C O 1
ATOM 4809 N N . ASP C 1 143 ? 39.707 40.755 33.151 1.00 19.49 135 ASP C N 1
ATOM 4810 C CA . ASP C 1 143 ? 38.402 40.527 33.788 1.00 19.79 135 ASP C CA 1
ATOM 4811 C C . ASP C 1 143 ? 37.405 39.880 32.841 1.00 17.25 135 ASP C C 1
ATOM 4812 O O . ASP C 1 143 ? 37.168 40.408 31.754 1.00 16.45 135 ASP C O 1
ATOM 4817 N N . PRO C 1 144 ? 36.858 38.681 33.195 1.00 17.90 136 PRO C N 1
ATOM 4818 C CA . PRO C 1 144 ? 35.924 38.010 32.337 1.00 17.57 136 PRO C CA 1
ATOM 4819 C C . PRO C 1 144 ? 34.735 38.826 31.899 1.00 15.86 136 PRO C C 1
ATOM 4820 O O . PRO C 1 144 ? 34.208 38.623 30.834 1.00 16.88 136 PRO C O 1
ATOM 4824 N N . ARG C 1 145 ? 34.367 39.842 32.671 1.00 13.99 137 ARG C N 1
ATOM 4825 C CA . ARG C 1 145 ? 33.294 40.731 32.193 1.00 13.14 137 ARG C CA 1
ATOM 4826 C C . ARG C 1 145 ? 33.493 41.356 30.791 1.00 12.40 137 ARG C C 1
ATOM 4827 O O . ARG C 1 145 ? 32.550 41.653 30.062 1.00 13.90 137 ARG C O 1
ATOM 4835 N N . TYR C 1 146 ? 34.770 41.552 30.454 1.00 12.15 138 TYR C N 1
ATOM 4836 C CA . TYR C 1 146 ? 35.184 42.382 29.362 1.00 13.68 138 TYR C CA 1
ATOM 4837 C C . TYR C 1 146 ? 35.950 41.526 28.376 1.00 16.57 138 TYR C C 1
ATOM 4838 O O . TYR C 1 146 ? 36.488 42.051 27.424 1.00 17.33 138 TYR C O 1
ATOM 4847 N N . ALA C 1 147 ? 35.847 40.208 28.508 1.00 18.72 139 ALA C N 1
ATOM 4848 C CA . ALA C 1 147 ? 36.674 39.313 27.662 1.00 21.02 139 ALA C CA 1
ATOM 4849 C C . ALA C 1 147 ? 36.378 39.480 26.201 1.00 22.73 139 ALA C C 1
ATOM 4850 O O . ALA C 1 147 ? 37.262 39.254 25.347 1.00 24.24 139 ALA C O 1
ATOM 4852 N N . LYS C 1 148 ? 35.157 39.795 25.863 1.00 22.98 140 LYS C N 1
ATOM 4853 C CA . LYS C 1 148 ? 34.733 39.900 24.486 1.00 25.74 140 LYS C CA 1
ATOM 4854 C C . LYS C 1 148 ? 34.731 41.321 23.964 1.00 26.06 140 LYS C C 1
ATOM 4855 O O . LYS C 1 148 ? 34.232 41.585 22.873 1.00 27.13 140 LYS C O 1
ATOM 4857 N N . VAL C 1 149 ? 35.306 42.260 24.732 1.00 25.05 141 VAL C N 1
ATOM 4858 C CA . VAL C 1 149 ? 35.437 43.616 24.284 1.00 24.21 141 VAL C CA 1
ATOM 4859 C C . VAL C 1 149 ? 36.855 43.887 23.724 1.00 25.09 141 VAL C C 1
ATOM 4860 O O . VAL C 1 149 ? 37.814 43.571 24.406 1.00 23.22 141 VAL C O 1
ATOM 4864 N N . PRO C 1 150 ? 36.970 44.494 22.512 1.00 28.00 142 PRO C N 1
ATOM 4865 C CA . PRO C 1 150 ? 38.305 44.761 21.961 1.00 29.05 142 PRO C CA 1
ATOM 4866 C C . PRO C 1 150 ? 39.083 45.622 22.936 1.00 28.96 142 PRO C C 1
ATOM 4867 O O . PRO C 1 150 ? 38.512 46.587 23.499 1.00 27.46 142 PRO C O 1
ATOM 4871 N N A ARG C 1 151 ? 40.350 45.282 23.173 0.50 28.88 143 ARG C N 1
ATOM 4872 N N B ARG C 1 151 ? 40.349 45.251 23.143 0.50 29.22 143 ARG C N 1
ATOM 4873 C CA A ARG C 1 151 ? 41.149 45.961 24.192 0.50 29.48 143 ARG C CA 1
ATOM 4874 C CA B ARG C 1 151 ? 41.256 45.892 24.089 0.50 30.00 143 ARG C CA 1
ATOM 4875 C C A ARG C 1 151 ? 41.198 47.473 23.967 0.50 29.75 143 ARG C C 1
ATOM 4876 C C B ARG C 1 151 ? 41.240 47.424 23.950 0.50 30.06 143 ARG C C 1
ATOM 4877 O O A ARG C 1 151 ? 41.172 48.244 24.930 0.50 28.77 143 ARG C O 1
ATOM 4878 O O B ARG C 1 151 ? 41.219 48.146 24.949 0.50 29.15 143 ARG C O 1
ATOM 4893 N N . GLU C 1 152 ? 41.229 47.906 22.709 1.00 30.26 144 GLU C N 1
ATOM 4894 C CA . GLU C 1 152 ? 41.168 49.364 22.412 1.00 30.83 144 GLU C CA 1
ATOM 4895 C C . GLU C 1 152 ? 39.973 50.164 22.926 1.00 29.00 144 GLU C C 1
ATOM 4896 O O . GLU C 1 152 ? 40.113 51.377 23.066 1.00 30.37 144 GLU C O 1
ATOM 4902 N N . GLN C 1 153 ? 38.824 49.528 23.168 1.00 26.26 145 GLN C N 1
ATOM 4903 C CA . GLN C 1 153 ? 37.609 50.184 23.619 1.00 25.17 145 GLN C CA 1
ATOM 4904 C C . GLN C 1 153 ? 37.548 50.205 25.155 1.00 22.20 145 GLN C C 1
ATOM 4905 O O . GLN C 1 153 ? 36.667 50.818 25.739 1.00 23.50 145 GLN C O 1
ATOM 4911 N N . LEU C 1 154 ? 38.454 49.482 25.807 1.00 19.64 146 LEU C N 1
ATOM 4912 C CA . LEU C 1 154 ? 38.432 49.437 27.271 1.00 17.71 146 LEU C CA 1
ATOM 4913 C C . LEU C 1 154 ? 39.203 50.655 27.830 1.00 17.22 146 LEU C C 1
ATOM 4914 O O . LEU C 1 154 ? 40.369 50.890 27.487 1.00 17.74 146 LEU C O 1
ATOM 4919 N N . PRO C 1 155 ? 38.578 51.377 28.748 1.00 16.01 147 PRO C N 1
ATOM 4920 C CA . PRO C 1 155 ? 39.219 52.577 29.281 1.00 16.04 147 PRO C CA 1
ATOM 4921 C C . PRO C 1 155 ? 40.150 52.311 30.460 1.00 15.47 147 PRO C C 1
ATOM 4922 O O . PRO C 1 155 ? 39.949 51.357 31.227 1.00 16.59 147 PRO C O 1
ATOM 4926 N N . LEU C 1 156 ? 41.182 53.156 30.560 1.00 14.54 148 LEU C N 1
ATOM 4927 C CA . LEU C 1 156 ? 41.979 53.295 31.781 1.00 12.91 148 LEU C CA 1
ATOM 4928 C C . LEU C 1 156 ? 41.640 54.590 32.591 1.00 12.44 148 LEU C C 1
ATOM 4929 O O . LEU C 1 156 ? 42.165 54.840 33.689 1.00 12.15 148 LEU C O 1
ATOM 4934 N N . THR C 1 157 ? 40.770 55.390 31.975 1.00 12.79 149 THR C N 1
ATOM 4935 C CA . THR C 1 157 ? 40.177 56.534 32.539 1.00 13.75 149 THR C CA 1
ATOM 4936 C C . THR C 1 157 ? 39.105 56.999 31.546 1.00 12.05 149 THR C C 1
ATOM 4937 O O . THR C 1 157 ? 39.163 56.637 30.341 1.00 13.07 149 THR C O 1
ATOM 4941 N N . GLU C 1 158 ? 38.127 57.716 32.139 1.00 13.39 150 GLU C N 1
ATOM 4942 C CA . GLU C 1 158 ? 36.990 58.329 31.410 1.00 11.89 150 GLU C CA 1
ATOM 4943 C C . GLU C 1 158 ? 36.635 59.744 31.922 1.00 14.17 150 GLU C C 1
ATOM 4944 O O . GLU C 1 158 ? 36.492 59.953 33.080 1.00 15.01 150 GLU C O 1
ATOM 4950 N N . CYS C 1 159 ? 36.412 60.670 30.996 1.00 17.22 151 CYS C N 1
ATOM 4951 C CA . CYS C 1 159 ? 35.610 61.890 31.252 1.00 17.36 151 CYS C CA 1
ATOM 4952 C C . CYS C 1 159 ? 34.146 61.553 30.902 1.00 17.45 151 CYS C C 1
ATOM 4953 O O . CYS C 1 159 ? 33.868 60.474 30.289 1.00 15.98 151 CYS C O 1
ATOM 4956 N N . LEU C 1 160 ? 33.224 62.424 31.293 1.00 17.14 152 LEU C N 1
ATOM 4957 C CA . LEU C 1 160 ? 31.813 62.239 30.989 1.00 17.10 152 LEU C CA 1
ATOM 4958 C C . LEU C 1 160 ? 31.574 62.136 29.487 1.00 15.75 152 LEU C C 1
ATOM 4959 O O . LEU C 1 160 ? 30.669 61.380 29.020 1.00 17.24 152 LEU C O 1
ATOM 4964 N N . LYS C 1 161 ? 32.272 62.929 28.692 1.00 15.35 153 LYS C N 1
ATOM 4965 C CA . LYS C 1 161 ? 32.129 62.816 27.241 1.00 16.82 153 LYS C CA 1
ATOM 4966 C C . LYS C 1 161 ? 32.388 61.396 26.731 1.00 16.44 153 LYS C C 1
ATOM 4967 O O . LYS C 1 161 ? 31.686 60.888 25.844 1.00 15.09 153 LYS C O 1
ATOM 4973 N N . ASP C 1 162 ? 33.448 60.770 27.273 1.00 15.46 154 ASP C N 1
ATOM 4974 C CA . ASP C 1 162 ? 33.737 59.376 26.903 1.00 15.23 154 ASP C CA 1
ATOM 4975 C C . ASP C 1 162 ? 32.602 58.453 27.338 1.00 14.14 154 ASP C C 1
ATOM 4976 O O . ASP C 1 162 ? 32.278 57.504 26.626 1.00 15.05 154 ASP C O 1
ATOM 4981 N N . THR C 1 163 ? 32.030 58.695 28.503 1.00 14.28 155 THR C N 1
ATOM 4982 C CA . THR C 1 163 ? 30.959 57.877 29.035 1.00 12.62 155 THR C CA 1
ATOM 4983 C C . THR C 1 163 ? 29.720 57.963 28.133 1.00 14.64 155 THR C C 1
ATOM 4984 O O . THR C 1 163 ? 29.154 56.943 27.738 1.00 14.34 155 THR C O 1
ATOM 4988 N N . VAL C 1 164 ? 29.371 59.182 27.696 1.00 12.97 156 VAL C N 1
ATOM 4989 C CA . VAL C 1 164 ? 28.283 59.388 26.744 1.00 13.71 156 VAL C CA 1
ATOM 4990 C C . VAL C 1 164 ? 28.559 58.617 25.504 1.00 13.20 156 VAL C C 1
ATOM 4991 O O . VAL C 1 164 ? 27.714 57.812 24.985 1.00 12.42 156 VAL C O 1
ATOM 4995 N N . ALA C 1 165 ? 29.779 58.684 24.987 1.00 12.72 157 ALA C N 1
ATOM 4996 C CA . ALA C 1 165 ? 30.069 57.912 23.821 1.00 12.64 157 ALA C CA 1
ATOM 4997 C C . ALA C 1 165 ? 30.020 56.360 23.945 1.00 13.95 157 ALA C C 1
ATOM 4998 O O . ALA C 1 165 ? 29.681 55.657 23.024 1.00 14.93 157 ALA C O 1
ATOM 5000 N N . ARG C 1 166 ? 30.288 55.856 25.125 1.00 12.50 158 ARG C N 1
ATOM 5001 C CA . ARG C 1 166 ? 30.201 54.418 25.496 1.00 13.89 158 ARG C CA 1
ATOM 5002 C C . ARG C 1 166 ? 28.728 53.937 25.657 1.00 12.53 158 ARG C C 1
ATOM 5003 O O . ARG C 1 166 ? 28.375 52.799 25.287 1.00 12.25 158 ARG C O 1
ATOM 5011 N N . VAL C 1 167 ? 27.894 54.818 26.226 1.00 13.35 159 VAL C N 1
ATOM 5012 C CA . VAL C 1 167 ? 26.477 54.480 26.534 1.00 12.14 159 VAL C CA 1
ATOM 5013 C C . VAL C 1 167 ? 25.661 54.409 25.268 1.00 14.59 159 VAL C C 1
ATOM 5014 O O . VAL C 1 167 ? 24.814 53.516 25.049 1.00 15.25 159 VAL C O 1
ATOM 5018 N N . LEU C 1 168 ? 25.875 55.359 24.377 1.00 15.78 160 LEU C N 1
ATOM 5019 C CA . LEU C 1 168 ? 24.927 55.577 23.265 1.00 15.69 160 LEU C CA 1
ATOM 5020 C C . LEU C 1 168 ? 24.748 54.434 22.340 1.00 15.85 160 LEU C C 1
ATOM 5021 O O . LEU C 1 168 ? 23.586 54.217 21.876 1.00 15.70 160 LEU C O 1
ATOM 5026 N N . PRO C 1 169 ? 25.791 53.633 22.027 1.00 14.28 161 PRO C N 1
ATOM 5027 C CA . PRO C 1 169 ? 25.524 52.478 21.173 1.00 16.11 161 PRO C CA 1
ATOM 5028 C C . PRO C 1 169 ? 24.515 51.506 21.758 1.00 15.83 161 PRO C C 1
ATOM 5029 O O . PRO C 1 169 ? 23.735 50.951 21.029 1.00 16.37 161 PRO C O 1
ATOM 5033 N N . LEU C 1 170 ? 24.495 51.347 23.089 1.00 13.07 162 LEU C N 1
ATOM 5034 C CA . LEU C 1 170 ? 23.460 50.499 23.703 1.00 12.87 162 LEU C CA 1
ATOM 5035 C C . LEU C 1 170 ? 22.063 51.075 23.539 1.00 12.86 162 LEU C C 1
ATOM 5036 O O . LEU C 1 170 ? 21.107 50.347 23.263 1.00 11.51 162 LEU C O 1
ATOM 5041 N N . TRP C 1 171 ? 21.938 52.370 23.699 1.00 12.55 163 TRP C N 1
ATOM 5042 C CA . TRP C 1 171 ? 20.654 53.072 23.528 1.00 11.75 163 TRP C CA 1
ATOM 5043 C C . TRP C 1 171 ? 20.179 52.873 22.063 1.00 13.67 163 TRP C C 1
ATOM 5044 O O . TRP C 1 171 ? 19.090 52.417 21.797 1.00 12.63 163 TRP C O 1
ATOM 5055 N N . ASN C 1 172 ? 21.051 53.195 21.123 1.00 15.27 164 ASN C N 1
ATOM 5056 C CA . ASN C 1 172 ? 20.718 53.062 19.683 1.00 16.36 164 ASN C CA 1
ATOM 5057 C C . ASN C 1 172 ? 20.446 51.648 19.233 1.00 16.98 164 ASN C C 1
ATOM 5058 O O . ASN C 1 172 ? 19.542 51.362 18.418 1.00 19.16 164 ASN C O 1
ATOM 5063 N N . GLU C 1 173 ? 21.216 50.690 19.701 1.00 17.04 165 GLU C N 1
ATOM 5064 C CA . GLU C 1 173 ? 21.097 49.333 19.137 1.00 16.34 165 GLU C CA 1
ATOM 5065 C C . GLU C 1 173 ? 20.066 48.455 19.838 1.00 17.63 165 GLU C C 1
ATOM 5066 O O . GLU C 1 173 ? 19.540 47.490 19.272 1.00 18.18 165 GLU C O 1
ATOM 5072 N N . SER C 1 174 ? 19.780 48.754 21.102 1.00 15.12 166 SER C N 1
ATOM 5073 C CA . SER C 1 174 ? 18.976 47.870 21.897 1.00 15.46 166 SER C CA 1
ATOM 5074 C C . SER C 1 174 ? 17.846 48.578 22.659 1.00 14.66 166 SER C C 1
ATOM 5075 O O . SER C 1 174 ? 16.648 48.177 22.515 1.00 13.35 166 SER C O 1
ATOM 5078 N N . ILE C 1 175 ? 18.130 49.628 23.441 1.00 11.43 167 ILE C N 1
ATOM 5079 C CA . ILE C 1 175 ? 17.123 50.171 24.316 1.00 11.72 167 ILE C CA 1
ATOM 5080 C C . ILE C 1 175 ? 16.049 50.934 23.565 1.00 13.26 167 ILE C C 1
ATOM 5081 O O . ILE C 1 175 ? 14.850 50.710 23.844 1.00 13.88 167 ILE C O 1
ATOM 5086 N N . ALA C 1 176 ? 16.433 51.778 22.622 1.00 12.30 168 ALA C N 1
ATOM 5087 C CA . ALA C 1 176 ? 15.469 52.568 21.863 1.00 12.71 168 ALA C CA 1
ATOM 5088 C C . ALA C 1 176 ? 14.590 51.623 21.046 1.00 13.92 168 ALA C C 1
ATOM 5089 O O . ALA C 1 176 ? 13.357 51.799 21.116 1.00 12.85 168 ALA C O 1
ATOM 5091 N N . PRO C 1 177 ? 15.156 50.595 20.410 1.00 15.25 169 PRO C N 1
ATOM 5092 C CA . PRO C 1 177 ? 14.250 49.651 19.689 1.00 16.19 169 PRO C CA 1
ATOM 5093 C C . PRO C 1 177 ? 13.281 48.930 20.611 1.00 15.83 169 PRO C C 1
ATOM 5094 O O . PRO C 1 177 ? 12.129 48.675 20.267 1.00 16.07 169 PRO C O 1
ATOM 5098 N N . ALA C 1 178 ? 13.737 48.600 21.808 1.00 13.09 170 ALA C N 1
ATOM 5099 C CA . ALA C 1 178 ? 12.833 48.017 22.790 1.00 14.15 170 ALA C CA 1
ATOM 5100 C C . ALA C 1 178 ? 11.684 48.898 23.174 1.00 13.88 170 ALA C C 1
ATOM 5101 O O . ALA C 1 178 ? 10.527 48.434 23.200 1.00 14.06 170 ALA C O 1
ATOM 5103 N N . VAL C 1 179 ? 11.972 50.168 23.482 1.00 12.91 171 VAL C N 1
ATOM 5104 C CA . VAL C 1 179 ? 10.906 51.163 23.782 1.00 13.19 171 VAL C CA 1
ATOM 5105 C C . VAL C 1 179 ? 9.917 51.245 22.596 1.00 15.49 171 VAL C C 1
ATOM 5106 O O . VAL C 1 179 ? 8.659 51.224 22.764 1.00 16.96 171 VAL C O 1
ATOM 5110 N N . LYS C 1 180 ? 10.474 51.400 21.399 1.00 16.03 172 LYS C N 1
ATOM 5111 C CA . LYS C 1 180 ? 9.613 51.518 20.203 1.00 18.55 172 LYS C CA 1
ATOM 5112 C C . LYS C 1 180 ? 8.789 50.274 19.930 1.00 19.76 172 LYS C C 1
ATOM 5113 O O . LYS C 1 180 ? 7.706 50.398 19.291 1.00 22.61 172 LYS C O 1
ATOM 5119 N N . ALA C 1 181 ? 9.264 49.103 20.337 1.00 19.02 173 ALA C N 1
ATOM 5120 C CA . ALA C 1 181 ? 8.540 47.823 20.228 1.00 19.69 173 ALA C CA 1
ATOM 5121 C C . ALA C 1 181 ? 7.404 47.740 21.249 1.00 20.78 173 ALA C C 1
ATOM 5122 O O . ALA C 1 181 ? 6.628 46.800 21.155 1.00 24.57 173 ALA C O 1
ATOM 5124 N N . GLY C 1 182 ? 7.280 48.688 22.170 1.00 19.10 174 GLY C N 1
ATOM 5125 C CA . GLY C 1 182 ? 6.234 48.736 23.175 1.00 20.75 174 GLY C CA 1
ATOM 5126 C C . GLY C 1 182 ? 6.594 47.936 24.431 1.00 21.00 174 GLY C C 1
ATOM 5127 O O . GLY C 1 182 ? 5.727 47.635 25.244 1.00 20.44 174 GLY C O 1
ATOM 5128 N N . LYS C 1 183 ? 7.888 47.647 24.614 1.00 18.00 175 LYS C N 1
ATOM 5129 C CA . LYS C 1 183 ? 8.347 47.070 25.865 1.00 16.46 175 LYS C CA 1
ATOM 5130 C C . LYS C 1 183 ? 8.420 48.142 26.914 1.00 14.38 175 LYS C C 1
ATOM 5131 O O . LYS C 1 183 ? 8.845 49.218 26.624 1.00 13.57 175 LYS C O 1
ATOM 5137 N N A GLN C 1 184 ? 8.121 47.786 28.166 0.50 12.16 176 GLN C N 1
ATOM 5138 N N B GLN C 1 184 ? 8.009 47.822 28.153 0.50 12.31 176 GLN C N 1
ATOM 5139 C CA A GLN C 1 184 ? 8.158 48.664 29.308 0.50 11.06 176 GLN C CA 1
ATOM 5140 C CA B GLN C 1 184 ? 8.114 48.656 29.329 0.50 11.13 176 GLN C CA 1
ATOM 5141 C C A GLN C 1 184 ? 9.520 48.443 30.045 0.50 9.96 176 GLN C C 1
ATOM 5142 C C B GLN C 1 184 ? 9.573 48.353 29.831 0.50 10.35 176 GLN C C 1
ATOM 5143 O O A GLN C 1 184 ? 9.687 47.436 30.753 0.50 8.07 176 GLN C O 1
ATOM 5144 O O B GLN C 1 184 ? 9.885 47.182 30.103 0.50 8.58 176 GLN C O 1
ATOM 5155 N N . VAL C 1 185 ? 10.436 49.376 29.800 1.00 8.53 177 VAL C N 1
ATOM 5156 C CA . VAL C 1 185 ? 11.853 49.250 30.132 1.00 10.06 177 VAL C CA 1
ATOM 5157 C C . VAL C 1 185 ? 12.223 49.881 31.451 1.00 8.09 177 VAL C C 1
ATOM 5158 O O . VAL C 1 185 ? 11.818 51.028 31.790 1.00 9.60 177 VAL C O 1
ATOM 5162 N N . LEU C 1 186 ? 13.067 49.170 32.209 1.00 7.97 178 LEU C N 1
ATOM 5163 C CA . LEU C 1 186 ? 13.703 49.652 33.424 1.00 6.84 178 LEU C CA 1
ATOM 5164 C C . LEU C 1 186 ? 15.221 49.730 33.179 1.00 6.17 178 LEU C C 1
ATOM 5165 O O . LEU C 1 186 ? 15.734 48.744 32.647 1.00 7.92 178 LEU C O 1
ATOM 5170 N N . ILE C 1 187 ? 15.923 50.823 33.514 1.00 8.59 179 ILE C N 1
ATOM 5171 C CA . ILE C 1 187 ? 17.428 50.856 33.421 1.00 8.32 179 ILE C CA 1
ATOM 5172 C C . ILE C 1 187 ? 17.936 51.044 34.837 1.00 9.82 179 ILE C C 1
ATOM 5173 O O . ILE C 1 187 ? 17.593 52.041 35.471 1.00 9.83 179 ILE C O 1
ATOM 5178 N N . ALA C 1 188 ? 18.687 50.067 35.356 1.00 9.55 180 ALA C N 1
ATOM 5179 C CA . ALA C 1 188 ? 19.281 50.192 36.705 1.00 8.98 180 ALA C CA 1
ATOM 5180 C C . ALA C 1 188 ? 20.794 50.362 36.519 1.00 8.60 180 ALA C C 1
ATOM 5181 O O . ALA C 1 188 ? 21.466 49.441 36.001 1.00 9.28 180 ALA C O 1
ATOM 5183 N N . ALA C 1 189 ? 21.315 51.546 36.855 1.00 9.14 181 ALA C N 1
ATOM 5184 C CA . ALA C 1 189 ? 22.703 51.855 36.524 1.00 8.76 181 ALA C CA 1
ATOM 5185 C C . ALA C 1 189 ? 23.331 52.731 37.633 1.00 9.32 181 ALA C C 1
ATOM 5186 O O . ALA C 1 189 ? 23.205 52.498 38.849 1.00 10.50 181 ALA C O 1
ATOM 5188 N N . HIS C 1 190 ? 24.132 53.663 37.148 1.00 9.91 182 HIS C N 1
ATOM 5189 C CA . HIS C 1 190 ? 25.027 54.469 37.977 1.00 9.41 182 HIS C CA 1
ATOM 5190 C C . HIS C 1 190 ? 24.917 55.938 37.789 1.00 10.77 182 HIS C C 1
ATOM 5191 O O . HIS C 1 190 ? 24.372 56.406 36.830 1.00 11.52 182 HIS C O 1
ATOM 5198 N N . GLY C 1 191 ? 25.451 56.655 38.757 1.00 11.37 183 GLY C N 1
ATOM 5199 C CA . GLY C 1 191 ? 25.257 58.146 38.780 1.00 13.28 183 GLY C CA 1
ATOM 5200 C C . GLY C 1 191 ? 25.723 58.782 37.483 1.00 13.08 183 GLY C C 1
ATOM 5201 O O . GLY C 1 191 ? 24.977 59.484 36.785 1.00 14.52 183 GLY C O 1
ATOM 5202 N N . ASN C 1 192 ? 26.978 58.531 37.057 1.00 14.69 184 ASN C N 1
ATOM 5203 C CA . ASN C 1 192 ? 27.476 59.153 35.856 1.00 15.16 184 ASN C CA 1
ATOM 5204 C C . ASN C 1 192 ? 27.006 58.567 34.556 1.00 13.68 184 ASN C C 1
ATOM 5205 O O . ASN C 1 192 ? 26.894 59.237 33.534 1.00 16.32 184 ASN C O 1
ATOM 5210 N N . SER C 1 193 ? 26.793 57.212 34.489 1.00 14.21 185 SER C N 1
ATOM 5211 C CA . SER C 1 193 ? 26.282 56.676 33.269 1.00 14.83 185 SER C CA 1
ATOM 5212 C C . SER C 1 193 ? 24.797 57.140 33.040 1.00 13.70 185 SER C C 1
ATOM 5213 O O . SER C 1 193 ? 24.385 57.364 31.934 1.00 14.64 185 SER C O 1
ATOM 5216 N N . LEU C 1 194 ? 24.036 57.352 34.109 1.00 12.35 186 LEU C N 1
ATOM 5217 C CA . LEU C 1 194 ? 22.705 57.959 33.948 1.00 13.70 186 LEU C CA 1
ATOM 5218 C C . LEU C 1 194 ? 22.831 59.461 33.657 1.00 12.18 186 LEU C C 1
ATOM 5219 O O . LEU C 1 194 ? 22.062 59.916 32.837 1.00 13.59 186 LEU C O 1
ATOM 5224 N N . ARG C 1 195 ? 23.781 60.161 34.240 1.00 13.87 187 ARG C N 1
ATOM 5225 C CA . ARG C 1 195 ? 24.015 61.583 33.821 1.00 14.68 187 ARG C CA 1
ATOM 5226 C C . ARG C 1 195 ? 24.298 61.687 32.359 1.00 15.85 187 ARG C C 1
ATOM 5227 O O . ARG C 1 195 ? 23.793 62.595 31.660 1.00 16.15 187 ARG C O 1
ATOM 5235 N N . ALA C 1 196 ? 25.028 60.731 31.807 1.00 14.50 188 ALA C N 1
ATOM 5236 C CA . ALA C 1 196 ? 25.410 60.721 30.400 1.00 16.70 188 ALA C CA 1
ATOM 5237 C C . ALA C 1 196 ? 24.201 60.439 29.582 1.00 15.16 188 ALA C C 1
ATOM 5238 O O . ALA C 1 196 ? 23.953 61.122 28.603 1.00 15.88 188 ALA C O 1
ATOM 5240 N N . LEU C 1 197 ? 23.376 59.440 29.970 1.00 16.33 189 LEU C N 1
ATOM 5241 C CA . LEU C 1 197 ? 22.160 59.154 29.205 1.00 14.66 189 LEU C CA 1
ATOM 5242 C C . LEU C 1 197 ? 21.108 60.306 29.195 1.00 15.96 189 LEU C C 1
ATOM 5243 O O . LEU C 1 197 ? 20.584 60.722 28.138 1.00 18.06 189 LEU C O 1
ATOM 5248 N N . ILE C 1 198 ? 20.934 60.885 30.366 1.00 17.02 190 ILE C N 1
ATOM 5249 C CA . ILE C 1 198 ? 20.110 62.047 30.552 1.00 16.28 190 ILE C CA 1
ATOM 5250 C C . ILE C 1 198 ? 20.639 63.250 29.732 1.00 15.50 190 ILE C C 1
ATOM 5251 O O . ILE C 1 198 ? 19.844 63.921 29.066 1.00 17.07 190 ILE C O 1
ATOM 5256 N N . LYS C 1 199 ? 21.935 63.429 29.647 1.00 14.09 191 LYS C N 1
ATOM 5257 C CA . LYS C 1 199 ? 22.449 64.553 28.860 1.00 17.35 191 LYS C CA 1
ATOM 5258 C C . LYS C 1 199 ? 22.008 64.415 27.408 1.00 18.23 191 LYS C C 1
ATOM 5259 O O . LYS C 1 199 ? 21.625 65.401 26.685 1.00 19.51 191 LYS C O 1
ATOM 5265 N N . TYR C 1 200 ? 22.021 63.194 26.914 1.00 16.97 192 TYR C N 1
ATOM 5266 C CA . TYR C 1 200 ? 21.585 62.926 25.570 1.00 18.95 192 TYR C CA 1
ATOM 5267 C C . TYR C 1 200 ? 20.099 63.082 25.397 1.00 19.50 192 TYR C C 1
ATOM 5268 O O . TYR C 1 200 ? 19.631 63.844 24.484 1.00 19.78 192 TYR C O 1
ATOM 5277 N N . LEU C 1 201 ? 19.303 62.446 26.258 1.00 21.60 193 LEU C N 1
ATOM 5278 C CA . LEU C 1 201 ? 17.803 62.484 26.121 1.00 22.39 193 LEU C CA 1
ATOM 5279 C C . LEU C 1 201 ? 17.227 63.888 26.131 1.00 22.73 193 LEU C C 1
ATOM 5280 O O . LEU C 1 201 ? 16.395 64.238 25.318 1.00 22.71 193 LEU C O 1
ATOM 5285 N N . ASP C 1 202 ? 17.682 64.683 27.096 1.00 21.11 194 ASP C N 1
ATOM 5286 C CA . ASP C 1 202 ? 17.170 66.022 27.316 1.00 22.12 194 ASP C CA 1
ATOM 5287 C C . ASP C 1 202 ? 17.981 67.129 26.612 1.00 21.34 194 ASP C C 1
ATOM 5288 O O . ASP C 1 202 ? 17.651 68.324 26.746 1.00 23.21 194 ASP C O 1
ATOM 5293 N N . GLY C 1 203 ? 19.002 66.771 25.876 1.00 21.77 195 GLY C N 1
ATOM 5294 C CA . GLY C 1 203 ? 19.770 67.782 25.110 1.00 22.10 195 GLY C CA 1
ATOM 5295 C C . GLY C 1 203 ? 20.456 68.807 26.016 1.00 22.66 195 GLY C C 1
ATOM 5296 O O . GLY C 1 203 ? 20.437 70.033 25.719 1.00 24.09 195 GLY C O 1
ATOM 5297 N N . ILE C 1 204 ? 21.029 68.358 27.116 1.00 19.56 196 ILE C N 1
ATOM 5298 C CA . ILE C 1 204 ? 21.575 69.257 28.108 1.00 20.98 196 ILE C CA 1
ATOM 5299 C C . ILE C 1 204 ? 22.979 69.675 27.676 1.00 20.15 196 ILE C C 1
ATOM 5300 O O . ILE C 1 204 ? 23.724 68.904 27.123 1.00 19.28 196 ILE C O 1
ATOM 5305 N N . SER C 1 205 ? 23.307 70.928 27.884 1.00 20.84 197 SER C N 1
ATOM 5306 C CA . SER C 1 205 ? 24.605 71.421 27.428 1.00 22.12 197 SER C CA 1
ATOM 5307 C C . SER C 1 205 ? 25.743 70.903 28.315 1.00 23.06 197 SER C C 1
ATOM 5308 O O . SER C 1 205 ? 25.525 70.450 29.460 1.00 23.06 197 SER C O 1
ATOM 5311 N N . ASP C 1 206 ? 26.963 71.042 27.791 1.00 25.02 198 ASP C N 1
ATOM 5312 C CA . ASP C 1 206 ? 28.199 70.671 28.533 1.00 26.27 198 ASP C CA 1
ATOM 5313 C C . ASP C 1 206 ? 28.310 71.412 29.860 1.00 27.87 198 ASP C C 1
ATOM 5314 O O . ASP C 1 206 ? 28.723 70.838 30.887 1.00 27.11 198 ASP C O 1
ATOM 5319 N N . ALA C 1 207 ? 27.935 72.694 29.849 1.00 27.34 199 ALA C N 1
ATOM 5320 C CA . ALA C 1 207 ? 27.944 73.515 31.041 1.00 28.02 199 ALA C CA 1
ATOM 5321 C C . ALA C 1 207 ? 26.930 73.111 32.041 1.00 27.19 199 ALA C C 1
ATOM 5322 O O . ALA C 1 207 ? 27.246 72.995 33.196 1.00 26.48 199 ALA C O 1
ATOM 5324 N N . ASP C 1 208 ? 25.698 72.845 31.596 1.00 27.16 200 ASP C N 1
ATOM 5325 C CA . ASP C 1 208 ? 24.598 72.607 32.484 1.00 27.22 200 ASP C CA 1
ATOM 5326 C C . ASP C 1 208 ? 24.640 71.188 33.099 1.00 25.10 200 ASP C C 1
ATOM 5327 O O . ASP C 1 208 ? 24.106 70.961 34.172 1.00 25.41 200 ASP C O 1
ATOM 5332 N N . ILE C 1 209 ? 25.287 70.247 32.428 1.00 24.99 201 ILE C N 1
ATOM 5333 C CA . ILE C 1 209 ? 25.258 68.871 32.951 1.00 22.79 201 ILE C CA 1
ATOM 5334 C C . ILE C 1 209 ? 26.092 68.804 34.285 1.00 23.31 201 ILE C C 1
ATOM 5335 O O . ILE C 1 209 ? 25.829 67.933 35.153 1.00 23.38 201 ILE C O 1
ATOM 5340 N N . VAL C 1 210 ? 26.964 69.809 34.538 1.00 23.62 202 VAL C N 1
ATOM 5341 C CA . VAL C 1 210 ? 27.864 69.838 35.726 1.00 22.74 202 VAL C CA 1
ATOM 5342 C C . VAL C 1 210 ? 27.123 69.776 37.014 1.00 23.70 202 VAL C C 1
ATOM 5343 O O . VAL C 1 210 ? 27.576 69.163 37.966 1.00 24.01 202 VAL C O 1
ATOM 5347 N N . GLY C 1 211 ? 25.955 70.399 37.074 1.00 24.25 203 GLY C N 1
ATOM 5348 C CA . GLY C 1 211 ? 25.196 70.419 38.294 1.00 25.22 203 GLY C CA 1
ATOM 5349 C C . GLY C 1 211 ? 24.139 69.347 38.465 1.00 24.49 203 GLY C C 1
ATOM 5350 O O . GLY C 1 211 ? 23.367 69.462 39.411 1.00 25.67 203 GLY C O 1
ATOM 5351 N N . LEU C 1 212 ? 24.027 68.369 37.530 1.00 22.39 204 LEU C N 1
ATOM 5352 C CA . LEU C 1 212 ? 23.006 67.313 37.666 1.00 21.89 204 LEU C CA 1
ATOM 5353 C C . LEU C 1 212 ? 23.567 66.236 38.585 1.00 21.59 204 LEU C C 1
ATOM 5354 O O . LEU C 1 212 ? 24.656 65.716 38.320 1.00 20.71 204 LEU C O 1
ATOM 5359 N N . ASN C 1 213 ? 22.854 65.942 39.661 1.00 19.96 205 ASN C N 1
ATOM 5360 C CA . ASN C 1 213 ? 23.239 64.852 40.567 1.00 21.02 205 ASN C CA 1
ATOM 5361 C C . ASN C 1 213 ? 22.029 63.928 40.693 1.00 19.95 205 ASN C C 1
ATOM 5362 O O . ASN C 1 213 ? 20.876 64.425 40.752 1.00 21.87 205 ASN C O 1
ATOM 5367 N N A ILE C 1 214 ? 22.213 62.614 40.585 0.50 19.79 206 ILE C N 1
ATOM 5368 N N B ILE C 1 214 ? 22.301 62.626 40.738 0.50 18.74 206 ILE C N 1
ATOM 5369 C CA A ILE C 1 214 ? 21.078 61.702 40.778 0.50 18.26 206 ILE C CA 1
ATOM 5370 C CA B ILE C 1 214 ? 21.264 61.610 40.800 0.50 16.10 206 ILE C CA 1
ATOM 5371 C C A ILE C 1 214 ? 21.264 60.951 42.088 0.50 16.86 206 ILE C C 1
ATOM 5372 C C B ILE C 1 214 ? 21.337 60.938 42.179 0.50 15.47 206 ILE C C 1
ATOM 5373 O O A ILE C 1 214 ? 22.306 60.367 42.322 0.50 19.02 206 ILE C O 1
ATOM 5374 O O B ILE C 1 214 ? 22.386 60.425 42.571 0.50 17.96 206 ILE C O 1
ATOM 5383 N N . PRO C 1 215 ? 20.228 60.926 42.927 1.00 16.29 207 PRO C N 1
ATOM 5384 C CA . PRO C 1 215 ? 20.266 60.260 44.210 1.00 17.31 207 PRO C CA 1
ATOM 5385 C C . PRO C 1 215 ? 20.242 58.737 44.071 1.00 15.25 207 PRO C C 1
ATOM 5386 O O . PRO C 1 215 ? 19.732 58.268 43.073 1.00 15.21 207 PRO C O 1
ATOM 5390 N N . ASN C 1 216 ? 20.814 58.032 45.020 1.00 17.80 208 ASN C N 1
ATOM 5391 C CA . ASN C 1 216 ? 20.742 56.579 45.070 1.00 16.75 208 ASN C CA 1
ATOM 5392 C C . ASN C 1 216 ? 19.295 56.091 45.227 1.00 17.22 208 ASN C C 1
ATOM 5393 O O . ASN C 1 216 ? 18.561 56.564 46.105 1.00 18.15 208 ASN C O 1
ATOM 5398 N N . GLY C 1 217 ? 18.919 55.071 44.455 1.00 15.49 209 GLY C N 1
ATOM 5399 C CA . GLY C 1 217 ? 17.681 54.338 44.690 1.00 16.53 209 GLY C CA 1
ATOM 5400 C C . GLY C 1 217 ? 16.344 55.004 44.547 1.00 15.65 209 GLY C C 1
ATOM 5401 O O . GLY C 1 217 ? 15.377 54.630 45.216 1.00 17.36 209 GLY C O 1
ATOM 5402 N N . VAL C 1 218 ? 16.243 56.052 43.727 1.00 14.77 210 VAL C N 1
ATOM 5403 C CA . VAL C 1 218 ? 15.028 56.763 43.538 1.00 14.28 210 VAL C CA 1
ATOM 5404 C C . VAL C 1 218 ? 14.606 56.609 42.036 1.00 14.34 210 VAL C C 1
ATOM 5405 O O . VAL C 1 218 ? 15.309 57.076 41.121 1.00 15.26 210 VAL C O 1
ATOM 5409 N N . PRO C 1 219 ? 13.419 56.023 41.751 1.00 11.41 211 PRO C N 1
ATOM 5410 C CA . PRO C 1 219 ? 13.024 55.837 40.373 1.00 11.97 211 PRO C CA 1
ATOM 5411 C C . PRO C 1 219 ? 12.792 57.193 39.724 1.00 13.83 211 PRO C C 1
ATOM 5412 O O . PRO C 1 219 ? 12.125 58.018 40.307 1.00 14.41 211 PRO C O 1
ATOM 5416 N N . LEU C 1 220 ? 13.275 57.358 38.499 1.00 11.23 212 LEU C N 1
ATOM 5417 C CA . LEU C 1 220 ? 13.161 58.554 37.692 1.00 11.68 212 LEU C CA 1
ATOM 5418 C C . LEU C 1 220 ? 12.456 58.143 36.441 1.00 12.15 212 LEU C C 1
ATOM 5419 O O . LEU C 1 220 ? 12.948 57.336 35.622 1.00 12.21 212 LEU C O 1
ATOM 5424 N N . VAL C 1 221 ? 11.256 58.730 36.276 1.00 11.29 213 VAL C N 1
ATOM 5425 C CA . VAL C 1 221 ? 10.362 58.378 35.164 1.00 13.11 213 VAL C CA 1
ATOM 5426 C C . VAL C 1 221 ? 10.465 59.407 34.067 1.00 13.89 213 VAL C C 1
ATOM 5427 O O . VAL C 1 221 ? 10.292 60.601 34.335 1.00 12.34 213 VAL C O 1
ATOM 5431 N N . TYR C 1 222 ? 10.762 58.976 32.834 1.00 12.01 214 TYR C N 1
ATOM 5432 C CA . TYR C 1 222 ? 10.723 59.763 31.567 1.00 13.39 214 TYR C CA 1
ATOM 5433 C C . TYR C 1 222 ? 9.504 59.406 30.733 1.00 14.89 214 TYR C C 1
ATOM 5434 O O . TYR C 1 222 ? 9.258 58.259 30.468 1.00 16.39 214 TYR C O 1
ATOM 5443 N N . GLU C 1 223 ? 8.665 60.381 30.390 1.00 13.73 215 GLU C N 1
ATOM 5444 C CA . GLU C 1 223 ? 7.605 60.223 29.430 1.00 14.35 215 GLU C CA 1
ATOM 5445 C C . GLU C 1 223 ? 8.173 60.703 28.082 1.00 14.23 215 GLU C C 1
ATOM 5446 O O . GLU C 1 223 ? 8.682 61.821 28.025 1.00 15.25 215 GLU C O 1
ATOM 5452 N N . LEU C 1 224 ? 8.119 59.884 27.056 1.00 15.25 216 LEU C N 1
ATOM 5453 C CA . LEU C 1 224 ? 8.744 60.122 25.741 1.00 14.45 216 LEU C CA 1
ATOM 5454 C C . LEU C 1 224 ? 7.686 60.119 24.692 1.00 17.65 216 LEU C C 1
ATOM 5455 O O . LEU C 1 224 ? 6.754 59.308 24.714 1.00 18.59 216 LEU C O 1
ATOM 5460 N N . ASP C 1 225 ? 7.879 60.995 23.693 1.00 17.88 217 ASP C N 1
ATOM 5461 C CA . ASP C 1 225 ? 6.937 60.988 22.592 1.00 20.07 217 ASP C CA 1
ATOM 5462 C C . ASP C 1 225 ? 7.312 59.948 21.510 1.00 20.17 217 ASP C C 1
ATOM 5463 O O . ASP C 1 225 ? 8.229 59.145 21.677 1.00 19.31 217 ASP C O 1
ATOM 5468 N N . GLU C 1 226 ? 6.601 59.984 20.370 1.00 20.38 218 GLU C N 1
ATOM 5469 C CA . GLU C 1 226 ? 6.809 59.061 19.281 1.00 22.80 218 GLU C CA 1
ATOM 5470 C C . GLU C 1 226 ? 8.246 59.026 18.651 1.00 21.71 218 GLU C C 1
ATOM 5471 O O . GLU C 1 226 ? 8.699 58.007 18.135 1.00 22.68 218 GLU C O 1
ATOM 5477 N N A SER C 1 227 ? 8.940 60.153 18.754 0.50 21.36 219 SER C N 1
ATOM 5478 N N B SER C 1 227 ? 8.955 60.146 18.728 0.50 21.30 219 SER C N 1
ATOM 5479 C CA A SER C 1 227 ? 10.315 60.289 18.282 0.50 20.17 219 SER C CA 1
ATOM 5480 C CA B SER C 1 227 ? 10.344 60.225 18.259 0.50 20.06 219 SER C CA 1
ATOM 5481 C C A SER C 1 227 ? 11.324 60.075 19.393 0.50 19.74 219 SER C C 1
ATOM 5482 C C B SER C 1 227 ? 11.338 60.021 19.380 0.50 19.73 219 SER C C 1
ATOM 5483 O O A SER C 1 227 ? 12.528 60.383 19.233 0.50 19.52 219 SER C O 1
ATOM 5484 O O B SER C 1 227 ? 12.552 60.291 19.212 0.50 19.57 219 SER C O 1
ATOM 5489 N N . LEU C 1 228 ? 10.823 59.600 20.540 1.00 18.43 220 LEU C N 1
ATOM 5490 C CA . LEU C 1 228 ? 11.643 59.367 21.742 1.00 18.01 220 LEU C CA 1
ATOM 5491 C C . LEU C 1 228 ? 12.195 60.624 22.411 1.00 19.77 220 LEU C C 1
ATOM 5492 O O . LEU C 1 228 ? 13.100 60.579 23.234 1.00 20.97 220 LEU C O 1
ATOM 5497 N N . THR C 1 229 ? 11.585 61.766 22.088 1.00 20.74 221 THR C N 1
ATOM 5498 C CA . THR C 1 229 ? 11.923 63.014 22.721 1.00 19.62 221 THR C CA 1
ATOM 5499 C C . THR C 1 229 ? 11.172 63.151 24.027 1.00 20.20 221 THR C C 1
ATOM 5500 O O . THR C 1 229 ? 9.973 62.922 24.020 1.00 18.70 221 THR C O 1
ATOM 5504 N N . PRO C 1 230 ? 11.843 63.510 25.121 1.00 19.28 222 PRO C N 1
ATOM 5505 C CA . PRO C 1 230 ? 11.185 63.693 26.415 1.00 19.59 222 PRO C CA 1
ATOM 5506 C C . PRO C 1 230 ? 10.090 64.754 26.383 1.00 20.80 222 PRO C C 1
ATOM 5507 O O . PRO C 1 230 ? 10.254 65.832 25.768 1.00 22.04 222 PRO C O 1
ATOM 5511 N N . ILE C 1 231 ? 8.991 64.430 27.022 1.00 19.43 223 ILE C N 1
ATOM 5512 C CA . ILE C 1 231 ? 7.803 65.301 27.190 1.00 20.09 223 ILE C CA 1
ATOM 5513 C C . ILE C 1 231 ? 7.947 65.848 28.593 1.00 21.89 223 ILE C C 1
ATOM 5514 O O . ILE C 1 231 ? 7.752 67.064 28.840 1.00 20.45 223 ILE C O 1
ATOM 5519 N N . ARG C 1 232 ? 8.299 64.989 29.562 1.00 19.66 224 ARG C N 1
ATOM 5520 C CA . ARG C 1 232 ? 8.460 65.402 30.930 1.00 18.28 224 ARG C CA 1
ATOM 5521 C C . ARG C 1 232 ? 9.098 64.287 31.710 1.00 17.88 224 ARG C C 1
ATOM 5522 O O . ARG C 1 232 ? 9.131 63.156 31.219 1.00 17.27 224 ARG C O 1
ATOM 5530 N N . HIS C 1 233 ? 9.633 64.599 32.870 1.00 17.56 225 HIS C N 1
ATOM 5531 C CA . HIS C 1 233 ? 10.241 63.608 33.772 1.00 17.36 225 HIS C CA 1
ATOM 5532 C C . HIS C 1 233 ? 10.016 63.992 35.158 1.00 17.80 225 HIS C C 1
ATOM 5533 O O . HIS C 1 233 ? 9.768 65.169 35.454 1.00 18.74 225 HIS C O 1
ATOM 5540 N N . TYR C 1 234 ? 10.137 63.015 36.062 1.00 14.28 226 TYR C N 1
ATOM 5541 C CA . TYR C 1 234 ? 9.818 63.172 37.460 1.00 15.27 226 TYR C CA 1
ATOM 5542 C C . TYR C 1 234 ? 10.320 61.995 38.297 1.00 17.06 226 TYR C C 1
ATOM 5543 O O . TYR C 1 234 ? 10.343 60.867 37.812 1.00 15.35 226 TYR C O 1
ATOM 5552 N N . TYR C 1 235 ? 10.762 62.252 39.520 1.00 16.65 227 TYR C N 1
ATOM 5553 C CA . TYR C 1 235 ? 11.066 61.244 40.469 1.00 17.63 227 TYR C CA 1
ATOM 5554 C C . TYR C 1 235 ? 9.797 60.710 41.086 1.00 19.53 227 TYR C C 1
ATOM 5555 O O . TYR C 1 235 ? 8.813 61.464 41.363 1.00 20.18 227 TYR C O 1
ATOM 5564 N N . LEU C 1 236 ? 9.854 59.437 41.442 1.00 18.64 228 LEU C N 1
ATOM 5565 C CA . LEU C 1 236 ? 8.760 58.848 42.173 1.00 22.23 228 LEU C CA 1
ATOM 5566 C C . LEU C 1 236 ? 9.051 58.913 43.633 1.00 24.14 228 LEU C C 1
ATOM 5567 O O . LEU C 1 236 ? 10.189 58.688 44.076 1.00 23.96 228 LEU C O 1
ATOM 5572 N N . GLY C 1 237 ? 8.003 59.128 44.416 1.00 27.88 229 GLY C N 1
ATOM 5573 C CA . GLY C 1 237 ? 8.152 59.144 45.850 1.00 30.84 229 GLY C CA 1
ATOM 5574 C C . GLY C 1 237 ? 7.854 60.509 46.489 1.00 32.96 229 GLY C C 1
ATOM 5575 O O . GLY C 1 237 ? 6.979 61.228 46.021 1.00 33.75 229 GLY C O 1
ATOM 5576 N N . ASP C 1 238 ? 8.659 60.829 47.500 1.00 35.56 230 ASP C N 1
ATOM 5577 C CA . ASP C 1 238 ? 8.475 61.968 48.444 1.00 38.51 230 ASP C CA 1
ATOM 5578 C C . ASP C 1 238 ? 9.441 63.127 48.145 1.00 37.45 230 ASP C C 1
ATOM 5579 O O . ASP C 1 238 ? 10.646 63.065 48.530 1.00 38.43 230 ASP C O 1
ATOM 5584 N N . MET D 1 9 ? 16.640 79.618 60.124 1.00 27.62 1 MET D N 1
ATOM 5585 C CA . MET D 1 9 ? 17.372 80.157 61.226 1.00 24.18 1 MET D CA 1
ATOM 5586 C C . MET D 1 9 ? 17.978 78.826 61.773 1.00 24.09 1 MET D C 1
ATOM 5587 O O . MET D 1 9 ? 17.365 77.726 61.720 1.00 24.52 1 MET D O 1
ATOM 5592 N N . TYR D 1 10 ? 19.227 78.918 62.179 1.00 17.23 2 TYR D N 1
ATOM 5593 C CA . TYR D 1 10 ? 19.900 77.779 62.828 1.00 16.88 2 TYR D CA 1
ATOM 5594 C C . TYR D 1 10 ? 20.351 78.222 64.214 1.00 16.31 2 TYR D C 1
ATOM 5595 O O . TYR D 1 10 ? 20.584 79.410 64.430 1.00 18.03 2 TYR D O 1
ATOM 5604 N N . LYS D 1 11 ? 20.523 77.308 65.175 1.00 14.68 3 LYS D N 1
ATOM 5605 C CA . LYS D 1 11 ? 21.187 77.650 66.451 1.00 12.82 3 LYS D CA 1
ATOM 5606 C C . LYS D 1 11 ? 22.454 76.792 66.617 1.00 12.50 3 LYS D C 1
ATOM 5607 O O . LYS D 1 11 ? 22.411 75.636 66.335 1.00 16.65 3 LYS D O 1
ATOM 5613 N N . LEU D 1 12 ? 23.510 77.404 67.088 1.00 11.91 4 LEU D N 1
ATOM 5614 C CA . LEU D 1 12 ? 24.808 76.761 67.341 1.00 11.95 4 LEU D CA 1
ATOM 5615 C C . LEU D 1 12 ? 25.177 77.057 68.784 1.00 13.25 4 LEU D C 1
ATOM 5616 O O . LEU D 1 12 ? 25.093 78.189 69.233 1.00 13.65 4 LEU D O 1
ATOM 5621 N N . VAL D 1 13 ? 25.587 76.057 69.572 1.00 10.29 5 VAL D N 1
ATOM 5622 C CA . VAL D 1 13 ? 25.907 76.282 70.975 1.00 9.81 5 VAL D CA 1
ATOM 5623 C C . VAL D 1 13 ? 27.446 76.050 71.178 1.00 10.18 5 VAL D C 1
ATOM 5624 O O . VAL D 1 13 ? 27.969 75.071 70.686 1.00 10.85 5 VAL D O 1
ATOM 5628 N N . LEU D 1 14 ? 28.082 76.967 71.853 1.00 9.23 6 LEU D N 1
ATOM 5629 C CA . LEU D 1 14 ? 29.520 76.878 72.160 1.00 9.37 6 LEU D CA 1
ATOM 5630 C C . LEU D 1 14 ? 29.648 76.796 73.648 1.00 9.86 6 LEU D C 1
ATOM 5631 O O . LEU D 1 14 ? 28.903 77.463 74.420 1.00 11.81 6 LEU D O 1
ATOM 5636 N N . ILE D 1 15 ? 30.695 76.129 74.092 1.00 8.50 7 ILE D N 1
ATOM 5637 C CA . ILE D 1 15 ? 31.014 76.089 75.521 1.00 9.57 7 ILE D CA 1
ATOM 5638 C C . ILE D 1 15 ? 32.535 75.927 75.742 1.00 10.29 7 ILE D C 1
ATOM 5639 O O . ILE D 1 15 ? 33.164 75.146 75.024 1.00 9.97 7 ILE D O 1
ATOM 5644 N N . ARG D 1 16 ? 33.082 76.784 76.629 1.00 9.70 8 ARG D N 1
ATOM 5645 C CA . ARG D 1 16 ? 34.425 76.662 77.156 1.00 9.85 8 ARG D CA 1
ATOM 5646 C C . ARG D 1 16 ? 34.517 75.602 78.249 1.00 9.90 8 ARG D C 1
ATOM 5647 O O . ARG D 1 16 ? 33.607 75.423 79.071 1.00 9.99 8 ARG D O 1
ATOM 5655 N N . HIS D 1 17 ? 35.588 74.816 78.253 1.00 10.22 9 HIS D N 1
ATOM 5656 C CA . HIS D 1 17 ? 35.757 73.755 79.243 1.00 10.89 9 HIS D CA 1
ATOM 5657 C C . HIS D 1 17 ? 35.623 74.348 80.673 1.00 11.56 9 HIS D C 1
ATOM 5658 O O . HIS D 1 17 ? 35.911 75.534 80.888 1.00 12.02 9 HIS D O 1
ATOM 5665 N N . GLY D 1 18 ? 35.204 73.528 81.586 1.00 10.86 10 GLY D N 1
ATOM 5666 C CA . GLY D 1 18 ? 35.241 73.867 82.997 1.00 11.45 10 GLY D CA 1
ATOM 5667 C C . GLY D 1 18 ? 36.623 74.181 83.531 1.00 12.96 10 GLY D C 1
ATOM 5668 O O . GLY D 1 18 ? 37.646 73.836 82.916 1.00 12.00 10 GLY D O 1
ATOM 5669 N N . GLU D 1 19 ? 36.635 74.778 84.736 1.00 11.70 11 GLU D N 1
ATOM 5670 C CA . GLU D 1 19 ? 37.914 75.095 85.396 1.00 11.89 11 GLU D CA 1
ATOM 5671 C C . GLU D 1 19 ? 38.865 73.913 85.346 1.00 12.43 11 GLU D C 1
ATOM 5672 O O . GLU D 1 19 ? 38.573 72.834 85.829 1.00 11.61 11 GLU D O 1
ATOM 5678 N N . SER D 1 20 ? 40.081 74.157 84.856 1.00 12.08 12 SER D N 1
ATOM 5679 C CA . SER D 1 20 ? 41.137 73.153 84.850 1.00 11.56 12 SER D CA 1
ATOM 5680 C C . SER D 1 20 ? 42.135 73.349 86.006 1.00 11.65 12 SER D C 1
ATOM 5681 O O . SER D 1 20 ? 42.134 74.366 86.666 1.00 13.95 12 SER D O 1
ATOM 5684 N N . THR D 1 21 ? 42.965 72.354 86.201 1.00 12.13 13 THR D N 1
ATOM 5685 C CA . THR D 1 21 ? 43.975 72.440 87.357 1.00 13.74 13 THR D CA 1
ATOM 5686 C C . THR D 1 21 ? 44.846 73.667 87.116 1.00 16.04 13 THR D C 1
ATOM 5687 O O . THR D 1 21 ? 45.165 74.437 88.053 1.00 16.64 13 THR D O 1
ATOM 5691 N N . TRP D 1 22 ? 45.254 73.896 85.879 1.00 13.21 14 TRP D N 1
ATOM 5692 C CA . TRP D 1 22 ? 46.066 75.091 85.573 1.00 13.95 14 TRP D CA 1
ATOM 5693 C C . TRP D 1 22 ? 45.353 76.400 85.539 1.00 14.75 14 TRP D C 1
ATOM 5694 O O . TRP D 1 22 ? 45.976 77.432 85.787 1.00 17.20 14 TRP D O 1
ATOM 5705 N N . ASN D 1 23 ? 44.043 76.465 85.315 1.00 14.36 15 ASN D N 1
ATOM 5706 C CA . ASN D 1 23 ? 43.294 77.702 85.461 1.00 15.09 15 ASN D CA 1
ATOM 5707 C C . ASN D 1 23 ? 43.403 78.038 86.979 1.00 17.76 15 ASN D C 1
ATOM 5708 O O . ASN D 1 23 ? 43.653 79.214 87.365 1.00 19.57 15 ASN D O 1
ATOM 5713 N N . LYS D 1 24 ? 43.206 77.035 87.818 1.00 18.42 16 LYS D N 1
ATOM 5714 C CA . LYS D 1 24 ? 43.220 77.234 89.277 1.00 20.86 16 LYS D CA 1
ATOM 5715 C C . LYS D 1 24 ? 44.610 77.737 89.722 1.00 21.32 16 LYS D C 1
ATOM 5716 O O . LYS D 1 24 ? 44.721 78.662 90.571 1.00 23.08 16 LYS D O 1
ATOM 5722 N N . GLU D 1 25 ? 45.656 77.117 89.180 1.00 19.32 17 GLU D N 1
ATOM 5723 C CA . GLU D 1 25 ? 47.059 77.528 89.474 1.00 19.76 17 GLU D CA 1
ATOM 5724 C C . GLU D 1 25 ? 47.562 78.762 88.695 1.00 19.90 17 GLU D C 1
ATOM 5725 O O . GLU D 1 25 ? 48.716 79.157 88.852 1.00 22.32 17 GLU D O 1
ATOM 5731 N N . ASN D 1 26 ? 46.734 79.380 87.883 1.00 18.42 18 ASN D N 1
ATOM 5732 C CA . ASN D 1 26 ? 47.087 80.583 87.096 1.00 18.82 18 ASN D CA 1
ATOM 5733 C C . ASN D 1 26 ? 48.309 80.362 86.221 1.00 18.69 18 ASN D C 1
ATOM 5734 O O . ASN D 1 26 ? 49.212 81.237 86.141 1.00 20.19 18 ASN D O 1
ATOM 5739 N N A ARG D 1 27 ? 48.394 79.175 85.589 0.50 17.54 19 ARG D N 1
ATOM 5740 N N B ARG D 1 27 ? 48.303 79.262 85.487 0.50 16.86 19 ARG D N 1
ATOM 5741 C CA A ARG D 1 27 ? 49.488 78.792 84.667 0.50 17.11 19 ARG D CA 1
ATOM 5742 C CA B ARG D 1 27 ? 49.368 78.981 84.575 0.50 16.54 19 ARG D CA 1
ATOM 5743 C C A ARG D 1 27 ? 48.987 78.786 83.199 0.50 16.52 19 ARG D C 1
ATOM 5744 C C B ARG D 1 27 ? 48.869 78.982 83.147 0.50 15.69 19 ARG D C 1
ATOM 5745 O O A ARG D 1 27 ? 47.902 78.260 82.933 0.50 17.11 19 ARG D O 1
ATOM 5746 O O B ARG D 1 27 ? 47.709 78.668 82.845 0.50 16.07 19 ARG D O 1
ATOM 5761 N N . PHE D 1 28 ? 49.779 79.326 82.267 1.00 15.32 20 PHE D N 1
ATOM 5762 C CA . PHE D 1 28 ? 49.540 79.250 80.846 1.00 14.27 20 PHE D CA 1
ATOM 5763 C C . PHE D 1 28 ? 49.516 77.754 80.494 1.00 13.94 20 PHE D C 1
ATOM 5764 O O . PHE D 1 28 ? 50.429 76.989 80.840 1.00 15.27 20 PHE D O 1
ATOM 5772 N N . THR D 1 29 ? 48.464 77.331 79.767 1.00 13.26 21 THR D N 1
ATOM 5773 C CA . THR D 1 29 ? 48.307 75.925 79.440 1.00 12.27 21 THR D CA 1
ATOM 5774 C C . THR D 1 29 ? 48.612 75.546 77.975 1.00 9.78 21 THR D C 1
ATOM 5775 O O . THR D 1 29 ? 49.398 74.626 77.712 1.00 12.01 21 THR D O 1
ATOM 5779 N N . GLY D 1 30 ? 47.916 76.104 77.045 1.00 10.44 22 GLY D N 1
ATOM 5780 C CA . GLY D 1 30 ? 48.056 75.786 75.638 1.00 10.94 22 GLY D CA 1
ATOM 5781 C C . GLY D 1 30 ? 47.674 74.324 75.399 1.00 11.69 22 GLY D C 1
ATOM 5782 O O . GLY D 1 30 ? 46.585 73.857 75.833 1.00 10.08 22 GLY D O 1
ATOM 5783 N N . TRP D 1 31 ? 48.566 73.605 74.763 1.00 11.69 23 TRP D N 1
ATOM 5784 C CA . TRP D 1 31 ? 48.365 72.234 74.349 1.00 9.83 23 TRP D CA 1
ATOM 5785 C C . TRP D 1 31 ? 48.715 71.240 75.463 1.00 10.16 23 TRP D C 1
ATOM 5786 O O . TRP D 1 31 ? 48.528 70.100 75.288 1.00 11.64 23 TRP D O 1
ATOM 5797 N N . VAL D 1 32 ? 49.131 71.661 76.653 1.00 9.98 24 VAL D N 1
ATOM 5798 C CA . VAL D 1 32 ? 49.413 70.723 77.696 1.00 10.01 24 VAL D CA 1
ATOM 5799 C C . VAL D 1 32 ? 48.084 70.107 78.152 1.00 8.94 24 VAL D C 1
ATOM 5800 O O . VAL D 1 32 ? 47.091 70.830 78.369 1.00 10.72 24 VAL D O 1
ATOM 5804 N N . ASP D 1 33 ? 48.061 68.780 78.274 1.00 10.86 25 ASP D N 1
ATOM 5805 C CA . ASP D 1 33 ? 46.754 68.052 78.473 1.00 11.16 25 ASP D CA 1
ATOM 5806 C C . ASP D 1 33 ? 46.325 67.899 79.938 1.00 12.32 25 ASP D C 1
ATOM 5807 O O . ASP D 1 33 ? 46.172 66.768 80.446 1.00 13.11 25 ASP D O 1
ATOM 5812 N N . VAL D 1 34 ? 46.064 69.038 80.598 1.00 10.70 26 VAL D N 1
ATOM 5813 C CA . VAL D 1 34 ? 45.673 69.064 82.008 1.00 11.08 26 VAL D CA 1
ATOM 5814 C C . VAL D 1 34 ? 44.155 68.742 82.158 1.00 12.19 26 VAL D C 1
ATOM 5815 O O . VAL D 1 34 ? 43.385 68.984 81.228 1.00 11.37 26 VAL D O 1
ATOM 5819 N N . ASP D 1 35 ? 43.715 68.373 83.333 1.00 12.91 27 ASP D N 1
ATOM 5820 C CA . ASP D 1 35 ? 42.319 67.898 83.535 1.00 12.33 27 ASP D CA 1
ATOM 5821 C C . ASP D 1 35 ? 41.552 68.919 84.321 1.00 13.88 27 ASP D C 1
ATOM 5822 O O . ASP D 1 35 ? 42.062 70.009 84.755 1.00 11.06 27 ASP D O 1
ATOM 5827 N N . LEU D 1 36 ? 40.254 68.640 84.428 1.00 12.25 28 LEU D N 1
ATOM 5828 C CA . LEU D 1 36 ? 39.356 69.455 85.158 1.00 11.24 28 LEU D CA 1
ATOM 5829 C C . LEU D 1 36 ? 39.632 69.318 86.669 1.00 9.31 28 LEU D C 1
ATOM 5830 O O . LEU D 1 36 ? 40.000 68.260 87.125 1.00 13.02 28 LEU D O 1
ATOM 5835 N N . THR D 1 37 ? 39.391 70.379 87.416 1.00 11.30 29 THR D N 1
ATOM 5836 C CA . THR D 1 37 ? 39.188 70.294 88.856 1.00 12.22 29 THR D CA 1
ATOM 5837 C C . THR D 1 37 ? 37.792 69.850 89.229 1.00 13.45 29 THR D C 1
ATOM 5838 O O . THR D 1 37 ? 36.914 69.755 88.379 1.00 12.36 29 THR D O 1
ATOM 5842 N N . GLU D 1 38 ? 37.483 69.636 90.513 1.00 12.25 30 GLU D N 1
ATOM 5843 C CA . GLU D 1 38 ? 36.177 69.245 90.900 1.00 14.00 30 GLU D CA 1
ATOM 5844 C C . GLU D 1 38 ? 35.278 70.379 90.605 1.00 13.64 30 GLU D C 1
ATOM 5845 O O . GLU D 1 38 ? 34.112 70.169 90.130 1.00 13.46 30 GLU D O 1
ATOM 5851 N N . GLN D 1 39 ? 35.662 71.605 90.841 1.00 12.28 31 GLN D N 1
ATOM 5852 C CA . GLN D 1 39 ? 34.876 72.747 90.448 1.00 12.45 31 GLN D CA 1
ATOM 5853 C C . GLN D 1 39 ? 34.541 72.687 88.941 1.00 12.61 31 GLN D C 1
ATOM 5854 O O . GLN D 1 39 ? 33.409 73.019 88.481 1.00 13.75 31 GLN D O 1
ATOM 5860 N N . GLY D 1 40 ? 35.545 72.465 88.131 1.00 11.57 32 GLY D N 1
ATOM 5861 C CA . GLY D 1 40 ? 35.309 72.368 86.685 1.00 10.11 32 GLY D CA 1
ATOM 5862 C C . GLY D 1 40 ? 34.321 71.256 86.311 1.00 11.19 32 GLY D C 1
ATOM 5863 O O . GLY D 1 40 ? 33.537 71.443 85.312 1.00 11.13 32 GLY D O 1
ATOM 5864 N N . ASN D 1 41 ? 34.411 70.135 86.953 1.00 10.40 33 ASN D N 1
ATOM 5865 C CA . ASN D 1 41 ? 33.444 69.031 86.714 1.00 11.14 33 ASN D CA 1
ATOM 5866 C C . ASN D 1 41 ? 32.023 69.522 87.057 1.00 12.54 33 ASN D C 1
ATOM 5867 O O . ASN D 1 41 ? 31.046 69.330 86.319 1.00 11.27 33 ASN D O 1
ATOM 5872 N N . ARG D 1 42 ? 31.892 70.187 88.187 1.00 11.09 34 ARG D N 1
ATOM 5873 C CA . ARG D 1 42 ? 30.601 70.723 88.591 1.00 13.49 34 ARG D CA 1
ATOM 5874 C C . ARG D 1 42 ? 30.072 71.777 87.599 1.00 12.16 34 ARG D C 1
ATOM 5875 O O . ARG D 1 42 ? 28.845 71.743 87.263 1.00 14.19 34 ARG D O 1
ATOM 5883 N N . GLU D 1 43 ? 30.942 72.660 87.101 1.00 11.04 35 GLU D N 1
ATOM 5884 C CA . GLU D 1 43 ? 30.537 73.680 86.158 1.00 11.40 35 GLU D CA 1
ATOM 5885 C C . GLU D 1 43 ? 29.981 72.978 84.888 1.00 11.14 35 GLU D C 1
ATOM 5886 O O . GLU D 1 43 ? 28.966 73.410 84.290 1.00 11.43 35 GLU D O 1
ATOM 5892 N N . ALA D 1 44 ? 30.668 71.958 84.456 1.00 10.55 36 ALA D N 1
ATOM 5893 C CA . ALA D 1 44 ? 30.244 71.202 83.258 1.00 10.35 36 ALA D CA 1
ATOM 5894 C C . ALA D 1 44 ? 28.880 70.566 83.474 1.00 10.32 36 ALA D C 1
ATOM 5895 O O . ALA D 1 44 ? 27.999 70.657 82.586 1.00 9.71 36 ALA D O 1
ATOM 5897 N N . ARG D 1 45 ? 28.680 69.893 84.595 1.00 11.04 37 ARG D N 1
ATOM 5898 C CA . ARG D 1 45 ? 27.428 69.238 84.890 1.00 11.97 37 ARG D CA 1
ATOM 5899 C C . ARG D 1 45 ? 26.308 70.334 84.929 1.00 12.29 37 ARG D C 1
ATOM 5900 O O . ARG D 1 45 ? 25.209 70.129 84.390 1.00 11.88 37 ARG D O 1
ATOM 5908 N N . GLN D 1 46 ? 26.600 71.473 85.566 1.00 13.23 38 GLN D N 1
ATOM 5909 C CA . GLN D 1 46 ? 25.637 72.613 85.675 1.00 13.08 38 GLN D CA 1
ATOM 5910 C C . GLN D 1 46 ? 25.229 73.062 84.268 1.00 13.27 38 GLN D C 1
ATOM 5911 O O . GLN D 1 46 ? 24.030 73.304 84.002 1.00 12.98 38 GLN D O 1
ATOM 5913 N N . ALA D 1 47 ? 26.174 73.209 83.341 1.00 11.07 39 ALA D N 1
ATOM 5914 C CA . ALA D 1 47 ? 25.938 73.592 81.958 1.00 10.97 39 ALA D CA 1
ATOM 5915 C C . ALA D 1 47 ? 25.005 72.597 81.294 1.00 11.14 39 ALA D C 1
ATOM 5916 O O . ALA D 1 47 ? 24.050 73.000 80.548 1.00 11.55 39 ALA D O 1
ATOM 5918 N N . GLY D 1 48 ? 25.245 71.309 81.479 1.00 10.77 40 GLY D N 1
ATOM 5919 C CA . GLY D 1 48 ? 24.339 70.313 80.923 1.00 11.10 40 GLY D CA 1
ATOM 5920 C C . GLY D 1 48 ? 22.920 70.460 81.454 1.00 12.26 40 GLY D C 1
ATOM 5921 O O . GLY D 1 48 ? 21.956 70.348 80.708 1.00 14.10 40 GLY D O 1
ATOM 5922 N N . GLN D 1 49 ? 22.805 70.694 82.744 1.00 13.05 41 GLN D N 1
ATOM 5923 C CA . GLN D 1 49 ? 21.465 70.873 83.351 1.00 12.93 41 GLN D CA 1
ATOM 5924 C C . GLN D 1 49 ? 20.805 72.068 82.793 1.00 14.44 41 GLN D C 1
ATOM 5925 O O . GLN D 1 49 ? 19.543 72.011 82.513 1.00 15.12 41 GLN D O 1
ATOM 5931 N N . LEU D 1 50 ? 21.506 73.156 82.603 1.00 14.40 42 LEU D N 1
ATOM 5932 C CA . LEU D 1 50 ? 20.892 74.412 82.066 1.00 14.14 42 LEU D CA 1
ATOM 5933 C C . LEU D 1 50 ? 20.343 74.133 80.660 1.00 14.52 42 LEU D C 1
ATOM 5934 O O . LEU D 1 50 ? 19.231 74.518 80.262 1.00 14.32 42 LEU D O 1
ATOM 5939 N N . LEU D 1 51 ? 21.123 73.417 79.864 1.00 11.70 43 LEU D N 1
ATOM 5940 C CA . LEU D 1 51 ? 20.755 73.154 78.471 1.00 11.69 43 LEU D CA 1
ATOM 5941 C C . LEU D 1 51 ? 19.543 72.209 78.493 1.00 12.07 43 LEU D C 1
ATOM 5942 O O . LEU D 1 51 ? 18.599 72.378 77.706 1.00 13.24 43 LEU D O 1
ATOM 5947 N N . LYS D 1 52 ? 19.525 71.211 79.360 1.00 12.84 44 LYS D N 1
ATOM 5948 C CA . LYS D 1 52 ? 18.420 70.233 79.398 1.00 14.92 44 LYS D CA 1
ATOM 5949 C C . LYS D 1 52 ? 17.122 70.943 79.843 1.00 17.14 44 LYS D C 1
ATOM 5950 O O . LYS D 1 52 ? 16.051 70.798 79.146 1.00 17.30 44 LYS D O 1
ATOM 5956 N N . GLU D 1 53 ? 17.250 71.762 80.846 1.00 16.96 45 GLU D N 1
ATOM 5957 C CA . GLU D 1 53 ? 16.040 72.533 81.342 1.00 19.24 45 GLU D CA 1
ATOM 5958 C C . GLU D 1 53 ? 15.480 73.482 80.278 1.00 19.00 45 GLU D C 1
ATOM 5959 O O . GLU D 1 53 ? 14.277 73.694 80.199 1.00 20.49 45 GLU D O 1
ATOM 5965 N N . ALA D 1 54 ? 16.323 74.027 79.419 1.00 16.14 46 ALA D N 1
ATOM 5966 C CA . ALA D 1 54 ? 15.933 74.993 78.383 1.00 16.46 46 ALA D CA 1
ATOM 5967 C C . ALA D 1 54 ? 15.379 74.235 77.134 1.00 14.69 46 ALA D C 1
ATOM 5968 O O . ALA D 1 54 ? 14.966 74.858 76.180 1.00 16.95 46 ALA D O 1
ATOM 5970 N N . GLY D 1 55 ? 15.434 72.921 77.161 1.00 14.56 47 GLY D N 1
ATOM 5971 C CA . GLY D 1 55 ? 14.962 72.097 76.056 1.00 13.46 47 GLY D CA 1
ATOM 5972 C C . GLY D 1 55 ? 15.860 71.878 74.861 1.00 13.35 47 GLY D C 1
ATOM 5973 O O . GLY D 1 55 ? 15.462 71.342 73.809 1.00 13.55 47 GLY D O 1
ATOM 5974 N N . TYR D 1 56 ? 17.139 72.284 74.997 1.00 12.92 48 TYR D N 1
ATOM 5975 C CA . TYR D 1 56 ? 18.103 72.108 73.933 1.00 13.88 48 TYR D CA 1
ATOM 5976 C C . TYR D 1 56 ? 18.398 70.624 73.771 1.00 13.53 48 TYR D C 1
ATOM 5977 O O . TYR D 1 56 ? 18.448 69.873 74.715 1.00 15.67 48 TYR D O 1
ATOM 5986 N N . THR D 1 57 ? 18.617 70.213 72.537 1.00 12.96 49 THR D N 1
ATOM 5987 C CA . THR D 1 57 ? 19.212 68.927 72.249 1.00 13.25 49 THR D CA 1
ATOM 5988 C C . THR D 1 57 ? 20.272 69.108 71.160 1.00 12.00 49 THR D C 1
ATOM 5989 O O . THR D 1 57 ? 20.369 70.126 70.437 1.00 12.62 49 THR D O 1
ATOM 5993 N N . PHE D 1 58 ? 21.068 68.046 70.949 1.00 10.35 50 PHE D N 1
ATOM 5994 C CA . PHE D 1 58 ? 22.104 68.021 69.941 1.00 9.88 50 PHE D CA 1
ATOM 5995 C C . PHE D 1 58 ? 22.133 66.714 69.160 1.00 10.53 50 PHE D C 1
ATOM 5996 O O . PHE D 1 58 ? 21.815 65.633 69.752 1.00 12.06 50 PHE D O 1
ATOM 6004 N N . ASP D 1 59 ? 22.483 66.825 67.915 1.00 10.34 51 ASP D N 1
ATOM 6005 C CA . ASP D 1 59 ? 22.686 65.669 67.076 1.00 10.76 51 ASP D CA 1
ATOM 6006 C C . ASP D 1 59 ? 24.144 65.239 66.937 1.00 10.61 51 ASP D C 1
ATOM 6007 O O . ASP D 1 59 ? 24.410 64.142 66.547 1.00 12.41 51 ASP D O 1
ATOM 6012 N N . ILE D 1 60 ? 25.076 66.197 67.112 1.00 10.53 52 ILE D N 1
ATOM 6013 C CA . ILE D 1 60 ? 26.523 65.946 66.931 1.00 10.28 52 ILE D CA 1
ATOM 6014 C C . ILE D 1 60 ? 27.218 66.944 67.834 1.00 10.62 52 ILE D C 1
ATOM 6015 O O . ILE D 1 60 ? 26.739 68.078 68.051 1.00 9.25 52 ILE D O 1
ATOM 6020 N N . ALA D 1 61 ? 28.434 66.593 68.248 1.00 7.62 53 ALA D N 1
ATOM 6021 C CA . ALA D 1 61 ? 29.298 67.592 68.962 1.00 8.39 53 ALA D CA 1
ATOM 6022 C C . ALA D 1 61 ? 30.689 67.541 68.414 1.00 8.80 53 ALA D C 1
ATOM 6023 O O . ALA D 1 61 ? 31.133 66.516 67.904 1.00 7.45 53 ALA D O 1
ATOM 6025 N N . TYR D 1 62 ? 31.348 68.671 68.531 1.00 8.07 54 TYR D N 1
ATOM 6026 C CA . TYR D 1 62 ? 32.752 68.821 68.106 1.00 7.73 54 TYR D CA 1
ATOM 6027 C C . TYR D 1 62 ? 33.508 69.246 69.381 1.00 7.96 54 TYR D C 1
ATOM 6028 O O . TYR D 1 62 ? 33.102 70.098 70.179 1.00 10.63 54 TYR D O 1
ATOM 6037 N N . THR D 1 63 ? 34.704 68.705 69.550 1.00 8.33 55 THR D N 1
ATOM 6038 C CA . THR D 1 63 ? 35.546 69.128 70.655 1.00 8.86 55 THR D CA 1
ATOM 6039 C C . THR D 1 63 ? 37.029 69.012 70.157 1.00 8.91 55 THR D C 1
ATOM 6040 O O . THR D 1 63 ? 37.304 68.669 69.082 1.00 7.79 55 THR D O 1
ATOM 6044 N N . SER D 1 64 ? 37.930 69.302 71.045 1.00 7.28 56 SER D N 1
ATOM 6045 C CA . SER D 1 64 ? 39.345 69.197 70.744 1.00 7.17 56 SER D CA 1
ATOM 6046 C C . SER D 1 64 ? 39.842 67.879 71.058 1.00 7.93 56 SER D C 1
ATOM 6047 O O . SER D 1 64 ? 39.079 66.949 71.362 1.00 8.78 56 SER D O 1
ATOM 6050 N N . VAL D 1 65 ? 41.196 67.663 71.090 1.00 7.62 57 VAL D N 1
ATOM 6051 C CA . VAL D 1 65 ? 41.774 66.404 71.585 1.00 7.55 57 VAL D CA 1
ATOM 6052 C C . VAL D 1 65 ? 42.281 66.480 73.038 1.00 7.02 57 VAL D C 1
ATOM 6053 O O . VAL D 1 65 ? 43.006 65.610 73.502 1.00 8.68 57 VAL D O 1
ATOM 6057 N N . LEU D 1 66 ? 41.934 67.547 73.725 1.00 7.91 58 LEU D N 1
ATOM 6058 C CA . LEU D 1 66 ? 42.477 67.873 75.037 1.00 8.87 58 LEU D CA 1
ATOM 6059 C C . LEU D 1 66 ? 41.416 67.494 76.051 1.00 10.16 58 LEU D C 1
ATOM 6060 O O . LEU D 1 66 ? 40.221 67.938 75.943 1.00 9.00 58 LEU D O 1
ATOM 6065 N N . LYS D 1 67 ? 41.793 66.731 77.101 1.00 8.72 59 LYS D N 1
ATOM 6066 C CA . LYS D 1 67 ? 40.837 66.101 77.946 1.00 10.06 59 LYS D CA 1
ATOM 6067 C C . LYS D 1 67 ? 39.956 67.022 78.767 1.00 9.40 59 LYS D C 1
ATOM 6068 O O . LYS D 1 67 ? 38.891 66.642 79.212 1.00 8.88 59 LYS D O 1
ATOM 6074 N N . ARG D 1 68 ? 40.424 68.249 79.052 1.00 8.09 60 ARG D N 1
ATOM 6075 C CA . ARG D 1 68 ? 39.625 69.213 79.820 1.00 9.13 60 ARG D CA 1
ATOM 6076 C C . ARG D 1 68 ? 38.369 69.596 79.007 1.00 10.08 60 ARG D C 1
ATOM 6077 O O . ARG D 1 68 ? 37.286 69.778 79.607 1.00 8.23 60 ARG D O 1
ATOM 6085 N N . ALA D 1 69 ? 38.504 69.722 77.677 1.00 8.92 61 ALA D N 1
ATOM 6086 C CA . ALA D 1 69 ? 37.355 69.998 76.825 1.00 8.28 61 ALA D CA 1
ATOM 6087 C C . ALA D 1 69 ? 36.470 68.711 76.660 1.00 9.14 61 ALA D C 1
ATOM 6088 O O . ALA D 1 69 ? 35.212 68.794 76.750 1.00 8.19 61 ALA D O 1
ATOM 6090 N N . ILE D 1 70 ? 37.108 67.615 76.406 1.00 7.21 62 ILE D N 1
ATOM 6091 C CA . ILE D 1 70 ? 36.388 66.337 76.224 1.00 6.96 62 ILE D CA 1
ATOM 6092 C C . ILE D 1 70 ? 35.625 65.965 77.471 1.00 8.62 62 ILE D C 1
ATOM 6093 O O . ILE D 1 70 ? 34.431 65.603 77.362 1.00 8.63 62 ILE D O 1
ATOM 6098 N N . ARG D 1 71 ? 36.165 66.112 78.700 1.00 7.19 63 ARG D N 1
ATOM 6099 C CA . ARG D 1 71 ? 35.464 65.705 79.895 1.00 7.05 63 ARG D CA 1
ATOM 6100 C C . ARG D 1 71 ? 34.333 66.688 80.143 1.00 7.19 63 ARG D C 1
ATOM 6101 O O . ARG D 1 71 ? 33.309 66.278 80.682 1.00 8.17 63 ARG D O 1
ATOM 6109 N N . THR D 1 72 ? 34.481 67.963 79.749 1.00 8.21 64 THR D N 1
ATOM 6110 C CA . THR D 1 72 ? 33.371 68.948 79.867 1.00 7.47 64 THR D CA 1
ATOM 6111 C C . THR D 1 72 ? 32.213 68.482 79.031 1.00 7.98 64 THR D C 1
ATOM 6112 O O . THR D 1 72 ? 31.058 68.376 79.475 1.00 8.08 64 THR D O 1
ATOM 6116 N N . LEU D 1 73 ? 32.515 68.090 77.826 1.00 7.62 65 LEU D N 1
ATOM 6117 C CA . LEU D 1 73 ? 31.469 67.459 76.933 1.00 8.59 65 LEU D CA 1
ATOM 6118 C C . LEU D 1 73 ? 30.878 66.174 77.519 1.00 6.88 65 LEU D C 1
ATOM 6119 O O . LEU D 1 73 ? 29.611 65.979 77.430 1.00 8.75 65 LEU D O 1
ATOM 6124 N N . TRP D 1 74 ? 31.660 65.273 78.040 1.00 7.58 66 TRP D N 1
ATOM 6125 C CA . TRP D 1 74 ? 31.113 64.134 78.651 1.00 8.16 66 TRP D CA 1
ATOM 6126 C C . TRP D 1 74 ? 30.091 64.481 79.713 1.00 7.87 66 TRP D C 1
ATOM 6127 O O . TRP D 1 74 ? 28.988 63.900 79.723 1.00 8.23 66 TRP D O 1
ATOM 6138 N N . HIS D 1 75 ? 30.387 65.422 80.629 1.00 8.30 67 HIS D N 1
ATOM 6139 C CA . HIS D 1 75 ? 29.439 65.824 81.650 1.00 10.62 67 HIS D CA 1
ATOM 6140 C C . HIS D 1 75 ? 28.145 66.417 81.041 1.00 9.63 67 HIS D C 1
ATOM 6141 O O . HIS D 1 75 ? 27.052 66.137 81.528 1.00 10.64 67 HIS D O 1
ATOM 6148 N N . VAL D 1 76 ? 28.240 67.215 80.001 1.00 8.48 68 VAL D N 1
ATOM 6149 C CA . VAL D 1 76 ? 27.129 67.799 79.325 1.00 8.78 68 VAL D CA 1
ATOM 6150 C C . VAL D 1 76 ? 26.308 66.653 78.737 1.00 10.39 68 VAL D C 1
ATOM 6151 O O . VAL D 1 76 ? 25.048 66.611 78.921 1.00 9.57 68 VAL D O 1
ATOM 6155 N N . GLN D 1 77 ? 26.941 65.718 78.031 1.00 8.59 69 GLN D N 1
ATOM 6156 C CA . GLN D 1 77 ? 26.246 64.560 77.457 1.00 9.14 69 GLN D CA 1
ATOM 6157 C C . GLN D 1 77 ? 25.529 63.713 78.501 1.00 10.37 69 GLN D C 1
ATOM 6158 O O . GLN D 1 77 ? 24.385 63.288 78.290 1.00 11.11 69 GLN D O 1
ATOM 6164 N N . ASP D 1 78 ? 26.104 63.576 79.663 1.00 10.01 70 ASP D N 1
ATOM 6165 C CA . ASP D 1 78 ? 25.558 62.729 80.730 1.00 9.50 70 ASP D CA 1
ATOM 6166 C C . ASP D 1 78 ? 24.317 63.391 81.269 1.00 10.33 70 ASP D C 1
ATOM 6167 O O . ASP D 1 78 ? 23.286 62.740 81.384 1.00 13.12 70 ASP D O 1
ATOM 6172 N N . GLN D 1 79 ? 24.425 64.690 81.552 1.00 10.89 71 GLN D N 1
ATOM 6173 C CA . GLN D 1 79 ? 23.304 65.385 82.165 1.00 12.25 71 GLN D CA 1
ATOM 6174 C C . GLN D 1 79 ? 22.180 65.466 81.181 1.00 12.18 71 GLN D C 1
ATOM 6175 O O . GLN D 1 79 ? 20.986 65.519 81.598 1.00 16.14 71 GLN D O 1
ATOM 6181 N N . MET D 1 80 ? 22.462 65.529 79.876 1.00 10.33 72 MET D N 1
ATOM 6182 C CA . MET D 1 80 ? 21.407 65.660 78.857 1.00 11.67 72 MET D CA 1
ATOM 6183 C C . MET D 1 80 ? 20.865 64.346 78.333 1.00 10.24 72 MET D C 1
ATOM 6184 O O . MET D 1 80 ? 19.931 64.356 77.453 1.00 12.61 72 MET D O 1
ATOM 6189 N N . ASP D 1 81 ? 21.406 63.206 78.765 1.00 12.30 73 ASP D N 1
ATOM 6190 C CA . ASP D 1 81 ? 21.101 61.918 78.202 1.00 10.60 73 ASP D CA 1
ATOM 6191 C C . ASP D 1 81 ? 21.374 61.907 76.740 1.00 10.37 73 ASP D C 1
ATOM 6192 O O . ASP D 1 81 ? 20.551 61.408 75.962 1.00 12.15 73 ASP D O 1
ATOM 6197 N N . LEU D 1 82 ? 22.572 62.363 76.333 1.00 9.24 74 LEU D N 1
ATOM 6198 C CA . LEU D 1 82 ? 22.991 62.373 74.929 1.00 6.92 74 LEU D CA 1
ATOM 6199 C C . LEU D 1 82 ? 24.364 61.668 74.759 1.00 9.40 74 LEU D C 1
ATOM 6200 O O . LEU D 1 82 ? 25.224 62.088 73.950 1.00 9.28 74 LEU D O 1
ATOM 6205 N N . MET D 1 83 ? 24.565 60.610 75.522 1.00 9.15 75 MET D N 1
ATOM 6206 C CA . MET D 1 83 ? 25.870 59.937 75.482 1.00 8.99 75 MET D CA 1
ATOM 6207 C C . MET D 1 83 ? 26.199 59.241 74.214 1.00 10.05 75 MET D C 1
ATOM 6208 O O . MET D 1 83 ? 27.358 58.859 73.919 1.00 9.69 75 MET D O 1
ATOM 6213 N N . TYR D 1 84 ? 25.156 59.013 73.442 1.00 8.00 76 TYR D N 1
ATOM 6214 C CA . TYR D 1 84 ? 25.219 58.286 72.172 1.00 7.51 76 TYR D CA 1
ATOM 6215 C C . TYR D 1 84 ? 25.454 59.087 70.922 1.00 9.01 76 TYR D C 1
ATOM 6216 O O . TYR D 1 84 ? 25.570 58.476 69.867 1.00 9.90 76 TYR D O 1
ATOM 6225 N N . VAL D 1 85 ? 25.496 60.415 71.004 1.00 9.79 77 VAL D N 1
ATOM 6226 C CA . VAL D 1 85 ? 25.615 61.177 69.816 1.00 11.24 77 VAL D CA 1
ATOM 6227 C C . VAL D 1 85 ? 27.045 61.128 69.236 1.00 9.84 77 VAL D C 1
ATOM 6228 O O . VAL D 1 85 ? 28.015 61.041 70.010 1.00 12.40 77 VAL D O 1
ATOM 6232 N N . PRO D 1 86 ? 27.130 61.316 67.898 1.00 11.98 78 PRO D N 1
ATOM 6233 C CA . PRO D 1 86 ? 28.506 61.387 67.260 1.00 8.96 78 PRO D CA 1
ATOM 6234 C C . PRO D 1 86 ? 29.251 62.593 67.785 1.00 10.79 78 PRO D C 1
ATOM 6235 O O . PRO D 1 86 ? 28.706 63.672 67.967 1.00 10.60 78 PRO D O 1
ATOM 6239 N N . VAL D 1 87 ? 30.552 62.381 68.005 1.00 11.38 79 VAL D N 1
ATOM 6240 C CA . VAL D 1 87 ? 31.439 63.422 68.486 1.00 9.49 79 VAL D CA 1
ATOM 6241 C C . VAL D 1 87 ? 32.672 63.391 67.580 1.00 9.72 79 VAL D C 1
ATOM 6242 O O . VAL D 1 87 ? 33.321 62.307 67.342 1.00 12.92 79 VAL D O 1
ATOM 6246 N N . VAL D 1 88 ? 33.045 64.558 67.073 1.00 7.68 80 VAL D N 1
ATOM 6247 C CA . VAL D 1 88 ? 34.261 64.716 66.331 1.00 9.29 80 VAL D CA 1
ATOM 6248 C C . VAL D 1 88 ? 35.281 65.386 67.243 1.00 8.36 80 VAL D C 1
ATOM 6249 O O . VAL D 1 88 ? 35.066 66.506 67.684 1.00 9.50 80 VAL D O 1
ATOM 6253 N N . HIS D 1 89 ? 36.419 64.742 67.454 1.00 9.29 81 HIS D N 1
ATOM 6254 C CA . HIS D 1 89 ? 37.506 65.256 68.321 1.00 11.00 81 HIS D CA 1
ATOM 6255 C C . HIS D 1 89 ? 38.512 65.670 67.324 1.00 12.05 81 HIS D C 1
ATOM 6256 O O . HIS D 1 89 ? 39.056 64.859 66.661 1.00 13.24 81 HIS D O 1
ATOM 6263 N N . SER D 1 90 ? 38.840 66.970 67.258 1.00 8.96 82 SER D N 1
ATOM 6264 C CA . SER D 1 90 ? 39.800 67.556 66.290 1.00 9.51 82 SER D CA 1
ATOM 6265 C C . SER D 1 90 ? 40.874 68.431 66.963 1.00 10.15 82 SER D C 1
ATOM 6266 O O . SER D 1 90 ? 40.560 69.369 67.724 1.00 7.92 82 SER D O 1
ATOM 6269 N N . TRP D 1 91 ? 42.111 68.170 66.586 1.00 8.89 83 TRP D N 1
ATOM 6270 C CA . TRP D 1 91 ? 43.191 68.999 67.020 1.00 8.59 83 TRP D CA 1
ATOM 6271 C C . TRP D 1 91 ? 43.031 70.492 66.613 1.00 8.31 83 TRP D C 1
ATOM 6272 O O . TRP D 1 91 ? 43.589 71.387 67.221 1.00 10.11 83 TRP D O 1
ATOM 6283 N N . ARG D 1 92 ? 42.197 70.715 65.564 1.00 8.36 84 ARG D N 1
ATOM 6284 C CA . ARG D 1 92 ? 41.926 72.083 65.104 1.00 9.30 84 ARG D CA 1
ATOM 6285 C C . ARG D 1 92 ? 41.192 72.916 66.122 1.00 10.27 84 ARG D C 1
ATOM 6286 O O . ARG D 1 92 ? 41.177 74.171 66.050 1.00 11.60 84 ARG D O 1
ATOM 6294 N N . LEU D 1 93 ? 40.538 72.274 67.081 1.00 7.46 85 LEU D N 1
ATOM 6295 C CA . LEU D 1 93 ? 39.858 73.033 68.132 1.00 7.48 85 LEU D CA 1
ATOM 6296 C C . LEU D 1 93 ? 40.685 73.217 69.365 1.00 9.03 85 LEU D C 1
ATOM 6297 O O . LEU D 1 93 ? 40.227 73.774 70.304 1.00 7.68 85 LEU D O 1
ATOM 6302 N N . ASN D 1 94 ? 41.893 72.639 69.411 1.00 9.63 86 ASN D N 1
ATOM 6303 C CA . ASN D 1 94 ? 42.809 72.855 70.541 1.00 10.01 86 ASN D CA 1
ATOM 6304 C C . ASN D 1 94 ? 42.911 74.358 70.882 1.00 7.94 86 ASN D C 1
ATOM 6305 O O . ASN D 1 94 ? 42.871 75.206 70.046 1.00 10.17 86 ASN D O 1
ATOM 6310 N N . GLU D 1 95 ? 43.189 74.619 72.131 1.00 8.31 87 GLU D N 1
ATOM 6311 C CA . GLU D 1 95 ? 43.569 75.917 72.637 1.00 10.46 87 GLU D CA 1
ATOM 6312 C C . GLU D 1 95 ? 44.746 76.446 71.905 1.00 11.10 87 GLU D C 1
ATOM 6313 O O . GLU D 1 95 ? 45.525 75.678 71.323 1.00 11.89 87 GLU D O 1
ATOM 6319 N N . ARG D 1 96 ? 44.841 77.769 71.817 1.00 10.24 88 ARG D N 1
ATOM 6320 C CA . ARG D 1 96 ? 46.043 78.379 71.255 1.00 11.99 88 ARG D CA 1
ATOM 6321 C C . ARG D 1 96 ? 47.312 77.778 71.948 1.00 10.15 88 ARG D C 1
ATOM 6322 O O . ARG D 1 96 ? 47.399 77.703 73.187 1.00 12.10 88 ARG D O 1
ATOM 6330 N N . HIS D 1 97 ? 48.303 77.491 71.127 1.00 10.24 89 HIS D N 1
ATOM 6331 C CA . HIS D 1 97 ? 49.550 76.946 71.648 1.00 11.73 89 HIS D CA 1
ATOM 6332 C C . HIS D 1 97 ? 50.369 78.104 72.307 1.00 12.49 89 HIS D C 1
ATOM 6333 O O . HIS D 1 97 ? 50.697 79.057 71.609 1.00 14.46 89 HIS D O 1
ATOM 6340 N N . TYR D 1 98 ? 50.765 77.914 73.552 1.00 12.50 90 TYR D N 1
ATOM 6341 C CA . TYR D 1 98 ? 51.453 78.918 74.342 1.00 12.50 90 TYR D CA 1
ATOM 6342 C C . TYR D 1 98 ? 52.962 78.829 74.265 1.00 12.97 90 TYR D C 1
ATOM 6343 O O . TYR D 1 98 ? 53.636 79.556 74.998 1.00 12.75 90 TYR D O 1
ATOM 6352 N N . GLY D 1 99 ? 53.519 78.007 73.434 1.00 11.72 91 GLY D N 1
ATOM 6353 C CA . GLY D 1 99 ? 55.015 77.996 73.323 1.00 12.64 91 GLY D CA 1
ATOM 6354 C C . GLY D 1 99 ? 55.684 77.710 74.649 1.00 13.89 91 GLY D C 1
ATOM 6355 O O . GLY D 1 99 ? 55.249 76.914 75.474 1.00 13.26 91 GLY D O 1
ATOM 6356 N N . ALA D 1 100 ? 56.882 78.278 74.768 1.00 14.16 92 ALA D N 1
ATOM 6357 C CA . ALA D 1 100 ? 57.643 78.129 75.941 1.00 14.75 92 ALA D CA 1
ATOM 6358 C C . ALA D 1 100 ? 57.040 78.740 77.207 1.00 13.54 92 ALA D C 1
ATOM 6359 O O . ALA D 1 100 ? 57.531 78.488 78.339 1.00 16.96 92 ALA D O 1
ATOM 6361 N N . LEU D 1 101 ? 55.936 79.462 77.090 1.00 13.42 93 LEU D N 1
ATOM 6362 C CA . LEU D 1 101 ? 55.248 79.886 78.263 1.00 14.39 93 LEU D CA 1
ATOM 6363 C C . LEU D 1 101 ? 54.405 78.794 78.925 1.00 13.99 93 LEU D C 1
ATOM 6364 O O . LEU D 1 101 ? 53.925 78.949 80.055 1.00 16.09 93 LEU D O 1
ATOM 6369 N N . SER D 1 102 ? 54.210 77.676 78.266 1.00 13.62 94 SER D N 1
ATOM 6370 C CA . SER D 1 102 ? 53.277 76.702 78.756 1.00 15.57 94 SER D CA 1
ATOM 6371 C C . SER D 1 102 ? 53.799 76.125 80.018 1.00 16.86 94 SER D C 1
ATOM 6372 O O . SER D 1 102 ? 54.984 75.743 80.121 1.00 19.28 94 SER D O 1
ATOM 6375 N N . GLY D 1 103 ? 52.986 76.195 81.067 1.00 16.34 95 GLY D N 1
ATOM 6376 C CA . GLY D 1 103 ? 53.395 75.693 82.323 1.00 16.56 95 GLY D CA 1
ATOM 6377 C C . GLY D 1 103 ? 53.836 76.768 83.299 1.00 16.10 95 GLY D C 1
ATOM 6378 O O . GLY D 1 103 ? 53.933 76.494 84.518 1.00 16.82 95 GLY D O 1
ATOM 6379 N N . LEU D 1 104 ? 54.121 77.952 82.787 1.00 16.90 96 LEU D N 1
ATOM 6380 C CA . LEU D 1 104 ? 54.604 79.037 83.679 1.00 17.15 96 LEU D CA 1
ATOM 6381 C C . LEU D 1 104 ? 53.383 79.707 84.380 1.00 17.26 96 LEU D C 1
ATOM 6382 O O . LEU D 1 104 ? 52.325 79.902 83.811 1.00 16.85 96 LEU D O 1
ATOM 6387 N N . ASN D 1 105 ? 53.607 80.254 85.590 1.00 19.21 97 ASN D N 1
ATOM 6388 C CA . ASN D 1 105 ? 52.597 81.027 86.294 1.00 18.57 97 ASN D CA 1
ATOM 6389 C C . ASN D 1 105 ? 52.511 82.435 85.699 1.00 19.25 97 ASN D C 1
ATOM 6390 O O . ASN D 1 105 ? 53.545 83.054 85.454 1.00 17.98 97 ASN D O 1
ATOM 6395 N N . LYS D 1 106 ? 51.323 82.924 85.424 1.00 19.81 98 LYS D N 1
ATOM 6396 C CA . LYS D 1 106 ? 51.146 84.171 84.680 1.00 21.15 98 LYS D CA 1
ATOM 6397 C C . LYS D 1 106 ? 51.621 85.392 85.473 1.00 21.72 98 LYS D C 1
ATOM 6398 O O . LYS D 1 106 ? 52.169 86.331 84.872 1.00 22.79 98 LYS D O 1
ATOM 6404 N N . ALA D 1 107 ? 51.404 85.344 86.773 1.00 22.73 99 ALA D N 1
ATOM 6405 C CA . ALA D 1 107 ? 51.802 86.483 87.655 1.00 23.86 99 ALA D CA 1
ATOM 6406 C C . ALA D 1 107 ? 53.309 86.506 87.807 1.00 24.05 99 ALA D C 1
ATOM 6407 O O . ALA D 1 107 ? 53.913 87.619 87.684 1.00 26.75 99 ALA D O 1
ATOM 6409 N N . GLU D 1 108 ? 53.944 85.359 88.037 1.00 24.17 100 GLU D N 1
ATOM 6410 C CA . GLU D 1 108 ? 55.444 85.256 88.042 1.00 24.60 100 GLU D CA 1
ATOM 6411 C C . GLU D 1 108 ? 56.087 85.663 86.718 1.00 24.43 100 GLU D C 1
ATOM 6412 O O . GLU D 1 108 ? 57.126 86.328 86.704 1.00 26.36 100 GLU D O 1
ATOM 6418 N N . THR D 1 109 ? 55.445 85.336 85.594 1.00 21.51 101 THR D N 1
ATOM 6419 C CA . THR D 1 109 ? 55.908 85.763 84.302 1.00 20.25 101 THR D CA 1
ATOM 6420 C C . THR D 1 109 ? 55.841 87.303 84.117 1.00 22.12 101 THR D C 1
ATOM 6421 O O . THR D 1 109 ? 56.797 87.894 83.590 1.00 21.13 101 THR D O 1
ATOM 6425 N N . ALA D 1 110 ? 54.732 87.924 84.519 1.00 23.75 102 ALA D N 1
ATOM 6426 C CA . ALA D 1 110 ? 54.565 89.386 84.418 1.00 25.71 102 ALA D CA 1
ATOM 6427 C C . ALA D 1 110 ? 55.636 90.077 85.341 1.00 27.70 102 ALA D C 1
ATOM 6428 O O . ALA D 1 110 ? 56.290 91.033 84.901 1.00 28.47 102 ALA D O 1
ATOM 6430 N N . ALA D 1 111 ? 55.824 89.568 86.550 1.00 29.55 103 ALA D N 1
ATOM 6431 C CA . ALA D 1 111 ? 56.888 90.068 87.481 1.00 31.77 103 ALA D CA 1
ATOM 6432 C C . ALA D 1 111 ? 58.287 90.075 86.826 1.00 32.97 103 ALA D C 1
ATOM 6433 O O . ALA D 1 111 ? 59.021 91.078 86.881 1.00 32.68 103 ALA D O 1
ATOM 6435 N N . LYS D 1 112 ? 58.641 88.958 86.192 1.00 32.96 104 LYS D N 1
ATOM 6436 C CA . LYS D 1 112 ? 59.936 88.792 85.517 1.00 33.04 104 LYS D CA 1
ATOM 6437 C C . LYS D 1 112 ? 60.098 89.575 84.209 1.00 32.67 104 LYS D C 1
ATOM 6438 O O . LYS D 1 112 ? 61.155 90.174 83.959 1.00 31.82 104 LYS D O 1
ATOM 6444 N N . TYR D 1 113 ? 59.084 89.540 83.337 1.00 31.56 105 TYR D N 1
ATOM 6445 C CA . TYR D 1 113 ? 59.198 90.144 82.001 1.00 31.72 105 TYR D CA 1
ATOM 6446 C C . TYR D 1 113 ? 58.473 91.483 81.836 1.00 30.84 105 TYR D C 1
ATOM 6447 O O . TYR D 1 113 ? 58.705 92.193 80.856 1.00 32.69 105 TYR D O 1
ATOM 6456 N N . GLY D 1 114 ? 57.592 91.808 82.773 1.00 29.59 106 GLY D N 1
ATOM 6457 C CA . GLY D 1 114 ? 56.825 93.032 82.729 1.00 30.34 106 GLY D CA 1
ATOM 6458 C C . GLY D 1 114 ? 55.413 92.839 82.189 1.00 30.08 106 GLY D C 1
ATOM 6459 O O . GLY D 1 114 ? 55.155 91.942 81.350 1.00 27.20 106 GLY D O 1
ATOM 6460 N N . ASP D 1 115 ? 54.485 93.662 82.692 1.00 29.67 107 ASP D N 1
ATOM 6461 C CA . ASP D 1 115 ? 53.074 93.515 82.372 1.00 30.49 107 ASP D CA 1
ATOM 6462 C C . ASP D 1 115 ? 52.797 93.714 80.893 1.00 30.07 107 ASP D C 1
ATOM 6463 O O . ASP D 1 115 ? 52.013 92.973 80.327 1.00 28.18 107 ASP D O 1
ATOM 6468 N N . GLU D 1 116 ? 53.418 94.725 80.282 1.00 31.13 108 GLU D N 1
ATOM 6469 C CA . GLU D 1 116 ? 53.159 95.032 78.895 1.00 31.83 108 GLU D CA 1
ATOM 6470 C C . GLU D 1 116 ? 53.485 93.806 78.050 1.00 31.35 108 GLU D C 1
ATOM 6471 O O . GLU D 1 116 ? 52.663 93.374 77.238 1.00 31.38 108 GLU D O 1
ATOM 6477 N N . GLN D 1 117 ? 54.698 93.298 78.267 1.00 30.48 109 GLN D N 1
ATOM 6478 C CA . GLN D 1 117 ? 55.208 92.157 77.487 1.00 31.16 109 GLN D CA 1
ATOM 6479 C C . GLN D 1 117 ? 54.266 90.978 77.606 1.00 29.66 109 GLN D C 1
ATOM 6480 O O . GLN D 1 117 ? 53.906 90.410 76.618 1.00 29.55 109 GLN D O 1
ATOM 6486 N N . VAL D 1 118 ? 53.860 90.630 78.811 1.00 27.44 110 VAL D N 1
ATOM 6487 C CA . VAL D 1 118 ? 52.919 89.548 78.949 1.00 25.92 110 VAL D CA 1
ATOM 6488 C C . VAL D 1 118 ? 51.582 89.788 78.241 1.00 25.67 110 VAL D C 1
ATOM 6489 O O . VAL D 1 118 ? 50.994 88.825 77.729 1.00 22.77 110 VAL D O 1
ATOM 6493 N N . LEU D 1 119 ? 51.084 91.037 78.232 1.00 25.90 111 LEU D N 1
ATOM 6494 C CA . LEU D 1 119 ? 49.815 91.306 77.592 1.00 27.22 111 LEU D CA 1
ATOM 6495 C C . LEU D 1 119 ? 49.914 91.158 76.091 1.00 26.27 111 LEU D C 1
ATOM 6496 O O . LEU D 1 119 ? 48.950 90.729 75.485 1.00 27.14 111 LEU D O 1
ATOM 6501 N N . VAL D 1 120 ? 51.059 91.490 75.510 1.00 26.04 112 VAL D N 1
ATOM 6502 C CA . VAL D 1 120 ? 51.336 91.272 74.077 1.00 26.03 112 VAL D CA 1
ATOM 6503 C C . VAL D 1 120 ? 51.366 89.784 73.768 1.00 26.06 112 VAL D C 1
ATOM 6504 O O . VAL D 1 120 ? 50.795 89.331 72.762 1.00 25.44 112 VAL D O 1
ATOM 6508 N N . TRP D 1 121 ? 51.999 89.022 74.646 1.00 25.48 113 TRP D N 1
ATOM 6509 C CA . TRP D 1 121 ? 51.997 87.557 74.452 1.00 24.03 113 TRP D CA 1
ATOM 6510 C C . TRP D 1 121 ? 50.590 86.943 74.621 1.00 24.92 113 TRP D C 1
ATOM 6511 O O . TRP D 1 121 ? 50.268 85.943 73.984 1.00 24.32 113 TRP D O 1
ATOM 6522 N N . ARG D 1 122 ? 49.760 87.493 75.486 1.00 23.49 114 ARG D N 1
ATOM 6523 C CA . ARG D 1 122 ? 48.456 86.979 75.749 1.00 23.21 114 ARG D CA 1
ATOM 6524 C C . ARG D 1 122 ? 47.384 87.426 74.686 1.00 26.41 114 ARG D C 1
ATOM 6525 O O . ARG D 1 122 ? 46.502 86.634 74.296 1.00 24.31 114 ARG D O 1
ATOM 6533 N N . ARG D 1 123 ? 47.479 88.686 74.227 1.00 26.91 115 ARG D N 1
ATOM 6534 C CA . ARG D 1 123 ? 46.404 89.295 73.492 1.00 28.74 115 ARG D CA 1
ATOM 6535 C C . ARG D 1 123 ? 46.758 90.068 72.198 1.00 29.96 115 ARG D C 1
ATOM 6536 O O . ARG D 1 123 ? 45.798 90.544 71.505 1.00 31.94 115 ARG D O 1
ATOM 6544 N N . SER D 1 124 ? 48.041 90.204 71.859 1.00 31.42 116 SER D N 1
ATOM 6545 C CA . SER D 1 124 ? 48.467 90.686 70.517 1.00 32.07 116 SER D CA 1
ATOM 6546 C C . SER D 1 124 ? 47.928 89.709 69.470 1.00 31.79 116 SER D C 1
ATOM 6547 O O . SER D 1 124 ? 48.257 88.522 69.471 1.00 33.10 116 SER D O 1
ATOM 6550 N N . TYR D 1 125 ? 47.097 90.188 68.567 1.00 29.74 117 TYR D N 1
ATOM 6551 C CA . TYR D 1 125 ? 46.545 89.295 67.561 1.00 27.91 117 TYR D CA 1
ATOM 6552 C C . TYR D 1 125 ? 47.573 88.529 66.774 1.00 27.63 117 TYR D C 1
ATOM 6553 O O . TYR D 1 125 ? 47.343 87.359 66.421 1.00 25.41 117 TYR D O 1
ATOM 6562 N N . ASP D 1 126 ? 48.727 89.156 66.482 1.00 28.32 118 ASP D N 1
ATOM 6563 C CA . ASP D 1 126 ? 49.650 88.661 65.468 1.00 28.90 118 ASP D CA 1
ATOM 6564 C C . ASP D 1 126 ? 51.116 88.550 65.933 1.00 28.58 118 ASP D C 1
ATOM 6565 O O . ASP D 1 126 ? 52.028 88.256 65.132 1.00 28.72 118 ASP D O 1
ATOM 6570 N N . THR D 1 127 ? 51.343 88.693 67.227 1.00 27.82 119 THR D N 1
ATOM 6571 C CA . THR D 1 127 ? 52.679 88.338 67.739 1.00 28.13 119 THR D CA 1
ATOM 6572 C C . THR D 1 127 ? 52.575 87.169 68.755 1.00 23.55 119 THR D C 1
ATOM 6573 O O . THR D 1 127 ? 51.796 87.174 69.708 1.00 24.34 119 THR D O 1
ATOM 6577 N N . PRO D 1 128 ? 53.329 86.115 68.480 1.00 22.28 120 PRO D N 1
ATOM 6578 C CA . PRO D 1 128 ? 53.176 84.920 69.319 1.00 22.05 120 PRO D CA 1
ATOM 6579 C C . PRO D 1 128 ? 54.077 84.931 70.547 1.00 22.05 120 PRO D C 1
ATOM 6580 O O . PRO D 1 128 ? 55.062 85.692 70.605 1.00 21.94 120 PRO D O 1
ATOM 6584 N N . PRO D 1 129 ? 53.807 84.059 71.502 1.00 19.54 121 PRO D N 1
ATOM 6585 C CA . PRO D 1 129 ? 54.741 83.819 72.608 1.00 18.60 121 PRO D CA 1
ATOM 6586 C C . PRO D 1 129 ? 56.062 83.241 72.119 1.00 17.80 121 PRO D C 1
ATOM 6587 O O . PRO D 1 129 ? 56.130 82.693 71.014 1.00 14.81 121 PRO D O 1
ATOM 6591 N N . PRO D 1 130 ? 57.113 83.303 72.952 1.00 17.36 122 PRO D N 1
ATOM 6592 C CA . PRO D 1 130 ? 58.361 82.564 72.620 1.00 17.49 122 PRO D CA 1
ATOM 6593 C C . PRO D 1 130 ? 58.117 81.081 72.363 1.00 17.55 122 PRO D C 1
ATOM 6594 O O . PRO D 1 130 ? 57.376 80.416 73.110 1.00 18.92 122 PRO D O 1
ATOM 6598 N N . ALA D 1 131 ? 58.706 80.597 71.291 1.00 15.73 123 ALA D N 1
ATOM 6599 C CA . ALA D 1 131 ? 58.521 79.206 70.854 1.00 15.14 123 ALA D CA 1
ATOM 6600 C C . ALA D 1 131 ? 59.214 78.143 71.714 1.00 14.86 123 ALA D C 1
ATOM 6601 O O . ALA D 1 131 ? 60.292 78.397 72.318 1.00 16.03 123 ALA D O 1
ATOM 6603 N N . LEU D 1 132 ? 58.609 76.966 71.767 1.00 13.77 124 LEU D N 1
ATOM 6604 C CA . LEU D 1 132 ? 59.291 75.774 72.233 1.00 14.44 124 LEU D CA 1
ATOM 6605 C C . LEU D 1 132 ? 60.504 75.494 71.334 1.00 14.79 124 LEU D C 1
ATOM 6606 O O . LEU D 1 132 ? 60.446 75.611 70.107 1.00 15.60 124 LEU D O 1
ATOM 6611 N N . GLU D 1 133 ? 61.594 75.054 71.944 1.00 15.46 125 GLU D N 1
ATOM 6612 C CA . GLU D 1 133 ? 62.602 74.364 71.137 1.00 16.88 125 GLU D CA 1
ATOM 6613 C C . GLU D 1 133 ? 62.031 73.091 70.524 1.00 16.98 125 GLU D C 1
ATOM 6614 O O . GLU D 1 133 ? 61.214 72.431 71.163 1.00 15.75 125 GLU D O 1
ATOM 6620 N N . PRO D 1 134 ? 62.505 72.675 69.339 1.00 17.97 126 PRO D N 1
ATOM 6621 C CA . PRO D 1 134 ? 61.972 71.511 68.675 1.00 19.54 126 PRO D CA 1
ATOM 6622 C C . PRO D 1 134 ? 62.078 70.213 69.475 1.00 21.37 126 PRO D C 1
ATOM 6623 O O . PRO D 1 134 ? 61.199 69.349 69.297 1.00 23.76 126 PRO D O 1
ATOM 6627 N N . GLY D 1 135 ? 63.100 70.105 70.320 1.00 20.90 127 GLY D N 1
ATOM 6628 C CA . GLY D 1 135 ? 63.331 68.897 71.184 1.00 22.38 127 GLY D CA 1
ATOM 6629 C C . GLY D 1 135 ? 62.739 68.956 72.601 1.00 21.84 127 GLY D C 1
ATOM 6630 O O . GLY D 1 135 ? 63.059 68.104 73.500 1.00 21.70 127 GLY D O 1
ATOM 6631 N N . ASP D 1 136 ? 61.935 69.983 72.882 1.00 19.35 128 ASP D N 1
ATOM 6632 C CA . ASP D 1 136 ? 61.315 70.120 74.184 1.00 19.29 128 ASP D CA 1
ATOM 6633 C C . ASP D 1 136 ? 60.351 68.935 74.393 1.00 20.51 128 ASP D C 1
ATOM 6634 O O . ASP D 1 136 ? 59.729 68.512 73.422 1.00 19.97 128 ASP D O 1
ATOM 6639 N N . GLU D 1 137 ? 60.215 68.471 75.642 1.00 20.09 129 GLU D N 1
ATOM 6640 C CA . GLU D 1 137 ? 59.245 67.393 76.027 1.00 21.40 129 GLU D CA 1
ATOM 6641 C C . GLU D 1 137 ? 57.779 67.869 75.705 1.00 20.90 129 GLU D C 1
ATOM 6642 O O . GLU D 1 137 ? 56.876 67.049 75.543 1.00 21.42 129 GLU D O 1
ATOM 6644 N N . ARG D 1 138 ? 57.569 69.173 75.686 1.00 20.44 130 ARG D N 1
ATOM 6645 C CA . ARG D 1 138 ? 56.221 69.737 75.498 1.00 19.28 130 ARG D CA 1
ATOM 6646 C C . ARG D 1 138 ? 55.873 69.773 73.994 1.00 19.40 130 ARG D C 1
ATOM 6647 O O . ARG D 1 138 ? 54.730 70.099 73.699 1.00 16.96 130 ARG D O 1
ATOM 6655 N N . ALA D 1 139 ? 56.815 69.506 73.070 1.00 16.34 131 ALA D N 1
ATOM 6656 C CA . ALA D 1 139 ? 56.601 69.629 71.642 1.00 15.70 131 ALA D CA 1
ATOM 6657 C C . ALA D 1 139 ? 55.639 68.497 71.209 1.00 16.69 131 ALA D C 1
ATOM 6658 O O . ALA D 1 139 ? 55.570 67.466 71.905 1.00 15.77 131 ALA D O 1
ATOM 6660 N N . PRO D 1 140 ? 54.925 68.659 70.112 1.00 15.29 132 PRO D N 1
ATOM 6661 C CA . PRO D 1 140 ? 53.813 67.732 69.783 1.00 16.74 132 PRO D CA 1
ATOM 6662 C C . PRO D 1 140 ? 54.170 66.556 68.886 1.00 17.32 132 PRO D C 1
ATOM 6663 O O . PRO D 1 140 ? 53.311 65.692 68.493 1.00 15.75 132 PRO D O 1
ATOM 6667 N N . TYR D 1 141 ? 55.454 66.446 68.506 1.00 16.76 133 TYR D N 1
ATOM 6668 C CA . TYR D 1 141 ? 55.754 65.563 67.380 1.00 18.52 133 TYR D CA 1
ATOM 6669 C C . TYR D 1 141 ? 55.616 64.051 67.684 1.00 19.59 133 TYR D C 1
ATOM 6670 O O . TYR D 1 141 ? 55.400 63.323 66.749 1.00 22.90 133 TYR D O 1
ATOM 6679 N N . ALA D 1 142 ? 55.788 63.613 68.912 1.00 19.76 134 ALA D N 1
ATOM 6680 C CA . ALA D 1 142 ? 55.754 62.177 69.300 1.00 22.44 134 ALA D CA 1
ATOM 6681 C C . ALA D 1 142 ? 54.375 61.769 69.816 1.00 22.86 134 ALA D C 1
ATOM 6682 O O . ALA D 1 142 ? 54.170 60.603 70.165 1.00 22.26 134 ALA D O 1
ATOM 6684 N N . ASP D 1 143 ? 53.453 62.747 69.916 1.00 19.99 135 ASP D N 1
ATOM 6685 C CA . ASP D 1 143 ? 52.147 62.539 70.532 1.00 18.91 135 ASP D CA 1
ATOM 6686 C C . ASP D 1 143 ? 51.171 61.863 69.577 1.00 15.10 135 ASP D C 1
ATOM 6687 O O . ASP D 1 143 ? 50.948 62.284 68.455 1.00 17.24 135 ASP D O 1
ATOM 6692 N N . PRO D 1 144 ? 50.609 60.701 70.003 1.00 17.09 136 PRO D N 1
ATOM 6693 C CA . PRO D 1 144 ? 49.700 60.021 69.088 1.00 17.77 136 PRO D CA 1
ATOM 6694 C C . PRO D 1 144 ? 48.476 60.792 68.672 1.00 16.46 136 PRO D C 1
ATOM 6695 O O . PRO D 1 144 ? 47.930 60.542 67.614 1.00 16.29 136 PRO D O 1
ATOM 6699 N N . ARG D 1 145 ? 48.098 61.816 69.449 1.00 14.28 137 ARG D N 1
ATOM 6700 C CA . ARG D 1 145 ? 47.025 62.666 68.969 1.00 13.77 137 ARG D CA 1
ATOM 6701 C C . ARG D 1 145 ? 47.264 63.349 67.643 1.00 14.40 137 ARG D C 1
ATOM 6702 O O . ARG D 1 145 ? 46.358 63.698 66.886 1.00 15.20 137 ARG D O 1
ATOM 6710 N N . TYR D 1 146 ? 48.548 63.602 67.325 1.00 14.10 138 TYR D N 1
ATOM 6711 C CA . TYR D 1 146 ? 48.880 64.385 66.150 1.00 13.87 138 TYR D CA 1
ATOM 6712 C C . TYR D 1 146 ? 49.682 63.546 65.152 1.00 16.04 138 TYR D C 1
ATOM 6713 O O . TYR D 1 146 ? 50.215 64.083 64.205 1.00 16.55 138 TYR D O 1
ATOM 6722 N N . ALA D 1 147 ? 49.634 62.216 65.299 1.00 18.08 139 ALA D N 1
ATOM 6723 C CA . ALA D 1 147 ? 50.420 61.320 64.444 1.00 21.13 139 ALA D CA 1
ATOM 6724 C C . ALA D 1 147 ? 50.133 61.456 63.001 1.00 21.98 139 ALA D C 1
ATOM 6725 O O . ALA D 1 147 ? 51.050 61.154 62.146 1.00 24.83 139 ALA D O 1
ATOM 6727 N N . LYS D 1 148 ? 48.916 61.870 62.648 1.00 22.95 140 LYS D N 1
ATOM 6728 C CA . LYS D 1 148 ? 48.519 61.899 61.271 1.00 25.22 140 LYS D CA 1
ATOM 6729 C C . LYS D 1 148 ? 48.541 63.328 60.708 1.00 25.34 140 LYS D C 1
ATOM 6730 O O . LYS D 1 148 ? 48.081 63.606 59.595 1.00 27.70 140 LYS D O 1
ATOM 6732 N N . VAL D 1 149 ? 49.116 64.272 61.482 1.00 24.52 141 VAL D N 1
ATOM 6733 C CA . VAL D 1 149 ? 49.204 65.662 61.064 1.00 24.16 141 VAL D CA 1
ATOM 6734 C C . VAL D 1 149 ? 50.633 65.899 60.514 1.00 25.27 141 VAL D C 1
ATOM 6735 O O . VAL D 1 149 ? 51.624 65.539 61.201 1.00 23.98 141 VAL D O 1
ATOM 6739 N N . PRO D 1 150 ? 50.742 66.485 59.288 1.00 28.72 142 PRO D N 1
ATOM 6740 C CA . PRO D 1 150 ? 52.065 66.781 58.707 1.00 28.93 142 PRO D CA 1
ATOM 6741 C C . PRO D 1 150 ? 52.840 67.629 59.688 1.00 29.87 142 PRO D C 1
ATOM 6742 O O . PRO D 1 150 ? 52.267 68.606 60.211 1.00 26.82 142 PRO D O 1
ATOM 6746 N N . ARG D 1 151 ? 54.095 67.240 59.946 1.00 29.15 143 ARG D N 1
ATOM 6747 C CA . ARG D 1 151 ? 54.944 67.888 60.925 1.00 30.80 143 ARG D CA 1
ATOM 6748 C C . ARG D 1 151 ? 55.004 69.440 60.753 1.00 30.72 143 ARG D C 1
ATOM 6749 O O . ARG D 1 151 ? 54.983 70.153 61.757 1.00 29.59 143 ARG D O 1
ATOM 6757 N N . GLU D 1 152 ? 55.024 69.939 59.510 1.00 31.11 144 GLU D N 1
ATOM 6758 C CA . GLU D 1 152 ? 54.945 71.387 59.209 1.00 31.75 144 GLU D CA 1
ATOM 6759 C C . GLU D 1 152 ? 53.692 72.124 59.668 1.00 30.48 144 GLU D C 1
ATOM 6760 O O . GLU D 1 152 ? 53.718 73.360 59.808 1.00 31.81 144 GLU D O 1
ATOM 6766 N N . GLN D 1 153 ? 52.596 71.415 59.916 1.00 27.74 145 GLN D N 1
ATOM 6767 C CA . GLN D 1 153 ? 51.404 72.061 60.349 1.00 25.49 145 GLN D CA 1
ATOM 6768 C C . GLN D 1 153 ? 51.337 72.171 61.873 1.00 22.32 145 GLN D C 1
ATOM 6769 O O . GLN D 1 153 ? 50.451 72.800 62.365 1.00 22.36 145 GLN D O 1
ATOM 6775 N N . LEU D 1 154 ? 52.213 71.488 62.593 1.00 19.50 146 LEU D N 1
ATOM 6776 C CA . LEU D 1 154 ? 52.136 71.413 64.044 1.00 17.11 146 LEU D CA 1
ATOM 6777 C C . LEU D 1 154 ? 52.927 72.602 64.580 1.00 16.69 146 LEU D C 1
ATOM 6778 O O . LEU D 1 154 ? 54.109 72.804 64.214 1.00 17.04 146 LEU D O 1
ATOM 6783 N N . PRO D 1 155 ? 52.304 73.381 65.489 1.00 14.78 147 PRO D N 1
ATOM 6784 C CA . PRO D 1 155 ? 52.997 74.568 66.054 1.00 14.95 147 PRO D CA 1
ATOM 6785 C C . PRO D 1 155 ? 53.921 74.336 67.222 1.00 14.74 147 PRO D C 1
ATOM 6786 O O . PRO D 1 155 ? 53.700 73.397 68.020 1.00 15.11 147 PRO D O 1
ATOM 6790 N N . LEU D 1 156 ? 54.962 75.207 67.378 1.00 13.67 148 LEU D N 1
ATOM 6791 C CA . LEU D 1 156 ? 55.746 75.297 68.574 1.00 12.19 148 LEU D CA 1
ATOM 6792 C C . LEU D 1 156 ? 55.448 76.508 69.389 1.00 10.95 148 LEU D C 1
ATOM 6793 O O . LEU D 1 156 ? 55.925 76.677 70.517 1.00 11.55 148 LEU D O 1
ATOM 6798 N N . THR D 1 157 ? 54.486 77.328 68.876 1.00 12.14 149 THR D N 1
ATOM 6799 C CA . THR D 1 157 ? 53.883 78.539 69.472 1.00 13.00 149 THR D CA 1
ATOM 6800 C C . THR D 1 157 ? 52.798 79.036 68.491 1.00 13.13 149 THR D C 1
ATOM 6801 O O . THR D 1 157 ? 52.892 78.763 67.311 1.00 13.65 149 THR D O 1
ATOM 6805 N N . GLU D 1 158 ? 51.781 79.765 68.987 1.00 10.78 150 GLU D N 1
ATOM 6806 C CA . GLU D 1 158 ? 50.803 80.474 68.047 1.00 11.74 150 GLU D CA 1
ATOM 6807 C C . GLU D 1 158 ? 50.424 81.788 68.737 1.00 10.92 150 GLU D C 1
ATOM 6808 O O . GLU D 1 158 ? 50.294 81.951 69.943 1.00 15.17 150 GLU D O 1
ATOM 6814 N N . CYS D 1 159 ? 50.146 82.669 67.807 1.00 17.75 151 CYS D N 1
ATOM 6815 C CA . CYS D 1 159 ? 49.269 83.809 68.085 1.00 17.50 151 CYS D CA 1
ATOM 6816 C C . CYS D 1 159 ? 47.846 83.531 67.656 1.00 17.56 151 CYS D C 1
ATOM 6817 O O . CYS D 1 159 ? 47.545 82.547 66.997 1.00 15.12 151 CYS D O 1
ATOM 6820 N N . LEU D 1 160 ? 46.963 84.426 68.055 1.00 18.61 152 LEU D N 1
ATOM 6821 C CA . LEU D 1 160 ? 45.553 84.224 67.744 1.00 16.25 152 LEU D CA 1
ATOM 6822 C C . LEU D 1 160 ? 45.337 84.138 66.240 1.00 15.36 152 LEU D C 1
ATOM 6823 O O . LEU D 1 160 ? 44.499 83.334 65.776 1.00 15.82 152 LEU D O 1
ATOM 6828 N N . LYS D 1 161 ? 46.081 84.896 65.412 1.00 16.14 153 LYS D N 1
ATOM 6829 C CA . LYS D 1 161 ? 45.941 84.819 63.977 1.00 17.87 153 LYS D CA 1
ATOM 6830 C C . LYS D 1 161 ? 46.191 83.412 63.446 1.00 16.42 153 LYS D C 1
ATOM 6831 O O . LYS D 1 161 ? 45.502 82.860 62.573 1.00 16.04 153 LYS D O 1
ATOM 6837 N N . ASP D 1 162 ? 47.200 82.755 64.027 1.00 16.58 154 ASP D N 1
ATOM 6838 C CA . ASP D 1 162 ? 47.478 81.389 63.617 1.00 15.89 154 ASP D CA 1
ATOM 6839 C C . ASP D 1 162 ? 46.330 80.454 64.082 1.00 14.20 154 ASP D C 1
ATOM 6840 O O . ASP D 1 162 ? 46.049 79.460 63.442 1.00 14.52 154 ASP D O 1
ATOM 6845 N N . THR D 1 163 ? 45.808 80.715 65.274 1.00 13.66 155 THR D N 1
ATOM 6846 C CA . THR D 1 163 ? 44.704 79.919 65.813 1.00 13.68 155 THR D CA 1
ATOM 6847 C C . THR D 1 163 ? 43.506 79.994 64.900 1.00 13.66 155 THR D C 1
ATOM 6848 O O . THR D 1 163 ? 42.904 78.966 64.503 1.00 13.95 155 THR D O 1
ATOM 6852 N N . VAL D 1 164 ? 43.154 81.228 64.497 1.00 13.42 156 VAL D N 1
ATOM 6853 C CA . VAL D 1 164 ? 42.078 81.378 63.446 1.00 14.30 156 VAL D CA 1
ATOM 6854 C C . VAL D 1 164 ? 42.300 80.549 62.191 1.00 13.29 156 VAL D C 1
ATOM 6855 O O . VAL D 1 164 ? 41.447 79.792 61.717 1.00 14.01 156 VAL D O 1
ATOM 6859 N N . ALA D 1 165 ? 43.522 80.591 61.646 1.00 13.38 157 ALA D N 1
ATOM 6860 C CA . ALA D 1 165 ? 43.911 79.833 60.501 1.00 13.20 157 ALA D CA 1
ATOM 6861 C C . ALA D 1 165 ? 43.757 78.339 60.666 1.00 13.14 157 ALA D C 1
ATOM 6862 O O . ALA D 1 165 ? 43.445 77.633 59.741 1.00 15.20 157 ALA D O 1
ATOM 6864 N N . ARG D 1 166 ? 44.026 77.863 61.854 1.00 12.91 158 ARG D N 1
ATOM 6865 C CA . ARG D 1 166 ? 43.969 76.413 62.213 1.00 13.53 158 ARG D CA 1
ATOM 6866 C C . ARG D 1 166 ? 42.500 75.908 62.389 1.00 13.38 158 ARG D C 1
ATOM 6867 O O . ARG D 1 166 ? 42.144 74.798 62.010 1.00 12.18 158 ARG D O 1
ATOM 6875 N N . VAL D 1 167 ? 41.659 76.797 62.908 1.00 12.49 159 VAL D N 1
ATOM 6876 C CA . VAL D 1 167 ? 40.281 76.433 63.260 1.00 13.98 159 VAL D CA 1
ATOM 6877 C C . VAL D 1 167 ? 39.395 76.417 62.032 1.00 13.45 159 VAL D C 1
ATOM 6878 O O . VAL D 1 167 ? 38.503 75.629 61.882 1.00 13.76 159 VAL D O 1
ATOM 6882 N N . LEU D 1 168 ? 39.620 77.391 61.139 1.00 15.57 160 LEU D N 1
ATOM 6883 C CA . LEU D 1 168 ? 38.651 77.647 60.051 1.00 15.37 160 LEU D CA 1
ATOM 6884 C C . LEU D 1 168 ? 38.471 76.493 59.114 1.00 15.75 160 LEU D C 1
ATOM 6885 O O . LEU D 1 168 ? 37.313 76.244 58.659 1.00 16.48 160 LEU D O 1
ATOM 6890 N N . PRO D 1 169 ? 39.502 75.691 58.820 1.00 14.25 161 PRO D N 1
ATOM 6891 C CA . PRO D 1 169 ? 39.272 74.526 57.964 1.00 15.59 161 PRO D CA 1
ATOM 6892 C C . PRO D 1 169 ? 38.283 73.520 58.528 1.00 15.25 161 PRO D C 1
ATOM 6893 O O . PRO D 1 169 ? 37.533 72.923 57.797 1.00 15.71 161 PRO D O 1
ATOM 6897 N N . LEU D 1 170 ? 38.232 73.360 59.837 1.00 12.73 162 LEU D N 1
ATOM 6898 C CA . LEU D 1 170 ? 37.226 72.498 60.415 1.00 12.70 162 LEU D CA 1
ATOM 6899 C C . LEU D 1 170 ? 35.817 73.090 60.285 1.00 13.22 162 LEU D C 1
ATOM 6900 O O . LEU D 1 170 ? 34.850 72.360 60.059 1.00 12.06 162 LEU D O 1
ATOM 6905 N N . TRP D 1 171 ? 35.715 74.376 60.465 1.00 12.90 163 TRP D N 1
ATOM 6906 C CA . TRP D 1 171 ? 34.409 75.054 60.294 1.00 11.77 163 TRP D CA 1
ATOM 6907 C C . TRP D 1 171 ? 33.956 74.837 58.824 1.00 12.99 163 TRP D C 1
ATOM 6908 O O . TRP D 1 171 ? 32.846 74.408 58.521 1.00 13.23 163 TRP D O 1
ATOM 6919 N N . ASN D 1 172 ? 34.862 75.110 57.899 1.00 14.37 164 ASN D N 1
ATOM 6920 C CA . ASN D 1 172 ? 34.481 75.038 56.475 1.00 16.26 164 ASN D CA 1
ATOM 6921 C C . ASN D 1 172 ? 34.155 73.660 55.989 1.00 17.53 164 ASN D C 1
ATOM 6922 O O . ASN D 1 172 ? 33.210 73.468 55.216 1.00 19.74 164 ASN D O 1
ATOM 6927 N N . GLU D 1 173 ? 34.938 72.680 56.415 1.00 16.63 165 GLU D N 1
ATOM 6928 C CA . GLU D 1 173 ? 34.884 71.302 55.919 1.00 17.97 165 GLU D CA 1
ATOM 6929 C C . GLU D 1 173 ? 33.849 70.426 56.621 1.00 17.78 165 GLU D C 1
ATOM 6930 O O . GLU D 1 173 ? 33.318 69.455 56.026 1.00 19.09 165 GLU D O 1
ATOM 6936 N N . SER D 1 174 ? 33.532 70.747 57.872 1.00 15.61 166 SER D N 1
ATOM 6937 C CA . SER D 1 174 ? 32.716 69.894 58.658 1.00 14.90 166 SER D CA 1
ATOM 6938 C C . SER D 1 174 ? 31.585 70.592 59.413 1.00 14.72 166 SER D C 1
ATOM 6939 O O . SER D 1 174 ? 30.379 70.217 59.274 1.00 13.76 166 SER D O 1
ATOM 6942 N N . ILE D 1 175 ? 31.905 71.620 60.193 1.00 10.47 167 ILE D N 1
ATOM 6943 C CA . ILE D 1 175 ? 30.901 72.161 61.093 1.00 11.93 167 ILE D CA 1
ATOM 6944 C C . ILE D 1 175 ? 29.827 72.903 60.309 1.00 11.91 167 ILE D C 1
ATOM 6945 O O . ILE D 1 175 ? 28.619 72.695 60.566 1.00 12.81 167 ILE D O 1
ATOM 6950 N N . ALA D 1 176 ? 30.200 73.734 59.361 1.00 11.93 168 ALA D N 1
ATOM 6951 C CA . ALA D 1 176 ? 29.220 74.522 58.621 1.00 13.51 168 ALA D CA 1
ATOM 6952 C C . A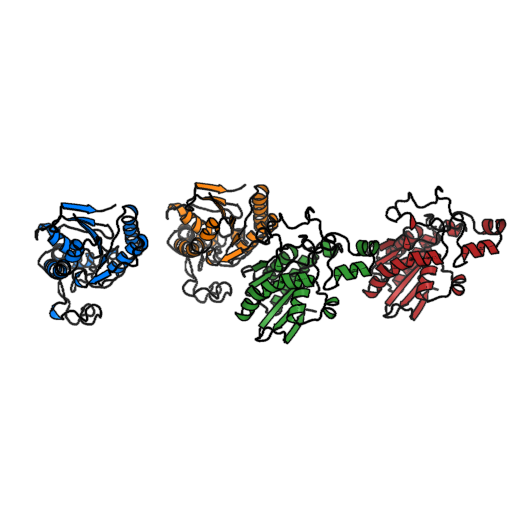LA D 1 176 ? 28.341 73.615 57.773 1.00 14.52 168 ALA D C 1
ATOM 6953 O O . ALA D 1 176 ? 27.111 73.809 57.853 1.00 14.40 168 ALA D O 1
ATOM 6955 N N . PRO D 1 177 ? 28.900 72.592 57.104 1.00 16.49 169 PRO D N 1
ATOM 6956 C CA . PRO D 1 177 ? 28.005 71.624 56.418 1.00 16.58 169 PRO D CA 1
ATOM 6957 C C . PRO D 1 177 ? 27.056 70.902 57.399 1.00 16.69 169 PRO D C 1
ATOM 6958 O O . PRO D 1 177 ? 25.887 70.627 57.047 1.00 17.20 169 PRO D O 1
ATOM 6962 N N . ALA D 1 178 ? 27.503 70.621 58.616 1.00 14.66 170 ALA D N 1
ATOM 6963 C CA . ALA D 1 178 ? 26.583 69.993 59.586 1.00 14.07 170 ALA D CA 1
ATOM 6964 C C . ALA D 1 178 ? 25.443 70.890 59.939 1.00 14.53 170 ALA D C 1
ATOM 6965 O O . ALA D 1 178 ? 24.275 70.466 59.977 1.00 14.49 170 ALA D O 1
ATOM 6967 N N . VAL D 1 179 ? 25.730 72.161 60.227 1.00 13.29 171 VAL D N 1
ATOM 6968 C CA . VAL D 1 179 ? 24.683 73.133 60.536 1.00 12.36 171 VAL D CA 1
ATOM 6969 C C . VAL D 1 179 ? 23.722 73.232 59.346 1.00 15.04 171 VAL D C 1
ATOM 6970 O O . VAL D 1 179 ? 22.479 73.179 59.535 1.00 15.85 171 VAL D O 1
ATOM 6974 N N . LYS D 1 180 ? 24.256 73.341 58.138 1.00 15.49 172 LYS D N 1
ATOM 6975 C CA . LYS D 1 180 ? 23.369 73.467 56.972 1.00 18.76 172 LYS D CA 1
ATOM 6976 C C . LYS D 1 180 ? 22.533 72.257 56.693 1.00 19.52 172 LYS D C 1
ATOM 6977 O O . LYS D 1 180 ? 21.469 72.371 56.011 1.00 22.29 172 LYS D O 1
ATOM 6983 N N . ALA D 1 181 ? 22.987 71.110 57.137 1.00 19.36 173 ALA D N 1
ATOM 6984 C CA . ALA D 1 181 ? 22.248 69.836 56.994 1.00 20.23 173 ALA D CA 1
ATOM 6985 C C . ALA D 1 181 ? 21.129 69.718 58.009 1.00 20.42 173 ALA D C 1
ATOM 6986 O O . ALA D 1 181 ? 20.400 68.753 57.924 1.00 24.66 173 ALA D O 1
ATOM 6988 N N . GLY D 1 182 ? 21.006 70.656 58.951 1.00 17.66 174 GLY D N 1
ATOM 6989 C CA . GLY D 1 182 ? 20.002 70.675 59.944 1.00 20.03 174 GLY D CA 1
ATOM 6990 C C . GLY D 1 182 ? 20.386 69.918 61.187 1.00 19.35 174 GLY D C 1
ATOM 6991 O O . GLY D 1 182 ? 19.511 69.691 62.023 1.00 19.17 174 GLY D O 1
ATOM 6992 N N . LYS D 1 183 ? 21.686 69.581 61.350 1.00 17.18 175 LYS D N 1
ATOM 6993 C CA . LYS D 1 183 ? 22.168 69.027 62.629 1.00 16.38 175 LYS D CA 1
ATOM 6994 C C . LYS D 1 183 ? 22.202 70.093 63.683 1.00 15.62 175 LYS D C 1
ATOM 6995 O O . LYS D 1 183 ? 22.568 71.221 63.396 1.00 16.50 175 LYS D O 1
ATOM 7001 N N . GLN D 1 184 ? 21.778 69.805 64.893 1.00 12.07 176 GLN D N 1
ATOM 7002 C CA . GLN D 1 184 ? 21.920 70.678 65.996 1.00 10.23 176 GLN D CA 1
ATOM 7003 C C . GLN D 1 184 ? 23.282 70.440 66.699 1.00 9.86 176 GLN D C 1
ATOM 7004 O O . GLN D 1 184 ? 23.519 69.356 67.212 1.00 10.51 176 GLN D O 1
ATOM 7010 N N . VAL D 1 185 ? 24.173 71.382 66.564 1.00 10.33 177 VAL D N 1
ATOM 7011 C CA . VAL D 1 185 ? 25.626 71.218 66.916 1.00 9.76 177 VAL D CA 1
ATOM 7012 C C . VAL D 1 185 ? 25.984 71.939 68.217 1.00 9.40 177 VAL D C 1
ATOM 7013 O O . VAL D 1 185 ? 25.540 73.105 68.526 1.00 9.95 177 VAL D O 1
ATOM 7017 N N . LEU D 1 186 ? 26.785 71.241 69.017 1.00 9.10 178 LEU D N 1
ATOM 7018 C CA . LEU D 1 186 ? 27.465 71.730 70.185 1.00 8.76 178 LEU D CA 1
ATOM 7019 C C . LEU D 1 186 ? 29.000 71.675 69.907 1.00 7.70 178 LEU D C 1
ATOM 7020 O O . LEU D 1 186 ? 29.494 70.675 69.367 1.00 9.08 178 LEU D O 1
ATOM 7025 N N . ILE D 1 187 ? 29.681 72.757 70.206 1.00 7.58 179 ILE D N 1
ATOM 7026 C CA . ILE D 1 187 ? 31.175 72.838 70.149 1.00 7.55 179 ILE D CA 1
ATOM 7027 C C . ILE D 1 187 ? 31.646 73.112 71.622 1.00 7.54 179 ILE D C 1
ATOM 7028 O O . ILE D 1 187 ? 31.282 74.131 72.283 1.00 10.51 179 ILE D O 1
ATOM 7033 N N . ALA D 1 188 ? 32.429 72.134 72.175 1.00 8.06 180 ALA D N 1
ATOM 7034 C CA . ALA D 1 188 ? 33.049 72.180 73.506 1.00 7.55 180 ALA D CA 1
ATOM 7035 C C . ALA D 1 188 ? 34.534 72.340 73.335 1.00 9.14 180 ALA D C 1
ATOM 7036 O O . ALA D 1 188 ? 35.204 71.487 72.752 1.00 9.89 180 ALA D O 1
ATOM 7038 N N . ALA D 1 189 ? 35.042 73.525 73.718 1.00 8.25 181 ALA D N 1
ATOM 7039 C CA . ALA D 1 189 ? 36.435 73.822 73.368 1.00 8.32 181 ALA D CA 1
ATOM 7040 C C . ALA D 1 189 ? 37.057 74.775 74.375 1.00 10.54 181 ALA D C 1
ATOM 7041 O O . ALA D 1 189 ? 36.876 74.573 75.585 1.00 10.89 181 ALA D O 1
ATOM 7043 N N . HIS D 1 190 ? 37.901 75.676 73.889 1.00 8.06 182 HIS D N 1
ATOM 7044 C CA . HIS D 1 190 ? 38.837 76.401 74.712 1.00 10.05 182 HIS D CA 1
ATOM 7045 C C . HIS D 1 190 ? 38.664 77.893 74.528 1.00 10.29 182 HIS D C 1
ATOM 7046 O O . HIS D 1 190 ? 38.130 78.342 73.543 1.00 12.25 182 HIS D O 1
ATOM 7053 N N . GLY D 1 191 ? 39.170 78.655 75.493 1.00 13.04 183 GLY D N 1
ATOM 7054 C CA . GLY D 1 191 ? 38.992 80.123 75.509 1.00 14.07 183 GLY D CA 1
ATOM 7055 C C . GLY D 1 191 ? 39.473 80.780 74.246 1.00 14.47 183 GLY D C 1
ATOM 7056 O O . GLY D 1 191 ? 38.751 81.552 73.647 1.00 17.22 183 GLY D O 1
ATOM 7057 N N . ASN D 1 192 ? 40.700 80.494 73.788 1.00 14.61 184 ASN D N 1
ATOM 7058 C CA . ASN D 1 192 ? 41.202 81.193 72.665 1.00 15.11 184 ASN D CA 1
ATOM 7059 C C . ASN D 1 192 ? 40.761 80.616 71.363 1.00 14.49 184 ASN D C 1
ATOM 7060 O O . ASN D 1 192 ? 40.640 81.289 70.356 1.00 16.82 184 ASN D O 1
ATOM 7065 N N . SER D 1 193 ? 40.478 79.295 71.290 1.00 14.46 185 SER D N 1
ATOM 7066 C CA . SER D 1 193 ? 39.967 78.760 70.061 1.00 14.12 185 SER D CA 1
ATOM 7067 C C . SER D 1 193 ? 38.494 79.184 69.800 1.00 13.61 185 SER D C 1
ATOM 7068 O O . SER D 1 193 ? 38.096 79.373 68.639 1.00 14.24 185 SER D O 1
ATOM 7071 N N . LEU D 1 194 ? 37.720 79.393 70.881 1.00 14.55 186 LEU D N 1
ATOM 7072 C CA . LEU D 1 194 ? 36.380 79.968 70.725 1.00 13.73 186 LEU D CA 1
ATOM 7073 C C . LEU D 1 194 ? 36.526 81.496 70.370 1.00 12.51 186 LEU D C 1
ATOM 7074 O O . LEU D 1 194 ? 35.752 81.960 69.562 1.00 13.66 186 LEU D O 1
ATOM 7079 N N . ARG D 1 195 ? 37.479 82.204 70.945 1.00 12.97 187 ARG D N 1
ATOM 7080 C CA . ARG D 1 195 ? 37.742 83.636 70.548 1.00 13.39 187 ARG D CA 1
ATOM 7081 C C . ARG D 1 195 ? 38.018 83.702 69.087 1.00 15.55 187 ARG D C 1
ATOM 7082 O O . ARG D 1 195 ? 37.502 84.558 68.320 1.00 17.10 187 ARG D O 1
ATOM 7090 N N . ALA D 1 196 ? 38.808 82.715 68.588 1.00 13.98 188 ALA D N 1
ATOM 7091 C CA . ALA D 1 196 ? 39.193 82.656 67.212 1.00 14.37 188 ALA D CA 1
ATOM 7092 C C . ALA D 1 196 ? 37.977 82.427 66.358 1.00 15.82 188 ALA D C 1
ATOM 7093 O O . ALA D 1 196 ? 37.716 83.170 65.396 1.00 16.98 188 ALA D O 1
ATOM 7095 N N . LEU D 1 197 ? 37.144 81.434 66.738 1.00 15.76 189 LEU D N 1
ATOM 7096 C CA . LEU D 1 197 ? 35.938 81.170 65.983 1.00 15.02 189 LEU D CA 1
ATOM 7097 C C . LEU D 1 197 ? 34.915 82.355 65.949 1.00 16.14 189 LEU D C 1
ATOM 7098 O O . LEU D 1 197 ? 34.305 82.677 64.906 1.00 18.93 189 LEU D O 1
ATOM 7103 N N . ILE D 1 198 ? 34.704 82.950 67.108 1.00 15.70 190 ILE D N 1
ATOM 7104 C CA . ILE D 1 198 ? 33.804 84.092 67.249 1.00 14.96 190 ILE D CA 1
ATOM 7105 C C . ILE D 1 198 ? 34.300 85.350 66.419 1.00 15.23 190 ILE D C 1
ATOM 7106 O O . ILE D 1 198 ? 33.487 86.083 65.832 1.00 16.87 190 ILE D O 1
ATOM 7111 N N . LYS D 1 199 ? 35.625 85.509 66.332 1.00 17.21 191 LYS D N 1
ATOM 7112 C CA . LYS D 1 199 ? 36.223 86.604 65.594 1.00 17.57 191 LYS D CA 1
ATOM 7113 C C . LYS D 1 199 ? 35.780 86.450 64.168 1.00 18.22 191 LYS D C 1
ATOM 7114 O O . LYS D 1 199 ? 35.366 87.398 63.453 1.00 19.76 191 LYS D O 1
ATOM 7120 N N . TYR D 1 200 ? 35.754 85.223 63.710 1.00 18.22 192 TYR D N 1
ATOM 7121 C CA . TYR D 1 200 ? 35.343 84.980 62.371 1.00 18.67 192 TYR D CA 1
ATOM 7122 C C . TYR D 1 200 ? 33.862 85.117 62.182 1.00 20.08 192 TYR D C 1
ATOM 7123 O O . TYR D 1 200 ? 33.400 85.873 61.278 1.00 20.27 192 TYR D O 1
ATOM 7132 N N . LEU D 1 201 ? 33.091 84.477 63.053 1.00 21.37 193 LEU D N 1
ATOM 7133 C CA . LEU D 1 201 ? 31.645 84.474 62.894 1.00 23.09 193 LEU D CA 1
ATOM 7134 C C . LEU D 1 201 ? 31.023 85.884 62.954 1.00 22.70 193 LEU D C 1
ATOM 7135 O O . LEU D 1 201 ? 30.158 86.205 62.132 1.00 22.63 193 LEU D O 1
ATOM 7140 N N . ASP D 1 202 ? 31.511 86.695 63.904 1.00 21.23 194 ASP D N 1
ATOM 7141 C CA . ASP D 1 202 ? 30.952 88.044 64.215 1.00 20.97 194 ASP D CA 1
ATOM 7142 C C . ASP D 1 202 ? 31.739 89.137 63.426 1.00 22.10 194 ASP D C 1
ATOM 7143 O O . ASP D 1 202 ? 31.402 90.321 63.467 1.00 21.71 194 ASP D O 1
ATOM 7148 N N . GLY D 1 203 ? 32.724 88.728 62.634 1.00 22.00 195 GLY D N 1
ATOM 7149 C CA . GLY D 1 203 ? 33.502 89.737 61.844 1.00 23.32 195 GLY D CA 1
ATOM 7150 C C . GLY D 1 203 ? 34.180 90.787 62.744 1.00 22.87 195 GLY D C 1
ATOM 7151 O O . GLY D 1 203 ? 34.201 91.998 62.440 1.00 24.13 195 GLY D O 1
ATOM 7152 N N . ILE D 1 204 ? 34.774 90.351 63.827 1.00 19.99 196 ILE D N 1
ATOM 7153 C CA . ILE D 1 204 ? 35.346 91.250 64.811 1.00 20.98 196 ILE D CA 1
ATOM 7154 C C . ILE D 1 204 ? 36.726 91.650 64.403 1.00 21.77 196 ILE D C 1
ATOM 7155 O O . ILE D 1 204 ? 37.454 90.850 63.915 1.00 19.53 196 ILE D O 1
ATOM 7160 N N . SER D 1 205 ? 37.061 92.934 64.583 1.00 22.41 197 SER D N 1
ATOM 7161 C CA . SER D 1 205 ? 38.394 93.392 64.167 1.00 23.27 197 SER D CA 1
ATOM 7162 C C . SER D 1 205 ? 39.525 92.856 65.049 1.00 24.01 197 SER D C 1
ATOM 7163 O O . SER D 1 205 ? 39.324 92.458 66.219 1.00 24.18 197 SER D O 1
ATOM 7166 N N . ASP D 1 206 ? 40.730 93.026 64.541 1.00 25.53 198 ASP D N 1
ATOM 7167 C CA . ASP D 1 206 ? 41.951 92.670 65.280 1.00 27.65 198 ASP D CA 1
ATOM 7168 C C . ASP D 1 206 ? 42.061 93.385 66.618 1.00 28.46 198 ASP D C 1
ATOM 7169 O O . ASP D 1 206 ? 42.561 92.780 67.596 1.00 28.82 198 ASP D O 1
ATOM 7174 N N . ALA D 1 207 ? 41.662 94.676 66.694 1.00 27.63 199 ALA D N 1
ATOM 7175 C CA . ALA D 1 207 ? 41.714 95.386 68.004 1.00 27.62 199 ALA D CA 1
ATOM 7176 C C . ALA D 1 207 ? 40.604 95.081 69.002 1.00 26.95 199 ALA D C 1
ATOM 7177 O O . ALA D 1 207 ? 40.813 94.998 70.229 1.00 24.57 199 ALA D O 1
ATOM 7179 N N . ASP D 1 208 ? 39.382 94.935 68.489 1.00 26.31 200 ASP D N 1
ATOM 7180 C CA . ASP D 1 208 ? 38.253 94.659 69.323 1.00 25.93 200 ASP D CA 1
ATOM 7181 C C . ASP D 1 208 ? 38.330 93.210 69.903 1.00 24.53 200 ASP D C 1
ATOM 7182 O O . ASP D 1 208 ? 37.856 92.985 71.013 1.00 23.63 200 ASP D O 1
ATOM 7187 N N . ILE D 1 209 ? 39.012 92.283 69.210 1.00 23.40 201 ILE D N 1
ATOM 7188 C CA . ILE D 1 209 ? 39.045 90.898 69.732 1.00 23.07 201 ILE D CA 1
ATOM 7189 C C . ILE D 1 209 ? 39.875 90.834 71.050 1.00 23.58 201 ILE D C 1
ATOM 7190 O O . ILE D 1 209 ? 39.617 89.980 71.946 1.00 21.80 201 ILE D O 1
ATOM 7195 N N . VAL D 1 210 ? 40.805 91.787 71.244 1.00 22.99 202 VAL D N 1
ATOM 7196 C CA . VAL D 1 210 ? 41.611 91.845 72.510 1.00 23.35 202 VAL D CA 1
ATOM 7197 C C . VAL D 1 210 ? 40.821 91.802 73.795 1.00 23.66 202 VAL D C 1
ATOM 7198 O O . VAL D 1 210 ? 41.253 91.205 74.777 1.00 25.13 202 VAL D O 1
ATOM 7202 N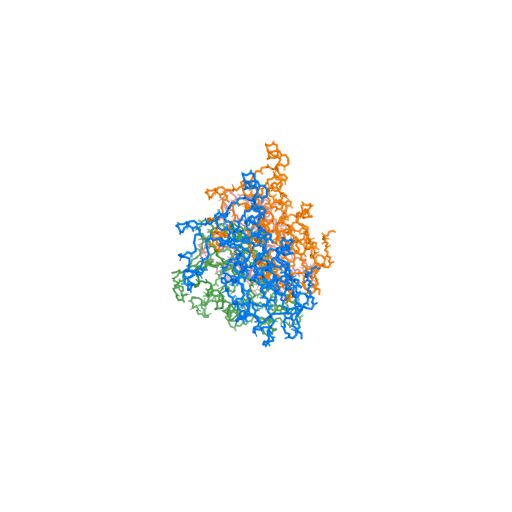 N . GLY D 1 211 ? 39.643 92.411 73.810 1.00 25.05 203 GLY D N 1
ATOM 7203 C CA . GLY D 1 211 ? 38.852 92.488 74.993 1.00 25.14 203 GLY D CA 1
ATOM 7204 C C . GLY D 1 211 ? 37.862 91.353 75.199 1.00 24.46 203 GLY D C 1
ATOM 7205 O O . GLY D 1 211 ? 37.191 91.348 76.213 1.00 24.72 203 GLY D O 1
ATOM 7206 N N . LEU D 1 212 ? 37.751 90.387 74.278 1.00 22.50 204 LEU D N 1
ATOM 7207 C CA . LEU D 1 212 ? 36.744 89.318 74.486 1.00 21.67 204 LEU D CA 1
ATOM 7208 C C . LEU D 1 212 ? 37.305 88.236 75.388 1.00 22.34 204 LEU D C 1
ATOM 7209 O O . LEU D 1 212 ? 38.395 87.709 75.103 1.00 22.48 204 LEU D O 1
ATOM 7214 N N . ASN D 1 213 ? 36.623 87.946 76.487 1.00 20.02 205 ASN D N 1
ATOM 7215 C CA . ASN D 1 213 ? 37.037 86.830 77.345 1.00 21.84 205 ASN D CA 1
ATOM 7216 C C . ASN D 1 213 ? 35.807 85.892 77.522 1.00 20.51 205 ASN D C 1
ATOM 7217 O O . ASN D 1 213 ? 34.654 86.359 77.584 1.00 22.14 205 ASN D O 1
ATOM 7222 N N . ILE D 1 214 ? 36.014 84.574 77.446 1.00 20.79 206 ILE D N 1
ATOM 7223 C CA . ILE D 1 214 ? 34.884 83.690 77.558 1.00 18.67 206 ILE D CA 1
ATOM 7224 C C . ILE D 1 214 ? 35.001 82.979 78.882 1.00 16.56 206 ILE D C 1
ATOM 7225 O O . ILE D 1 214 ? 36.047 82.376 79.155 1.00 19.50 206 ILE D O 1
ATOM 7230 N N . PRO D 1 215 ? 33.925 82.991 79.693 1.00 16.12 207 PRO D N 1
ATOM 7231 C CA . PRO D 1 215 ? 33.979 82.291 80.927 1.00 17.50 207 PRO D CA 1
ATOM 7232 C C . PRO D 1 215 ? 33.977 80.743 80.823 1.00 15.40 207 PRO D C 1
ATOM 7233 O O . PRO D 1 215 ? 33.482 80.198 79.831 1.00 17.16 207 PRO D O 1
ATOM 7237 N N . ASN D 1 216 ? 34.541 80.067 81.800 1.00 17.36 208 ASN D N 1
ATOM 7238 C CA . ASN D 1 216 ? 34.485 78.601 81.839 1.00 16.74 208 ASN D CA 1
ATOM 7239 C C . ASN D 1 216 ? 33.053 78.085 82.011 1.00 17.36 208 ASN D C 1
ATOM 7240 O O . ASN D 1 216 ? 32.316 78.497 82.891 1.00 18.07 208 ASN D O 1
ATOM 7245 N N . GLY D 1 217 ? 32.681 77.100 81.219 1.00 15.58 209 GLY D N 1
ATOM 7246 C CA . GLY D 1 217 ? 31.480 76.354 81.461 1.00 17.36 209 GLY D CA 1
ATOM 7247 C C . GLY D 1 217 ? 30.137 76.991 81.328 1.00 16.01 209 GLY D C 1
ATOM 7248 O O . GLY D 1 217 ? 29.182 76.568 81.998 1.00 19.23 209 GLY D O 1
ATOM 7249 N N . VAL D 1 218 ? 29.996 78.019 80.500 1.00 14.58 210 VAL D N 1
ATOM 7250 C CA . VAL D 1 218 ? 28.789 78.737 80.306 1.00 14.29 210 VAL D CA 1
ATOM 7251 C C . VAL D 1 218 ? 28.345 78.631 78.843 1.00 15.22 210 VAL D C 1
ATOM 7252 O O . VAL D 1 218 ? 29.044 79.086 77.946 1.00 15.13 210 VAL D O 1
ATOM 7256 N N . PRO D 1 219 ? 27.151 78.060 78.578 1.00 14.07 211 PRO D N 1
ATOM 7257 C CA . PRO D 1 219 ? 26.729 77.905 77.196 1.00 14.15 211 PRO D CA 1
ATOM 7258 C C . PRO D 1 219 ? 26.462 79.260 76.510 1.00 14.56 211 PRO D C 1
ATOM 7259 O O . PRO D 1 219 ? 25.868 80.146 77.114 1.00 15.49 211 PRO D O 1
ATOM 7263 N N . LEU D 1 220 ? 26.987 79.393 75.294 1.00 13.31 212 LEU D N 1
ATOM 7264 C CA . LEU D 1 220 ? 26.935 80.582 74.461 1.00 13.49 212 LEU D CA 1
ATOM 7265 C C . LEU D 1 220 ? 26.213 80.201 73.214 1.00 12.34 212 LEU D C 1
ATOM 7266 O O . LEU D 1 220 ? 26.660 79.378 72.392 1.00 11.61 212 LEU D O 1
ATOM 7271 N N . VAL D 1 221 ? 25.014 80.755 73.039 1.00 11.85 213 VAL D N 1
ATOM 7272 C CA . VAL D 1 221 ? 24.122 80.406 71.917 1.00 12.28 213 VAL D CA 1
ATOM 7273 C C . VAL D 1 221 ? 24.231 81.426 70.807 1.00 13.38 213 VAL D C 1
ATOM 7274 O O . VAL D 1 221 ? 24.114 82.643 71.076 1.00 14.87 213 VAL D O 1
ATOM 7278 N N . TYR D 1 222 ? 24.483 80.972 69.589 1.00 12.21 214 TYR D N 1
ATOM 7279 C CA . TYR D 1 222 ? 24.470 81.791 68.346 1.00 13.04 214 TYR D CA 1
ATOM 7280 C C . TYR D 1 222 ? 23.298 81.440 67.579 1.00 14.29 214 TYR D C 1
ATOM 7281 O O . TYR D 1 222 ? 23.050 80.242 67.257 1.00 15.49 214 TYR D O 1
ATOM 7290 N N . GLU D 1 223 ? 22.494 82.441 67.208 1.00 13.13 215 GLU D N 1
ATOM 7291 C CA . GLU D 1 223 ? 21.449 82.210 66.168 1.00 12.89 215 GLU D CA 1
ATOM 7292 C C . GLU D 1 223 ? 21.962 82.648 64.838 1.00 14.51 215 GLU D C 1
ATOM 7293 O O . GLU D 1 223 ? 22.450 83.796 64.757 1.00 16.43 215 GLU D O 1
ATOM 7299 N N . LEU D 1 224 ? 21.858 81.821 63.839 1.00 14.66 216 LEU D N 1
ATOM 7300 C CA . LEU D 1 224 ? 22.478 82.108 62.527 1.00 14.98 216 LEU D CA 1
ATOM 7301 C C . LEU D 1 224 ? 21.407 82.157 61.465 1.00 18.19 216 LEU D C 1
ATOM 7302 O O . LEU D 1 224 ? 20.459 81.394 61.484 1.00 19.43 216 LEU D O 1
ATOM 7307 N N . ASP D 1 225 ? 21.614 83.011 60.455 1.00 18.98 217 ASP D N 1
ATOM 7308 C CA . ASP D 1 225 ? 20.720 82.944 59.308 1.00 20.65 217 ASP D CA 1
ATOM 7309 C C . ASP D 1 225 ? 21.092 81.897 58.227 1.00 21.44 217 ASP D C 1
ATOM 7310 O O . ASP D 1 225 ? 22.007 81.102 58.413 1.00 20.78 217 ASP D O 1
ATOM 7315 N N . GLU D 1 226 ? 20.354 81.890 57.083 1.00 21.82 218 GLU D N 1
ATOM 7316 C CA . GLU D 1 226 ? 20.600 80.951 55.972 1.00 23.11 218 GLU D CA 1
ATOM 7317 C C . GLU D 1 226 ? 22.023 80.998 55.405 1.00 21.35 218 GLU D C 1
ATOM 7318 O O . GLU D 1 226 ? 22.526 79.990 54.956 1.00 22.38 218 GLU D O 1
ATOM 7324 N N . SER D 1 227 ? 22.701 82.147 55.497 1.00 21.60 219 SER D N 1
ATOM 7325 C CA . SER D 1 227 ? 24.099 82.336 55.065 1.00 20.89 219 SER D CA 1
ATOM 7326 C C . SER D 1 227 ? 25.125 82.079 56.161 1.00 20.18 219 SER D C 1
ATOM 7327 O O . SER D 1 227 ? 26.353 82.310 55.978 1.00 19.84 219 SER D O 1
ATOM 7330 N N . LEU D 1 228 ? 24.617 81.621 57.325 1.00 18.31 220 LEU D N 1
ATOM 7331 C CA . LEU D 1 228 ? 25.430 81.339 58.495 1.00 16.85 220 LEU D CA 1
ATOM 7332 C C . LEU D 1 228 ? 25.960 82.604 59.166 1.00 18.12 220 LEU D C 1
ATOM 7333 O O . LEU D 1 228 ? 26.864 82.568 59.979 1.00 19.46 220 LEU D O 1
ATOM 7338 N N . THR D 1 229 ? 25.344 83.738 58.857 1.00 19.73 221 THR D N 1
ATOM 7339 C CA . THR D 1 229 ? 25.676 85.014 59.504 1.00 19.11 221 THR D CA 1
ATOM 7340 C C . THR D 1 229 ? 24.934 85.163 60.821 1.00 19.59 221 THR D C 1
ATOM 7341 O O . THR D 1 229 ? 23.752 84.887 60.819 1.00 17.64 221 THR D O 1
ATOM 7345 N N . PRO D 1 230 ? 25.607 85.529 61.923 1.00 19.61 222 PRO D N 1
ATOM 7346 C CA . PRO D 1 230 ? 24.911 85.724 63.199 1.00 19.85 222 PRO D CA 1
ATOM 7347 C C . PRO D 1 230 ? 23.815 86.801 63.127 1.00 20.24 222 PRO D C 1
ATOM 7348 O O . PRO D 1 230 ? 24.022 87.918 62.532 1.00 21.26 222 PRO D O 1
ATOM 7352 N N . ILE D 1 231 ? 22.678 86.440 63.705 1.00 19.42 223 ILE D N 1
ATOM 7353 C CA . ILE D 1 231 ? 21.540 87.337 64.020 1.00 18.93 223 ILE D CA 1
ATOM 7354 C C . ILE D 1 231 ? 21.685 87.924 65.442 1.00 20.15 223 ILE D C 1
ATOM 7355 O O . ILE D 1 231 ? 21.504 89.155 65.672 1.00 21.88 223 ILE D O 1
ATOM 7360 N N . ARG D 1 232 ? 21.972 87.081 66.423 1.00 17.71 224 ARG D N 1
ATOM 7361 C CA . ARG D 1 232 ? 22.169 87.436 67.760 1.00 16.98 224 ARG D CA 1
ATOM 7362 C C . ARG D 1 232 ? 22.871 86.304 68.494 1.00 16.40 224 ARG D C 1
ATOM 7363 O O . ARG D 1 232 ? 22.940 85.168 67.972 1.00 15.89 224 ARG D O 1
ATOM 7371 N N . HIS D 1 233 ? 23.363 86.615 69.644 1.00 15.91 225 HIS D N 1
ATOM 7372 C CA . HIS D 1 233 ? 23.952 85.614 70.531 1.00 16.17 225 HIS D CA 1
ATOM 7373 C C . HIS D 1 233 ? 23.699 86.004 71.969 1.00 16.44 225 HIS D C 1
ATOM 7374 O O . HIS D 1 233 ? 23.519 87.172 72.263 1.00 16.43 225 HIS D O 1
ATOM 7381 N N . TYR D 1 234 ? 23.802 85.049 72.878 1.00 14.97 226 TYR D N 1
ATOM 7382 C CA . TYR D 1 234 ? 23.534 85.199 74.284 1.00 15.18 226 TYR D CA 1
ATOM 7383 C C . TYR D 1 234 ? 24.089 84.042 75.104 1.00 14.54 226 TYR D C 1
ATOM 7384 O O . TYR D 1 234 ? 24.138 82.885 74.590 1.00 15.65 226 TYR D O 1
ATOM 7393 N N . TYR D 1 235 ? 24.490 84.260 76.340 1.00 15.01 227 TYR D N 1
ATOM 7394 C CA . TYR D 1 235 ? 24.828 83.221 77.252 1.00 16.45 227 TYR D CA 1
ATOM 7395 C C . TYR D 1 235 ? 23.518 82.694 77.894 1.00 19.12 227 TYR D C 1
ATOM 7396 O O . TYR D 1 235 ? 22.532 83.479 78.072 1.00 19.57 227 TYR D O 1
ATOM 7405 N N . LEU D 1 236 ? 23.466 81.391 78.182 1.00 19.96 228 LEU D N 1
ATOM 7406 C CA . LEU D 1 236 ? 22.412 80.859 79.052 1.00 22.28 228 LEU D CA 1
ATOM 7407 C C . LEU D 1 236 ? 22.762 80.940 80.478 1.00 24.30 228 LEU D C 1
ATOM 7408 O O . LEU D 1 236 ? 23.892 80.724 80.860 1.00 24.99 228 LEU D O 1
ATOM 7413 N N . GLY D 1 237 ? 21.757 81.150 81.302 1.00 29.02 229 GLY D N 1
ATOM 7414 C CA . GLY D 1 237 ? 22.010 81.175 82.734 1.00 32.06 229 GLY D CA 1
ATOM 7415 C C . GLY D 1 237 ? 21.683 82.529 83.353 1.00 34.76 229 GLY D C 1
ATOM 7416 O O . GLY D 1 237 ? 20.837 83.274 82.845 1.00 35.97 229 GLY D O 1
ATOM 7417 N N . ASP D 1 238 ? 22.435 82.832 84.407 1.00 37.68 230 ASP D N 1
ATOM 7418 C CA . ASP D 1 238 ? 22.162 83.942 85.309 1.00 39.91 230 ASP D CA 1
ATOM 7419 C C . ASP D 1 238 ? 22.993 85.155 84.907 1.00 39.45 230 ASP D C 1
ATOM 7420 O O . ASP D 1 238 ? 24.188 85.202 85.251 1.00 39.75 230 ASP D O 1
#

Nearest PDB structures (foldseek):
  3ezn-assembly1_A  TM=1.001E+00  e=1.704E-50  Burkholderia pseudomallei 1710b
  3gp5-assembly1_A  TM=1.001E+00  e=4.478E-49  Burkholderia pseudomallei
  4odi-assembly1_C  TM=9.837E-01  e=4.138E-39  Toxoplasma gondii ME49
  1e58-assembly1_A  TM=9.918E-01  e=1.807E-38  Escherichia coli K-12
  3kkk-assembly1_A  TM=9.771E-01  e=1.015E-38  Plasmodium falciparum 3D7

CATH classification: 3.40.50.1240

Foldseek 3Di:
DFKEKEAEFFAWPCNVVQAAAFPPQTAHDPRRLVLLLVLLLLCQVVPDDFQEEEEEPHHRLVSSVVSSCVSNVNNPHYYHYHNLQTGFHQAPRHGPHLVVVCVVPNPVVSLCQVFVQPDHHYFHDCPDPPFCDPPPVCVPPDPVLGGRIDHLPNSLVSNVVCCVPPVVVCRVVVTHYYYGGHFSNVLSVCCVQAVNDSVRSRPDTDDHNWMKMFDADPVRHTPDIDTGD/DFKEKEAEFFAWPCNVVQAAAFPPQTARDPRRLVLLLVLLLLCQVVPHDFQEEEEEQRHSLVSSVVSSCVNNVNNPHYYHYHNLQTGFHQAPSHGPRLVVCCVVPNPVVSLCCVFQQPDHHDFHDCPDPSFCDPPPSCVPPDPVLGGRIDHLNNSLVSNVCCVVVPVVVCRLVVTHYYYGGHFSNVLSVCCVQAVPDSVRSRPDTHDHNWMKMFDADPVRRTPDIDTGD/DFKEKEAEFFAFPCNVQQAAAFPPQTAHDPRRLVLLLVLLQLCLVVPHDFQEEEEEPHHSLVSSVCSSCVNNVNNPHYYHYHNLQTGFHQAPRHPPHLVVVCVVPNPVVSLCCVFQQPDHHDFHDCPDPPFCDVPPNCVPPPPVLGGRIDHLNNSLVSNVVCCVPPVVVCRLVVTHYYYRGHFSNVLSVVCVQAVPDSVRSRPDTHDHNWMKMFDADNVRHTPDIDTGDD/DFKEKEAEFFAWPCVVQQAAAFQNQTAHDPRRLVLLLVLLQLCQVVPDDFQEEEEEQRHSLVSSVVSSCVNNVNNPHHYHYHNLQTGFHQAPRHPPHLVVVCVVPNDVVSLCCVQQQADHHYFHDCPDPSFCDVPPVCVPPPPVLGGRIDHLNNSLVSNVVCCVVPVVVCRLVVGHYYYRGHFSNVLSVCCVQQVNDSVRSRPDTDDHNWMKMFDADNVRHTPDIDTGDD

Radius of gyration: 44.91 Å; Cα contacts (8 Å, |Δi|>4): 1924; chains: 4; bounding box: 89×115×108 Å

Secondary structure (DSSP, 8-state):
-EEEEEEEPP-BHHHHTTB--TT----B-HHHHHHHHHHHHHHHHTT---SEEEE-SSHHHHHHHHHHHHHHT-TTS-EEE-GGGSPPP-GGGTT-BHHHHHHHH-HHHHHHHHH-TT-PPPPPPTT-TT-STT-GGGTTS-GGGS-SS--HHHHHHHHHHHIIIIIHHHHHTT--EEEEE-HHHHHHHHHHHTT--TTGGGG----TT--EEEEE-TTS-EEEEEE--/-EEEEEEEPPPBHHHHTTB--TT----B-HHHHHHHHHHHHHHHHTT---SEEEE-SSHHHHHHHHHHHHHHT-TTS-EEE-GGGSPPP-GGGTT-BHHHHHHHH-HHHHHHHHH-TT-PPPPPPTT-TT-STT-GGGTTS-GGGS-SS--HHHHHHHHHHHIIIIIHHHHHTT--EEEEE-HHHHHHHHHHHTT--TTGGGG----TT--EEEEE-TTS-EEEEEE--/-EEEEEEEPPPBHHHHTTB--TT----B-HHHHHHHHHHHHHHHHTT---SEEEE-SSHHHHHHHHHHHHHHT-TTS-EEE-GGGSPPP-GGGTT-BHHHHHHHH-HHHHHHHHH-TT-PPPPPPTTSTT-STT-GGGTTS-GGGS-SS--HHHHHHHHHHHIIIIIHHHHHTT--EEEEE-HHHHHHHHHHHHT--HHHHTT----TT--EEEEE-TTS-EEEEEE---/-EEEEEEEPPPBHHHHTTB--TT----B-HHHHHHHHHHHHHHHHTT---SEEEE-SSHHHHHHHHHHHHHHT-TTS-EEE-GGGSPPP-GGGTT-BHHHHHHHH-HHHHHHHHH-SS-PPPPPPTT-TT-STT-GGGTTS-GGGS-SS--HHHHHHHHHHHIIIIIHHHHHTT--EEEEE-HHHHHHHHHHHHT--TTTGGG----TT--EEEEE-TTS-EEEEEE---

Organism: Burkholderia pseudomallei (strain 1710b) (NCBI:txid320372)

Sequence (918 aa):
MYKLVLIRHGESTWNKENRFTGWVDVDLTEQQGNREARQAGQLLLKEAGYTFDIAYTSVLKRAIRTLWHVQDQMDLMYVPVVHSWRLNERHYGALSGLNKAETAAKYGDEQVLVWRRSYDTPPPALEPGDERAPYADPRYAKVPREQLPLLTECLKDTVARVLPLWNESSIAPAVKAGKQVLIAAHGNSLRALIKYLDGISDADIVGLNIIPNGVPLVYELDESLTPIRHYYLGMYKLVLIIRHGESTWNKENRFTGWVDVDLTEQGNREARQAGQLLKEAGYTFDIAYTSVLKRAIRTLWHVQDQMDLMYVPVVHSWRLNERHYGALSGLNKAETAAKYGDEQVLVWRRSYDTPPPALEPGDERAPYADPRYAKVPRREQLPLTECLKDTVARVLPLWNESSIAPAVKAGKQVLIAAHGNSLRALIKYLDGISDADIVGLNIPNGVPLVYELDESSLTPIRHYYLGMYKLVLIRHGESTWNKENRRFTGWVDVDLTEQGNREARQAGQLLKEAGYTFDIAYTSVLKRAIRTLWHVQDQMDLMYVPVVHSWRLNERHYGALSGLNKAETAAKYGDEQVLVWRRSYDTPPPALEPGDERAPYADPRYAKVPRREQLPLTECLKDTVARVLPLWNESIAPAVKAGKQQVLIAAHGNSLRALIKYLDGISDADIVGLNIIPNGVPLVYELDESSLTPIRHYYLGDMYKLVLIRHGESTWNKENRRFTGWVDVDLTEQGNREARQAGQLLKEAGYTFDIAYTSVLKRAIRTLWHVQDQMDLMYVPVVHSWRLNERHYGALSGLNKAETAAKYGDEQVLVWRRSYDTPPPALEPGDERAPYADPRYAKVPREQLPLTECLKDTVARVLPLWNESIAPAVKAGKQVLIAAHGNSLRALIKYLDGISDADIVGLNIPNGVPLVYELDESLTPIRHYYLGD

B-factor: mean 19.2, std 8.86, range [2.0, 58.79]

Solvent-accessible surface area: 40085 Å² total